Protein AF-0000000084387137 (afdb_homodimer)

Radius of gyration: 34.75 Å; Cα contacts (8 Å, |Δi|>4): 1693; chains: 2; bounding box: 118×100×79 Å

Nearest PDB structures (foldseek):
  6oyv-assembly2_B  TM=8.529E-01  e=1.616E-23  synthetic construct
  8fda-assembly3_C  TM=8.320E-01  e=1.447E-22  Homo sapiens
  4nkx-assembly1_A  TM=8.157E-01  e=1.004E-22  Homo sapiens
  6wr1-assembly2_B  TM=8.087E-01  e=4.746E-22  Homo sapiens
  4nkz-assembly4_D  TM=7.920E-01  e=4.534E-22  Homo sapiens

pLDDT: mean 87.59, std 14.83, range [24.66, 98.81]

Solvent-accessible surface area (backbone atoms only — not comparable to full-atom values): 59051 Å² total; per-residue (Å²): 135,81,79,72,73,72,73,72,69,68,70,69,62,62,60,56,62,60,47,48,56,51,48,49,50,47,47,50,47,48,50,53,48,48,50,48,47,54,59,62,62,49,83,60,68,91,43,48,65,45,46,50,71,83,62,43,85,78,42,26,21,66,69,55,55,75,60,70,46,31,29,58,52,48,37,53,40,32,73,76,49,36,50,48,29,26,48,30,46,53,88,48,42,35,37,40,26,26,27,57,64,52,39,43,52,44,28,42,75,35,20,92,41,31,48,25,34,49,85,39,52,57,56,28,57,39,36,44,59,55,37,36,69,91,54,30,50,71,46,72,67,40,53,50,53,49,54,52,46,42,73,60,24,36,65,70,42,26,62,64,43,44,66,51,41,52,51,33,44,47,50,36,51,47,52,49,55,51,50,18,54,48,51,51,68,68,64,89,58,78,55,44,93,84,57,44,18,66,38,57,59,62,62,55,40,29,42,32,48,38,17,41,48,30,28,48,41,34,40,46,75,48,47,89,91,41,88,61,31,61,57,56,53,50,43,69,76,61,33,51,67,58,51,54,67,22,43,72,80,53,62,52,55,73,39,59,72,52,72,70,50,55,66,90,78,25,68,66,56,53,51,25,46,52,40,20,51,55,51,50,50,54,27,37,53,47,41,56,52,20,65,66,35,74,56,37,29,41,44,48,50,39,54,51,48,38,61,74,66,64,66,78,72,49,68,63,46,53,14,31,53,52,42,46,54,52,60,57,43,42,51,49,56,31,23,54,51,48,46,44,52,50,46,31,46,63,34,48,69,59,46,50,51,53,34,52,51,42,45,72,74,56,42,81,83,53,79,80,54,78,85,49,45,85,81,40,57,65,59,59,21,40,54,55,34,43,46,45,66,56,38,39,39,25,50,39,69,65,16,8,23,74,46,64,47,74,58,98,76,18,36,40,55,53,63,19,29,33,26,44,23,36,46,21,27,46,52,24,39,92,75,61,35,57,58,35,81,42,90,57,37,63,62,65,69,67,76,54,87,69,83,81,62,85,49,54,48,45,81,59,40,49,62,50,49,51,40,49,51,55,44,47,48,55,42,52,50,44,49,48,65,32,32,48,58,36,55,38,64,35,84,89,76,68,40,66,47,78,72,54,86,75,47,47,65,48,64,50,54,72,49,36,61,51,93,57,61,32,26,62,38,66,71,46,73,52,42,60,54,52,42,54,54,49,49,67,67,53,71,81,40,61,67,60,47,27,38,51,47,20,52,74,69,67,66,117,134,82,80,71,74,70,70,69,67,66,68,69,61,62,58,55,62,60,47,48,57,52,47,50,50,47,49,51,48,48,50,51,48,47,50,48,47,53,58,62,62,48,83,59,68,90,43,48,64,45,47,50,71,82,63,44,85,78,44,26,21,65,69,55,55,76,62,70,46,33,28,59,51,47,38,53,40,32,72,74,50,34,50,47,29,28,47,30,44,54,87,48,43,35,38,39,25,27,27,59,64,51,38,43,53,44,30,41,74,35,20,92,42,30,48,26,35,51,86,39,51,57,54,28,58,39,34,43,58,55,38,37,68,91,55,28,52,69,47,71,67,41,53,50,54,50,54,52,46,42,72,59,23,35,64,70,42,25,61,64,44,44,64,52,40,52,52,31,42,47,50,37,52,47,54,51,55,50,50,18,53,47,50,52,67,67,63,88,61,80,56,46,94,82,55,46,20,66,37,57,58,63,61,55,39,29,40,33,49,38,18,40,49,32,27,48,41,35,40,46,73,48,47,89,90,40,87,60,31,61,59,56,52,50,42,68,77,61,35,52,66,59,52,52,66,22,42,73,81,53,62,53,56,73,40,58,74,51,73,70,50,54,67,92,78,26,68,66,56,53,51,24,46,52,42,19,52,55,52,48,49,53,27,38,51,47,40,57,52,21,66,68,34,74,56,35,31,41,44,48,50,38,54,51,47,38,62,74,67,63,66,79,72,49,68,64,45,54,14,32,54,52,42,47,54,52,59,57,43,42,51,50,54,31,25,55,52,49,47,43,51,50,46,30,46,63,36,48,69,59,45,49,51,53,34,54,49,42,45,70,74,56,43,81,83,54,79,82,56,80,85,50,46,84,80,39,57,65,58,58,21,39,54,54,35,42,44,44,65,57,37,40,39,26,50,38,68,65,16,9,23,73,46,66,46,76,58,97,77,18,35,40,56,54,63,19,28,34,26,45,24,36,46,19,26,48,53,25,38,93,77,60,35,57,58,35,80,42,90,58,36,61,62,65,68,67,75,52,87,70,82,81,62,86,51,53,46,46,81,60,40,48,61,50,50,50,41,48,50,55,43,47,50,55,43,52,51,43,48,48,64,32,32,47,58,37,55,39,63,35,85,87,77,68,40,67,47,77,72,56,87,76,46,46,64,48,65,50,55,72,48,36,61,51,93,56,60,31,27,62,37,64,71,47,72,52,42,60,54,51,44,54,55,48,50,67,66,54,70,83,41,61,67,60,48,27,38,50,47,19,52,74,69,65,67,115

Sequence (1112 aa):
MDNSARDRDSLLSKPLSILVPLTLVSFLGIYLLLSRLRYARQRHSNLPLPPGPPRLPIVGNLFNSPFHLRWLTHYQWRHIYGPVVHFKVGRQSTIVLTTVEAAHELLNKRASKYSDRSFGYMTTEMVTKGYNMLFRRYDSQLRLHQRLHSHGLNPRSAALYEPIQDMESLQLLNDMLSQGKLKSDSSGGEKEMDGVAPQNPHWDFRRASASSISLVIWGYRLMKGHPGTKEQMDFFDTNPTAAVAGGPVPLIDTFTWLKHVPYLISPWKRAGEKYHQSEAEHHVSNFRRALRQPGYNISKQIANGVERLGAGTSEAEMAWIAATLTLANSETTVSILSWFVVAMVTYPHMMRKAQAMLDEVVGQQRLPVYEDRARLPYIDAMIEEVMRWRPILPAGMDHAAAEEDEYMGYRIPAGATVVASQWAITRDKAVFGADNDDFRPERWLEGQDLPKISFGYGRRLCPGRHVGRDGLWILYARLLWAFEMEAPTDAATGKKVVIDPMDMPPLGIVIAPKPFEALFKPRGEWVEELVHGGLERSAKGVENLMEQIGAAKGLQMDNSARDRDSLLSKPLSILVPLTLVSFLGIYLLLSRLRYARQRHSNLPLPPGPPRLPIVGNLFNSPFHLRWLTHYQWRHIYGPVVHFKVGRQSTIVLTTVEAAHELLNKRASKYSDRSFGYMTTEMVTKGYNMLFRRYDSQLRLHQRLHSHGLNPRSAALYEPIQDMESLQLLNDMLSQGKLKSDSSGGEKEMDGVAPQNPHWDFRRASASSISLVIWGYRLMKGHPGTKEQMDFFDTNPTAAVAGGPVPLIDTFTWLKHVPYLISPWKRAGEKYHQSEAEHHVSNFRRALRQPGYNISKQIANGVERLGAGTSEAEMAWIAATLTLANSETTVSILSWFVVAMVTYPHMMRKAQAMLDEVVGQQRLPVYEDRARLPYIDAMIEEVMRWRPILPAGMDHAAAEEDEYMGYRIPAGATVVASQWAITRDKAVFGADNDDFRPERWLEGQDLPKISFGYGRRLCPGRHVGRDGLWILYARLLWAFEMEAPTDAATGKKVVIDPMDMPPLGIVIAPKPFEALFKPRGEWVEELVHGGLERSAKGVENLMEQIGAAKGLQ

Foldseek 3Di:
DPPPPPPPPPPPPPVVVVVVVVVVVVVVVVVVVVVVVVVVPPPFDPFAAAAEDAADPQQWCQPPQDDFLCLVVLLVCCVVRNQWYWTDGHHFIAIEGQAPVVCCVCCFVVVVFWVFAFDACLLCCQACNQLFLLHHTPDPVNVLLLVLLLLCAPQVNLVLLLLLLLLLLLVLLVVQVVQQQPVLPDDPDDDDPVRGDWDFSLVSQLQSQLQSLCCQAQNGGQDPPDPPNVVVSVCLVPQPSFDQVFDPRDPCRSVVVCVPPDPVPDVSSVVSNVNNVVNLVVLLVSLVNSVVHFFDHSSVSSVVSCVVVVVPDDSSSSSSSSVSVSNVRSQQSSQLVQLLLLCCQVCVVLLVVLQVQLCVQPNLQAADGPVSCVSRVLLLLQSLLSCLLDPQQQFARKIFGCAWDDDPSHIDHHSHIYTHRSVSHSCNCVQQNPVSNDRDSCSVVPPDPGDRPRQHHHPNGHSNVSSSSSSSSSSSRRLSNFWRKYADADPVPRHGDNQDSPQWGRIGRGIHHDTDIITTHTPDPSNNVNSVVVNVVSVPPSSVSSNVSCVVSVND/DPPPPPPPPPPPPPVVVVVVVVVVVVVVVVVVVVVVVVVVPPPFDPFAAAAEDAADPQQWCQPPQDDFLCLVVLLVCCVVRNQWYWTDGHHFIAIEGQAPVVCCVCCFVVVVFWVFAFDACLLCCQACNQLFLLHHTPDPVNVLLVVLLLLCAPQVNLVLLLLLLLLLLLVLLVVQVVQQQPVLPDDPPDDDPVRGDWDFSLVSQLQSQLQSLLCQAQNGGQDPPDPPNVVVSVCLVPQPSFPQVFDPRDVCRSVVVCVVPDPVPDVSSVVSNVNNVVNLVVLLVSLVNSCVHFFDHSSVSSVVSCVVVVVPDDSSSSSSSSVSVSSVRSQQSSQLVQLLLLCCQVCVVLLVVLQVQLCVQPNLQAADGPVSCVSRVLLLLQSLLSCLLDPQQQFARKIFGCAWDDDPSHIDHHSHIYTHRSNSHSCNCVQQNPVSNDRDSCSVVPPDPGDRPRQHHHPNGHSNVSSSSSSSSSSSRRLSNFWRKYADADPVPRHGDNQDSPQWGRTGRGIHHDTDIITTHTPDPSNNVNSVVVNVVSVPPSSVSSNVSCVVSVND

Secondary structure (DSSP, 8-state):
-GGGGGGGTTSSSSHHHHHHHHHHHHHHHHHHHHHHHHHHHS---SSPPPP-S--BTTTBTTTT---TTHHHHHHHHHHHH-SEEEEEETTEEEEEE-SHHHHIIIIIITHHHH-B----IIIIIIISTT--TTT--SSHHHHHHHHHHHHHHSHHHHHHTHHHHHHHHHHHHHHHHHHHHHTTTSS-----TTSPPPB-THHHHHHHHHHHHHHHHTS----TT-TTHHHHHHHHHT-HHHHHHHSSPPHHHH-GGGGGS-GGG-HHHHHHHHHHHHHHHHHHHHHHHHHHSSS--HHHHHHHHHHHHT----HHHHHHHHHHHHHHHHHHHHHHHHHHHHHHHH-HHHHHHHHHHHHHHTTTSS---GGGGGG-HHHHHHHHHHHHHS-SSTT--EEE-SS-EEETTEEE-TT-EEEE-HHHHTT-HHHH-TTTTS--GGGGGSS------TT--GGG--TTHHHHHHHHHHHHHHHHHHEEEEPPBPTTT-SBP---TT---SS-SS-PPPP--BEEEESSHHHHHHHHHHHHHHGGGHHHHHHHHHHHTT--/-GGGGGGGGGSSSHHHHHHHHHHHHHHHHHHHHHHHHHHHHS---SSPPPP-S--BTTTBTTTT---TTHHHHHHHHHHHH-SEEEEEETTEEEEEE-SHHHHIIIIIITHHHH-B----IIIIIIISTT--TTT--SSHHHHHHHHHHHHHHSHHHHHHTHHHHHHHHHHHHHHHHHHHHHTTTSS-----TTSPPPB-THHHHHHHHHHHHHHHHTS----TTSTTHHHHHHHHHT-HHHHHHHSSPPHHHH-GGGGGS-GGG-HHHHHHHHHHHHHHHHHHHHHHHHHHSSS--HHHHHHHHHHHHT----HHHHHHHHHHHHHHHHHHHHHHHHHHHHHHHH-HHHHHHHHHHHHHHTTTSS---GGGGGG-HHHHHHHHHHHHHS-SSTT--EEE-SS-EEETTEEE-TT-EEEE-HHHHTT-HHHH-TTTTS--GGGGGSS------TT--GGG--TTHHHHHHHHHHHHHHHHHHEEEEPPBPTTT-SBP---TT---SS-SS-PPPP--BEEEESSHHHHHHHHHHHHHHGGGHHHHHHHHHHHTT--

Organism: Colletotrichum higginsianum (strain IMI 349063) (NCBI:txid759273)

Structure (mmCIF, N/CA/C/O backbone):
data_AF-0000000084387137-model_v1
#
loop_
_entity.id
_entity.type
_entity.pdbx_description
1 polymer 'Cytochrome P450'
#
loop_
_atom_site.group_PDB
_atom_site.id
_atom_site.type_symbol
_atom_site.label_atom_id
_atom_site.label_alt_id
_atom_site.label_comp_id
_atom_site.label_asym_id
_atom_site.label_entity_id
_atom_site.label_seq_id
_atom_site.pdbx_PDB_ins_code
_atom_site.Cartn_x
_atom_site.Cartn_y
_atom_site.Cartn_z
_atom_site.occupancy
_atom_site.B_iso_or_equiv
_atom_site.auth_seq_id
_atom_site.auth_comp_id
_atom_site.auth_asym_id
_atom_site.auth_atom_id
_atom_site.pdbx_PDB_model_num
ATOM 1 N N . MET A 1 1 ? -85.812 -14.469 -16.828 1 24.66 1 MET A N 1
ATOM 2 C CA . MET A 1 1 ? -85.188 -15.102 -15.68 1 24.66 1 MET A CA 1
ATOM 3 C C . MET A 1 1 ? -83.688 -14.852 -15.703 1 24.66 1 MET A C 1
ATOM 5 O O . MET A 1 1 ? -82.938 -15.391 -14.875 1 24.66 1 MET A O 1
ATOM 9 N N . ASP A 1 2 ? -83.125 -14.109 -16.688 1 27.73 2 ASP A N 1
ATOM 10 C CA . ASP A 1 2 ? -81.75 -14.055 -17.141 1 27.73 2 ASP A CA 1
ATOM 11 C C . ASP A 1 2 ? -80.938 -13.086 -16.297 1 27.73 2 ASP A C 1
ATOM 13 O O . ASP A 1 2 ? -79.75 -12.93 -16.516 1 27.73 2 ASP A O 1
ATOM 17 N N . ASN A 1 3 ? -81.562 -12.227 -15.406 1 32.62 3 ASN A N 1
ATOM 18 C CA . ASN A 1 3 ? -80.875 -11.047 -14.883 1 32.62 3 ASN A CA 1
ATOM 19 C C . ASN A 1 3 ? -80 -11.383 -13.68 1 32.62 3 ASN A C 1
ATOM 21 O O . ASN A 1 3 ? -79.5 -10.492 -12.992 1 32.62 3 ASN A O 1
ATOM 25 N N . SER A 1 4 ? -80 -12.602 -13.062 1 32.31 4 SER A N 1
ATOM 26 C CA . SER A 1 4 ? -79.5 -12.844 -11.727 1 32.31 4 SER A CA 1
ATOM 27 C C . SER A 1 4 ? -78 -13.055 -11.766 1 32.31 4 SER A C 1
ATOM 29 O O . SER A 1 4 ? -77.312 -13.266 -10.727 1 32.31 4 SER A O 1
ATOM 31 N N . ALA A 1 5 ? -77.375 -13.32 -12.953 1 29.73 5 ALA A N 1
ATOM 32 C CA . ALA A 1 5 ? -76 -13.82 -12.922 1 29.73 5 ALA A CA 1
ATOM 33 C C . ALA A 1 5 ? -75 -12.695 -12.664 1 29.73 5 ALA A C 1
ATOM 35 O O . ALA A 1 5 ? -73.812 -12.938 -12.531 1 29.73 5 ALA A O 1
ATOM 36 N N . ARG A 1 6 ? -75.375 -11.359 -12.727 1 35.19 6 ARG A N 1
ATOM 37 C CA . ARG A 1 6 ? -74.312 -10.359 -12.797 1 35.19 6 ARG A CA 1
ATOM 38 C C . ARG A 1 6 ? -73.75 -10.047 -11.414 1 35.19 6 ARG A C 1
ATOM 40 O O . ARG A 1 6 ? -72.688 -9.453 -11.281 1 35.19 6 ARG A O 1
ATOM 47 N N . ASP A 1 7 ? -74.562 -10.352 -10.336 1 31 7 ASP A N 1
ATOM 48 C CA . ASP A 1 7 ? -74.188 -9.664 -9.109 1 31 7 ASP A CA 1
ATOM 49 C C . ASP A 1 7 ? -73.062 -10.43 -8.375 1 31 7 ASP A C 1
ATOM 51 O O . ASP A 1 7 ? -72.625 -9.984 -7.332 1 31 7 ASP A O 1
ATOM 55 N N . ARG A 1 8 ? -72.812 -11.75 -8.742 1 35 8 ARG A N 1
ATOM 56 C CA . ARG A 1 8 ? -72 -12.508 -7.812 1 35 8 ARG A CA 1
ATOM 57 C C . ARG A 1 8 ? -70.5 -12.172 -8.016 1 35 8 ARG A C 1
ATOM 59 O O . ARG A 1 8 ? -69.625 -12.594 -7.223 1 35 8 ARG A O 1
ATOM 66 N N . ASP A 1 9 ? -70.125 -11.539 -9.172 1 35.59 9 ASP A N 1
ATOM 67 C CA . ASP A 1 9 ? -68.75 -11.578 -9.453 1 35.59 9 ASP A CA 1
ATOM 68 C C . ASP A 1 9 ? -68 -10.508 -8.664 1 35.59 9 ASP A C 1
ATOM 70 O O . ASP A 1 9 ? -66.75 -10.5 -8.625 1 35.59 9 ASP A O 1
ATOM 74 N N . SER A 1 10 ? -68.75 -9.469 -8.109 1 36.66 10 SER A N 1
ATOM 75 C CA . SER A 1 10 ? -68 -8.32 -7.672 1 36.66 10 SER A CA 1
ATOM 76 C C . SER A 1 10 ? -67.375 -8.539 -6.277 1 36.66 10 SER A C 1
ATOM 78 O O . SER A 1 10 ? -66.625 -7.695 -5.766 1 36.66 10 SER A O 1
ATOM 80 N N . LEU A 1 11 ? -68 -9.531 -5.523 1 36.12 11 LEU A N 1
ATOM 81 C CA . LEU A 1 11 ? -67.625 -9.516 -4.113 1 36.12 11 LEU A CA 1
ATOM 82 C C . LEU A 1 11 ? -66.25 -10.094 -3.912 1 36.12 11 LEU A C 1
ATOM 84 O O . LEU A 1 11 ? -65.625 -9.953 -2.836 1 36.12 11 LEU A O 1
ATOM 88 N N . LEU A 1 12 ? -65.812 -10.984 -4.871 1 36.25 12 LEU A N 1
ATOM 89 C CA . LEU A 1 12 ? -64.625 -11.758 -4.484 1 36.25 12 LEU A CA 1
ATOM 90 C C . LEU A 1 12 ? -63.344 -10.945 -4.703 1 36.25 12 LEU A C 1
ATOM 92 O O . LEU A 1 12 ? -62.25 -11.414 -4.398 1 36.25 12 LEU A O 1
ATOM 96 N N . SER A 1 13 ? -63.469 -9.75 -5.398 1 37.78 13 SER A N 1
ATOM 97 C CA . SER A 1 13 ? -62.188 -9.203 -5.859 1 37.78 13 SER A CA 1
ATOM 98 C C . SER A 1 13 ? -61.531 -8.359 -4.77 1 37.78 13 SER A C 1
ATOM 100 O O . SER A 1 13 ? -60.312 -8.125 -4.816 1 37.78 13 SER A O 1
ATOM 102 N N . LYS A 1 14 ? -62.25 -7.805 -3.77 1 45.62 14 LYS A N 1
ATOM 103 C CA . LYS A 1 14 ? -61.625 -6.789 -2.926 1 45.62 14 LYS A CA 1
ATOM 104 C C . LYS A 1 14 ? -60.75 -7.426 -1.849 1 45.62 14 LYS A C 1
ATOM 106 O O . LYS A 1 14 ? -59.844 -6.777 -1.309 1 45.62 14 LYS A O 1
ATOM 111 N N . PRO A 1 15 ? -61.281 -8.602 -1.395 1 47.47 15 PRO A N 1
ATOM 112 C CA . PRO A 1 15 ? -60.562 -9.023 -0.194 1 47.47 15 PRO A CA 1
ATOM 113 C C . PRO A 1 15 ? -59.156 -9.516 -0.501 1 47.47 15 PRO A C 1
ATOM 115 O O . PRO A 1 15 ? -58.312 -9.555 0.391 1 47.47 15 PRO A O 1
ATOM 118 N N . LEU A 1 16 ? -58.969 -9.867 -1.769 1 48.91 16 LEU A N 1
ATOM 119 C CA . LEU A 1 16 ? -57.656 -10.484 -2.045 1 48.91 16 LEU A CA 1
ATOM 120 C C . LEU A 1 16 ? -56.531 -9.453 -2.016 1 48.91 16 LEU A C 1
ATOM 122 O O . LEU A 1 16 ? -55.375 -9.797 -1.787 1 48.91 16 LEU A O 1
ATOM 126 N N . SER A 1 17 ? -56.969 -8.164 -2.129 1 53.28 17 SER A N 1
ATOM 127 C CA . SER A 1 17 ? -55.938 -7.148 -2.291 1 53.28 17 SER A CA 1
ATOM 128 C C . SER A 1 17 ? -55.281 -6.801 -0.956 1 53.28 17 SER A C 1
ATOM 130 O O . SER A 1 17 ? -54.094 -6.449 -0.907 1 53.28 17 SER A O 1
ATOM 132 N N . ILE A 1 18 ? -56.156 -6.766 0.126 1 56.5 18 ILE A N 1
ATOM 133 C CA . ILE A 1 18 ? -55.594 -6.418 1.432 1 56.5 18 ILE A CA 1
ATOM 134 C C . ILE A 1 18 ? -54.969 -7.656 2.062 1 56.5 18 ILE A C 1
ATOM 136 O O . ILE A 1 18 ? -54 -7.543 2.822 1 56.5 18 ILE A O 1
ATOM 140 N N . LEU A 1 19 ? -55.438 -8.805 1.7 1 57.06 19 LEU A N 1
ATOM 141 C CA . LEU A 1 19 ? -54.969 -10.055 2.299 1 57.06 19 LEU A CA 1
ATOM 142 C C . LEU A 1 19 ? -53.594 -10.43 1.77 1 57.06 19 LEU A C 1
ATOM 144 O O . LEU A 1 19 ? -52.781 -10.977 2.504 1 57.06 19 LEU A O 1
ATOM 148 N N . VAL A 1 20 ? -53.312 -9.938 0.59 1 59.41 20 VAL A N 1
ATOM 149 C CA . VAL A 1 20 ? -52.062 -10.312 -0.032 1 59.41 20 VAL A CA 1
ATOM 150 C C . VAL A 1 20 ? -50.906 -9.578 0.65 1 59.41 20 VAL A C 1
ATOM 152 O O . VAL A 1 20 ? -49.906 -10.195 1.051 1 59.41 20 VAL A O 1
ATOM 155 N N . PRO A 1 21 ? -51.156 -8.266 0.888 1 62.47 21 PRO A N 1
ATOM 156 C CA . PRO A 1 21 ? -50.031 -7.617 1.57 1 62.47 21 PRO A CA 1
ATOM 157 C C . PRO A 1 21 ? -49.875 -8.055 3.025 1 62.47 21 PRO A C 1
ATOM 159 O O . PRO A 1 21 ? -48.75 -8.234 3.514 1 62.47 21 PRO A O 1
ATOM 162 N N . LEU A 1 22 ? -50.969 -8.344 3.682 1 61.59 22 LEU A N 1
ATOM 163 C CA . LEU A 1 22 ? -50.906 -8.797 5.066 1 61.59 22 LEU A CA 1
ATOM 164 C C . LEU A 1 22 ? -50.312 -10.195 5.16 1 61.59 22 LEU A C 1
ATOM 166 O O . LEU A 1 22 ? -49.531 -10.477 6.074 1 61.59 22 LEU A O 1
ATOM 170 N N . THR A 1 23 ? -50.625 -11.016 4.199 1 62.59 23 THR A N 1
ATOM 171 C CA . THR A 1 23 ? -50.062 -12.352 4.145 1 62.59 23 THR A CA 1
ATOM 172 C C . THR A 1 23 ? -48.562 -12.297 3.801 1 62.59 23 THR A C 1
ATOM 174 O O . THR A 1 23 ? -47.781 -13.047 4.355 1 62.59 23 THR A O 1
ATOM 177 N N . LEU A 1 24 ? -48.219 -11.383 2.988 1 61 24 LEU A N 1
ATOM 178 C CA . LEU A 1 24 ? -46.812 -11.242 2.631 1 61 24 LEU A CA 1
ATOM 179 C C . LEU A 1 24 ? -46 -10.695 3.803 1 61 24 LEU A C 1
ATOM 181 O O . LEU A 1 24 ? -44.906 -11.156 4.066 1 61 24 LEU A O 1
ATOM 185 N N . VAL A 1 25 ? -46.688 -9.797 4.523 1 65.06 25 VAL A N 1
ATOM 186 C CA . VAL A 1 25 ? -46.031 -9.266 5.719 1 65.06 25 VAL A CA 1
ATOM 187 C C . VAL A 1 25 ? -45.969 -10.344 6.793 1 65.06 25 VAL A C 1
ATOM 189 O O . VAL A 1 25 ? -44.938 -10.477 7.477 1 65.06 25 VAL A O 1
ATOM 192 N N . SER A 1 26 ? -47 -11.133 6.914 1 64.75 26 SER A N 1
ATOM 193 C CA . SER A 1 26 ? -47 -12.227 7.879 1 64.75 26 SER A CA 1
ATOM 194 C C . SER A 1 26 ? -46 -13.305 7.488 1 64.75 26 SER A C 1
ATOM 196 O O . SER A 1 26 ? -45.281 -13.836 8.344 1 64.75 26 SER A O 1
ATOM 198 N N . PHE A 1 27 ? -45.906 -13.602 6.234 1 61.31 27 PHE A N 1
ATOM 199 C CA . PHE A 1 27 ? -44.938 -14.578 5.766 1 61.31 27 PHE A CA 1
ATOM 200 C C . PHE A 1 27 ? -43.5 -14.047 5.941 1 61.31 27 PHE A C 1
ATOM 202 O O . PHE A 1 27 ? -42.625 -14.789 6.332 1 61.31 27 PHE A O 1
ATOM 209 N N . LEU A 1 28 ? -43.375 -12.82 5.684 1 63.91 28 LEU A N 1
ATOM 210 C CA . LEU A 1 28 ? -42.062 -12.203 5.934 1 63.91 28 LEU A CA 1
ATOM 211 C C . LEU A 1 28 ? -41.75 -12.188 7.426 1 63.91 28 LEU A C 1
ATOM 213 O O . LEU A 1 28 ? -40.625 -12.445 7.824 1 63.91 28 LEU A O 1
ATOM 217 N N . GLY A 1 29 ? -42.75 -11.977 8.25 1 65.69 29 GLY A N 1
ATOM 218 C CA . GLY A 1 29 ? -42.594 -12.078 9.695 1 65.69 29 GLY A CA 1
ATOM 219 C C . GLY A 1 29 ? -42.25 -13.484 10.156 1 65.69 29 GLY A C 1
ATOM 220 O O . GLY A 1 29 ? -41.344 -13.672 10.977 1 65.69 29 GLY A O 1
ATOM 221 N N . ILE A 1 30 ? -42.938 -14.461 9.688 1 65.38 30 ILE A N 1
ATOM 222 C CA . ILE A 1 30 ? -42.688 -15.859 10.023 1 65.38 30 ILE A CA 1
ATOM 223 C C . ILE A 1 30 ? -41.312 -16.281 9.5 1 65.38 30 ILE A C 1
ATOM 225 O O . ILE A 1 30 ? -40.562 -16.969 10.195 1 65.38 30 ILE A O 1
ATOM 229 N N . TYR A 1 31 ? -41 -15.938 8.32 1 61.06 31 TYR A N 1
ATOM 230 C CA . TYR A 1 31 ? -39.688 -16.234 7.766 1 61.06 31 TYR A CA 1
ATOM 231 C C . TYR A 1 31 ? -38.594 -15.609 8.609 1 61.06 31 TYR A C 1
ATOM 233 O O . TYR A 1 31 ? -37.594 -16.266 8.922 1 61.06 31 TYR A O 1
ATOM 241 N N . LEU A 1 32 ? -38.812 -14.383 9 1 63.94 32 LEU A N 1
ATOM 242 C CA . LEU A 1 32 ? -37.844 -13.727 9.859 1 63.94 32 LEU A CA 1
ATOM 243 C C . LEU A 1 32 ? -37.781 -14.398 11.227 1 63.94 32 LEU A C 1
ATOM 245 O O . LEU A 1 32 ? -36.719 -14.57 11.789 1 63.94 32 LEU A O 1
ATOM 249 N N . LEU A 1 33 ? -38.938 -14.797 11.727 1 63.78 33 LEU A N 1
ATOM 250 C CA . LEU A 1 33 ? -39 -15.508 13 1 63.78 33 LEU A CA 1
ATOM 251 C C . LEU A 1 33 ? -38.375 -16.891 12.875 1 63.78 33 LEU A C 1
ATOM 253 O O . LEU A 1 33 ? -37.594 -17.297 13.742 1 63.78 33 LEU A O 1
ATOM 257 N N . LEU A 1 34 ? -38.594 -17.609 11.883 1 59.53 34 LEU A N 1
ATOM 258 C CA . LEU A 1 34 ? -38.031 -18.938 11.695 1 59.53 34 LEU A CA 1
ATOM 259 C C . LEU A 1 34 ? -36.531 -18.844 11.422 1 59.53 34 LEU A C 1
ATOM 261 O O . LEU A 1 34 ? -35.75 -19.672 11.914 1 59.53 34 LEU A O 1
ATOM 265 N N . SER A 1 35 ? -36.156 -17.891 10.688 1 58.44 35 SER A N 1
ATOM 266 C CA . SER A 1 35 ? -34.75 -17.656 10.477 1 58.44 35 SER A CA 1
ATOM 267 C C . SER A 1 35 ? -34.031 -17.328 11.789 1 58.44 35 SER A C 1
ATOM 269 O O . SER A 1 35 ? -32.938 -17.797 12.039 1 58.44 35 SER A O 1
ATOM 271 N N . ARG A 1 36 ? -34.688 -16.562 12.547 1 56.62 36 ARG A N 1
ATOM 272 C CA . ARG A 1 36 ? -34.156 -16.266 13.875 1 56.62 36 ARG A CA 1
ATOM 273 C C . ARG A 1 36 ? -34.125 -17.531 14.734 1 56.62 36 ARG A C 1
ATOM 275 O O . ARG A 1 36 ? -33.188 -17.75 15.492 1 56.62 36 ARG A O 1
ATOM 282 N N . LEU A 1 37 ? -35.156 -18.266 14.688 1 55.97 37 LEU A N 1
ATOM 283 C CA . LEU A 1 37 ? -35.219 -19.484 15.484 1 55.97 37 LEU A CA 1
ATOM 284 C C . LEU A 1 37 ? -34.188 -20.516 15 1 55.97 37 LEU A C 1
ATOM 286 O O . LEU A 1 37 ? -33.562 -21.203 15.805 1 55.97 37 LEU A O 1
ATOM 290 N N . ARG A 1 38 ? -34.094 -20.703 13.742 1 50.97 38 ARG A N 1
ATOM 291 C CA . ARG A 1 38 ? -33.094 -21.594 13.203 1 50.97 38 ARG A CA 1
ATOM 292 C C . ARG A 1 38 ? -31.688 -21.109 13.57 1 50.97 38 ARG A C 1
ATOM 294 O O . ARG A 1 38 ? -30.812 -21.906 13.898 1 50.97 38 ARG A O 1
ATOM 301 N N . TYR A 1 39 ? -31.516 -19.859 13.414 1 51.19 39 TYR A N 1
ATOM 302 C CA . TYR A 1 39 ? -30.25 -19.266 13.844 1 51.19 39 TYR A CA 1
ATOM 303 C C . TYR A 1 39 ? -30.031 -19.484 15.336 1 51.19 39 TYR A C 1
ATOM 305 O O . TYR A 1 39 ? -28.922 -19.766 15.773 1 51.19 39 TYR A O 1
ATOM 313 N N . ALA A 1 40 ? -31.094 -19.375 16.094 1 48.84 40 ALA A N 1
ATOM 314 C CA . ALA A 1 40 ? -31.016 -19.594 17.531 1 48.84 40 ALA A CA 1
ATOM 315 C C . ALA A 1 40 ? -30.734 -21.062 17.859 1 48.84 40 ALA A C 1
ATOM 317 O O . ALA A 1 40 ? -30.094 -21.359 18.875 1 48.84 40 ALA A O 1
ATOM 318 N N . ARG A 1 41 ? -31.281 -22 17.203 1 45.88 41 ARG A N 1
ATOM 319 C CA . ARG A 1 41 ? -31.094 -23.422 17.516 1 45.88 41 ARG A CA 1
ATOM 320 C C . ARG A 1 41 ? -29.703 -23.891 17.141 1 45.88 41 ARG A C 1
ATOM 322 O O . ARG A 1 41 ? -29.266 -24.969 17.531 1 45.88 41 ARG A O 1
ATOM 329 N N . GLN A 1 42 ? -29.125 -23.438 16.125 1 48.62 42 GLN A N 1
ATOM 330 C CA . GLN A 1 42 ? -27.75 -23.859 15.891 1 48.62 42 GLN A CA 1
ATOM 331 C C . GLN A 1 42 ? -26.844 -23.453 17.047 1 48.62 42 GLN A C 1
ATOM 333 O O . GLN A 1 42 ? -26.812 -22.297 17.438 1 48.62 42 GLN A O 1
ATOM 338 N N . ARG A 1 43 ? -26.672 -24.422 17.984 1 46.88 43 ARG A N 1
ATOM 339 C CA . ARG A 1 43 ? -25.781 -24.281 19.125 1 46.88 43 ARG A CA 1
ATOM 340 C C . ARG A 1 43 ? -24.531 -23.484 18.734 1 46.88 43 ARG A C 1
ATOM 342 O O . ARG A 1 43 ? -23.562 -24.047 18.219 1 46.88 43 ARG A O 1
ATOM 349 N N . HIS A 1 44 ? -24.766 -22.312 18.328 1 56.59 44 HIS A N 1
ATOM 350 C CA . HIS A 1 44 ? -23.609 -21.5 18.016 1 56.59 44 HIS A CA 1
ATOM 351 C C . HIS A 1 44 ? -22.875 -21.062 19.281 1 56.59 44 HIS A C 1
ATOM 353 O O . HIS A 1 44 ? -23.484 -20.938 20.344 1 56.59 44 HIS A O 1
ATOM 359 N N . SER A 1 45 ? -21.578 -21.469 19.312 1 66.12 45 SER A N 1
ATOM 360 C CA . SER A 1 45 ? -20.688 -20.906 20.328 1 66.12 45 SER A CA 1
ATOM 361 C C . SER A 1 45 ? -21.094 -19.484 20.703 1 66.12 45 SER A C 1
ATOM 363 O O . SER A 1 45 ? -21.625 -18.75 19.859 1 66.12 45 SER A O 1
ATOM 365 N N . ASN A 1 46 ? -21.297 -19.266 21.938 1 80.62 46 ASN A N 1
ATOM 366 C CA . ASN A 1 46 ? -21.578 -17.953 22.484 1 80.62 46 ASN A CA 1
ATOM 367 C C . ASN A 1 46 ? -20.484 -16.938 22.141 1 80.62 46 ASN A C 1
ATOM 369 O O . ASN A 1 46 ? -20.531 -15.789 22.562 1 80.62 46 ASN A O 1
ATOM 373 N N . LEU A 1 47 ? -19.609 -17.516 21.344 1 90.38 47 LEU A N 1
ATOM 374 C CA . LEU A 1 47 ? -18.547 -16.594 20.969 1 90.38 47 LEU A CA 1
ATOM 375 C C . LEU A 1 47 ? -19 -15.688 19.828 1 90.38 47 LEU A C 1
ATOM 377 O O . LEU A 1 47 ? -19.766 -16.109 18.969 1 90.38 47 LEU A O 1
ATOM 381 N N . PRO A 1 48 ? -18.531 -14.531 19.875 1 93.88 48 PRO A N 1
ATOM 382 C CA . PRO A 1 48 ? -18.875 -13.609 18.781 1 93.88 48 PRO A CA 1
ATOM 383 C C . PRO A 1 48 ? -18.156 -13.945 17.484 1 93.88 48 PRO A C 1
ATOM 385 O O . PRO A 1 48 ? -17.172 -14.688 17.484 1 93.88 48 PRO A O 1
ATOM 388 N N . LEU A 1 49 ? -18.719 -13.477 16.391 1 94.88 49 LEU A N 1
ATOM 389 C CA . LEU A 1 49 ? -18.016 -13.531 15.117 1 94.88 49 LEU A CA 1
ATOM 390 C C . LEU A 1 49 ? -16.844 -12.555 15.102 1 94.88 49 LEU A C 1
ATOM 392 O O . LEU A 1 49 ? -16.844 -11.578 15.859 1 94.88 49 LEU A O 1
ATOM 396 N N . PRO A 1 50 ? -15.812 -12.805 14.297 1 96.5 50 PRO A N 1
ATOM 397 C CA . PRO A 1 50 ? -14.727 -11.828 14.172 1 96.5 50 PRO A CA 1
ATOM 398 C C . PRO A 1 50 ? -15.219 -10.453 13.742 1 96.5 50 PRO A C 1
ATOM 400 O O . PRO A 1 50 ? -16.281 -10.336 13.125 1 96.5 50 PRO A O 1
ATOM 403 N N . PRO A 1 51 ? -14.477 -9.422 14.094 1 96.12 51 PRO A N 1
ATOM 404 C CA . PRO A 1 51 ? -14.867 -8.078 13.672 1 96.12 51 PRO A CA 1
ATOM 405 C C . PRO A 1 51 ? -14.758 -7.875 12.164 1 96.12 51 PRO A C 1
ATOM 407 O O . PRO A 1 51 ? -14.109 -8.664 11.477 1 96.12 51 PRO A O 1
ATOM 410 N N . GLY A 1 52 ? -15.461 -6.918 11.602 1 95 52 GLY A N 1
ATOM 411 C CA . GLY A 1 52 ? -15.445 -6.574 10.188 1 95 52 GLY A CA 1
ATOM 412 C C . GLY A 1 52 ? -16.266 -5.34 9.867 1 95 52 GLY A C 1
ATOM 413 O O . GLY A 1 52 ? -16.75 -4.652 10.766 1 95 52 GLY A O 1
ATOM 414 N N . PRO A 1 53 ? -16.328 -5.035 8.617 1 91.88 53 PRO A N 1
ATOM 415 C CA . PRO A 1 53 ? -17.125 -3.869 8.219 1 91.88 53 PRO A CA 1
ATOM 416 C C . PRO A 1 53 ? -18.578 -3.965 8.664 1 91.88 53 PRO A C 1
ATOM 418 O O . PRO A 1 53 ? -19.125 -5.066 8.789 1 91.88 53 PRO A O 1
ATOM 421 N N . PRO A 1 54 ? -19.125 -2.795 8.891 1 88.06 54 PRO A N 1
ATOM 422 C CA . PRO A 1 54 ? -20.516 -2.816 9.375 1 88.06 54 PRO A CA 1
ATOM 423 C C . PRO A 1 54 ? -21.469 -3.508 8.398 1 88.06 54 PRO A C 1
ATOM 425 O O . PRO A 1 54 ? -21.328 -3.352 7.184 1 88.06 54 PRO A O 1
ATOM 428 N N . ARG A 1 55 ? -22.438 -4.234 8.977 1 88.25 55 ARG A N 1
ATOM 429 C CA . ARG A 1 55 ? -23.375 -5.023 8.188 1 88.25 55 ARG A CA 1
ATOM 430 C C . ARG A 1 55 ? -24.781 -4.453 8.281 1 88.25 55 ARG A C 1
ATOM 432 O O . ARG A 1 55 ? -25.188 -3.945 9.328 1 88.25 55 ARG A O 1
ATOM 439 N N . LEU A 1 56 ? -25.422 -4.52 7.172 1 84.25 56 LEU A N 1
ATOM 440 C CA . LEU A 1 56 ? -26.844 -4.211 7.168 1 84.25 56 LEU A CA 1
ATOM 441 C C . LEU A 1 56 ? -27.672 -5.453 7.488 1 84.25 56 LEU A C 1
ATOM 443 O O . LEU A 1 56 ? -27.25 -6.574 7.207 1 84.25 56 LEU A O 1
ATOM 447 N N . PRO A 1 57 ? -28.844 -5.074 8.023 1 80.25 57 PRO A N 1
ATOM 448 C CA . PRO A 1 57 ? -29.703 -6.223 8.297 1 80.25 57 PRO A CA 1
ATOM 449 C C . PRO A 1 57 ? -30.094 -6.992 7.035 1 80.25 57 PRO A C 1
ATOM 451 O O . PRO A 1 57 ? -30.328 -6.383 5.988 1 80.25 57 PRO A O 1
ATOM 454 N N . ILE A 1 58 ? -30.062 -8.242 6.949 1 76.94 58 ILE A N 1
ATOM 455 C CA . ILE A 1 58 ? -30.531 -9.156 5.922 1 76.94 58 ILE A CA 1
ATOM 456 C C . ILE A 1 58 ? -29.5 -9.289 4.816 1 76.94 58 ILE A C 1
ATOM 458 O O . ILE A 1 58 ? -29.094 -10.398 4.465 1 76.94 58 ILE A O 1
ATOM 462 N N . VAL A 1 59 ? -29.016 -8.031 4.359 1 82.75 59 VAL A N 1
ATOM 463 C CA . VAL A 1 59 ? -28.156 -8.117 3.176 1 82.75 59 VAL A CA 1
ATOM 464 C C . VAL A 1 59 ? -26.688 -8.141 3.594 1 82.75 59 VAL A C 1
ATOM 466 O O . VAL A 1 59 ? -25.812 -8.391 2.768 1 82.75 59 VAL A O 1
ATOM 469 N N . GLY A 1 60 ? -26.453 -7.941 4.875 1 88.25 60 GLY A N 1
ATOM 470 C CA . GLY A 1 60 ? -25.094 -7.961 5.387 1 88.25 60 GLY A CA 1
ATOM 471 C C . GLY A 1 60 ? -24.203 -6.902 4.762 1 88.25 60 GLY A C 1
ATOM 472 O O . GLY A 1 60 ? -24.547 -5.719 4.762 1 88.25 60 GLY A O 1
ATOM 473 N N . ASN A 1 61 ? -23.156 -7.363 4.105 1 89.44 61 ASN A N 1
ATOM 474 C CA . ASN A 1 61 ? -22.156 -6.461 3.533 1 89.44 61 ASN A CA 1
ATOM 475 C C . ASN A 1 61 ? -22.312 -6.352 2.018 1 89.44 61 ASN A C 1
ATOM 477 O O . ASN A 1 61 ? -21.359 -6.031 1.314 1 89.44 61 ASN A O 1
ATOM 481 N N . LEU A 1 62 ? -23.359 -6.57 1.494 1 83.25 62 LEU A N 1
ATOM 482 C CA . LEU A 1 62 ? -23.625 -6.59 0.058 1 83.25 62 LEU A CA 1
ATOM 483 C C . LEU A 1 62 ? -23.141 -5.297 -0.596 1 83.25 62 LEU A C 1
ATOM 485 O O . LEU A 1 62 ? -22.625 -5.316 -1.717 1 83.25 62 LEU A O 1
ATOM 489 N N . PHE A 1 63 ? -23.281 -4.207 0.103 1 81.81 63 PHE A N 1
ATOM 490 C CA . PHE A 1 63 ? -23.016 -2.914 -0.523 1 81.81 63 PHE A CA 1
ATOM 491 C C . PHE A 1 63 ? -21.625 -2.414 -0.182 1 81.81 63 PHE A C 1
ATOM 493 O O . PHE A 1 63 ? -21.172 -1.4 -0.719 1 81.81 63 PHE A O 1
ATOM 500 N N . ASN A 1 64 ? -20.922 -3.129 0.7 1 82.75 64 ASN A N 1
ATOM 501 C CA . ASN A 1 64 ? -19.594 -2.672 1.052 1 82.75 64 ASN A CA 1
ATOM 502 C C . ASN A 1 64 ? -18.578 -3.814 1.012 1 82.75 64 ASN A C 1
ATOM 504 O O . ASN A 1 64 ? -17.5 -3.721 1.609 1 82.75 64 ASN A O 1
ATOM 508 N N . SER A 1 65 ? -19.031 -4.871 0.39 1 84.31 65 SER A N 1
ATOM 509 C CA . SER A 1 65 ? -18.094 -5.965 0.19 1 84.31 65 SER A CA 1
ATOM 510 C C . SER A 1 65 ? -17.016 -5.594 -0.835 1 84.31 65 SER A C 1
ATOM 512 O O . SER A 1 65 ? -17.312 -4.934 -1.833 1 84.31 65 SER A O 1
ATOM 514 N N . PRO A 1 66 ? -15.82 -6.02 -0.554 1 83.62 66 PRO A N 1
ATOM 515 C CA . PRO A 1 66 ? -14.758 -5.684 -1.509 1 83.62 66 PRO A CA 1
ATOM 516 C C . PRO A 1 66 ? -14.898 -6.441 -2.828 1 83.62 66 PRO A C 1
ATOM 518 O O . PRO A 1 66 ? -15.289 -7.609 -2.836 1 83.62 66 PRO A O 1
ATOM 521 N N . PHE A 1 67 ? -14.594 -5.77 -3.898 1 85.38 67 PHE A N 1
ATOM 522 C CA . PHE A 1 67 ? -14.734 -6.379 -5.215 1 85.38 67 PHE A CA 1
ATOM 523 C C . PHE A 1 67 ? -13.484 -6.137 -6.059 1 85.38 67 PHE A C 1
ATOM 525 O O . PHE A 1 67 ? -12.539 -6.93 -6.02 1 85.38 67 PHE A O 1
ATOM 532 N N . HIS A 1 68 ? -13.352 -4.945 -6.59 1 88.31 68 HIS A N 1
ATOM 533 C CA . HIS A 1 68 ? -12.164 -4.637 -7.379 1 88.31 68 HIS A CA 1
ATOM 534 C C . HIS A 1 68 ? -10.945 -4.441 -6.488 1 88.31 68 HIS A C 1
ATOM 536 O O . HIS A 1 68 ? -11.008 -3.721 -5.492 1 88.31 68 HIS A O 1
ATOM 542 N N . LEU A 1 69 ? -9.844 -5.133 -6.863 1 93.31 69 LEU A N 1
ATOM 543 C CA . LEU A 1 69 ? -8.609 -5.066 -6.086 1 93.31 69 LEU A CA 1
ATOM 544 C C . LEU A 1 69 ? -8.875 -5.355 -4.613 1 93.31 69 LEU A C 1
ATOM 546 O O . LEU A 1 69 ? -8.359 -4.664 -3.736 1 93.31 69 LEU A O 1
ATOM 550 N N . ARG A 1 70 ? -9.664 -6.297 -4.328 1 93.31 70 ARG A N 1
ATOM 551 C CA . ARG A 1 70 ? -10.156 -6.578 -2.984 1 93.31 70 ARG A CA 1
ATOM 552 C C . ARG A 1 70 ? -9.008 -6.883 -2.029 1 93.31 70 ARG A C 1
ATOM 554 O O . ARG A 1 70 ? -9.141 -6.711 -0.815 1 93.31 70 ARG A O 1
ATOM 561 N N . TRP A 1 71 ? -7.898 -7.348 -2.531 1 96.44 71 TRP A N 1
ATOM 562 C CA . TRP A 1 71 ? -6.766 -7.66 -1.672 1 96.44 71 TRP A CA 1
ATOM 563 C C . TRP A 1 71 ? -6.203 -6.398 -1.025 1 96.44 71 TRP A C 1
ATOM 565 O O . TRP A 1 71 ? -5.637 -6.453 0.068 1 96.44 71 TRP A O 1
ATOM 575 N N . LEU A 1 72 ? -6.348 -5.258 -1.635 1 95.56 72 LEU A N 1
ATOM 576 C CA . LEU A 1 72 ? -5.957 -4.004 -0.995 1 95.56 72 LEU A CA 1
ATOM 577 C C . LEU A 1 72 ? -6.898 -3.664 0.154 1 95.56 72 LEU A C 1
ATOM 579 O O . LEU A 1 72 ? -6.469 -3.141 1.183 1 95.56 72 LEU A O 1
ATOM 583 N N . THR A 1 73 ? -8.133 -3.938 -0.048 1 95.31 73 THR A N 1
ATOM 584 C CA . THR A 1 73 ? -9.109 -3.758 1.024 1 95.31 73 THR A CA 1
ATOM 585 C C . THR A 1 73 ? -8.797 -4.688 2.195 1 95.31 73 THR A C 1
ATOM 587 O O . THR A 1 73 ? -8.922 -4.289 3.357 1 95.31 73 THR A O 1
ATOM 590 N N . HIS A 1 74 ? -8.438 -5.918 1.845 1 97.12 74 HIS A N 1
ATOM 591 C CA . HIS A 1 74 ? -8.055 -6.852 2.896 1 97.12 74 HIS A CA 1
ATOM 592 C C . HIS A 1 74 ? -6.91 -6.301 3.74 1 97.12 74 HIS A C 1
ATOM 594 O O . HIS A 1 74 ? -6.934 -6.406 4.969 1 97.12 74 HIS A O 1
ATOM 600 N N . TYR A 1 75 ? -5.98 -5.781 3.037 1 96.5 75 TYR A N 1
ATOM 601 C CA . TYR A 1 75 ? -4.828 -5.215 3.732 1 96.5 75 TYR A CA 1
ATOM 602 C C . TYR A 1 75 ? -5.25 -4.047 4.617 1 96.5 75 TYR A C 1
ATOM 604 O O . TYR A 1 75 ? -4.773 -3.914 5.746 1 96.5 75 TYR A O 1
ATOM 612 N N . GLN A 1 76 ? -6.121 -3.17 4.109 1 95.06 76 GLN A N 1
ATOM 613 C CA . GLN A 1 76 ? -6.688 -2.08 4.895 1 95.06 76 GLN A CA 1
ATOM 614 C C . GLN A 1 76 ? -7.395 -2.607 6.141 1 95.06 76 GLN A C 1
ATOM 616 O O . GLN A 1 76 ? -7.215 -2.072 7.238 1 95.06 76 GLN A O 1
ATOM 621 N N . TRP A 1 77 ? -8.156 -3.662 5.988 1 95.75 77 TRP A N 1
ATOM 622 C CA . TRP A 1 77 ? -8.953 -4.246 7.059 1 95.75 77 TRP A CA 1
ATOM 623 C C . TRP A 1 77 ? -8.055 -4.816 8.156 1 95.75 77 TRP A C 1
ATOM 625 O O . TRP A 1 77 ? -8.422 -4.801 9.336 1 95.75 77 TRP A O 1
ATOM 635 N N . ARG A 1 78 ? -6.918 -5.289 7.777 1 96.12 78 ARG A N 1
ATOM 636 C CA . ARG A 1 78 ? -5.969 -5.758 8.781 1 96.12 78 ARG A CA 1
ATOM 637 C C . ARG A 1 78 ? -5.699 -4.68 9.828 1 96.12 78 ARG A C 1
ATOM 639 O O . ARG A 1 78 ? -5.652 -4.965 11.023 1 96.12 78 ARG A O 1
ATOM 646 N N . HIS A 1 79 ? -5.59 -3.502 9.367 1 93.19 79 HIS A N 1
ATOM 647 C CA . HIS A 1 79 ? -5.188 -2.406 10.242 1 93.19 79 HIS A CA 1
ATOM 648 C C . HIS A 1 79 ? -6.383 -1.83 10.992 1 93.19 79 HIS A C 1
ATOM 650 O O . HIS A 1 79 ? -6.215 -1.13 11.992 1 93.19 79 HIS A O 1
ATOM 656 N N . ILE A 1 80 ? -7.539 -2.148 10.531 1 92.81 80 ILE A N 1
ATOM 657 C CA . ILE A 1 80 ? -8.75 -1.645 11.172 1 92.81 80 ILE A CA 1
ATOM 658 C C . ILE A 1 80 ? -9.289 -2.689 12.148 1 92.81 80 ILE A C 1
ATOM 660 O O . ILE A 1 80 ? -9.648 -2.363 13.281 1 92.81 80 ILE A O 1
ATOM 664 N N . TYR A 1 81 ? -9.281 -3.984 11.648 1 95 81 TYR A N 1
ATOM 665 C CA . TYR A 1 81 ? -10.039 -4.996 12.375 1 95 81 TYR A CA 1
ATOM 666 C C . TYR A 1 81 ? -9.117 -6.062 12.953 1 95 81 TYR A C 1
ATOM 668 O O . TYR A 1 81 ? -9.508 -6.82 13.844 1 95 81 TYR A O 1
ATOM 676 N N . GLY A 1 82 ? -7.93 -6.223 12.391 1 94.69 82 GLY A N 1
ATOM 677 C CA . GLY A 1 82 ? -7 -7.176 12.969 1 94.69 82 GLY A CA 1
ATOM 678 C C . GLY A 1 82 ? -6.734 -8.367 12.078 1 94.69 82 GLY A C 1
ATOM 679 O O . GLY A 1 82 ? -6.961 -8.312 10.867 1 94.69 82 GLY A O 1
ATOM 680 N N . PRO A 1 83 ? -6.23 -9.477 12.656 1 97.38 83 PRO A N 1
ATOM 681 C CA . PRO A 1 83 ? -5.715 -10.625 11.906 1 97.38 83 PRO A CA 1
ATOM 682 C C . PRO A 1 83 ? -6.824 -11.484 11.297 1 97.38 83 PRO A C 1
ATOM 684 O O . PRO A 1 83 ? -6.578 -12.234 10.352 1 97.38 83 PRO A O 1
ATOM 687 N N . VAL A 1 84 ? -8.008 -11.453 11.883 1 98.25 84 VAL A N 1
ATOM 688 C CA . VAL A 1 84 ? -9.164 -12.211 11.422 1 98.25 84 VAL A CA 1
ATOM 689 C C . VAL A 1 84 ? -10.359 -11.273 11.234 1 98.25 84 VAL A C 1
ATOM 691 O O . VAL A 1 84 ? -10.812 -10.641 12.188 1 98.25 84 VAL A O 1
ATOM 694 N N . VAL A 1 85 ? -10.852 -11.227 9.961 1 98.06 85 VAL A N 1
ATOM 695 C CA . VAL A 1 85 ? -11.922 -10.297 9.641 1 98.06 85 VAL A CA 1
ATOM 696 C C . VAL A 1 85 ? -13.117 -11.055 9.078 1 98.06 85 VAL A C 1
ATOM 698 O O . VAL A 1 85 ? -12.961 -12.008 8.312 1 98.06 85 VAL A O 1
ATOM 701 N N . HIS A 1 86 ? -14.297 -10.617 9.461 1 97.5 86 HIS A N 1
ATOM 702 C CA . HIS A 1 86 ? -15.523 -11.273 9.008 1 97.5 86 HIS A CA 1
ATOM 703 C C . HIS A 1 86 ? -16.406 -10.312 8.219 1 97.5 86 HIS A C 1
ATOM 705 O O . HIS A 1 86 ? -16.531 -9.133 8.578 1 97.5 86 HIS A O 1
ATOM 711 N N . PHE A 1 87 ? -16.906 -10.766 7.133 1 94.5 87 PHE A N 1
ATOM 712 C CA . PHE A 1 87 ? -18.016 -10.07 6.473 1 94.5 87 PHE A CA 1
ATOM 713 C C . PHE A 1 87 ? -19 -11.07 5.863 1 94.5 87 PHE A C 1
ATOM 715 O O . PHE A 1 87 ? -18.688 -12.258 5.738 1 94.5 87 PHE A O 1
ATOM 722 N N . LYS A 1 88 ? -20.156 -10.594 5.625 1 91.56 88 LYS A N 1
ATOM 723 C CA . LYS A 1 88 ? -21.234 -11.484 5.215 1 91.56 88 LYS A CA 1
ATOM 724 C C . LYS A 1 88 ? -22.031 -10.883 4.059 1 91.56 88 LYS A C 1
ATOM 726 O O . LYS A 1 88 ? -22.438 -9.719 4.117 1 91.56 88 LYS A O 1
ATOM 731 N N . VAL A 1 89 ? -22.156 -11.672 3.059 1 85.31 89 VAL A N 1
ATOM 732 C CA . VAL A 1 89 ? -23.016 -11.297 1.947 1 85.31 89 VAL A CA 1
ATOM 733 C C . VAL A 1 89 ? -24.156 -12.297 1.817 1 85.31 89 VAL A C 1
ATOM 735 O O . VAL A 1 89 ? -23.938 -13.469 1.504 1 85.31 89 VAL A O 1
ATOM 738 N N . GLY A 1 90 ? -25.312 -11.797 1.948 1 80.19 90 GLY A N 1
ATOM 739 C CA . GLY A 1 90 ? -26.406 -12.742 2.027 1 80.19 90 GLY A CA 1
ATOM 740 C C . GLY A 1 90 ? -26.266 -13.734 3.168 1 80.19 90 GLY A C 1
ATOM 741 O O . GLY A 1 90 ? -26.125 -13.336 4.328 1 80.19 90 GLY A O 1
ATOM 742 N N . ARG A 1 91 ? -26.188 -14.977 2.766 1 79.44 91 ARG A N 1
ATOM 743 C CA . ARG A 1 91 ? -26.094 -16.016 3.791 1 79.44 91 ARG A CA 1
ATOM 744 C C . ARG A 1 91 ? -24.656 -16.531 3.914 1 79.44 91 ARG A C 1
ATOM 746 O O . ARG A 1 91 ? -24.344 -17.297 4.828 1 79.44 91 ARG A O 1
ATOM 753 N N . GLN A 1 92 ? -23.875 -16.031 3.107 1 85.81 92 GLN A N 1
ATOM 754 C CA . GLN A 1 92 ? -22.516 -16.562 3.07 1 85.81 92 GLN A CA 1
ATOM 755 C C . GLN A 1 92 ? -21.578 -15.742 3.961 1 85.81 92 GLN A C 1
ATOM 757 O O . GLN A 1 92 ? -21.422 -14.531 3.766 1 85.81 92 GLN A O 1
ATOM 762 N N . SER A 1 93 ? -21.016 -16.406 4.941 1 92.12 93 SER A N 1
ATOM 763 C CA . SER A 1 93 ? -20 -15.812 5.797 1 92.12 93 SER A CA 1
ATOM 764 C C . SER A 1 93 ? -18.609 -16 5.203 1 92.12 93 SER A C 1
ATOM 766 O O . SER A 1 93 ? -18.297 -17.062 4.664 1 92.12 93 SER A O 1
ATOM 768 N N . THR A 1 94 ? -17.828 -14.953 5.262 1 94.94 94 THR A N 1
ATOM 769 C CA . THR A 1 94 ? -16.453 -15.016 4.789 1 94.94 94 THR A CA 1
ATOM 770 C C . THR A 1 94 ? -15.492 -14.547 5.875 1 94.94 94 THR A C 1
ATOM 772 O O . THR A 1 94 ? -15.719 -13.523 6.516 1 94.94 94 THR A O 1
ATOM 775 N N . ILE A 1 95 ? -14.539 -15.367 6.148 1 97.88 95 ILE A N 1
ATOM 776 C CA . ILE A 1 95 ? -13.461 -15.039 7.078 1 97.88 95 ILE A CA 1
ATOM 777 C C . ILE A 1 95 ? -12.188 -14.719 6.297 1 97.88 95 ILE A C 1
ATOM 779 O O . ILE A 1 95 ? -11.719 -15.539 5.496 1 97.88 95 ILE A O 1
ATOM 783 N N . VAL A 1 96 ? -11.602 -13.555 6.492 1 98.12 96 VAL A N 1
ATOM 784 C CA . VAL A 1 96 ? -10.367 -13.148 5.828 1 98.12 96 VAL A CA 1
ATOM 785 C C . VAL A 1 96 ? -9.203 -13.211 6.816 1 98.12 96 VAL A C 1
ATOM 787 O O . VAL A 1 96 ? -9.227 -12.539 7.852 1 98.12 96 VAL A O 1
ATOM 790 N N . LEU A 1 97 ? -8.266 -14.039 6.535 1 98.62 97 LEU A N 1
ATOM 791 C CA . LEU A 1 97 ? -7.035 -14.117 7.316 1 98.62 97 LEU A CA 1
ATOM 792 C C . LEU A 1 97 ? -5.98 -13.172 6.762 1 98.62 97 LEU A C 1
ATOM 794 O O . LEU A 1 97 ? -5.688 -13.195 5.562 1 98.62 97 LEU A O 1
ATOM 798 N N . THR A 1 98 ? -5.348 -12.336 7.656 1 98 98 THR A N 1
ATOM 799 C CA . THR A 1 98 ? -4.504 -11.266 7.145 1 98 98 THR A CA 1
ATOM 800 C C . THR A 1 98 ? -3.088 -11.383 7.695 1 98 98 THR A C 1
ATOM 802 O O . THR A 1 98 ? -2.229 -10.547 7.398 1 98 98 THR A O 1
ATOM 805 N N . THR A 1 99 ? -2.754 -12.406 8.547 1 97.69 99 THR A N 1
ATOM 806 C CA . THR A 1 99 ? -1.418 -12.586 9.109 1 97.69 99 THR A CA 1
ATOM 807 C C . THR A 1 99 ? -0.902 -13.992 8.844 1 97.69 99 THR A C 1
ATOM 809 O O . THR A 1 99 ? -1.688 -14.914 8.617 1 97.69 99 THR A O 1
ATOM 812 N N . VAL A 1 100 ? 0.4 -14.141 8.898 1 97.56 100 VAL A N 1
ATOM 813 C CA . VAL A 1 100 ? 1.048 -15.438 8.734 1 97.56 100 VAL A CA 1
ATOM 814 C C . VAL A 1 100 ? 0.591 -16.391 9.836 1 97.56 100 VAL A C 1
ATOM 816 O O . VAL A 1 100 ? 0.272 -17.547 9.578 1 97.56 100 VAL A O 1
ATOM 819 N N . GLU A 1 101 ? 0.463 -15.852 11.016 1 97.44 101 GLU A N 1
ATOM 820 C CA . GLU A 1 101 ? 0.098 -16.672 12.172 1 97.44 101 GLU A CA 1
ATOM 821 C C . GLU A 1 101 ? -1.321 -17.219 12.031 1 97.44 101 GLU A C 1
ATOM 823 O O . GLU A 1 101 ? -1.557 -18.406 12.234 1 97.44 101 GLU A O 1
ATOM 828 N N . ALA A 1 102 ? -2.213 -16.391 11.695 1 98.25 102 ALA A N 1
ATOM 829 C CA . ALA A 1 102 ? -3.604 -16.812 11.562 1 98.25 102 ALA A CA 1
ATOM 830 C C . ALA A 1 102 ? -3.756 -17.859 10.453 1 98.25 102 ALA A C 1
ATOM 832 O O . ALA A 1 102 ? -4.445 -18.875 10.633 1 98.25 102 ALA A O 1
ATOM 833 N N . ALA A 1 103 ? -3.16 -17.609 9.336 1 98 103 ALA A N 1
ATOM 834 C CA . ALA A 1 103 ? -3.229 -18.562 8.227 1 98 103 ALA A CA 1
ATOM 835 C C . ALA A 1 103 ? -2.596 -19.891 8.602 1 98 103 ALA A C 1
ATOM 837 O O . ALA A 1 103 ? -3.15 -20.953 8.297 1 98 103 ALA A O 1
ATOM 838 N N . HIS A 1 104 ? -1.465 -19.828 9.234 1 97.5 104 HIS A N 1
ATOM 839 C CA . HIS A 1 104 ? -0.769 -21.047 9.625 1 97.5 104 HIS A CA 1
ATOM 840 C C . HIS A 1 104 ? -1.588 -21.859 10.633 1 97.5 104 HIS A C 1
ATOM 842 O O . HIS A 1 104 ? -1.693 -23.078 10.516 1 97.5 104 HIS A O 1
ATOM 848 N N . GLU A 1 105 ? -2.166 -21.203 11.594 1 98 105 GLU A N 1
ATOM 849 C CA . GLU A 1 105 ? -2.924 -21.875 12.656 1 98 105 GLU A CA 1
ATOM 850 C C . GLU A 1 105 ? -4.176 -22.547 12.094 1 98 105 GLU A C 1
ATOM 852 O O . GLU A 1 105 ? -4.496 -23.672 12.453 1 98 105 GLU A O 1
ATOM 857 N N . LEU A 1 106 ? -4.797 -21.844 11.227 1 98.12 106 LEU A N 1
ATOM 858 C CA . LEU A 1 106 ? -6.086 -22.359 10.781 1 98.12 106 LEU A CA 1
ATOM 859 C C . LEU A 1 106 ? -5.922 -23.266 9.57 1 98.12 106 LEU A C 1
ATOM 861 O O . LEU A 1 106 ? -6.5 -24.359 9.516 1 98.12 106 LEU A O 1
ATOM 865 N N . LEU A 1 107 ? -5.113 -22.922 8.641 1 97.88 107 LEU A N 1
ATOM 866 C CA . LEU A 1 107 ? -5.094 -23.625 7.359 1 97.88 107 LEU A CA 1
ATOM 867 C C . LEU A 1 107 ? -4.039 -24.719 7.359 1 97.88 107 LEU A C 1
ATOM 869 O O . LEU A 1 107 ? -4.176 -25.719 6.645 1 97.88 107 LEU A O 1
ATOM 873 N N . ASN A 1 108 ? -2.992 -24.562 8.109 1 97.31 108 ASN A N 1
ATOM 874 C CA . ASN A 1 108 ? -1.946 -25.578 8.156 1 97.31 108 ASN A CA 1
ATOM 875 C C . ASN A 1 108 ? -2.145 -26.531 9.32 1 97.31 108 ASN A C 1
ATOM 877 O O . ASN A 1 108 ? -2.27 -27.75 9.125 1 97.31 108 ASN A O 1
ATOM 881 N N . LYS A 1 109 ? -2.229 -26.031 10.523 1 97.62 109 LYS A N 1
ATOM 882 C CA . LYS A 1 109 ? -2.295 -26.875 11.719 1 97.62 109 LYS A CA 1
ATOM 883 C C . LYS A 1 109 ? -3.652 -27.578 11.828 1 97.62 109 LYS A C 1
ATOM 885 O O . LYS A 1 109 ? -3.74 -28.703 12.289 1 97.62 109 LYS A O 1
ATOM 890 N N . ARG A 1 110 ? -4.613 -26.859 11.398 1 97.94 110 ARG A N 1
ATOM 891 C CA . ARG A 1 110 ? -5.965 -27.406 11.477 1 97.94 110 ARG A CA 1
ATOM 892 C C . ARG A 1 110 ? -6.508 -27.719 10.086 1 97.94 110 ARG A C 1
ATOM 894 O O . ARG A 1 110 ? -7.68 -27.484 9.805 1 97.94 110 ARG A O 1
ATOM 901 N N . ALA A 1 111 ? -5.68 -28.203 9.312 1 96.44 111 ALA A N 1
ATOM 902 C CA . ALA A 1 111 ? -5.977 -28.453 7.898 1 96.44 111 ALA A CA 1
ATOM 903 C C . ALA A 1 111 ? -7.184 -29.359 7.738 1 96.44 111 ALA A C 1
ATOM 905 O O . ALA A 1 111 ? -7.934 -29.25 6.766 1 96.44 111 ALA A O 1
ATOM 906 N N . SER A 1 112 ? -7.461 -30.266 8.602 1 95.69 112 SER A N 1
ATOM 907 C CA . SER A 1 112 ? -8.586 -31.188 8.508 1 95.69 112 SER A CA 1
ATOM 908 C C . SER A 1 112 ? -9.914 -30.453 8.523 1 95.69 112 SER A C 1
ATOM 910 O O . SER A 1 112 ? -10.898 -30.906 7.938 1 95.69 112 SER A O 1
ATOM 912 N N . LYS A 1 113 ? -9.875 -29.25 9.117 1 96.81 113 LYS A N 1
ATOM 913 C CA . LYS A 1 113 ? -11.109 -28.484 9.258 1 96.81 113 LYS A CA 1
ATOM 914 C C . LYS A 1 113 ? -11.242 -27.453 8.148 1 96.81 113 LYS A C 1
ATOM 916 O O . 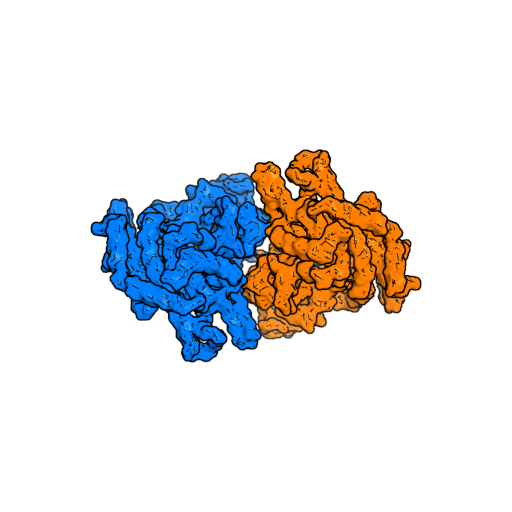LYS A 1 113 ? -12.352 -27 7.844 1 96.81 113 LYS A O 1
ATOM 921 N N . TYR A 1 114 ? -10.148 -27.094 7.539 1 97.62 114 TYR A N 1
ATOM 922 C CA . TYR A 1 114 ? -10.188 -25.906 6.695 1 97.62 114 TYR A CA 1
ATOM 923 C C . TYR A 1 114 ? -9.719 -26.219 5.281 1 97.62 114 TYR A C 1
ATOM 925 O O . TYR A 1 114 ? -9.234 -25.344 4.566 1 97.62 114 TYR A O 1
ATOM 933 N N . SER A 1 115 ? -9.828 -27.406 4.832 1 95.56 115 SER A N 1
ATOM 934 C CA . SER A 1 115 ? -9.328 -27.797 3.512 1 95.56 115 SER A CA 1
ATOM 935 C C . SER A 1 115 ? -10.461 -27.859 2.492 1 95.56 115 SER A C 1
ATOM 937 O O . SER A 1 115 ? -10.227 -28.156 1.319 1 95.56 115 SER A O 1
ATOM 939 N N . ASP A 1 116 ? -11.648 -27.578 2.928 1 94.56 116 ASP A N 1
ATOM 940 C CA . ASP A 1 116 ? -12.781 -27.609 2.008 1 94.56 116 ASP A CA 1
ATOM 941 C C . ASP A 1 116 ? -12.812 -26.359 1.139 1 94.56 116 ASP A C 1
ATOM 943 O O . ASP A 1 116 ? -11.945 -25.484 1.264 1 94.56 116 ASP A O 1
ATOM 947 N N . ARG A 1 117 ? -13.68 -26.344 0.114 1 90.56 117 ARG A N 1
ATOM 948 C CA . ARG A 1 117 ? -13.914 -25.203 -0.751 1 90.56 117 ARG A CA 1
ATOM 949 C C . ARG A 1 117 ? -15.367 -24.75 -0.675 1 90.56 117 ARG A C 1
ATOM 951 O O . ARG A 1 117 ? -16.266 -25.562 -0.445 1 90.56 117 ARG A O 1
ATOM 958 N N . SER A 1 118 ? -15.383 -23.422 -0.758 1 82.19 118 SER A N 1
ATOM 959 C CA . SER A 1 118 ? -16.734 -22.891 -0.811 1 82.19 118 SER A CA 1
ATOM 960 C C . SER A 1 118 ? -17.438 -23.297 -2.105 1 82.19 118 SER A C 1
ATOM 962 O O . SER A 1 118 ? -16.812 -23.375 -3.16 1 82.19 118 SER A O 1
ATOM 964 N N . PHE A 1 119 ? -18.641 -23.562 -1.962 1 71.31 119 PHE A N 1
ATOM 965 C CA . PHE A 1 119 ? -19.406 -24.094 -3.082 1 71.31 119 PHE A CA 1
ATOM 966 C C . PHE A 1 119 ? -19.719 -23.016 -4.102 1 71.31 119 PHE A C 1
ATOM 968 O O . PHE A 1 119 ? -20.281 -21.969 -3.756 1 71.31 119 PHE A O 1
ATOM 975 N N . GLY A 1 120 ? -19.141 -23.109 -5.258 1 78 120 GLY A N 1
ATOM 976 C CA . GLY A 1 120 ? -19.516 -22.297 -6.41 1 78 120 GLY A CA 1
ATOM 977 C C . GLY A 1 120 ? -20.312 -23.062 -7.449 1 78 120 GLY A C 1
ATOM 978 O O . GLY A 1 120 ? -19.75 -23.859 -8.203 1 78 120 GLY A O 1
ATOM 979 N N . TYR A 1 121 ? -21.531 -22.734 -7.496 1 78.75 121 TYR A N 1
ATOM 980 C CA . TYR A 1 121 ? -22.422 -23.5 -8.367 1 78.75 121 TYR A CA 1
ATOM 981 C C . TYR A 1 121 ? -21.984 -23.391 -9.82 1 78.75 121 TYR A C 1
ATOM 983 O O . TYR A 1 121 ? -21.891 -24.391 -10.531 1 78.75 121 TYR A O 1
ATOM 991 N N . MET A 1 122 ? -21.734 -22.25 -10.234 1 83.44 122 MET A N 1
ATOM 992 C CA . MET A 1 122 ? -21.406 -22.047 -11.641 1 83.44 122 MET A CA 1
ATOM 993 C C . MET A 1 122 ? -20.078 -22.719 -11.984 1 83.44 122 MET A C 1
ATOM 995 O O . MET A 1 122 ? -20 -23.516 -12.922 1 83.44 122 MET A O 1
ATOM 999 N N . THR A 1 123 ? -19.062 -22.453 -11.234 1 85.94 123 THR A N 1
ATOM 1000 C CA . THR A 1 123 ? -17.734 -22.953 -11.547 1 85.94 123 THR A CA 1
ATOM 1001 C C . THR A 1 123 ? -17.641 -24.453 -11.273 1 85.94 123 THR A C 1
ATOM 1003 O O . THR A 1 123 ? -17.188 -25.219 -12.125 1 85.94 123 THR A O 1
ATOM 1006 N N . THR A 1 124 ? -18.125 -24.875 -10.156 1 85.69 124 THR A N 1
ATOM 1007 C CA . THR A 1 124 ? -17.906 -26.25 -9.703 1 85.69 124 THR A CA 1
ATOM 1008 C C . THR A 1 124 ? -18.922 -27.188 -10.328 1 85.69 124 THR A C 1
ATOM 1010 O O . THR A 1 124 ? -18.562 -28.266 -10.828 1 85.69 124 THR A O 1
ATOM 1013 N N . GLU A 1 125 ? -20.141 -26.781 -10.414 1 85.75 125 GLU A N 1
ATOM 1014 C CA . GLU A 1 125 ? -21.172 -27.719 -10.836 1 85.75 125 GLU A CA 1
ATOM 1015 C C . GLU A 1 125 ? -21.453 -27.594 -12.328 1 85.75 125 GLU A C 1
ATOM 1017 O O . GLU A 1 125 ? -21.781 -28.578 -12.992 1 85.75 125 GLU A O 1
ATOM 1022 N N . MET A 1 126 ? -21.344 -26.438 -12.773 1 87.56 126 MET A N 1
ATOM 1023 C CA . MET A 1 126 ? -21.766 -26.25 -14.148 1 87.56 126 MET A CA 1
ATOM 1024 C C . MET A 1 126 ? -20.594 -26.359 -15.109 1 87.56 126 MET A C 1
ATOM 1026 O O . MET A 1 126 ? -20.609 -27.172 -16.031 1 87.56 126 MET A O 1
ATOM 1030 N N . VAL A 1 127 ? -19.594 -25.656 -14.805 1 89.44 127 VAL A N 1
ATOM 1031 C CA . VAL A 1 127 ? -18.5 -25.562 -15.766 1 89.44 127 VAL A CA 1
ATOM 1032 C C . VAL A 1 127 ? -17.578 -26.766 -15.617 1 89.44 127 VAL A C 1
ATOM 1034 O O . VAL A 1 127 ? -17.297 -27.469 -16.594 1 89.44 127 VAL A O 1
ATOM 1037 N N . THR A 1 128 ? -17.125 -27.047 -14.422 1 92.44 128 THR A N 1
ATOM 1038 C CA . THR A 1 128 ? -16.109 -28.078 -14.234 1 92.44 128 THR A CA 1
ATOM 1039 C C . THR A 1 128 ? -16.75 -29.422 -13.883 1 92.44 128 THR A C 1
ATOM 1041 O O . THR A 1 128 ? -16.109 -30.469 -13.945 1 92.44 128 THR A O 1
ATOM 1044 N N . LYS A 1 129 ? -17.969 -29.391 -13.453 1 91.25 129 LYS A N 1
ATOM 1045 C CA . LYS A 1 129 ? -18.734 -30.578 -13.055 1 91.25 129 LYS A CA 1
ATOM 1046 C C . LYS A 1 129 ? -17.984 -31.375 -12 1 91.25 129 LYS A C 1
ATOM 1048 O O . LYS A 1 129 ? -17.969 -32.625 -12.047 1 91.25 129 LYS A O 1
ATOM 1053 N N . GLY A 1 130 ? -17.234 -30.641 -11.258 1 90.5 130 GLY A N 1
ATOM 1054 C CA . GLY A 1 130 ? -16.547 -31.266 -10.141 1 90.5 130 GLY A CA 1
ATOM 1055 C C . GLY A 1 130 ? -15.227 -31.906 -10.539 1 90.5 130 GLY A C 1
ATOM 1056 O O . GLY A 1 130 ? -14.562 -32.531 -9.711 1 90.5 130 GLY A O 1
ATOM 1057 N N . TYR A 1 131 ? -14.82 -31.734 -11.719 1 92.44 131 TYR A N 1
ATOM 1058 C CA . TYR A 1 131 ? -13.641 -32.438 -12.211 1 92.44 131 TYR A CA 1
ATOM 1059 C C . TYR A 1 131 ? -12.375 -31.625 -11.992 1 92.44 131 TYR A C 1
ATOM 1061 O O . TYR A 1 131 ? -11.266 -32.125 -12.141 1 92.44 131 TYR A O 1
ATOM 1069 N N . ASN A 1 132 ? -12.516 -30.406 -11.617 1 91.88 132 ASN A N 1
ATOM 1070 C CA . ASN A 1 132 ? -11.367 -29.547 -11.352 1 91.88 132 ASN A CA 1
ATOM 1071 C C . ASN A 1 132 ? -11.008 -29.547 -9.867 1 91.88 132 ASN A C 1
ATOM 1073 O O . ASN A 1 132 ? -11.789 -29.078 -9.031 1 91.88 132 ASN A O 1
ATOM 1077 N N . MET A 1 133 ? -9.852 -29.984 -9.602 1 90.31 133 MET A N 1
ATOM 1078 C CA . MET A 1 133 ? -9.461 -30.188 -8.211 1 90.31 133 MET A CA 1
ATOM 1079 C C . MET A 1 133 ? -9.344 -28.844 -7.484 1 90.31 133 MET A C 1
ATOM 1081 O O . MET A 1 133 ? -9.492 -28.781 -6.262 1 90.31 133 MET A O 1
ATOM 1085 N N . LEU A 1 134 ? -9.047 -27.781 -8.148 1 89.75 134 LEU A N 1
ATOM 1086 C CA . LEU A 1 134 ? -8.852 -26.484 -7.527 1 89.75 134 LEU A CA 1
ATOM 1087 C C . LEU A 1 134 ? -10.133 -26 -6.855 1 89.75 134 LEU A C 1
ATOM 1089 O O . LEU A 1 134 ? -10.078 -25.281 -5.852 1 89.75 134 LEU A O 1
ATOM 1093 N N . PHE A 1 135 ? -11.258 -26.438 -7.387 1 90.06 135 PHE A N 1
ATOM 1094 C CA . PHE A 1 135 ? -12.516 -25.891 -6.91 1 90.06 135 PHE A CA 1
ATOM 1095 C C . PHE A 1 135 ? -13.375 -26.969 -6.273 1 90.06 135 PHE A C 1
ATOM 1097 O O . PHE A 1 135 ? -14.461 -26.703 -5.762 1 90.06 135 PHE A O 1
ATOM 1104 N N . ARG A 1 136 ? -12.828 -28.109 -6.254 1 90.75 136 ARG A N 1
ATOM 1105 C CA . ARG A 1 136 ? -13.586 -29.25 -5.734 1 90.75 136 ARG A CA 1
ATOM 1106 C C . ARG A 1 136 ? -13.578 -29.25 -4.207 1 90.75 136 ARG A C 1
ATOM 1108 O O . ARG A 1 136 ? -12.586 -28.875 -3.586 1 90.75 136 ARG A O 1
ATOM 1115 N N . ARG A 1 137 ? -14.656 -29.75 -3.676 1 91.5 137 ARG A N 1
ATOM 1116 C CA . ARG A 1 137 ? -14.727 -29.953 -2.232 1 91.5 137 ARG A CA 1
ATOM 1117 C C . ARG A 1 137 ? -13.719 -31.016 -1.783 1 91.5 137 ARG A C 1
ATOM 1119 O O . ARG A 1 137 ? -13.219 -31.781 -2.6 1 91.5 137 ARG A O 1
ATOM 1126 N N . TYR A 1 138 ? -13.492 -30.938 -0.539 1 93.44 138 TYR A N 1
ATOM 1127 C CA . TYR A 1 138 ? -12.562 -31.922 -0.004 1 93.44 138 TYR A CA 1
ATOM 1128 C C . TYR A 1 138 ? -13.266 -33.25 0.236 1 93.44 138 TYR A C 1
ATOM 1130 O O . TYR A 1 138 ? -13.812 -33.5 1.314 1 93.44 138 TYR A O 1
ATOM 1138 N N . ASP A 1 139 ? -13.188 -34.125 -0.697 1 93 139 ASP A N 1
ATOM 1139 C CA . ASP A 1 139 ? -13.812 -35.438 -0.631 1 93 139 ASP A CA 1
ATOM 1140 C C . ASP A 1 139 ? -12.859 -36.531 -1.115 1 93 139 ASP A C 1
ATOM 1142 O O . ASP A 1 139 ? -11.664 -36.281 -1.297 1 93 139 ASP A O 1
ATOM 1146 N N . SER A 1 140 ? -13.375 -37.688 -1.205 1 93.25 140 SER A N 1
ATOM 1147 C CA . SER A 1 140 ? -12.539 -38.812 -1.575 1 93.25 140 SER A CA 1
ATOM 1148 C C . SER A 1 140 ? -12.016 -38.688 -3.002 1 93.25 140 SER A C 1
ATOM 1150 O O . SER A 1 140 ? -10.898 -39.125 -3.307 1 93.25 140 SER A O 1
ATOM 1152 N N . GLN A 1 141 ? -12.836 -38.125 -3.814 1 93 141 GLN A N 1
ATOM 1153 C CA . GLN A 1 141 ? -12.414 -37.938 -5.203 1 93 141 GLN A CA 1
ATOM 1154 C C . GLN A 1 141 ? -11.266 -36.938 -5.305 1 93 141 GLN A C 1
ATOM 1156 O O . GLN A 1 141 ? -10.383 -37.094 -6.148 1 93 141 GLN A O 1
ATOM 1161 N N . LEU A 1 142 ? -11.305 -35.938 -4.512 1 93.94 142 LEU A N 1
ATOM 1162 C CA . LEU A 1 142 ? -10.195 -34.969 -4.48 1 93.94 142 LEU A CA 1
ATOM 1163 C C . LEU A 1 142 ? -8.906 -35.688 -4.062 1 93.94 142 LEU A C 1
ATOM 1165 O O . LEU A 1 142 ? -7.844 -35.406 -4.641 1 93.94 142 LEU A O 1
ATOM 1169 N N . ARG A 1 143 ? -8.984 -36.469 -3.123 1 94.31 143 ARG A N 1
ATOM 1170 C CA . ARG A 1 143 ? -7.805 -37.188 -2.646 1 94.31 143 ARG A CA 1
ATOM 1171 C C . ARG A 1 143 ? -7.238 -38.094 -3.732 1 94.31 143 ARG A C 1
ATOM 1173 O O . ARG A 1 143 ? -6.02 -38.25 -3.844 1 94.31 143 ARG A O 1
ATOM 1180 N N . LEU A 1 144 ? -8.141 -38.656 -4.453 1 95.19 144 LEU A N 1
ATOM 1181 C CA . LEU A 1 144 ? -7.691 -39.438 -5.59 1 95.19 144 LEU A CA 1
ATOM 1182 C C . LEU A 1 144 ? -6.945 -38.594 -6.602 1 95.19 144 LEU A C 1
ATOM 1184 O O . LEU A 1 144 ? -5.879 -38.969 -7.086 1 95.19 144 LEU A O 1
ATOM 1188 N N . HIS A 1 145 ? -7.543 -37.406 -6.961 1 95.56 145 HIS A N 1
ATOM 1189 C CA . HIS A 1 145 ? -6.879 -36.5 -7.875 1 95.56 145 HIS A CA 1
ATOM 1190 C C . HIS A 1 145 ? -5.48 -36.156 -7.379 1 95.56 145 HIS A C 1
ATOM 1192 O O . HIS A 1 145 ? -4.52 -36.156 -8.148 1 95.56 145 HIS A O 1
ATOM 1198 N N . GLN A 1 146 ? -5.41 -35.875 -6.07 1 94.5 146 GLN A N 1
ATOM 1199 C CA . GLN A 1 146 ? -4.145 -35.469 -5.465 1 94.5 146 GLN A CA 1
ATOM 1200 C C . GLN A 1 146 ? -3.117 -36.594 -5.543 1 94.5 146 GLN A C 1
ATOM 1202 O O . GLN A 1 146 ? -1.938 -36.344 -5.809 1 94.5 146 GLN A O 1
ATOM 1207 N N . ARG A 1 147 ? -3.562 -37.75 -5.336 1 94.19 147 ARG A N 1
ATOM 1208 C CA . ARG A 1 147 ? -2.682 -38.906 -5.41 1 94.19 147 ARG A CA 1
ATOM 1209 C C . ARG A 1 147 ? -2.148 -39.125 -6.824 1 94.19 147 ARG A C 1
ATOM 1211 O O . ARG A 1 147 ? -0.967 -39.406 -7.016 1 94.19 147 ARG A O 1
ATOM 1218 N N . LEU A 1 148 ? -3.014 -38.969 -7.742 1 94.75 148 LEU A N 1
ATOM 1219 C CA . LEU A 1 148 ? -2.631 -39.125 -9.141 1 94.75 148 LEU A CA 1
ATOM 1220 C C . LEU A 1 148 ? -1.647 -38.031 -9.57 1 94.75 148 LEU A C 1
ATOM 1222 O O . LEU A 1 148 ? -0.743 -38.312 -10.367 1 94.75 148 LEU A O 1
ATOM 1226 N N . HIS A 1 149 ? -1.809 -36.875 -9.047 1 94.75 149 HIS A N 1
ATOM 1227 C CA . HIS A 1 149 ? -0.894 -35.781 -9.344 1 94.75 149 HIS A CA 1
ATOM 1228 C C . HIS A 1 149 ? 0.458 -36 -8.672 1 94.75 149 HIS A C 1
ATOM 1230 O O . HIS A 1 149 ? 1.503 -35.75 -9.281 1 94.75 149 HIS A O 1
ATOM 1236 N N . SER A 1 150 ? 0.476 -36.406 -7.48 1 91.94 150 SER A N 1
ATOM 1237 C CA . SER A 1 150 ? 1.684 -36.5 -6.668 1 91.94 150 SER A CA 1
ATOM 1238 C C . SER A 1 150 ? 2.717 -37.406 -7.316 1 91.94 150 SER A C 1
ATOM 1240 O O . SER A 1 150 ? 3.92 -37.156 -7.223 1 91.94 150 SER A O 1
ATOM 1242 N N . HIS A 1 151 ? 2.271 -38.375 -7.992 1 90.5 151 HIS A N 1
ATOM 1243 C CA . HIS A 1 151 ? 3.182 -39.312 -8.625 1 90.5 151 HIS A CA 1
ATOM 1244 C C . HIS A 1 151 ? 3.975 -38.625 -9.75 1 90.5 151 HIS A C 1
ATOM 1246 O O . HIS A 1 151 ? 5.113 -39.031 -10.023 1 90.5 151 HIS A O 1
ATOM 1252 N N . GLY A 1 152 ? 3.391 -37.719 -10.25 1 93.88 152 GLY A N 1
ATOM 1253 C CA . GLY A 1 152 ? 4.035 -37.062 -11.375 1 93.88 152 GLY A CA 1
ATOM 1254 C C . GLY A 1 152 ? 4.707 -35.75 -11 1 93.88 152 GLY A C 1
ATOM 1255 O O . GLY A 1 152 ? 5.453 -35.156 -11.789 1 93.88 152 GLY A O 1
ATOM 1256 N N . LEU A 1 153 ? 4.547 -35.344 -9.727 1 95.62 153 LEU A N 1
ATOM 1257 C CA . LEU A 1 153 ? 4.977 -33.969 -9.438 1 95.62 153 LEU A CA 1
ATOM 1258 C C . LEU A 1 153 ? 5.84 -33.938 -8.18 1 95.62 153 LEU A C 1
ATOM 1260 O O . LEU A 1 153 ? 6.215 -32.844 -7.719 1 95.62 153 LEU A O 1
ATOM 1264 N N . ASN A 1 154 ? 6.223 -35 -7.617 1 94.88 154 ASN A N 1
ATOM 1265 C CA . ASN A 1 154 ? 7.078 -35.062 -6.438 1 94.88 154 ASN A CA 1
ATOM 1266 C C . ASN A 1 154 ? 8.5 -34.594 -6.75 1 94.88 154 ASN A C 1
ATOM 1268 O O . ASN A 1 154 ? 8.828 -34.344 -7.906 1 94.88 154 ASN A O 1
ATOM 1272 N N . PRO A 1 155 ? 9.32 -34.5 -5.801 1 94.88 155 PRO A N 1
ATOM 1273 C CA . PRO A 1 155 ? 10.664 -33.938 -6.008 1 94.88 155 PRO A CA 1
ATOM 1274 C C . PRO A 1 155 ? 11.484 -34.781 -6.988 1 94.88 155 PRO A C 1
ATOM 1276 O O . PRO A 1 155 ? 12.234 -34.219 -7.797 1 94.88 155 PRO A O 1
ATOM 1279 N N . ARG A 1 156 ? 11.391 -36.031 -6.922 1 95 156 ARG A N 1
ATOM 1280 C CA . ARG A 1 156 ? 12.117 -36.906 -7.84 1 95 156 ARG A CA 1
ATOM 1281 C C . ARG A 1 156 ? 11.695 -36.656 -9.281 1 95 156 ARG A C 1
ATOM 1283 O O . ARG A 1 156 ? 12.539 -36.562 -10.172 1 95 156 ARG A O 1
ATOM 1290 N N . SER A 1 157 ? 10.406 -36.625 -9.461 1 95.44 157 SER A N 1
ATOM 1291 C CA . SER A 1 157 ? 9.891 -36.344 -10.797 1 95.44 157 SER A CA 1
ATOM 1292 C C . SER A 1 157 ? 10.344 -34.969 -11.289 1 95.44 157 SER A C 1
ATOM 1294 O O . SER A 1 157 ? 10.688 -34.812 -12.461 1 95.44 157 SER A O 1
ATOM 1296 N N . ALA A 1 158 ? 10.289 -34.031 -10.391 1 96.38 158 ALA A N 1
ATOM 1297 C CA . ALA A 1 158 ? 10.711 -32.688 -10.75 1 96.38 158 ALA A CA 1
ATOM 1298 C C . ALA A 1 158 ? 12.141 -32.688 -11.273 1 96.38 158 ALA A C 1
ATOM 1300 O O . ALA A 1 158 ? 12.445 -32 -12.266 1 96.38 158 ALA A O 1
ATOM 1301 N N . ALA A 1 159 ? 12.984 -33.406 -10.625 1 96.31 159 ALA A N 1
ATOM 1302 C CA . ALA A 1 159 ? 14.375 -33.5 -11.047 1 96.31 159 ALA A CA 1
ATOM 1303 C C . ALA A 1 159 ? 14.484 -34.125 -12.438 1 96.31 159 ALA A C 1
ATOM 1305 O O . ALA A 1 159 ? 15.336 -33.719 -13.242 1 96.31 159 ALA A O 1
ATOM 1306 N N . LEU A 1 160 ? 13.633 -35.062 -12.734 1 95.94 160 LEU A N 1
ATOM 1307 C CA . LEU A 1 160 ? 13.625 -35.719 -14.023 1 95.94 160 LEU A CA 1
ATOM 1308 C C . LEU A 1 160 ? 13.18 -34.781 -15.133 1 95.94 160 LEU A C 1
ATOM 1310 O O . LEU A 1 160 ? 13.5 -35 -16.312 1 95.94 160 LEU A O 1
ATOM 1314 N N . TYR A 1 161 ? 12.43 -33.75 -14.773 1 96.56 161 TYR A N 1
ATOM 1315 C CA . TYR A 1 161 ? 11.891 -32.812 -15.766 1 96.56 161 TYR A CA 1
ATOM 1316 C C . TYR A 1 161 ? 12.852 -31.672 -16.031 1 96.56 161 TYR A C 1
ATOM 1318 O O . TYR A 1 161 ? 12.609 -30.844 -16.906 1 96.56 161 TYR A O 1
ATOM 1326 N N . GLU A 1 162 ? 13.953 -31.562 -15.328 1 96.12 162 GLU A N 1
ATOM 1327 C CA . GLU A 1 162 ? 14.898 -30.453 -15.43 1 96.12 162 GLU A CA 1
ATOM 1328 C C . GLU A 1 162 ? 15.414 -30.297 -16.859 1 96.12 162 GLU A C 1
ATOM 1330 O O . GLU A 1 162 ? 15.516 -29.172 -17.359 1 96.12 162 GLU A O 1
ATOM 1335 N N . PRO A 1 163 ? 15.703 -31.422 -17.531 1 94.75 163 PRO A N 1
ATOM 1336 C CA . PRO A 1 163 ? 16.172 -31.266 -18.906 1 94.75 163 PRO A CA 1
ATOM 1337 C C . PRO A 1 163 ? 15.125 -30.609 -19.812 1 94.75 163 PRO A C 1
ATOM 1339 O O . PRO A 1 163 ? 15.477 -29.891 -20.75 1 94.75 163 PRO A O 1
ATOM 1342 N N . ILE A 1 164 ? 13.875 -30.875 -19.562 1 94.94 164 ILE A N 1
ATOM 1343 C CA . ILE A 1 164 ? 12.797 -30.25 -20.328 1 94.94 164 ILE A CA 1
ATOM 1344 C C . ILE A 1 164 ? 12.789 -28.75 -20.078 1 94.94 164 ILE A C 1
ATOM 1346 O O . ILE A 1 164 ? 12.703 -27.953 -21.031 1 94.94 164 ILE A O 1
ATOM 1350 N N . GLN A 1 165 ? 12.883 -28.375 -18.812 1 95.62 165 GLN A N 1
ATOM 1351 C CA . GLN A 1 165 ? 12.891 -26.969 -18.438 1 95.62 165 GLN A CA 1
ATOM 1352 C C . GLN A 1 165 ? 14.141 -26.266 -18.969 1 95.62 165 GLN A C 1
ATOM 1354 O O . GLN A 1 165 ? 14.07 -25.109 -19.375 1 95.62 165 GLN A O 1
ATOM 1359 N N . ASP A 1 166 ? 15.188 -26.969 -18.938 1 95.19 166 ASP A N 1
ATOM 1360 C CA . ASP A 1 166 ? 16.438 -26.453 -19.516 1 95.19 166 ASP A CA 1
ATOM 1361 C C . ASP A 1 166 ? 16.266 -26.125 -20.984 1 95.19 166 ASP A C 1
ATOM 1363 O O . ASP A 1 166 ? 16.625 -25.031 -21.422 1 95.19 166 ASP A O 1
ATOM 1367 N N . MET A 1 167 ? 15.719 -27.031 -21.719 1 94.25 167 MET A N 1
ATOM 1368 C CA . MET A 1 167 ? 15.516 -26.875 -23.156 1 94.25 167 MET A CA 1
ATOM 1369 C C . MET A 1 167 ? 14.57 -25.703 -23.453 1 94.25 167 MET A C 1
ATOM 1371 O O . MET A 1 167 ? 14.844 -24.891 -24.312 1 94.25 167 MET A O 1
ATOM 1375 N N . GLU A 1 168 ? 13.5 -25.656 -22.719 1 95 168 GLU A N 1
ATOM 1376 C CA . GLU A 1 168 ? 12.5 -24.625 -22.969 1 95 168 GLU A CA 1
ATOM 1377 C C . GLU A 1 168 ? 13.008 -23.234 -22.562 1 95 168 GLU A C 1
ATOM 1379 O O . GLU A 1 168 ? 12.641 -22.234 -23.172 1 95 168 GLU A O 1
ATOM 1384 N N . SER A 1 169 ? 13.852 -23.188 -21.516 1 96.88 169 SER A N 1
ATOM 1385 C CA . SER A 1 169 ? 14.453 -21.906 -21.141 1 96.88 169 SER A CA 1
ATOM 1386 C C . SER A 1 169 ? 15.383 -21.391 -22.234 1 96.88 169 SER A C 1
ATOM 1388 O O . SER A 1 169 ? 15.453 -20.188 -22.469 1 96.88 169 SER A O 1
ATOM 1390 N N . LEU A 1 170 ? 16.078 -22.312 -22.859 1 96.12 170 LEU A N 1
ATOM 1391 C CA . LEU A 1 170 ? 16.938 -21.953 -23.969 1 96.12 170 LEU A CA 1
ATOM 1392 C C . LEU A 1 170 ? 16.125 -21.422 -25.141 1 96.12 170 LEU A C 1
ATOM 1394 O O . LEU A 1 170 ? 16.484 -20.438 -25.781 1 96.12 170 LEU A O 1
ATOM 1398 N N . GLN A 1 171 ? 15.07 -22.109 -25.438 1 95.25 171 GLN A N 1
ATOM 1399 C CA . GLN A 1 171 ? 14.172 -21.672 -26.5 1 95.25 171 GLN A CA 1
ATOM 1400 C C . GLN A 1 171 ? 13.609 -20.297 -26.219 1 95.25 171 GLN A C 1
ATOM 1402 O O . GLN A 1 171 ? 13.445 -19.484 -27.141 1 95.25 171 GLN A O 1
ATOM 1407 N N . LEU A 1 172 ? 13.266 -20.031 -25 1 96.81 172 LEU A N 1
ATOM 1408 C CA . LEU A 1 172 ? 12.758 -18.719 -24.609 1 96.81 172 LEU A CA 1
ATOM 1409 C C . LEU A 1 172 ? 13.781 -17.641 -24.938 1 96.81 172 LEU A C 1
ATOM 1411 O O . LEU A 1 172 ? 13.422 -16.594 -25.5 1 96.81 172 LEU A O 1
ATOM 1415 N N . LEU A 1 173 ? 15.039 -17.875 -24.547 1 97.75 173 LEU A N 1
ATOM 1416 C CA . LEU A 1 173 ? 16.078 -16.891 -24.828 1 97.75 173 LEU A CA 1
ATOM 1417 C C . LEU A 1 173 ? 16.188 -16.625 -26.328 1 97.75 173 LEU A C 1
ATOM 1419 O O . LEU A 1 173 ? 16.312 -15.469 -26.75 1 97.75 173 LEU A O 1
ATOM 1423 N N . ASN A 1 174 ? 16.141 -17.656 -27.047 1 95.56 174 ASN A N 1
ATOM 1424 C CA . ASN A 1 174 ? 16.219 -17.516 -28.484 1 95.56 174 ASN A CA 1
ATOM 1425 C C . ASN A 1 174 ? 15.062 -16.688 -29.047 1 95.56 174 ASN A C 1
ATOM 1427 O O . ASN A 1 174 ? 15.258 -15.844 -29.906 1 95.56 174 ASN A O 1
ATOM 1431 N N . ASP A 1 175 ? 13.898 -17.047 -28.578 1 94.12 175 ASP A N 1
ATOM 1432 C CA . ASP A 1 175 ? 12.711 -16.328 -29.031 1 94.12 175 ASP A CA 1
ATOM 1433 C C . ASP A 1 175 ? 12.82 -14.836 -28.703 1 94.12 175 ASP A C 1
ATOM 1435 O O . ASP A 1 175 ? 12.461 -13.984 -29.516 1 94.12 175 ASP A O 1
ATOM 1439 N N . MET A 1 176 ? 13.289 -14.516 -27.562 1 95.5 176 MET A N 1
ATOM 1440 C CA . MET A 1 176 ? 13.383 -13.133 -27.094 1 95.5 176 MET A CA 1
ATOM 1441 C C . MET A 1 176 ? 14.484 -12.383 -27.844 1 95.5 176 MET A C 1
ATOM 1443 O O . MET A 1 176 ? 14.336 -11.203 -28.156 1 95.5 176 MET A O 1
ATOM 1447 N N . LEU A 1 177 ? 15.641 -13.062 -28.125 1 95 177 LEU A N 1
ATOM 1448 C CA . LEU A 1 177 ? 16.703 -12.469 -28.922 1 95 177 LEU A CA 1
ATOM 1449 C C . LEU A 1 177 ? 16.203 -12.133 -30.328 1 95 177 LEU A C 1
ATOM 1451 O O . LEU A 1 177 ? 16.484 -11.047 -30.844 1 95 177 LEU A O 1
ATOM 1455 N N . SER A 1 178 ? 15.484 -13.039 -30.875 1 91.62 178 SER A N 1
ATOM 1456 C CA . SER A 1 178 ? 14.961 -12.859 -32.219 1 91.62 178 SER A CA 1
ATOM 1457 C C . SER A 1 178 ? 13.961 -11.711 -32.281 1 91.62 178 SER A C 1
ATOM 1459 O O . SER A 1 178 ? 13.953 -10.93 -33.25 1 91.62 178 SER A O 1
ATOM 1461 N N . GLN A 1 179 ? 13.133 -11.641 -31.297 1 89.25 179 GLN A N 1
ATOM 1462 C CA . GLN A 1 179 ? 12.133 -10.578 -31.25 1 89.25 179 GLN A CA 1
ATOM 1463 C C . GLN A 1 179 ? 12.789 -9.211 -31.062 1 89.25 179 GLN A C 1
ATOM 1465 O O . GLN A 1 179 ? 12.289 -8.211 -31.578 1 89.25 179 GLN A O 1
ATOM 1470 N N . GLY A 1 180 ? 13.789 -9.195 -30.281 1 88 180 GLY A N 1
ATOM 1471 C CA . GLY A 1 180 ? 14.508 -7.945 -30.078 1 88 180 GLY A CA 1
ATOM 1472 C C . GLY A 1 180 ? 15.125 -7.398 -31.359 1 88 180 GLY A C 1
ATOM 1473 O O . GLY A 1 180 ? 15.273 -6.184 -31.516 1 88 180 GLY A O 1
ATOM 1474 N N . LYS A 1 181 ? 15.477 -8.266 -32.281 1 84.69 181 LYS A N 1
ATOM 1475 C CA . LYS A 1 181 ? 16.094 -7.879 -33.562 1 84.69 181 LYS A CA 1
ATOM 1476 C C . LYS A 1 181 ? 15.039 -7.461 -34.562 1 84.69 181 LYS A C 1
ATOM 1478 O O . LYS A 1 181 ? 15.297 -6.609 -35.438 1 84.69 181 LYS A O 1
ATOM 1483 N N . LEU A 1 182 ? 13.891 -8.227 -34.75 1 65.56 182 LEU A N 1
ATOM 1484 C CA . LEU A 1 182 ? 12.859 -8.016 -35.781 1 65.56 182 LEU A CA 1
ATOM 1485 C C . LEU A 1 182 ? 12.266 -6.617 -35.656 1 65.56 182 LEU A C 1
ATOM 1487 O O . LEU A 1 182 ? 11.953 -5.977 -36.656 1 65.56 182 LEU A O 1
ATOM 1491 N N . LYS A 1 183 ? 11.688 -6.395 -34.625 1 54.16 183 LYS A N 1
ATOM 1492 C CA . LYS A 1 183 ? 10.883 -5.18 -34.688 1 54.16 183 LYS A CA 1
ATOM 1493 C C . LYS A 1 183 ? 11.727 -3.984 -35.125 1 54.16 183 LYS A C 1
ATOM 1495 O O . LYS A 1 183 ? 11.211 -2.879 -35.312 1 54.16 183 LYS A O 1
ATOM 1500 N N . SER A 1 184 ? 13.008 -4.141 -35.188 1 46 184 SER A N 1
ATOM 1501 C CA . SER A 1 184 ? 13.711 -2.986 -35.75 1 46 184 SER A CA 1
ATOM 1502 C C . SER A 1 184 ? 13.359 -2.775 -37.219 1 46 184 SER A C 1
ATOM 1504 O O . SER A 1 184 ? 13.508 -1.671 -37.75 1 46 184 SER A O 1
ATOM 1506 N N . ASP A 1 185 ? 13.164 -3.859 -37.969 1 40.06 185 ASP A N 1
ATOM 1507 C CA . ASP A 1 185 ? 13 -3.637 -39.375 1 40.06 185 ASP A CA 1
ATOM 1508 C C . ASP A 1 185 ? 11.602 -3.096 -39.688 1 40.06 185 ASP A C 1
ATOM 1510 O O . ASP A 1 185 ? 11.367 -2.562 -40.781 1 40.06 185 ASP A O 1
ATOM 1514 N N . SER A 1 186 ? 10.586 -3.908 -39.406 1 37.19 186 SER A N 1
ATOM 1515 C CA . SER A 1 186 ? 9.32 -3.5 -40 1 37.19 186 SER A CA 1
ATOM 1516 C C . SER A 1 186 ? 8.898 -2.115 -39.531 1 37.19 186 SER A C 1
ATOM 1518 O O . SER A 1 186 ? 8.609 -1.236 -40.344 1 37.19 186 SER A O 1
ATOM 1520 N N . SER A 1 187 ? 7.68 -2.121 -38.719 1 34.72 187 SER A N 1
ATOM 1521 C CA . SER A 1 187 ? 6.953 -0.873 -38.5 1 34.72 187 SER A CA 1
ATOM 1522 C C . SER A 1 187 ? 7.816 0.166 -37.812 1 34.72 187 SER A C 1
ATOM 1524 O O . SER A 1 187 ? 8.781 -0.183 -37.125 1 34.72 187 SER A O 1
ATOM 1526 N N . GLY A 1 188 ? 7.75 1.477 -38.125 1 36.94 188 GLY A N 1
ATOM 1527 C CA . GLY A 1 188 ? 8.094 2.799 -37.625 1 36.94 188 GLY A CA 1
ATOM 1528 C C . GLY A 1 188 ? 8.312 2.836 -36.125 1 36.94 188 GLY A C 1
ATOM 1529 O O . GLY A 1 188 ? 8.18 3.891 -35.5 1 36.94 188 GLY A O 1
ATOM 1530 N N . GLY A 1 189 ? 8.117 1.67 -35.562 1 44.41 189 GLY A N 1
ATOM 1531 C CA . GLY A 1 189 ? 8.289 1.92 -34.156 1 44.41 189 GLY A CA 1
ATOM 1532 C C . GLY A 1 189 ? 9.719 2.234 -33.75 1 44.41 189 GLY A C 1
ATOM 1533 O O . GLY A 1 189 ? 10.656 1.794 -34.438 1 44.41 189 GLY A O 1
ATOM 1534 N N . GLU A 1 190 ? 10.055 3.258 -33.094 1 48.84 190 GLU A N 1
ATOM 1535 C CA . GLU A 1 190 ? 11.273 3.949 -32.656 1 48.84 190 GLU A CA 1
ATOM 1536 C C . GLU A 1 190 ? 12.242 2.996 -31.969 1 48.84 190 GLU A C 1
ATOM 1538 O O . GLU A 1 190 ? 11.883 2.338 -31 1 48.84 190 GLU A O 1
ATOM 1543 N N . LYS A 1 191 ? 13.203 2.445 -32.75 1 51 191 LYS A N 1
ATOM 1544 C CA . LYS A 1 191 ? 14.398 1.848 -32.156 1 51 191 LYS A CA 1
ATOM 1545 C C . LYS A 1 191 ? 15.008 2.77 -31.094 1 51 191 LYS A C 1
ATOM 1547 O O . LYS A 1 191 ? 15 3.992 -31.25 1 51 191 LYS A O 1
ATOM 1552 N N . GLU A 1 192 ? 15.078 1.959 -30.047 1 59.94 192 GLU A N 1
ATOM 1553 C CA . GLU A 1 192 ? 15.953 2.709 -29.156 1 59.94 192 GLU A CA 1
ATOM 1554 C C . GLU A 1 192 ? 17.344 2.887 -29.766 1 59.94 192 GLU A C 1
ATOM 1556 O O . GLU A 1 192 ? 17.688 2.236 -30.75 1 59.94 192 GLU A O 1
ATOM 1561 N N . MET A 1 193 ? 18.047 3.689 -29.484 1 52.34 193 MET A N 1
ATOM 1562 C CA . MET A 1 193 ? 19.375 4.07 -29.953 1 52.34 193 MET A CA 1
ATOM 1563 C C . MET A 1 193 ? 20.281 2.85 -30.047 1 52.34 193 MET A C 1
ATOM 1565 O O . MET A 1 193 ? 21.156 2.793 -30.922 1 52.34 193 MET A O 1
ATOM 1569 N N . ASP A 1 194 ? 19.969 1.736 -29.266 1 60.78 194 ASP A N 1
ATOM 1570 C CA . ASP A 1 194 ? 20.922 0.638 -29.203 1 60.78 194 ASP A CA 1
ATOM 1571 C C . ASP A 1 194 ? 20.469 -0.539 -30.062 1 60.78 194 ASP A C 1
ATOM 1573 O O . ASP A 1 194 ? 21.047 -1.621 -30.016 1 60.78 194 ASP A O 1
ATOM 1577 N N . GLY A 1 195 ? 19.438 -0.298 -30.906 1 75.31 195 GLY A N 1
ATOM 1578 C CA . GLY A 1 195 ? 19.062 -1.27 -31.922 1 75.31 195 GLY A CA 1
ATOM 1579 C C . GLY A 1 195 ? 18.141 -2.357 -31.375 1 75.31 195 GLY A C 1
ATOM 1580 O O . GLY A 1 195 ? 17.797 -3.291 -32.094 1 75.31 195 GLY A O 1
ATOM 1581 N N . VAL A 1 196 ? 17.781 -2.428 -30.125 1 88.19 196 VAL A N 1
ATOM 1582 C CA . VAL A 1 196 ? 16.906 -3.449 -29.547 1 88.19 196 VAL A CA 1
ATOM 1583 C C . VAL A 1 196 ? 15.484 -2.904 -29.422 1 88.19 196 VAL A C 1
ATOM 1585 O O . VAL A 1 196 ? 15.281 -1.808 -28.891 1 88.19 196 VAL A O 1
ATOM 1588 N N . ALA A 1 197 ? 14.531 -3.656 -29.922 1 90.56 197 ALA A N 1
ATOM 1589 C CA . ALA A 1 197 ? 13.141 -3.221 -29.906 1 90.56 197 ALA A CA 1
ATOM 1590 C C . ALA A 1 197 ? 12.469 -3.602 -28.594 1 90.56 197 ALA A C 1
ATOM 1592 O O . ALA A 1 197 ? 12.719 -4.676 -28.047 1 90.56 197 ALA A O 1
ATOM 1593 N N . PRO A 1 198 ? 11.641 -2.682 -28.062 1 92.75 198 PRO A N 1
ATOM 1594 C CA . PRO A 1 198 ? 10.836 -3.062 -26.906 1 92.75 198 PRO A CA 1
ATOM 1595 C C . PRO A 1 198 ? 9.922 -4.246 -27.172 1 92.75 198 PRO A C 1
ATOM 1597 O O . PRO A 1 198 ? 9.391 -4.379 -28.281 1 92.75 198 PRO A O 1
ATOM 1600 N N . GLN A 1 199 ? 9.766 -5.094 -26.188 1 93.88 199 GLN A N 1
ATOM 1601 C CA . GLN A 1 199 ? 8.93 -6.277 -26.359 1 93.88 199 GLN A CA 1
ATOM 1602 C C . GLN A 1 199 ? 8.008 -6.48 -25.156 1 93.88 199 GLN A C 1
ATOM 1604 O O . GLN A 1 199 ? 8.383 -6.18 -24.031 1 93.88 199 GLN A O 1
ATOM 1609 N N . ASN A 1 200 ? 6.781 -6.941 -25.484 1 94.31 200 ASN A N 1
ATOM 1610 C CA . ASN A 1 200 ? 5.93 -7.504 -24.453 1 94.31 200 ASN A CA 1
ATOM 1611 C C . ASN A 1 200 ? 6.309 -8.945 -24.125 1 94.31 200 ASN A C 1
ATOM 1613 O O . ASN A 1 200 ? 6.051 -9.852 -24.922 1 94.31 200 ASN A O 1
ATOM 1617 N N . PRO A 1 201 ? 6.859 -9.172 -23 1 95.5 201 PRO A N 1
ATOM 1618 C CA . PRO A 1 201 ? 7.418 -10.492 -22.734 1 95.5 201 PRO A CA 1
ATOM 1619 C C . PRO A 1 201 ? 6.344 -11.531 -22.406 1 95.5 201 PRO A C 1
ATOM 1621 O O . PRO A 1 201 ? 6.633 -12.727 -22.344 1 95.5 201 PRO A O 1
ATOM 1624 N N . HIS A 1 202 ? 5.141 -11.125 -22.266 1 91.31 202 HIS A N 1
ATOM 1625 C CA . HIS A 1 202 ? 4.07 -11.984 -21.797 1 91.31 202 HIS A CA 1
ATOM 1626 C C . HIS A 1 202 ? 3.91 -13.211 -22.688 1 91.31 202 HIS A C 1
ATOM 1628 O O . HIS A 1 202 ? 3.822 -14.336 -22.203 1 91.31 202 HIS A O 1
ATOM 1634 N N . TRP A 1 203 ? 3.928 -13.023 -23.922 1 88.56 203 TRP A N 1
ATOM 1635 C CA . TRP A 1 203 ? 3.652 -14.117 -24.859 1 88.56 203 TRP A CA 1
ATOM 1636 C C . TRP A 1 203 ? 4.797 -15.117 -24.875 1 88.56 203 TRP A C 1
ATOM 1638 O O . TRP A 1 203 ? 4.57 -16.328 -24.938 1 88.56 203 TRP A O 1
ATOM 1648 N N . ASP A 1 204 ? 5.996 -14.625 -24.875 1 93.44 204 ASP A N 1
ATOM 1649 C CA . ASP A 1 204 ? 7.148 -15.523 -24.859 1 93.44 204 ASP A CA 1
ATOM 1650 C C . ASP A 1 204 ? 7.203 -16.312 -23.547 1 93.44 204 ASP A C 1
ATOM 1652 O O . ASP A 1 204 ? 7.527 -17.5 -23.547 1 93.44 204 ASP A O 1
ATOM 1656 N N . PHE A 1 205 ? 6.902 -15.656 -22.469 1 95.62 205 PHE A N 1
ATOM 1657 C CA . PHE A 1 205 ? 6.855 -16.328 -21.188 1 95.62 205 PHE A CA 1
ATOM 1658 C C . PHE A 1 205 ? 5.773 -17.406 -21.172 1 95.62 205 PHE A C 1
ATOM 1660 O O . PHE A 1 205 ? 5.988 -18.5 -20.656 1 95.62 205 PHE A O 1
ATOM 1667 N N . ARG A 1 206 ? 4.672 -17.062 -21.734 1 92.56 206 ARG A N 1
ATOM 1668 C CA . ARG A 1 206 ? 3.559 -18.016 -21.766 1 92.56 206 ARG A CA 1
ATOM 1669 C C . ARG A 1 206 ? 3.906 -19.234 -22.609 1 92.56 206 ARG A C 1
ATOM 1671 O O . ARG A 1 206 ? 3.633 -20.375 -22.219 1 92.56 206 ARG A O 1
ATOM 1678 N N . ARG A 1 207 ? 4.43 -18.969 -23.734 1 93.25 207 ARG A N 1
ATOM 1679 C CA . ARG A 1 207 ? 4.793 -20.078 -24.594 1 93.25 207 ARG A CA 1
ATOM 1680 C C . ARG A 1 207 ? 5.797 -21 -23.906 1 93.25 207 ARG A C 1
ATOM 1682 O O . ARG A 1 207 ? 5.652 -22.234 -23.953 1 93.25 207 ARG A O 1
ATOM 1689 N N . ALA A 1 208 ? 6.82 -20.422 -23.344 1 94.44 208 ALA A N 1
ATOM 1690 C CA . ALA A 1 208 ? 7.859 -21.219 -22.703 1 94.44 208 ALA A CA 1
ATOM 1691 C C . ALA A 1 208 ? 7.277 -22.062 -21.562 1 94.44 208 ALA A C 1
ATOM 1693 O O . ALA A 1 208 ? 7.578 -23.25 -21.453 1 94.44 208 ALA A O 1
ATOM 1694 N N . SER A 1 209 ? 6.52 -21.422 -20.719 1 93.31 209 SER A N 1
ATOM 1695 C CA . SER A 1 209 ? 5.91 -22.109 -19.578 1 93.31 209 SER A CA 1
ATOM 1696 C C . SER A 1 209 ? 4.934 -23.188 -20.047 1 93.31 209 SER A C 1
ATOM 1698 O O . SER A 1 209 ? 4.973 -24.328 -19.578 1 93.31 209 SER A O 1
ATOM 1700 N N . ALA A 1 210 ? 4.117 -22.828 -21 1 92.88 210 ALA A N 1
ATOM 1701 C CA . ALA A 1 210 ? 3.119 -23.75 -21.531 1 92.88 210 ALA A CA 1
ATOM 1702 C C . ALA A 1 210 ? 3.783 -24.938 -22.234 1 92.88 210 ALA A C 1
ATOM 1704 O O . ALA A 1 210 ? 3.307 -26.078 -22.141 1 92.88 210 ALA A O 1
ATOM 1705 N N . SER A 1 211 ? 4.801 -24.641 -22.922 1 94.25 211 SER A N 1
ATOM 1706 C CA . SER A 1 211 ? 5.484 -25.703 -23.641 1 94.25 211 SER A CA 1
ATOM 1707 C C . SER A 1 211 ? 6.125 -26.703 -22.688 1 94.25 211 SER A C 1
ATOM 1709 O O . SER A 1 211 ? 6.074 -27.906 -22.906 1 94.25 211 SER A O 1
ATOM 1711 N N . SER A 1 212 ? 6.754 -26.203 -21.688 1 93.56 212 SER A N 1
ATOM 1712 C CA . SER A 1 212 ? 7.371 -27.078 -20.688 1 93.56 212 SER A CA 1
ATOM 1713 C C . SER A 1 212 ? 6.352 -28.016 -20.062 1 93.56 212 SER A C 1
ATOM 1715 O O . SER A 1 212 ? 6.582 -29.219 -19.984 1 93.56 212 SER A O 1
ATOM 1717 N N . ILE A 1 213 ? 5.258 -27.516 -19.672 1 92.69 213 ILE A N 1
ATOM 1718 C CA . ILE A 1 213 ? 4.27 -28.328 -18.969 1 92.69 213 ILE A CA 1
ATOM 1719 C C . ILE A 1 213 ? 3.512 -29.203 -19.969 1 92.69 213 ILE A C 1
ATOM 1721 O O . ILE A 1 213 ? 3.113 -30.328 -19.641 1 92.69 213 ILE A O 1
ATOM 1725 N N . SER A 1 214 ? 3.338 -28.672 -21.172 1 93.62 214 SER A N 1
ATOM 1726 C CA . SER A 1 214 ? 2.701 -29.484 -22.203 1 93.62 214 SER A CA 1
ATOM 1727 C C . SER A 1 214 ? 3.502 -30.75 -22.484 1 93.62 214 SER A C 1
ATOM 1729 O O . SER A 1 214 ? 2.932 -31.828 -22.656 1 93.62 214 SER A O 1
ATOM 1731 N N . LEU A 1 215 ? 4.77 -30.562 -22.578 1 94.38 215 LEU A N 1
ATOM 1732 C CA . LEU A 1 215 ? 5.609 -31.734 -22.828 1 94.38 215 LEU A CA 1
ATOM 1733 C C . LEU A 1 215 ? 5.504 -32.75 -21.688 1 94.38 215 LEU A C 1
ATOM 1735 O O . LEU A 1 215 ? 5.422 -33.938 -21.922 1 94.38 215 LEU A O 1
ATOM 1739 N N . VAL A 1 216 ? 5.426 -32.281 -20.5 1 95.12 216 VAL A N 1
ATOM 1740 C CA . VAL A 1 216 ? 5.371 -33.125 -19.312 1 95.12 216 VAL A CA 1
ATOM 1741 C C . VAL A 1 216 ? 4.004 -33.812 -19.219 1 95.12 216 VAL A C 1
ATOM 1743 O O . VAL A 1 216 ? 3.912 -35 -18.906 1 95.12 216 VAL A O 1
ATOM 1746 N N . ILE A 1 217 ? 2.971 -33.094 -19.531 1 96.06 217 ILE A N 1
ATOM 1747 C CA . ILE A 1 217 ? 1.618 -33.562 -19.297 1 96.06 217 ILE A CA 1
ATOM 1748 C C . ILE A 1 217 ? 1.088 -34.281 -20.531 1 96.06 217 ILE A C 1
ATOM 1750 O O . ILE A 1 217 ? 0.494 -35.375 -20.438 1 96.06 217 ILE A O 1
ATOM 1754 N N . TRP A 1 218 ? 1.349 -33.719 -21.719 1 95.19 218 TRP A N 1
ATOM 1755 C CA . TRP A 1 218 ? 0.723 -34.188 -22.938 1 95.19 218 TRP A CA 1
ATOM 1756 C C . TRP A 1 218 ? 1.734 -34.938 -23.797 1 95.19 218 TRP A C 1
ATOM 1758 O O . TRP A 1 218 ? 1.356 -35.719 -24.672 1 95.19 218 TRP A O 1
ATOM 1768 N N . GLY A 1 219 ? 2.982 -34.625 -23.734 1 93.56 219 GLY A N 1
ATOM 1769 C CA . GLY A 1 219 ? 4.008 -35.344 -24.469 1 93.56 219 GLY A CA 1
ATOM 1770 C C . GLY A 1 219 ? 4.445 -34.625 -25.734 1 93.56 219 GLY A C 1
ATOM 1771 O O . GLY A 1 219 ? 5.105 -35.219 -26.594 1 93.56 219 GLY A O 1
ATOM 1772 N N . TYR A 1 220 ? 4.098 -33.375 -25.859 1 91.88 220 TYR A N 1
ATOM 1773 C CA . TYR A 1 220 ? 4.562 -32.625 -27.047 1 91.88 220 TYR A CA 1
ATOM 1774 C C . TYR A 1 220 ? 4.852 -31.188 -26.688 1 91.88 220 TYR A C 1
ATOM 1776 O O . TYR A 1 220 ? 4.25 -30.625 -25.766 1 91.88 220 TYR A O 1
ATOM 1784 N N . ARG A 1 221 ? 5.703 -30.547 -27.469 1 91.81 221 ARG A N 1
ATOM 1785 C CA . ARG A 1 221 ? 6.141 -29.172 -27.25 1 91.81 221 ARG A CA 1
ATOM 1786 C C . ARG A 1 221 ? 5.246 -28.188 -28 1 91.81 221 ARG A C 1
ATOM 1788 O O . ARG A 1 221 ? 4.574 -28.562 -28.969 1 91.81 221 ARG A O 1
ATOM 1795 N N . LEU A 1 222 ? 5.215 -27 -27.484 1 92.06 222 LEU A N 1
ATOM 1796 C CA . LEU A 1 222 ? 4.547 -25.891 -28.156 1 92.06 222 LEU A CA 1
ATOM 1797 C C . LEU A 1 222 ? 5.562 -24.938 -28.781 1 92.06 222 LEU A C 1
ATOM 1799 O O . LEU A 1 222 ? 6.117 -24.078 -28.094 1 92.06 222 LEU A O 1
ATOM 1803 N N . MET A 1 223 ? 5.77 -25.062 -30.031 1 87.62 223 MET A N 1
ATOM 1804 C CA . MET A 1 223 ? 6.77 -24.266 -30.734 1 87.62 223 MET A CA 1
ATOM 1805 C C . MET A 1 223 ? 6.105 -23.203 -31.594 1 87.62 223 MET A C 1
ATOM 1807 O O . MET A 1 223 ? 5.039 -23.422 -32.156 1 87.62 223 MET A O 1
ATOM 1811 N N . LYS A 1 224 ? 6.773 -22.094 -31.656 1 84.69 224 LYS A N 1
ATOM 1812 C CA . LYS A 1 224 ? 6.246 -21.016 -32.5 1 84.69 224 LYS A CA 1
ATOM 1813 C C . LYS A 1 224 ? 6.086 -21.453 -33.938 1 84.69 224 LYS A C 1
ATOM 1815 O O . LYS A 1 224 ? 6.977 -22.094 -34.5 1 84.69 224 LYS A O 1
ATOM 1820 N N . GLY A 1 225 ? 5.012 -21.188 -34.531 1 79.5 225 GLY A N 1
ATOM 1821 C CA . GLY A 1 225 ? 4.77 -21.484 -35.938 1 79.5 225 GLY A CA 1
ATOM 1822 C C . GLY A 1 225 ? 4.211 -22.875 -36.156 1 79.5 225 GLY A C 1
ATOM 1823 O O . GLY A 1 225 ? 3.746 -23.188 -37.25 1 79.5 225 GLY A O 1
ATOM 1824 N N . HIS A 1 226 ? 4.258 -23.719 -35.156 1 81.88 226 HIS A N 1
ATOM 1825 C CA . HIS A 1 226 ? 3.734 -25.078 -35.312 1 81.88 226 HIS A CA 1
ATOM 1826 C C . HIS A 1 226 ? 2.215 -25.094 -35.188 1 81.88 226 HIS A C 1
ATOM 1828 O O . HIS A 1 226 ? 1.645 -24.344 -34.406 1 81.88 226 HIS A O 1
ATOM 1834 N N . PRO A 1 227 ? 1.741 -26.031 -35.969 1 80.44 227 PRO A N 1
ATOM 1835 C CA . PRO A 1 227 ? 0.282 -26.156 -35.906 1 80.44 227 PRO A CA 1
ATOM 1836 C C . PRO A 1 227 ? -0.225 -26.547 -34.531 1 80.44 227 PRO A C 1
ATOM 1838 O O . PRO A 1 227 ? 0.396 -27.359 -33.844 1 80.44 227 PRO A O 1
ATOM 1841 N N . GLY A 1 228 ? -1.233 -25.953 -34.062 1 83.06 228 GLY A N 1
ATOM 1842 C CA . GLY A 1 228 ? -1.851 -26.297 -32.781 1 83.06 228 GLY A CA 1
ATOM 1843 C C . GLY A 1 228 ? -1.365 -25.453 -31.625 1 83.06 228 GLY A C 1
ATOM 1844 O O . GLY A 1 228 ? -2.047 -25.328 -30.609 1 83.06 228 GLY A O 1
ATOM 1845 N N . THR A 1 229 ? -0.13 -25 -31.797 1 86.06 229 THR A N 1
ATOM 1846 C CA . THR A 1 229 ? 0.428 -24.188 -30.719 1 86.06 229 THR A CA 1
ATOM 1847 C C . THR A 1 229 ? -0.442 -22.953 -30.469 1 86.06 229 THR A C 1
ATOM 1849 O O . THR A 1 229 ? -0.75 -22.641 -29.312 1 86.06 229 THR A O 1
ATOM 1852 N N . LYS A 1 230 ? -0.828 -22.328 -31.453 1 85.5 230 LYS A N 1
ATOM 1853 C CA . LYS A 1 230 ? -1.659 -21.141 -31.312 1 85.5 230 LYS A CA 1
ATOM 1854 C C . LYS A 1 230 ? -2.986 -21.469 -30.641 1 85.5 230 LYS A C 1
ATOM 1856 O O . LYS A 1 230 ? -3.457 -20.719 -29.781 1 85.5 230 LYS A O 1
ATOM 1861 N N . GLU A 1 231 ? -3.514 -22.547 -31.062 1 85.31 231 GLU A N 1
ATOM 1862 C CA . GLU A 1 231 ? -4.785 -22.984 -30.484 1 85.31 231 GLU A CA 1
ATOM 1863 C C . GLU A 1 231 ? -4.656 -23.234 -28.984 1 85.31 231 GLU A C 1
ATOM 1865 O O . GLU A 1 231 ? -5.535 -22.875 -28.203 1 85.31 231 GLU A O 1
ATOM 1870 N N . GLN A 1 232 ? -3.623 -23.922 -28.656 1 87.12 232 GLN A N 1
ATOM 1871 C CA . GLN A 1 232 ? -3.383 -24.219 -27.25 1 87.12 232 GLN A CA 1
ATOM 1872 C C . GLN A 1 232 ? -3.176 -22.922 -26.453 1 87.12 232 GLN A C 1
ATOM 1874 O O . GLN A 1 232 ? -3.705 -22.781 -25.344 1 87.12 232 GLN A O 1
ATOM 1879 N N . MET A 1 233 ? -2.488 -22.031 -27.078 1 86.31 233 MET A N 1
ATOM 1880 C CA . MET A 1 233 ? -2.211 -20.766 -26.422 1 86.31 233 MET A CA 1
ATOM 1881 C C . MET A 1 233 ? -3.486 -19.938 -26.266 1 86.31 233 MET A C 1
ATOM 1883 O O . MET A 1 233 ? -3.713 -19.328 -25.219 1 86.31 233 MET A O 1
ATOM 1887 N N . ASP A 1 234 ? -4.254 -19.922 -27.25 1 83.25 234 ASP A N 1
ATOM 1888 C CA . ASP A 1 234 ? -5.52 -19.188 -27.219 1 83.25 234 ASP A CA 1
ATOM 1889 C C . ASP A 1 234 ? -6.461 -19.766 -26.156 1 83.25 234 ASP A C 1
ATOM 1891 O O . ASP A 1 234 ? -7.227 -19.031 -25.547 1 83.25 234 ASP A O 1
ATOM 1895 N N . PHE A 1 235 ? -6.363 -21.031 -26.047 1 85.19 235 PHE A N 1
ATOM 1896 C CA . PHE A 1 235 ? -7.211 -21.688 -25.047 1 85.19 235 PHE A CA 1
ATOM 1897 C C . PHE A 1 235 ? -6.867 -21.203 -23.641 1 85.19 235 PHE A C 1
ATOM 1899 O O . PHE A 1 235 ? -7.754 -21.031 -22.812 1 85.19 235 PHE A O 1
ATOM 1906 N N . PHE A 1 236 ? -5.699 -21.016 -23.406 1 80.06 236 PHE A N 1
ATOM 1907 C CA . PHE A 1 236 ? -5.289 -20.547 -22.094 1 80.06 236 PHE A CA 1
ATOM 1908 C C . PHE A 1 236 ? -5.855 -19.156 -21.828 1 80.06 236 PHE A C 1
ATOM 1910 O O . PHE A 1 236 ? -6.238 -18.844 -20.688 1 80.06 236 PHE A O 1
ATOM 1917 N N . ASP A 1 237 ? -5.996 -18.375 -22.797 1 78.38 237 ASP A N 1
ATOM 1918 C CA . ASP A 1 237 ? -6.477 -17 -22.656 1 78.38 237 ASP A CA 1
ATOM 1919 C C . ASP A 1 237 ? -7.992 -16.953 -22.5 1 78.38 237 ASP A C 1
ATOM 1921 O O . ASP A 1 237 ? -8.539 -16.047 -21.891 1 78.38 237 ASP A O 1
ATOM 1925 N N . THR A 1 238 ? -8.609 -17.969 -23.031 1 80.56 238 THR A N 1
ATOM 1926 C CA . THR A 1 238 ? -10.062 -17.938 -23.062 1 80.56 238 THR A CA 1
ATOM 1927 C C . THR A 1 238 ? -10.648 -19.078 -22.234 1 80.56 238 THR A C 1
ATOM 1929 O O . THR A 1 238 ? -11.805 -19.469 -22.422 1 80.56 238 THR A O 1
ATOM 1932 N N . ASN A 1 239 ? -9.867 -19.641 -21.422 1 86.56 239 ASN A N 1
ATOM 1933 C CA . ASN A 1 239 ? -10.344 -20.781 -20.656 1 86.56 239 ASN A CA 1
ATOM 1934 C C . ASN A 1 239 ? -11.578 -20.438 -19.828 1 86.56 239 ASN A C 1
ATOM 1936 O O . ASN A 1 239 ? -11.547 -19.531 -19.016 1 86.56 239 ASN A O 1
ATOM 1940 N N . PRO A 1 240 ? -12.625 -21.172 -20.031 1 82.81 240 PRO A N 1
ATOM 1941 C CA . PRO A 1 240 ? -13.898 -20.844 -19.375 1 82.81 240 PRO A CA 1
ATOM 1942 C C . PRO A 1 240 ? -13.805 -20.891 -17.859 1 82.81 240 PRO A C 1
ATOM 1944 O O . PRO A 1 240 ? -14.359 -20.031 -17.156 1 82.81 240 PRO A O 1
ATOM 1947 N N . THR A 1 241 ? -13.156 -21.906 -17.391 1 81.12 241 THR A N 1
ATOM 1948 C CA . THR A 1 241 ? -13.023 -22.031 -15.945 1 81.12 241 THR A CA 1
ATOM 1949 C C . THR A 1 241 ? -12.352 -20.812 -15.344 1 81.12 241 THR A C 1
ATOM 1951 O O . THR A 1 241 ? -12.844 -20.234 -14.367 1 81.12 241 THR A O 1
ATOM 1954 N N . ALA A 1 242 ? -11.328 -20.375 -15.961 1 81.31 242 ALA A N 1
ATOM 1955 C CA . ALA A 1 242 ? -10.586 -19.219 -15.477 1 81.31 242 ALA A CA 1
ATOM 1956 C C . ALA A 1 242 ? -11.422 -17.938 -15.609 1 81.31 242 ALA A C 1
ATOM 1958 O O . ALA A 1 242 ? -11.398 -17.078 -14.727 1 81.31 242 ALA A O 1
ATOM 1959 N N . ALA A 1 243 ? -12.133 -17.875 -16.609 1 79.94 243 ALA A N 1
ATOM 1960 C CA . ALA A 1 243 ? -12.953 -16.688 -16.875 1 79.94 243 ALA A CA 1
ATOM 1961 C C . ALA A 1 243 ? -14.078 -16.562 -15.844 1 79.94 243 ALA A C 1
ATOM 1963 O O . ALA A 1 243 ? -14.352 -15.469 -15.352 1 79.94 243 ALA A O 1
ATOM 1964 N N . VAL A 1 244 ? -14.641 -17.672 -15.57 1 78.38 244 VAL A N 1
ATOM 1965 C CA . VAL A 1 244 ? -15.773 -17.656 -14.648 1 78.38 244 VAL A CA 1
ATOM 1966 C C . VAL A 1 244 ? -15.266 -17.469 -13.219 1 78.38 244 VAL A C 1
ATOM 1968 O O . VAL A 1 244 ? -15.82 -16.672 -12.461 1 78.38 244 VAL A O 1
ATOM 1971 N N . ALA A 1 245 ? -14.258 -18.125 -12.945 1 78.56 245 ALA A N 1
ATOM 1972 C CA . ALA A 1 245 ? -13.719 -18.078 -11.586 1 78.56 245 ALA A CA 1
ATOM 1973 C C . ALA A 1 245 ? -13.07 -16.719 -11.289 1 78.56 245 ALA A C 1
ATOM 1975 O O . ALA A 1 245 ? -13.102 -16.25 -10.156 1 78.56 245 ALA A O 1
ATOM 1976 N N . GLY A 1 246 ? -12.523 -16.156 -12.273 1 77.81 246 GLY A N 1
ATOM 1977 C CA . GLY A 1 246 ? -11.805 -14.898 -12.094 1 77.81 246 GLY A CA 1
ATOM 1978 C C . GLY A 1 246 ? -12.656 -13.672 -12.367 1 77.81 246 GLY A C 1
ATOM 1979 O O . GLY A 1 246 ? -12.211 -12.539 -12.172 1 77.81 246 GLY A O 1
ATOM 1980 N N . GLY A 1 247 ? -13.844 -13.883 -12.758 1 77.44 247 GLY A N 1
ATOM 1981 C CA . GLY A 1 247 ? -14.742 -12.789 -13.086 1 77.44 247 GLY A CA 1
ATOM 1982 C C . GLY A 1 247 ? -15.664 -12.406 -11.938 1 77.44 247 GLY A C 1
ATOM 1983 O O . GLY A 1 247 ? -15.445 -12.812 -10.797 1 77.44 247 GLY A O 1
ATOM 1984 N N . PRO A 1 248 ? -16.562 -11.539 -12.289 1 76.19 248 PRO A N 1
ATOM 1985 C CA . PRO A 1 248 ? -17.562 -11.203 -11.266 1 76.19 248 PRO A CA 1
ATOM 1986 C C . PRO A 1 248 ? -18.344 -12.422 -10.789 1 76.19 248 PRO A C 1
ATOM 1988 O O . PRO A 1 248 ? -18.625 -13.336 -11.578 1 76.19 248 PRO A O 1
ATOM 1991 N N . VAL A 1 249 ? -18.641 -12.406 -9.57 1 68.62 249 VAL A N 1
ATOM 1992 C CA . VAL A 1 249 ? -19.391 -13.531 -9.016 1 68.62 249 VAL A CA 1
ATOM 1993 C C . VAL A 1 249 ? -20.734 -13.672 -9.742 1 68.62 249 VAL A C 1
ATOM 1995 O O . VAL A 1 249 ? -21.516 -12.719 -9.797 1 68.62 249 VAL A O 1
ATOM 1998 N N . PRO A 1 250 ? -20.859 -14.867 -10.25 1 73.81 250 PRO A N 1
ATOM 1999 C CA . PRO A 1 250 ? -22.141 -15.086 -10.906 1 73.81 250 PRO A CA 1
ATOM 2000 C C . PRO A 1 250 ? -23.328 -14.961 -9.953 1 73.81 250 PRO A C 1
ATOM 2002 O O . PRO A 1 250 ? -23.219 -15.352 -8.789 1 73.81 250 PRO A O 1
ATOM 2005 N N . LEU A 1 251 ? -24.375 -14.484 -10.391 1 72.94 251 LEU A N 1
ATOM 2006 C CA . LEU A 1 251 ? -25.578 -14.25 -9.594 1 72.94 251 LEU A CA 1
ATOM 2007 C C . LEU A 1 251 ? -26.062 -15.539 -8.938 1 72.94 251 LEU A C 1
ATOM 2009 O O . LEU A 1 251 ? -26.578 -15.516 -7.82 1 72.94 251 LEU A O 1
ATOM 2013 N N . ILE A 1 252 ? -25.922 -16.609 -9.664 1 76.19 252 ILE A N 1
ATOM 2014 C CA . ILE A 1 252 ? -26.406 -17.891 -9.164 1 76.19 252 ILE A CA 1
ATOM 2015 C C . ILE A 1 252 ? -25.625 -18.281 -7.914 1 76.19 252 ILE A C 1
ATOM 2017 O O . ILE A 1 252 ? -26.125 -19.016 -7.062 1 76.19 252 ILE A O 1
ATOM 2021 N N . ASP A 1 253 ? -24.391 -17.859 -7.824 1 76.94 253 ASP A N 1
ATOM 2022 C CA . ASP A 1 253 ? -23.562 -18.172 -6.66 1 76.94 253 ASP A CA 1
ATOM 2023 C C . ASP A 1 253 ? -23.922 -17.281 -5.477 1 76.94 253 ASP A C 1
ATOM 2025 O O . ASP A 1 253 ? -23.734 -17.656 -4.32 1 76.94 253 ASP A O 1
ATOM 2029 N N . THR A 1 254 ? -24.422 -16.125 -5.793 1 70.62 254 THR A N 1
ATOM 2030 C CA . THR A 1 254 ? -24.859 -15.195 -4.754 1 70.62 254 THR A CA 1
ATOM 2031 C C . THR A 1 254 ? -26.266 -15.562 -4.262 1 70.62 254 THR A C 1
ATOM 2033 O O . THR A 1 254 ? -26.531 -15.539 -3.061 1 70.62 254 THR A O 1
ATOM 2036 N N . PHE A 1 255 ? -27.047 -15.867 -5.316 1 72.12 255 PHE A N 1
ATOM 2037 C CA . PHE A 1 255 ? -28.422 -16.25 -5.02 1 72.12 255 PHE A CA 1
ATOM 2038 C C . PHE A 1 255 ? -28.672 -17.719 -5.348 1 72.12 255 PHE A C 1
ATOM 2040 O O . PHE A 1 255 ? -29.156 -18.047 -6.43 1 72.12 255 PHE A O 1
ATOM 2047 N N . THR A 1 256 ? -28.5 -18.547 -4.395 1 70.94 256 THR A N 1
ATOM 2048 C CA . THR A 1 256 ? -28.438 -20 -4.598 1 70.94 256 THR A CA 1
ATOM 2049 C C . THR A 1 256 ? -29.797 -20.547 -4.973 1 70.94 256 THR A C 1
ATOM 2051 O O . THR A 1 256 ? -29.906 -21.625 -5.578 1 70.94 256 THR A O 1
ATOM 2054 N N . TRP A 1 257 ? -30.859 -19.781 -4.668 1 73.75 257 TRP A N 1
ATOM 2055 C CA . TRP A 1 257 ? -32.188 -20.266 -5.012 1 73.75 257 TRP A CA 1
ATOM 2056 C C . TRP A 1 257 ? -32.375 -20.297 -6.523 1 73.75 257 TRP A C 1
ATOM 2058 O O . TRP A 1 257 ? -33.281 -20.984 -7.027 1 73.75 257 TRP A O 1
ATOM 2068 N N . LEU A 1 258 ? -31.484 -19.641 -7.16 1 77.5 258 LEU A N 1
ATOM 2069 C CA . LEU A 1 258 ? -31.547 -19.594 -8.617 1 77.5 258 LEU A CA 1
ATOM 2070 C C . LEU A 1 258 ? -31.203 -20.953 -9.219 1 77.5 258 LEU A C 1
ATOM 2072 O O . LEU A 1 258 ? -31.484 -21.203 -10.398 1 77.5 258 LEU A O 1
ATOM 2076 N N . LYS A 1 259 ? -30.609 -21.812 -8.422 1 77.69 259 LYS A N 1
ATOM 2077 C CA . LYS A 1 259 ? -30.266 -23.156 -8.898 1 77.69 259 LYS A CA 1
ATOM 2078 C C . LYS A 1 259 ? -31.516 -23.953 -9.25 1 77.69 259 LYS A C 1
ATOM 2080 O O . LYS A 1 259 ? -31.469 -24.875 -10.062 1 77.69 259 LYS A O 1
ATOM 2085 N N . HIS A 1 260 ? -32.594 -23.438 -8.68 1 79.25 260 HIS A N 1
ATOM 2086 C CA . HIS A 1 260 ? -33.844 -24.188 -8.852 1 79.25 260 HIS A CA 1
ATOM 2087 C C . HIS A 1 260 ? -34.625 -23.656 -10.039 1 79.25 260 HIS A C 1
ATOM 2089 O O . HIS A 1 260 ? -35.656 -24.234 -10.422 1 79.25 260 HIS A O 1
ATOM 2095 N N . VAL A 1 261 ? -34.125 -22.609 -10.594 1 81.69 261 VAL A N 1
ATOM 2096 C CA . VAL A 1 261 ? -34.812 -22.094 -11.789 1 81.69 261 VAL A CA 1
ATOM 2097 C C . VAL A 1 261 ? -34.625 -23.062 -12.953 1 81.69 261 VAL A C 1
ATOM 2099 O O . VAL A 1 261 ? -33.5 -23.5 -13.219 1 81.69 261 VAL A O 1
ATOM 2102 N N . PRO A 1 262 ? -35.719 -23.406 -13.555 1 80.31 262 PRO A N 1
ATOM 2103 C CA . PRO A 1 262 ? -35.625 -24.391 -14.625 1 80.31 262 PRO A CA 1
ATOM 2104 C C . PRO A 1 262 ? -34.656 -23.984 -15.734 1 80.31 262 PRO A C 1
ATOM 2106 O O . PRO A 1 262 ? -34.531 -22.797 -16.031 1 80.31 262 PRO A O 1
ATOM 2109 N N . TYR A 1 263 ? -34.094 -24.953 -16.312 1 77.62 263 TYR A N 1
ATOM 2110 C CA . TYR A 1 263 ? -33.062 -24.828 -17.344 1 77.62 263 TYR A CA 1
ATOM 2111 C C . TYR A 1 263 ? -33.594 -24 -18.5 1 77.62 263 TYR A C 1
ATOM 2113 O O . TYR A 1 263 ? -32.844 -23.172 -19.047 1 77.62 263 TYR A O 1
ATOM 2121 N N . LEU A 1 264 ? -34.781 -24.141 -18.812 1 76.38 264 LEU A N 1
ATOM 2122 C CA . LEU A 1 264 ? -35.344 -23.531 -20 1 76.38 264 LEU A CA 1
ATOM 2123 C C . LEU A 1 264 ? -35.344 -22.016 -19.891 1 76.38 264 LEU A C 1
ATOM 2125 O O . LEU A 1 264 ? -35.219 -21.312 -20.906 1 76.38 264 LEU A O 1
ATOM 2129 N N . ILE A 1 265 ? -35.344 -21.578 -18.734 1 79.75 265 ILE A N 1
ATOM 2130 C CA . ILE A 1 265 ? -35.438 -20.125 -18.594 1 79.75 265 ILE A CA 1
ATOM 2131 C C . ILE A 1 265 ? -34.188 -19.578 -17.922 1 79.75 265 ILE A C 1
ATOM 2133 O O . ILE A 1 265 ? -34.188 -18.438 -17.453 1 79.75 265 ILE A O 1
ATOM 2137 N N . SER A 1 266 ? -33.25 -20.5 -17.922 1 80 266 SER A N 1
ATOM 2138 C CA . SER A 1 266 ? -32.031 -20.078 -17.234 1 80 266 SER A CA 1
ATOM 2139 C C . SER A 1 266 ? -30.891 -19.891 -18.219 1 80 266 SER A C 1
ATOM 2141 O O . SER A 1 266 ? -30.094 -20.797 -18.422 1 80 266 SER A O 1
ATOM 2143 N N . PRO A 1 267 ? -30.719 -18.703 -18.719 1 80.06 267 PRO A N 1
ATOM 2144 C CA . PRO A 1 267 ? -29.625 -18.469 -19.672 1 80.06 267 PRO A CA 1
ATOM 2145 C C . PRO A 1 267 ? -28.25 -18.734 -19.062 1 80.06 267 PRO A C 1
ATOM 2147 O O . PRO A 1 267 ? -27.312 -19.109 -19.781 1 80.06 267 PRO A O 1
ATOM 2150 N N . TRP A 1 268 ? -28.109 -18.609 -17.875 1 80.62 268 TRP A N 1
ATOM 2151 C CA . TRP A 1 268 ? -26.828 -18.828 -17.219 1 80.62 268 TRP A CA 1
ATOM 2152 C C . TRP A 1 268 ? -26.484 -20.312 -17.188 1 80.62 268 TRP A C 1
ATOM 2154 O O . TRP A 1 268 ? -25.312 -20.688 -17.297 1 80.62 268 TRP A O 1
ATOM 2164 N N . LYS A 1 269 ? -27.453 -21.109 -17.062 1 81.75 269 LYS A N 1
ATOM 2165 C CA . LYS A 1 269 ? -27.203 -22.547 -17.109 1 81.75 269 LYS A CA 1
ATOM 2166 C C . LYS A 1 269 ? -26.766 -22.984 -18.516 1 81.75 269 LYS A C 1
ATOM 2168 O O . LYS A 1 269 ? -25.891 -23.844 -18.656 1 81.75 269 LYS A O 1
ATOM 2173 N N . ARG A 1 270 ? -27.344 -22.391 -19.438 1 85.25 270 ARG A N 1
ATOM 2174 C CA . ARG A 1 270 ? -26.953 -22.703 -20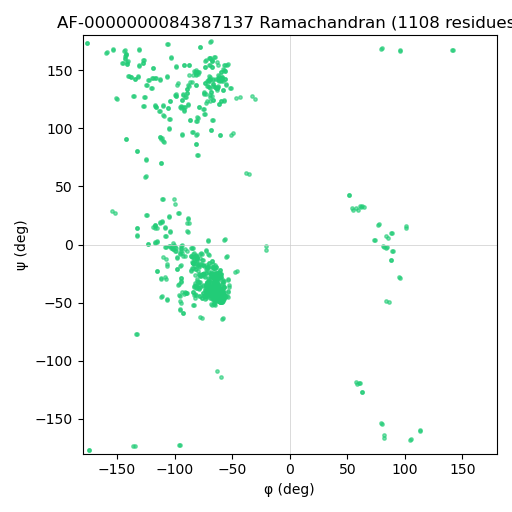.812 1 85.25 270 ARG A CA 1
ATOM 2175 C C . ARG A 1 270 ? -25.531 -22.266 -21.109 1 85.25 270 ARG A C 1
ATOM 2177 O O . ARG A 1 270 ? -24.781 -22.969 -21.781 1 85.25 270 ARG A O 1
ATOM 2184 N N . ALA A 1 271 ? -25.297 -21.172 -20.641 1 84.38 271 ALA A N 1
ATOM 2185 C CA . ALA A 1 271 ? -23.922 -20.672 -20.797 1 84.38 271 ALA A CA 1
ATOM 2186 C C . ALA A 1 271 ? -22.922 -21.594 -20.109 1 84.38 271 ALA A C 1
ATOM 2188 O O . ALA A 1 271 ? -21.844 -21.875 -20.641 1 84.38 271 ALA A O 1
ATOM 2189 N N . GLY A 1 272 ? -23.297 -21.984 -18.969 1 86.75 272 GLY A N 1
ATOM 2190 C CA . GLY A 1 272 ? -22.438 -22.906 -18.219 1 86.75 272 GLY A CA 1
ATOM 2191 C C . GLY A 1 272 ? -22.219 -24.219 -18.953 1 86.75 272 GLY A C 1
ATOM 2192 O O . GLY A 1 272 ? -21.094 -24.734 -18.953 1 86.75 272 GLY A O 1
ATOM 2193 N N . GLU A 1 273 ? -23.188 -24.688 -19.531 1 88.56 273 GLU A N 1
ATOM 2194 C CA . GLU A 1 273 ? -23.094 -25.938 -20.266 1 88.56 273 GLU A CA 1
ATOM 2195 C C . GLU A 1 273 ? -22.219 -25.797 -21.5 1 88.56 273 GLU A C 1
ATOM 2197 O O . GLU A 1 273 ? -21.453 -26.703 -21.844 1 88.56 273 GLU A O 1
ATOM 2202 N N . LYS A 1 274 ? -22.406 -24.734 -22.125 1 89.94 274 LYS A N 1
ATOM 2203 C CA . LYS A 1 274 ? -21.578 -24.469 -23.297 1 89.94 274 LYS A CA 1
ATOM 2204 C C . LYS A 1 274 ? -20.109 -24.359 -22.906 1 89.94 274 LYS A C 1
ATOM 2206 O O . LYS A 1 274 ? -19.234 -24.844 -23.625 1 89.94 274 LYS A O 1
ATOM 2211 N N . TYR A 1 275 ? -19.891 -23.703 -21.844 1 90.62 275 TYR A N 1
ATOM 2212 C CA . TYR A 1 275 ? -18.547 -23.578 -21.328 1 90.62 275 TYR A CA 1
ATOM 2213 C C . TYR A 1 275 ? -17.953 -24.938 -20.984 1 90.62 275 TYR A C 1
ATOM 2215 O O . TYR A 1 275 ? -16.797 -25.234 -21.328 1 90.62 275 TYR A O 1
ATOM 2223 N N . HIS A 1 276 ? -18.75 -25.719 -20.375 1 93 276 HIS A N 1
ATOM 2224 C CA . HIS A 1 276 ? -18.297 -27.062 -20.016 1 93 276 HIS A CA 1
ATOM 2225 C C . HIS A 1 276 ? -17.953 -27.875 -21.266 1 93 276 HIS A C 1
ATOM 2227 O O . HIS A 1 276 ? -16.906 -28.516 -21.312 1 93 276 HIS A O 1
ATOM 2233 N N . GLN A 1 277 ? -18.812 -27.859 -22.172 1 93 277 GLN A N 1
ATOM 2234 C CA . GLN A 1 277 ? -18.625 -28.656 -23.375 1 93 277 GLN A CA 1
ATOM 2235 C C . GLN A 1 277 ? -17.344 -28.266 -24.109 1 93 277 GLN A C 1
ATOM 2237 O O . GLN A 1 277 ? -16.562 -29.125 -24.516 1 93 277 GLN A O 1
ATOM 2242 N N . SER A 1 278 ? -17.188 -27.047 -24.234 1 91.88 278 SER A N 1
ATOM 2243 C CA . SER A 1 278 ? -16.016 -26.562 -24.938 1 91.88 278 SER A CA 1
ATOM 2244 C C . SER A 1 278 ? -14.727 -26.953 -24.203 1 91.88 278 SER A C 1
ATOM 2246 O O . SER A 1 278 ? -13.766 -27.406 -24.828 1 91.88 278 SER A O 1
ATOM 2248 N N . GLU A 1 279 ? -14.68 -26.766 -22.969 1 93.25 279 GLU A N 1
ATOM 2249 C CA . GLU A 1 279 ? -13.492 -27.078 -22.188 1 93.25 279 GLU A CA 1
ATOM 2250 C C . GLU A 1 279 ? -13.25 -28.578 -22.094 1 93.25 279 GLU A C 1
ATOM 2252 O O . GLU A 1 279 ? -12.109 -29.047 -22.219 1 93.25 279 GLU A O 1
ATOM 2257 N N . ALA A 1 280 ? -14.336 -29.312 -21.922 1 94.62 280 ALA A N 1
ATOM 2258 C CA . ALA A 1 280 ? -14.227 -30.766 -21.844 1 94.62 280 ALA A CA 1
ATOM 2259 C C . ALA A 1 280 ? -13.688 -31.344 -23.156 1 94.62 280 ALA A C 1
ATOM 2261 O O . ALA A 1 280 ? -12.859 -32.25 -23.141 1 94.62 280 ALA A O 1
ATOM 2262 N N . GLU A 1 281 ? -14.195 -30.797 -24.203 1 94.75 281 GLU A N 1
ATOM 2263 C CA . GLU A 1 281 ? -13.734 -31.281 -25.5 1 94.75 281 GLU A CA 1
ATOM 2264 C C . GLU A 1 281 ? -12.242 -31.016 -25.688 1 94.75 281 GLU A C 1
ATOM 2266 O O . GLU A 1 281 ? -11.516 -31.875 -26.203 1 94.75 281 GLU A O 1
ATOM 2271 N N . HIS A 1 282 ? -11.844 -29.891 -25.312 1 93.56 282 HIS A N 1
ATOM 2272 C CA . HIS A 1 282 ? -10.43 -29.547 -25.422 1 93.56 282 HIS A CA 1
ATOM 2273 C C . HIS A 1 282 ? -9.578 -30.469 -24.562 1 93.56 282 HIS A C 1
ATOM 2275 O O . HIS A 1 282 ? -8.547 -30.969 -25.016 1 93.56 282 HIS A O 1
ATOM 2281 N N . HIS A 1 283 ? -10.031 -30.734 -23.344 1 95.25 283 HIS A N 1
ATOM 2282 C CA . HIS A 1 283 ? -9.281 -31.578 -22.422 1 95.25 283 HIS A CA 1
ATOM 2283 C C . HIS A 1 283 ? -9.211 -33.031 -22.922 1 95.25 283 HIS A C 1
ATOM 2285 O O . HIS A 1 283 ? -8.141 -33.625 -22.906 1 95.25 283 HIS A O 1
ATOM 2291 N N . VAL A 1 284 ? -10.289 -33.5 -23.375 1 97.06 284 VAL A N 1
ATOM 2292 C CA . VAL A 1 284 ? -10.352 -34.906 -23.812 1 97.06 284 VAL A CA 1
ATOM 2293 C C . VAL A 1 284 ? -9.516 -35.094 -25.078 1 97.06 284 VAL A C 1
ATOM 2295 O O . VAL A 1 284 ? -8.82 -36.094 -25.234 1 97.06 284 VAL A O 1
ATOM 2298 N N . SER A 1 285 ? -9.641 -34.094 -25.922 1 95.44 285 SER A N 1
ATOM 2299 C CA . SER A 1 285 ? -8.844 -34.156 -27.141 1 95.44 285 SER A CA 1
ATOM 2300 C C . SER A 1 285 ? -7.355 -34.188 -26.828 1 95.44 285 SER A C 1
ATOM 2302 O O . SER A 1 285 ? -6.617 -35 -27.391 1 95.44 285 SER A O 1
ATOM 2304 N N . ASN A 1 286 ? -6.898 -33.375 -25.984 1 95.12 286 ASN A N 1
ATOM 2305 C CA . ASN A 1 286 ? -5.496 -33.375 -25.578 1 95.12 286 ASN A CA 1
ATOM 2306 C C . ASN A 1 286 ? -5.098 -34.656 -24.891 1 95.12 286 ASN A C 1
ATOM 2308 O O . ASN A 1 286 ? -3.996 -35.188 -25.094 1 95.12 286 ASN A O 1
ATOM 2312 N N . PHE A 1 287 ? -5.984 -35.188 -24.078 1 97.56 287 PHE A N 1
ATOM 2313 C CA . PHE A 1 287 ? -5.723 -36.406 -23.328 1 97.56 287 PHE A CA 1
ATOM 2314 C C . PHE A 1 287 ? -5.559 -37.594 -24.281 1 97.56 287 PHE A C 1
ATOM 2316 O O . PHE A 1 287 ? -4.613 -38.375 -24.141 1 97.56 287 PHE A O 1
ATOM 2323 N N . ARG A 1 288 ? -6.41 -37.656 -25.234 1 97.5 288 ARG A N 1
ATOM 2324 C CA . ARG A 1 288 ? -6.336 -38.75 -26.219 1 97.5 288 ARG A CA 1
ATOM 2325 C C . ARG A 1 288 ? -5.062 -38.625 -27.047 1 97.5 288 ARG A C 1
ATOM 2327 O O . ARG A 1 288 ? -4.426 -39.656 -27.344 1 97.5 288 ARG A O 1
ATOM 2334 N N . ARG A 1 289 ? -4.785 -37.438 -27.375 1 95.5 289 ARG A N 1
ATOM 2335 C CA . ARG A 1 289 ? -3.541 -37.219 -28.109 1 95.5 289 ARG A CA 1
ATOM 2336 C C . ARG A 1 289 ? -2.332 -37.625 -27.266 1 95.5 289 ARG A C 1
ATOM 2338 O O . ARG A 1 289 ? -1.385 -38.219 -27.781 1 95.5 289 ARG A O 1
ATOM 2345 N N . ALA A 1 290 ? -2.352 -37.312 -26.047 1 96.81 290 ALA A N 1
ATOM 2346 C CA . ALA A 1 290 ? -1.264 -37.625 -25.125 1 96.81 290 ALA A CA 1
ATOM 2347 C C . ALA A 1 290 ? -1.049 -39.125 -25.016 1 96.81 290 ALA A C 1
ATOM 2349 O O . ALA A 1 290 ? 0.09 -39.594 -24.969 1 96.81 290 ALA A O 1
ATOM 2350 N N . LEU A 1 291 ? -2.133 -39.875 -24.984 1 96.62 291 LEU A N 1
ATOM 2351 C CA . LEU A 1 291 ? -2.059 -41.312 -24.844 1 96.62 291 LEU A CA 1
ATOM 2352 C C . LEU A 1 291 ? -1.407 -41.969 -26.078 1 96.62 291 LEU A C 1
ATOM 2354 O O . LEU A 1 291 ? -0.871 -43.062 -26 1 96.62 291 LEU A O 1
ATOM 2358 N N . ARG A 1 292 ? -1.371 -41.188 -27.141 1 95.38 292 ARG A N 1
ATOM 2359 C CA . ARG A 1 292 ? -0.818 -41.688 -28.391 1 95.38 292 ARG A CA 1
ATOM 2360 C C . ARG A 1 292 ? 0.629 -41.25 -28.578 1 95.38 292 ARG A C 1
ATOM 2362 O O . ARG A 1 292 ? 1.331 -41.75 -29.453 1 95.38 292 ARG A O 1
ATOM 2369 N N . GLN A 1 293 ? 1.065 -40.375 -27.812 1 93.38 293 GLN A N 1
ATOM 2370 C CA . GLN A 1 293 ? 2.441 -39.906 -27.906 1 93.38 293 GLN A CA 1
ATOM 2371 C C . GLN A 1 293 ? 3.428 -40.969 -27.469 1 93.38 293 GLN A C 1
ATOM 2373 O O . GLN A 1 293 ? 3.137 -41.75 -26.547 1 93.38 293 GLN A O 1
ATOM 2378 N N . PRO A 1 294 ? 4.516 -40.969 -28.125 1 90.19 294 PRO A N 1
ATOM 2379 C CA . PRO A 1 294 ? 5.539 -41.906 -27.625 1 90.19 294 PRO A CA 1
ATOM 2380 C C . PRO A 1 294 ? 6.18 -41.406 -26.328 1 90.19 294 PRO A C 1
ATOM 2382 O O . PRO A 1 294 ? 6.227 -40.219 -26.062 1 90.19 294 PRO A O 1
ATOM 2385 N N . GLY A 1 295 ? 6.648 -42.406 -25.547 1 90.62 295 GLY A N 1
ATOM 2386 C CA . GLY A 1 295 ? 7.383 -42.062 -24.344 1 90.62 295 GLY A CA 1
ATOM 2387 C C . GLY A 1 295 ? 6.484 -41.719 -23.172 1 90.62 295 GLY A C 1
ATOM 2388 O O . GLY A 1 295 ? 5.289 -42.031 -23.188 1 90.62 295 GLY A O 1
ATOM 2389 N N . TYR A 1 296 ? 7.051 -41.156 -22.188 1 94 296 TYR A N 1
ATOM 2390 C CA . TYR A 1 296 ? 6.379 -40.844 -20.922 1 94 296 TYR A CA 1
ATOM 2391 C C . TYR A 1 296 ? 5.633 -39.531 -21 1 94 296 TYR A C 1
ATOM 2393 O O . TYR A 1 296 ? 6.094 -38.594 -21.641 1 94 296 TYR A O 1
ATOM 2401 N N . ASN A 1 297 ? 4.535 -39.438 -20.344 1 95.81 297 ASN A N 1
ATOM 2402 C CA . ASN A 1 297 ? 3.875 -38.219 -19.953 1 95.81 297 ASN A CA 1
ATOM 2403 C C . ASN A 1 297 ? 2.908 -38.438 -18.797 1 95.81 297 ASN A C 1
ATOM 2405 O O . ASN A 1 297 ? 2.568 -39.562 -18.484 1 95.81 297 ASN A O 1
ATOM 2409 N N . ILE A 1 298 ? 2.482 -37.469 -18.156 1 96.44 298 ILE A N 1
ATOM 2410 C CA . ILE A 1 298 ? 1.695 -37.562 -16.922 1 96.44 298 ILE A CA 1
ATOM 2411 C C . ILE A 1 298 ? 0.309 -38.125 -17.25 1 96.44 298 ILE A C 1
ATOM 2413 O O . ILE A 1 298 ? -0.292 -38.812 -16.406 1 96.44 298 ILE A O 1
ATOM 2417 N N . SER A 1 299 ? -0.219 -37.844 -18.453 1 97.25 299 SER A N 1
ATOM 2418 C CA . SER A 1 299 ? -1.522 -38.375 -18.828 1 97.25 299 SER A CA 1
ATOM 2419 C C . SER A 1 299 ? -1.518 -39.906 -18.812 1 97.25 299 SER A C 1
ATOM 2421 O O . SER A 1 299 ? -2.451 -40.531 -18.297 1 97.25 299 SER A O 1
ATOM 2423 N N . LYS A 1 300 ? -0.491 -40.438 -19.359 1 96.31 300 LYS A N 1
ATOM 2424 C CA . LYS A 1 300 ? -0.348 -41.906 -19.328 1 96.31 300 LYS A CA 1
ATOM 2425 C C . LYS A 1 300 ? -0.2 -42.406 -17.891 1 96.31 300 LYS A C 1
ATOM 2427 O O . LYS A 1 300 ? -0.757 -43.438 -17.531 1 96.31 300 LYS A O 1
ATOM 2432 N N . GLN A 1 301 ? 0.561 -41.688 -17.188 1 95.62 301 GLN A N 1
ATOM 2433 C CA . GLN A 1 301 ? 0.743 -42.031 -15.781 1 95.62 301 GLN A CA 1
ATOM 2434 C C . GLN A 1 301 ? -0.586 -42.031 -15.031 1 95.62 301 GLN A C 1
ATOM 2436 O O . GLN A 1 301 ? -0.845 -42.875 -14.195 1 95.62 301 GLN A O 1
ATOM 2441 N N . ILE A 1 302 ? -1.405 -41.031 -15.266 1 96.25 302 ILE A N 1
ATOM 2442 C CA . ILE A 1 302 ? -2.717 -40.938 -14.641 1 96.25 302 ILE A CA 1
ATOM 2443 C C . ILE A 1 302 ? -3.596 -42.094 -15.062 1 96.25 302 ILE A C 1
ATOM 2445 O O . ILE A 1 302 ? -4.234 -42.75 -14.219 1 96.25 302 ILE A O 1
ATOM 2449 N N . ALA A 1 303 ? -3.594 -42.406 -16.344 1 95.94 303 ALA A N 1
ATOM 2450 C CA . ALA A 1 303 ? -4.383 -43.531 -16.844 1 95.94 303 ALA A CA 1
ATOM 2451 C C . ALA A 1 303 ? -3.955 -44.844 -16.188 1 95.94 303 ALA A C 1
ATOM 2453 O O . ALA A 1 303 ? -4.797 -45.625 -15.742 1 95.94 303 ALA A O 1
ATOM 2454 N N . ASN A 1 304 ? -2.68 -45.031 -16.125 1 94.06 304 ASN A N 1
ATOM 2455 C CA . ASN A 1 304 ? -2.143 -46.219 -15.484 1 94.06 304 ASN A CA 1
ATOM 2456 C C . ASN A 1 304 ? -2.479 -46.281 -14 1 94.06 304 ASN A C 1
ATOM 2458 O O . ASN A 1 304 ? -2.752 -47.344 -13.445 1 94.06 304 ASN A O 1
ATOM 2462 N N . GLY A 1 305 ? -2.365 -45.125 -13.406 1 93.25 305 GLY A N 1
ATOM 2463 C CA . GLY A 1 305 ? -2.691 -45.062 -11.992 1 93.25 305 GLY A CA 1
ATOM 2464 C C . GLY A 1 305 ? -4.137 -45.406 -11.695 1 93.25 305 GLY A C 1
ATOM 2465 O O . GLY A 1 305 ? -4.426 -46.094 -10.711 1 93.25 305 GLY A O 1
ATOM 2466 N N . VAL A 1 306 ? -4.984 -44.875 -12.508 1 94.94 306 VAL A N 1
ATOM 2467 C CA . VAL A 1 306 ? -6.41 -45.156 -12.344 1 94.94 306 VAL A CA 1
ATOM 2468 C C . VAL A 1 306 ? -6.672 -46.656 -12.492 1 94.94 306 VAL A C 1
ATOM 2470 O O . VAL A 1 306 ? -7.457 -47.219 -11.742 1 94.94 306 VAL A O 1
ATOM 2473 N N . GLU A 1 307 ? -6.094 -47.25 -13.422 1 93.19 307 GLU A N 1
ATOM 2474 C CA . GLU A 1 307 ? -6.238 -48.688 -13.648 1 93.19 307 GLU A CA 1
ATOM 2475 C C . GLU A 1 307 ? -5.711 -49.469 -12.461 1 93.19 307 GLU A C 1
ATOM 2477 O O . GLU A 1 307 ? -6.367 -50.406 -12 1 93.19 307 GLU A O 1
ATOM 2482 N N . ARG A 1 308 ? -4.609 -49.156 -12 1 91.94 308 ARG A N 1
ATOM 2483 C CA . ARG A 1 308 ? -3.967 -49.844 -10.898 1 91.94 308 ARG A CA 1
ATOM 2484 C C . ARG A 1 308 ? -4.797 -49.75 -9.625 1 91.94 308 ARG A C 1
ATOM 2486 O O . ARG A 1 308 ? -4.895 -50.719 -8.852 1 91.94 308 ARG A O 1
ATOM 2493 N N . LEU A 1 309 ? -5.371 -48.594 -9.43 1 91.81 309 LEU A N 1
ATOM 2494 C CA . LEU A 1 309 ? -6.121 -48.344 -8.203 1 91.81 309 LEU A CA 1
ATOM 2495 C C . LEU A 1 309 ? -7.547 -48.875 -8.32 1 91.81 309 LEU A C 1
ATOM 2497 O O . LEU A 1 309 ? -8.266 -48.969 -7.32 1 91.81 309 LEU A O 1
ATOM 2501 N N . GLY A 1 310 ? -7.918 -49.219 -9.422 1 89.38 310 GLY A N 1
ATOM 2502 C CA . GLY A 1 310 ? -9.289 -49.656 -9.633 1 89.38 310 GLY A CA 1
ATOM 2503 C C . GLY A 1 310 ? -10.312 -48.562 -9.344 1 89.38 310 GLY A C 1
ATOM 2504 O O . GLY A 1 310 ? -11.383 -48.844 -8.805 1 89.38 310 GLY A O 1
ATOM 2505 N N . ALA A 1 311 ? -10.078 -47.375 -9.555 1 86.88 311 ALA A N 1
ATOM 2506 C CA . ALA A 1 311 ? -10.898 -46.25 -9.133 1 86.88 311 ALA A CA 1
ATOM 2507 C C . ALA A 1 311 ? -12.07 -46.031 -10.086 1 86.88 311 ALA A C 1
ATOM 2509 O O . ALA A 1 311 ? -13.047 -45.344 -9.734 1 86.88 311 ALA A O 1
ATOM 2510 N N . GLY A 1 312 ? -12.172 -46.594 -11.227 1 88.38 312 GLY A N 1
ATOM 2511 C CA . GLY A 1 312 ? -13.258 -46.438 -12.172 1 88.38 312 GLY A CA 1
ATOM 2512 C C . GLY A 1 312 ? -13.43 -45 -12.648 1 88.38 312 GLY A C 1
ATOM 2513 O O . GLY A 1 312 ? -14.555 -44.531 -12.844 1 88.38 312 GLY A O 1
ATOM 2514 N N . THR A 1 313 ? -12.453 -44.25 -12.766 1 93.06 313 THR A N 1
ATOM 2515 C CA . THR A 1 313 ? -12.469 -42.844 -13.219 1 93.06 313 THR A CA 1
ATOM 2516 C C . THR A 1 313 ? -12.695 -42.781 -14.727 1 93.06 313 THR A C 1
ATOM 2518 O O . THR A 1 313 ? -12.039 -43.5 -15.492 1 93.06 313 THR A O 1
ATOM 2521 N N . SER A 1 314 ? -13.641 -41.969 -15.133 1 95.12 314 SER A N 1
ATOM 2522 C CA . SER A 1 314 ? -13.977 -41.844 -16.547 1 95.12 314 SER A CA 1
ATOM 2523 C C . SER A 1 314 ? -12.852 -41.156 -17.328 1 95.12 314 SER A C 1
ATOM 2525 O O . SER A 1 314 ? -12 -40.5 -16.734 1 95.12 314 SER A O 1
ATOM 2527 N N . GLU A 1 315 ? -12.852 -41.344 -18.609 1 96 315 GLU A N 1
ATOM 2528 C CA . GLU A 1 315 ? -11.883 -40.688 -19.469 1 96 315 GLU A CA 1
ATOM 2529 C C . GLU A 1 315 ? -11.977 -39.156 -19.328 1 96 315 GLU A C 1
ATOM 2531 O O . GLU A 1 315 ? -10.953 -38.469 -19.297 1 96 315 GLU A O 1
ATOM 2536 N N . ALA A 1 316 ? -13.18 -38.719 -19.266 1 95.19 316 ALA A N 1
ATOM 2537 C CA . ALA A 1 316 ? -13.406 -37.281 -19.109 1 95.19 316 ALA A CA 1
ATOM 2538 C C . ALA A 1 316 ? -12.773 -36.75 -17.828 1 95.19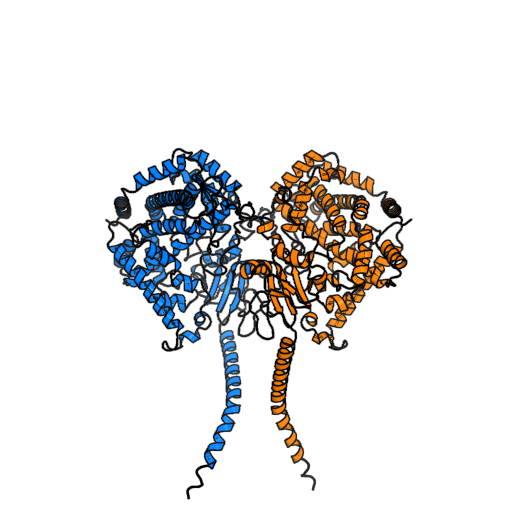 316 ALA A C 1
ATOM 2540 O O . ALA A 1 316 ? -12.141 -35.719 -17.828 1 95.19 316 ALA A O 1
ATOM 2541 N N . GLU A 1 317 ? -12.984 -37.438 -16.812 1 95.81 317 GLU A N 1
ATOM 2542 C CA . GLU A 1 317 ? -12.422 -37 -15.539 1 95.81 317 GLU A CA 1
ATOM 2543 C C . GLU A 1 317 ? -10.898 -37.062 -15.555 1 95.81 317 GLU A C 1
ATOM 2545 O O . GLU A 1 317 ? -10.234 -36.188 -15.047 1 95.81 317 GLU A O 1
ATOM 2550 N N . MET A 1 318 ? -10.344 -38.156 -16.125 1 97.38 318 MET A N 1
ATOM 2551 C CA . MET A 1 318 ? -8.891 -38.25 -16.234 1 97.38 318 MET A CA 1
ATOM 2552 C C . MET A 1 318 ? -8.328 -37.094 -17.047 1 97.38 318 MET A C 1
ATOM 2554 O O . MET A 1 318 ? -7.281 -36.531 -16.703 1 97.38 318 MET A O 1
ATOM 2558 N N . ALA A 1 319 ? -9.039 -36.75 -18.094 1 97.38 319 ALA A N 1
ATOM 2559 C CA . ALA A 1 319 ? -8.633 -35.625 -18.938 1 97.38 319 ALA A CA 1
ATOM 2560 C C . ALA A 1 319 ? -8.617 -34.344 -18.125 1 97.38 319 ALA A C 1
ATOM 2562 O O . ALA A 1 319 ? -7.699 -33.531 -18.266 1 97.38 319 ALA A O 1
ATOM 2563 N N . TRP A 1 320 ? -9.578 -34.156 -17.297 1 96.06 320 TRP A N 1
ATOM 2564 C CA . TRP A 1 320 ? -9.672 -32.969 -16.469 1 96.06 320 TRP A CA 1
ATOM 2565 C C . TRP A 1 320 ? -8.562 -32.938 -15.422 1 96.06 320 TRP A C 1
ATOM 2567 O O . TRP A 1 320 ? -8.023 -31.891 -15.094 1 96.06 320 TRP A O 1
ATOM 2577 N N . ILE A 1 321 ? -8.281 -34.094 -14.898 1 96.12 321 ILE A N 1
ATOM 2578 C CA . ILE A 1 321 ? -7.211 -34.188 -13.914 1 96.12 321 ILE A CA 1
ATOM 2579 C C . ILE A 1 321 ? -5.895 -33.719 -14.523 1 96.12 321 ILE A C 1
ATOM 2581 O O . ILE A 1 321 ? -5.176 -32.906 -13.922 1 96.12 321 ILE A O 1
ATOM 2585 N N . ALA A 1 322 ? -5.621 -34.156 -15.664 1 96.19 322 ALA A N 1
ATOM 2586 C CA . ALA A 1 322 ? -4.402 -33.75 -16.359 1 96.19 322 ALA A CA 1
ATOM 2587 C C . ALA A 1 322 ? -4.461 -32.281 -16.766 1 96.19 322 ALA A C 1
ATOM 2589 O O . ALA A 1 322 ? -3.496 -31.531 -16.562 1 96.19 322 ALA A O 1
ATOM 2590 N N . ALA A 1 323 ? -5.574 -31.859 -17.297 1 94.88 323 ALA A N 1
ATOM 2591 C CA . ALA A 1 323 ? -5.738 -30.516 -17.828 1 94.88 323 ALA A CA 1
ATOM 2592 C C . ALA A 1 323 ? -5.652 -29.469 -16.719 1 94.88 323 ALA A C 1
ATOM 2594 O O . ALA A 1 323 ? -5.203 -28.344 -16.953 1 94.88 323 ALA A O 1
ATOM 2595 N N . THR A 1 324 ? -6.059 -29.797 -15.562 1 93.06 324 THR A N 1
ATOM 2596 C CA . THR A 1 324 ? -5.996 -28.891 -14.422 1 93.06 324 THR A CA 1
ATOM 2597 C C . THR A 1 324 ? -4.562 -28.438 -14.164 1 93.06 324 THR A C 1
ATOM 2599 O O . THR A 1 324 ? -4.32 -27.281 -13.805 1 93.06 324 THR A O 1
ATOM 2602 N N . LEU A 1 325 ? -3.664 -29.25 -14.398 1 92.56 325 LEU A N 1
ATOM 2603 C CA . LEU A 1 325 ? -2.256 -28.922 -14.211 1 92.56 325 LEU A CA 1
ATOM 2604 C C . LEU A 1 325 ? -1.786 -27.922 -15.25 1 92.56 325 LEU A C 1
ATOM 2606 O O . LEU A 1 325 ? -0.993 -27.031 -14.945 1 92.56 325 LEU A O 1
ATOM 2610 N N . THR A 1 326 ? -2.258 -28.109 -16.422 1 89.94 326 THR A N 1
ATOM 2611 C CA . THR A 1 326 ? -1.877 -27.188 -17.5 1 89.94 326 THR A CA 1
ATOM 2612 C C . THR A 1 326 ? -2.424 -25.797 -17.234 1 89.94 326 THR A C 1
ATOM 2614 O O . THR A 1 326 ? -1.738 -24.797 -17.484 1 89.94 326 THR A O 1
ATOM 2617 N N . LEU A 1 327 ? -3.625 -25.781 -16.766 1 85.38 327 LEU A N 1
ATOM 2618 C CA . LEU A 1 327 ? -4.254 -24.5 -16.469 1 85.38 327 LEU A CA 1
ATOM 2619 C C . LEU A 1 327 ? -3.555 -23.812 -15.305 1 85.38 327 LEU A C 1
ATOM 2621 O O . LEU A 1 327 ? -3.375 -22.594 -15.32 1 85.38 327 LEU A O 1
ATOM 2625 N N . ALA A 1 328 ? -3.191 -24.531 -14.344 1 87.12 328 ALA A N 1
ATOM 2626 C CA . ALA A 1 328 ? -2.543 -23.984 -13.156 1 87.12 328 ALA A CA 1
ATOM 2627 C C . ALA A 1 328 ? -1.194 -23.359 -13.508 1 87.12 328 ALA A C 1
ATOM 2629 O O . ALA A 1 328 ? -0.834 -22.312 -12.969 1 87.12 328 ALA A O 1
ATOM 2630 N N . ASN A 1 329 ? -0.509 -23.891 -14.359 1 86.5 329 ASN A N 1
ATOM 2631 C CA . ASN A 1 329 ? 0.835 -23.438 -14.703 1 86.5 329 ASN A CA 1
ATOM 2632 C C . ASN A 1 329 ? 0.801 -22.281 -15.695 1 86.5 329 ASN A C 1
ATOM 2634 O O . ASN A 1 329 ? 1.682 -21.422 -15.68 1 86.5 329 ASN A O 1
ATOM 2638 N N . SER A 1 330 ? -0.117 -22.312 -16.594 1 78.5 330 SER A N 1
ATOM 2639 C CA . SER A 1 330 ? -0.091 -21.438 -17.75 1 78.5 330 SER A CA 1
ATOM 2640 C C . SER A 1 330 ? -0.138 -19.969 -17.344 1 78.5 330 SER A C 1
ATOM 2642 O O . SER A 1 330 ? 0.441 -19.109 -18.016 1 78.5 330 SER A O 1
ATOM 2644 N N . GLU A 1 331 ? -0.662 -19.734 -16.25 1 87.62 331 GLU A N 1
ATOM 2645 C CA . GLU A 1 331 ? -0.754 -18.328 -15.875 1 87.62 331 GLU A CA 1
ATOM 2646 C C . GLU A 1 331 ? 0.169 -18.016 -14.703 1 87.62 331 GLU A C 1
ATOM 2648 O O . GLU A 1 331 ? 0.65 -16.891 -14.57 1 87.62 331 GLU A O 1
ATOM 2653 N N . THR A 1 332 ? 0.377 -19 -13.914 1 93.12 332 THR A N 1
ATOM 2654 C CA . THR A 1 332 ? 1.118 -18.766 -12.68 1 93.12 332 THR A CA 1
ATOM 2655 C C . THR A 1 332 ? 2.574 -18.422 -12.984 1 93.12 332 THR A C 1
ATOM 2657 O O . THR A 1 332 ? 3.07 -17.375 -12.562 1 93.12 332 THR A O 1
ATOM 2660 N N . THR A 1 333 ? 3.238 -19.234 -13.758 1 95.5 333 THR A N 1
ATOM 2661 C CA . THR A 1 333 ? 4.645 -19 -14.078 1 95.5 333 THR A CA 1
ATOM 2662 C C . THR A 1 333 ? 4.812 -17.703 -14.859 1 95.5 333 THR A C 1
ATOM 2664 O O . THR A 1 333 ? 5.738 -16.938 -14.602 1 95.5 333 THR A O 1
ATOM 2667 N N . VAL A 1 334 ? 3.938 -17.484 -15.789 1 95.31 334 VAL A N 1
ATOM 2668 C CA . VAL A 1 334 ? 3.992 -16.297 -16.625 1 95.31 334 VAL A CA 1
ATOM 2669 C C . VAL A 1 334 ? 3.875 -15.047 -15.758 1 95.31 334 VAL A C 1
ATOM 2671 O O . VAL A 1 334 ? 4.605 -14.078 -15.961 1 95.31 334 VAL A O 1
ATOM 2674 N N . SER A 1 335 ? 2.973 -15.102 -14.859 1 96.69 335 SER A N 1
ATOM 2675 C CA . SER A 1 335 ? 2.748 -13.961 -13.984 1 96.69 335 SER A CA 1
ATOM 2676 C C . SER A 1 335 ? 3.961 -13.695 -13.094 1 96.69 335 SER A C 1
ATOM 2678 O O . SER A 1 335 ? 4.359 -12.547 -12.906 1 96.69 335 SER A O 1
ATOM 2680 N N . ILE A 1 336 ? 4.551 -14.711 -12.562 1 98 336 ILE A N 1
ATOM 2681 C CA . ILE A 1 336 ? 5.73 -14.562 -11.719 1 98 336 ILE A CA 1
ATOM 2682 C C . ILE A 1 336 ? 6.883 -13.977 -12.531 1 98 336 ILE A C 1
ATOM 2684 O O . ILE A 1 336 ? 7.582 -13.07 -12.07 1 98 336 ILE A O 1
ATOM 2688 N N . LEU A 1 337 ? 7.062 -14.422 -13.742 1 98.31 337 LEU A N 1
ATOM 2689 C CA . LEU A 1 337 ? 8.125 -13.922 -14.609 1 98.31 337 LEU A CA 1
ATOM 2690 C C . LEU A 1 337 ? 7.879 -12.461 -14.984 1 98.31 337 LEU A C 1
ATOM 2692 O O . LEU A 1 337 ? 8.82 -11.672 -15.07 1 98.31 337 LEU A O 1
ATOM 2696 N N . SER A 1 338 ? 6.625 -12.172 -15.234 1 98.12 338 SER A N 1
ATOM 2697 C CA . SER A 1 338 ? 6.285 -10.797 -15.594 1 98.12 338 SER A CA 1
ATOM 2698 C C . SER A 1 338 ? 6.598 -9.844 -14.445 1 98.12 338 SER A C 1
ATOM 2700 O O . SER A 1 338 ? 7.168 -8.773 -14.672 1 98.12 338 SER A O 1
ATOM 2702 N N . TRP A 1 339 ? 6.223 -10.211 -13.289 1 98.25 339 TRP A N 1
ATOM 2703 C CA . TRP A 1 339 ? 6.531 -9.383 -12.125 1 98.25 339 TRP A CA 1
ATOM 2704 C C . TRP A 1 339 ? 8.039 -9.297 -11.898 1 98.25 339 TRP A C 1
ATOM 2706 O O . TRP A 1 339 ? 8.547 -8.266 -11.453 1 98.25 339 TRP A O 1
ATOM 2716 N N . PHE A 1 340 ? 8.734 -10.383 -12.258 1 98.56 340 PHE A N 1
ATOM 2717 C CA . PHE A 1 340 ? 10.188 -10.398 -12.18 1 98.56 340 PHE A CA 1
ATOM 2718 C C . PHE A 1 340 ? 10.789 -9.32 -13.078 1 98.56 340 PHE A C 1
ATOM 2720 O O . PHE A 1 340 ? 11.672 -8.57 -12.648 1 98.56 340 PHE A O 1
ATOM 2727 N N . VAL A 1 341 ? 10.305 -9.18 -14.242 1 98.56 341 VAL A N 1
ATOM 2728 C CA . VAL A 1 341 ? 10.797 -8.172 -15.18 1 98.56 341 VAL A CA 1
ATOM 2729 C C . VAL A 1 341 ? 10.484 -6.773 -14.641 1 98.56 341 VAL A C 1
ATOM 2731 O O . VAL A 1 341 ? 11.336 -5.879 -14.695 1 98.56 341 VAL A O 1
ATOM 2734 N N . VAL A 1 342 ? 9.281 -6.633 -14.109 1 98.06 342 VAL A N 1
ATOM 2735 C CA . VAL A 1 342 ? 8.906 -5.352 -13.523 1 98.06 342 VAL A CA 1
ATOM 2736 C C . VAL A 1 342 ? 9.875 -5 -12.391 1 98.06 342 VAL A C 1
ATOM 2738 O O . VAL A 1 342 ? 10.32 -3.854 -12.281 1 98.06 342 VAL A O 1
ATOM 2741 N N . ALA A 1 343 ? 10.227 -5.953 -11.594 1 98.19 343 ALA A N 1
ATOM 2742 C CA . ALA A 1 343 ? 11.164 -5.734 -10.492 1 98.19 343 ALA A CA 1
ATOM 2743 C C . ALA A 1 343 ? 12.547 -5.352 -11.016 1 98.19 343 ALA A C 1
ATOM 2745 O O . ALA A 1 343 ? 13.188 -4.441 -10.484 1 98.19 343 ALA A O 1
ATOM 2746 N N . MET A 1 344 ? 12.992 -6 -12.008 1 98.19 344 MET A N 1
ATOM 2747 C CA . MET A 1 344 ? 14.32 -5.742 -12.555 1 98.19 344 MET A CA 1
ATOM 2748 C C . MET A 1 344 ? 14.391 -4.352 -13.172 1 98.19 344 MET A C 1
ATOM 2750 O O . MET A 1 344 ? 15.406 -3.66 -13.031 1 98.19 344 MET A O 1
ATOM 2754 N N . VAL A 1 345 ? 13.352 -3.953 -13.836 1 97.31 345 VAL A N 1
ATOM 2755 C CA . VAL A 1 345 ? 13.312 -2.633 -14.461 1 97.31 345 VAL A CA 1
ATOM 2756 C C . VAL A 1 345 ? 13.219 -1.556 -13.383 1 97.31 345 VAL A C 1
ATOM 2758 O O . VAL A 1 345 ? 13.82 -0.486 -13.516 1 97.31 345 VAL A O 1
ATOM 2761 N N . THR A 1 346 ? 12.492 -1.869 -12.328 1 95.81 346 THR A N 1
ATOM 2762 C CA . THR A 1 346 ? 12.266 -0.922 -11.242 1 95.81 346 THR A CA 1
ATOM 2763 C C . THR A 1 346 ? 13.508 -0.79 -10.375 1 95.81 346 THR A C 1
ATOM 2765 O O . THR A 1 346 ? 13.797 0.288 -9.844 1 95.81 346 THR A O 1
ATOM 2768 N N . TYR A 1 347 ? 14.203 -1.923 -10.227 1 95.81 347 TYR A N 1
ATOM 2769 C CA . TYR A 1 347 ? 15.375 -1.975 -9.359 1 95.81 347 TYR A CA 1
ATOM 2770 C C . TYR A 1 347 ? 16.594 -2.48 -10.125 1 95.81 347 TYR A C 1
ATOM 2772 O O . TYR A 1 347 ? 17.125 -3.547 -9.812 1 95.81 347 TYR A O 1
ATOM 2780 N N . PRO A 1 348 ? 17.141 -1.7 -10.945 1 96.12 348 PRO A N 1
ATOM 2781 C CA . PRO A 1 348 ? 18.25 -2.148 -11.781 1 96.12 348 PRO A CA 1
ATOM 2782 C C . PRO A 1 348 ? 19.484 -2.533 -10.977 1 96.12 348 PRO A C 1
ATOM 2784 O O . PRO A 1 348 ? 20.266 -3.381 -11.406 1 96.12 348 PRO A O 1
ATOM 2787 N N . HIS A 1 349 ? 19.656 -1.884 -9.781 1 95.25 349 HIS A N 1
ATOM 2788 C CA . HIS A 1 349 ? 20.812 -2.215 -8.961 1 95.25 349 HIS A CA 1
ATOM 2789 C C . HIS A 1 349 ? 20.734 -3.656 -8.461 1 95.25 349 HIS A C 1
ATOM 2791 O O . HIS A 1 349 ? 21.766 -4.312 -8.297 1 95.25 349 HIS A O 1
ATOM 2797 N N . MET A 1 350 ? 19.562 -4.195 -8.25 1 96.38 350 MET A N 1
ATOM 2798 C CA . MET A 1 350 ? 19.406 -5.582 -7.836 1 96.38 350 MET A CA 1
ATOM 2799 C C . MET A 1 350 ? 19.688 -6.535 -8.992 1 96.38 350 MET A C 1
ATOM 2801 O O . MET A 1 350 ? 20.219 -7.629 -8.789 1 96.38 350 MET A O 1
ATOM 2805 N N . MET A 1 351 ? 19.234 -6.125 -10.172 1 98.06 351 MET A N 1
ATOM 2806 C CA . MET A 1 351 ? 19.547 -6.898 -11.367 1 98.06 351 MET A CA 1
ATOM 2807 C C . MET A 1 351 ? 21.062 -7.004 -11.555 1 98.06 351 MET A C 1
ATOM 2809 O O . MET A 1 351 ? 21.594 -8.102 -11.766 1 98.06 351 MET A O 1
ATOM 2813 N N . ARG A 1 352 ? 21.766 -5.879 -11.375 1 98.12 352 ARG A N 1
ATOM 2814 C CA . ARG A 1 352 ? 23.219 -5.84 -11.555 1 98.12 352 ARG A CA 1
ATOM 2815 C C . ARG A 1 352 ? 23.922 -6.695 -10.5 1 98.12 352 ARG A C 1
ATOM 2817 O O . ARG A 1 352 ? 24.922 -7.348 -10.797 1 98.12 352 ARG A O 1
ATOM 2824 N N . LYS A 1 353 ? 23.359 -6.625 -9.352 1 98.12 353 LYS A N 1
ATOM 2825 C CA . LYS A 1 353 ? 23.922 -7.449 -8.281 1 98.12 353 LYS A CA 1
ATOM 2826 C C . LYS A 1 353 ? 23.844 -8.93 -8.625 1 98.12 353 LYS A C 1
ATOM 2828 O O . LYS A 1 353 ? 24.812 -9.664 -8.484 1 98.12 353 LYS A O 1
ATOM 2833 N N . ALA A 1 354 ? 22.688 -9.375 -9.062 1 98.56 354 ALA A N 1
ATOM 2834 C CA . ALA A 1 354 ? 22.5 -10.773 -9.461 1 98.56 354 ALA A CA 1
ATOM 2835 C C . ALA A 1 354 ? 23.406 -11.133 -10.641 1 98.56 354 ALA A C 1
ATOM 2837 O O . ALA A 1 354 ? 23.953 -12.234 -10.695 1 98.56 354 ALA A O 1
ATOM 2838 N N . GLN A 1 355 ? 23.531 -10.219 -11.547 1 98.62 355 GLN A N 1
ATOM 2839 C CA . GLN A 1 355 ? 24.359 -10.438 -12.734 1 98.62 355 GLN A CA 1
ATOM 2840 C C . GLN A 1 355 ? 25.828 -10.555 -12.367 1 98.62 355 GLN A C 1
ATOM 2842 O O . GLN A 1 355 ? 26.547 -11.375 -12.938 1 98.62 355 GLN A O 1
ATOM 2847 N N . ALA A 1 356 ? 26.219 -9.719 -11.422 1 98.56 356 ALA A N 1
ATOM 2848 C CA . ALA A 1 356 ? 27.609 -9.812 -10.961 1 98.56 356 ALA A CA 1
ATOM 2849 C C . ALA A 1 356 ? 27.891 -11.188 -10.367 1 98.56 356 ALA A C 1
ATOM 2851 O O . ALA A 1 356 ? 28.969 -11.758 -10.586 1 98.56 356 ALA A O 1
ATOM 2852 N N . MET A 1 357 ? 26.953 -11.75 -9.68 1 98.38 357 MET A N 1
ATOM 2853 C CA . MET A 1 357 ? 27.109 -13.078 -9.086 1 98.38 357 MET A CA 1
ATOM 2854 C C . MET A 1 357 ? 27.125 -14.156 -10.172 1 98.38 357 MET A C 1
ATOM 2856 O O . MET A 1 357 ? 27.906 -15.102 -10.086 1 98.38 357 MET A O 1
ATOM 2860 N N . LEU A 1 358 ? 26.281 -14.031 -11.125 1 98.62 358 LEU A N 1
ATOM 2861 C CA . LEU A 1 358 ? 26.266 -14.953 -12.25 1 98.62 358 LEU A CA 1
ATOM 2862 C C . LEU A 1 358 ? 27.594 -14.906 -13.008 1 98.62 358 LEU A C 1
ATOM 2864 O O . LEU A 1 358 ? 28.094 -15.938 -13.469 1 98.62 358 LEU A O 1
ATOM 2868 N N . ASP A 1 359 ? 28.125 -13.688 -13.172 1 98.5 359 ASP A N 1
ATOM 2869 C CA . ASP A 1 359 ? 29.406 -13.531 -13.859 1 98.5 359 ASP A CA 1
ATOM 2870 C C . ASP A 1 359 ? 30.531 -14.242 -13.094 1 98.5 359 ASP A C 1
ATOM 2872 O O . ASP A 1 359 ? 31.422 -14.82 -13.703 1 98.5 359 ASP A O 1
ATOM 2876 N N . GLU A 1 360 ? 30.453 -14.172 -11.844 1 98.44 360 GLU A N 1
ATOM 2877 C CA . GLU A 1 360 ? 31.469 -14.797 -11.008 1 98.44 360 GLU A CA 1
ATOM 2878 C C . GLU A 1 360 ? 31.359 -16.312 -11.047 1 98.44 360 GLU A C 1
ATOM 2880 O O . GLU A 1 360 ? 32.375 -17.016 -11.141 1 98.44 360 GLU A O 1
ATOM 2885 N N . VAL A 1 361 ? 30.172 -16.875 -11.023 1 98.44 361 VAL A N 1
ATOM 2886 C CA . VAL A 1 361 ? 29.953 -18.312 -10.859 1 98.44 361 VAL A CA 1
ATOM 2887 C C . VAL A 1 361 ? 29.938 -18.984 -12.227 1 98.44 361 VAL A C 1
ATOM 2889 O O . VAL A 1 361 ? 30.469 -20.094 -12.391 1 98.44 361 VAL A O 1
ATOM 2892 N N . VAL A 1 362 ? 29.328 -18.422 -13.219 1 98.25 362 VAL A N 1
ATOM 2893 C CA . VAL A 1 362 ? 29.078 -19.047 -14.516 1 98.25 362 VAL A CA 1
ATOM 2894 C C . VAL A 1 362 ? 30 -18.438 -15.562 1 98.25 362 VAL A C 1
ATOM 2896 O O . VAL A 1 362 ? 30.656 -19.156 -16.328 1 98.25 362 VAL A O 1
ATOM 2899 N N . GLY A 1 363 ? 30.031 -17.094 -15.555 1 97.5 363 GLY A N 1
ATOM 2900 C CA . GLY A 1 363 ? 30.828 -16.391 -16.547 1 97.5 363 GLY A CA 1
ATOM 2901 C C . GLY A 1 363 ? 30.156 -16.281 -17.891 1 97.5 363 GLY A C 1
ATOM 2902 O O . GLY A 1 363 ? 28.922 -16.281 -17.969 1 97.5 363 GLY A O 1
ATOM 2903 N N . GLN A 1 364 ? 31.016 -16.141 -19.031 1 97.25 364 GLN A N 1
ATOM 2904 C CA . GLN A 1 364 ? 30.484 -15.828 -20.359 1 97.25 364 GLN A CA 1
ATOM 2905 C C . GLN A 1 364 ? 30.766 -16.969 -21.344 1 97.25 364 GLN A C 1
ATOM 2907 O O . GLN A 1 364 ? 30.562 -16.828 -22.547 1 97.25 364 GLN A O 1
ATOM 2912 N N . GLN A 1 365 ? 31.094 -18.109 -20.766 1 96.44 365 GLN A N 1
ATOM 2913 C CA . GLN A 1 365 ? 31.531 -19.172 -21.656 1 96.44 365 GLN A CA 1
ATOM 2914 C C . GLN A 1 365 ? 30.5 -20.297 -21.734 1 96.44 365 GLN A C 1
ATOM 2916 O O . GLN A 1 365 ? 30.594 -21.188 -22.578 1 96.44 365 GLN A O 1
ATOM 2921 N N . ARG A 1 366 ? 29.562 -20.25 -20.891 1 96.81 366 ARG A N 1
ATOM 2922 C CA . ARG A 1 366 ? 28.5 -21.25 -20.906 1 96.81 366 ARG A CA 1
ATOM 2923 C C . ARG A 1 366 ? 27.219 -20.688 -20.312 1 96.81 366 ARG A C 1
ATOM 2925 O O . ARG A 1 366 ? 27.219 -19.625 -19.703 1 96.81 366 ARG A O 1
ATOM 2932 N N . LEU A 1 367 ? 26.156 -21.453 -20.516 1 97.12 367 LEU A N 1
ATOM 2933 C CA . LEU A 1 367 ? 24.875 -21.094 -19.938 1 97.12 367 LEU A CA 1
ATOM 2934 C C . LEU A 1 367 ? 24.781 -21.562 -18.484 1 97.12 367 LEU A C 1
ATOM 2936 O O . LEU A 1 367 ? 25.406 -22.562 -18.109 1 97.12 367 LEU A O 1
ATOM 2940 N N . PRO A 1 368 ? 24.031 -20.828 -17.641 1 98 368 PRO A N 1
ATOM 2941 C CA . PRO A 1 368 ? 23.734 -21.344 -16.312 1 98 368 PRO A CA 1
ATOM 2942 C C . PRO A 1 368 ? 23.016 -22.688 -16.344 1 98 368 PRO A C 1
ATOM 2944 O O . PRO A 1 368 ? 22.156 -22.922 -17.188 1 98 368 PRO A O 1
ATOM 2947 N N . VAL A 1 369 ? 23.375 -23.578 -15.422 1 97.69 369 VAL A N 1
ATOM 2948 C CA . VAL A 1 369 ? 22.766 -24.891 -15.297 1 97.69 369 VAL A CA 1
ATOM 2949 C C . VAL A 1 369 ? 22.375 -25.156 -13.844 1 97.69 369 VAL A C 1
ATOM 2951 O O . VAL A 1 369 ? 22.719 -24.375 -12.961 1 97.69 369 VAL A O 1
ATOM 2954 N N . TYR A 1 370 ? 21.594 -26.188 -13.57 1 97.62 370 TYR A N 1
ATOM 2955 C CA . TYR A 1 370 ? 21.062 -26.469 -12.242 1 97.62 370 TYR A CA 1
ATOM 2956 C C . TYR A 1 370 ? 22.188 -26.703 -11.242 1 97.62 370 TYR A C 1
ATOM 2958 O O . TYR A 1 370 ? 22.047 -26.391 -10.062 1 97.62 370 TYR A O 1
ATOM 2966 N N . GLU A 1 371 ? 23.281 -27.156 -11.695 1 97.31 371 GLU A N 1
ATOM 2967 C CA . GLU A 1 371 ? 24.422 -27.438 -10.82 1 97.31 371 GLU A CA 1
ATOM 2968 C C . GLU A 1 371 ? 24.984 -26.156 -10.219 1 97.31 371 GLU A C 1
ATOM 2970 O O . GLU A 1 371 ? 25.703 -26.203 -9.211 1 97.31 371 GLU A O 1
ATOM 2975 N N . ASP A 1 372 ? 24.688 -25.016 -10.812 1 98.31 372 ASP A N 1
ATOM 2976 C CA . ASP A 1 372 ? 25.188 -23.719 -10.328 1 98.31 372 ASP A CA 1
ATOM 2977 C C . ASP A 1 372 ? 24.344 -23.219 -9.156 1 98.31 372 ASP A C 1
ATOM 2979 O O . ASP A 1 372 ? 24.75 -22.297 -8.445 1 98.31 372 ASP A O 1
ATOM 2983 N N . ARG A 1 373 ? 23.234 -23.844 -8.93 1 98.06 373 ARG A N 1
ATOM 2984 C CA . ARG A 1 373 ? 22.203 -23.312 -8.039 1 98.06 373 ARG A CA 1
ATOM 2985 C C . ARG A 1 373 ? 22.734 -23.156 -6.617 1 98.06 373 ARG A C 1
ATOM 2987 O O . ARG A 1 373 ? 22.484 -22.156 -5.953 1 98.06 373 ARG A O 1
ATOM 2994 N N . ALA A 1 374 ? 23.516 -24.047 -6.18 1 97.25 374 ALA A N 1
ATOM 2995 C CA . ALA A 1 374 ? 24.047 -24.031 -4.816 1 97.25 374 ALA A CA 1
ATOM 2996 C C . ALA A 1 374 ? 24.953 -22.812 -4.598 1 97.25 374 ALA A C 1
ATOM 2998 O O . ALA A 1 374 ? 25.047 -22.297 -3.48 1 97.25 374 ALA A O 1
ATOM 2999 N N . ARG A 1 375 ? 25.516 -22.297 -5.633 1 98.19 375 ARG A N 1
ATOM 3000 C CA . ARG A 1 375 ? 26.438 -21.172 -5.535 1 98.19 375 ARG A CA 1
ATOM 3001 C C . ARG A 1 375 ? 25.734 -19.859 -5.859 1 98.19 375 ARG A C 1
ATOM 3003 O O . ARG A 1 375 ? 26.344 -18.781 -5.797 1 98.19 375 ARG A O 1
ATOM 3010 N N . LEU A 1 376 ? 24.5 -19.984 -6.207 1 98.44 376 LEU A N 1
ATOM 3011 C CA . LEU A 1 376 ? 23.734 -18.781 -6.574 1 98.44 376 LEU A CA 1
ATOM 3012 C C . LEU A 1 376 ? 22.469 -18.672 -5.738 1 98.44 376 LEU A C 1
ATOM 3014 O O . LEU A 1 376 ? 21.375 -18.516 -6.285 1 98.44 376 LEU A O 1
ATOM 3018 N N . PRO A 1 377 ? 22.609 -18.609 -4.406 1 97.25 377 PRO A N 1
ATOM 3019 C CA . PRO A 1 377 ? 21.422 -18.562 -3.539 1 97.25 377 PRO A CA 1
ATOM 3020 C C . PRO A 1 377 ? 20.609 -17.281 -3.725 1 97.25 377 PRO A C 1
ATOM 3022 O O . PRO A 1 377 ? 19.422 -17.25 -3.393 1 97.25 377 PRO A O 1
ATOM 3025 N N . TYR A 1 378 ? 21.25 -16.25 -4.27 1 98.25 378 TYR A N 1
ATOM 3026 C CA . TYR A 1 378 ? 20.562 -14.977 -4.465 1 98.25 378 TYR A CA 1
ATOM 3027 C C . TYR A 1 378 ? 19.438 -15.117 -5.48 1 98.25 378 TYR A C 1
ATOM 3029 O O . TYR A 1 378 ? 18.422 -14.406 -5.398 1 98.25 378 TYR A O 1
ATOM 3037 N N . ILE A 1 379 ? 19.547 -16.078 -6.453 1 98.5 379 ILE A N 1
ATOM 3038 C CA . ILE A 1 379 ? 18.5 -16.297 -7.445 1 98.5 379 ILE A CA 1
ATOM 3039 C C . ILE A 1 379 ? 17.266 -16.891 -6.773 1 98.5 379 ILE A C 1
ATOM 3041 O O . ILE A 1 379 ? 16.141 -16.469 -7.047 1 98.5 379 ILE A O 1
ATOM 3045 N N . ASP A 1 380 ? 17.469 -17.812 -5.887 1 97.62 380 ASP A N 1
ATOM 3046 C CA . ASP A 1 380 ? 16.359 -18.359 -5.113 1 97.62 380 ASP A CA 1
ATOM 3047 C C . ASP A 1 380 ? 15.703 -17.266 -4.262 1 97.62 380 ASP A C 1
ATOM 3049 O O . ASP A 1 380 ? 14.477 -17.219 -4.145 1 97.62 380 ASP A O 1
ATOM 3053 N N . ALA A 1 381 ? 16.547 -16.422 -3.68 1 97.94 381 ALA A N 1
ATOM 3054 C CA . ALA A 1 381 ? 16.047 -15.32 -2.869 1 97.94 381 ALA A CA 1
ATOM 3055 C C . ALA A 1 381 ? 15.188 -14.375 -3.705 1 97.94 381 ALA A C 1
ATOM 3057 O O . ALA A 1 381 ? 14.156 -13.891 -3.236 1 97.94 381 ALA A O 1
ATOM 3058 N N . MET A 1 382 ? 15.594 -14.156 -4.918 1 98.38 382 MET A N 1
ATOM 3059 C CA . MET A 1 382 ? 14.852 -13.273 -5.816 1 98.38 382 MET A CA 1
ATOM 3060 C C . MET A 1 382 ? 13.5 -13.875 -6.168 1 98.38 382 MET A C 1
ATOM 3062 O O . MET A 1 382 ? 12.5 -13.156 -6.25 1 98.38 382 MET A O 1
ATOM 3066 N N . ILE A 1 383 ? 13.477 -15.164 -6.379 1 98.19 383 ILE A N 1
ATOM 3067 C CA . ILE A 1 383 ? 12.234 -15.852 -6.707 1 98.19 383 ILE A CA 1
ATOM 3068 C C . ILE A 1 383 ? 11.234 -15.695 -5.559 1 98.19 383 ILE A C 1
ATOM 3070 O O . ILE A 1 383 ? 10.094 -15.281 -5.77 1 98.19 383 ILE A O 1
ATOM 3074 N N . GLU A 1 384 ? 11.711 -15.969 -4.352 1 97.44 384 GLU A N 1
ATOM 3075 C CA . GLU A 1 384 ? 10.844 -15.852 -3.184 1 97.44 384 GLU A CA 1
ATOM 3076 C C . GLU A 1 384 ? 10.398 -14.406 -2.973 1 97.44 384 GLU A C 1
ATOM 3078 O O . GLU A 1 384 ? 9.242 -14.148 -2.623 1 97.44 384 GLU A O 1
ATOM 3083 N N . GLU A 1 385 ? 11.312 -13.492 -3.195 1 98.19 385 GLU A N 1
ATOM 3084 C CA . GLU A 1 385 ? 11.008 -12.086 -2.951 1 98.19 385 GLU A CA 1
ATOM 3085 C C . GLU A 1 385 ? 9.984 -11.562 -3.957 1 98.19 385 GLU A C 1
ATOM 3087 O O . GLU A 1 385 ? 9.117 -10.758 -3.607 1 98.19 385 GLU A O 1
ATOM 3092 N N . VAL A 1 386 ? 10.109 -11.984 -5.227 1 98.25 386 VAL A N 1
ATOM 3093 C CA . VAL A 1 386 ? 9.141 -11.555 -6.23 1 98.25 386 VAL A CA 1
ATOM 3094 C C . VAL A 1 386 ? 7.75 -12.047 -5.852 1 98.25 386 VAL A C 1
ATOM 3096 O O . VAL A 1 386 ? 6.777 -11.297 -5.918 1 98.25 386 VAL A O 1
ATOM 3099 N N . MET A 1 387 ? 7.676 -13.273 -5.41 1 97.75 387 MET A N 1
ATOM 3100 C CA . MET A 1 387 ? 6.387 -13.875 -5.066 1 97.75 387 MET A CA 1
ATOM 3101 C C . MET A 1 387 ? 5.82 -13.25 -3.799 1 97.75 387 MET A C 1
ATOM 3103 O O . MET A 1 387 ? 4.602 -13.172 -3.629 1 97.75 387 MET A O 1
ATOM 3107 N N . ARG A 1 388 ? 6.691 -12.797 -2.936 1 97.44 388 ARG A N 1
ATOM 3108 C CA . ARG A 1 388 ? 6.227 -12.078 -1.756 1 97.44 388 ARG A CA 1
ATOM 3109 C C . ARG A 1 388 ? 5.809 -10.656 -2.113 1 97.44 388 ARG A C 1
ATOM 3111 O O . ARG A 1 388 ? 4.742 -10.195 -1.701 1 97.44 388 ARG A O 1
ATOM 3118 N N . TRP A 1 389 ? 6.625 -9.977 -2.881 1 97.62 389 TRP A N 1
ATOM 3119 C CA . TRP A 1 389 ? 6.484 -8.57 -3.246 1 97.62 389 TRP A CA 1
ATOM 3120 C C . TRP A 1 389 ? 5.211 -8.344 -4.055 1 97.62 389 TRP A C 1
ATOM 3122 O O . TRP A 1 389 ? 4.441 -7.422 -3.77 1 97.62 389 TRP A O 1
ATOM 3132 N N . ARG A 1 390 ? 5.012 -9.195 -5.016 1 97.69 390 ARG A N 1
ATOM 3133 C CA . ARG A 1 390 ? 3.807 -9.195 -5.836 1 97.69 390 ARG A CA 1
ATOM 3134 C C . ARG A 1 390 ? 3.236 -10.602 -5.965 1 97.69 390 ARG A C 1
ATOM 3136 O O . ARG A 1 390 ? 3.4 -11.258 -7 1 97.69 390 ARG A O 1
ATOM 3143 N N . PRO A 1 391 ? 2.498 -11 -4.883 1 97.5 391 PRO A N 1
ATOM 3144 C CA . PRO A 1 391 ? 1.905 -12.344 -4.961 1 97.5 391 PRO A CA 1
ATOM 3145 C C . PRO A 1 391 ? 0.941 -12.492 -6.133 1 97.5 391 PRO A C 1
ATOM 3147 O O . PRO A 1 391 ? 0.16 -11.578 -6.418 1 97.5 391 PRO A O 1
ATOM 3150 N N . ILE A 1 392 ? 0.956 -13.633 -6.773 1 96.5 392 ILE A N 1
ATOM 3151 C CA . ILE A 1 392 ? 0.178 -13.789 -7.996 1 96.5 392 ILE A CA 1
ATOM 3152 C C . ILE A 1 392 ? -1.262 -14.164 -7.648 1 96.5 392 ILE A C 1
ATOM 3154 O O . ILE A 1 392 ? -2.156 -14.055 -8.492 1 96.5 392 ILE A O 1
ATOM 3158 N N . LEU A 1 393 ? -1.476 -14.656 -6.488 1 96.06 393 LEU A N 1
ATOM 3159 C CA . LEU A 1 393 ? -2.814 -14.828 -5.934 1 96.06 393 LEU A CA 1
ATOM 3160 C C . LEU A 1 393 ? -3.035 -13.883 -4.754 1 96.06 393 LEU A C 1
ATOM 3162 O O . LEU A 1 393 ? -3.211 -14.336 -3.619 1 96.06 393 LEU A O 1
ATOM 3166 N N . PRO A 1 394 ? -3.129 -12.617 -5.043 1 96.81 394 PRO A N 1
ATOM 3167 C CA . PRO A 1 394 ? -3.109 -11.656 -3.938 1 96.81 394 PRO A CA 1
ATOM 3168 C C . PRO A 1 394 ? -4.316 -11.789 -3.014 1 96.81 394 PRO A C 1
ATOM 3170 O O . PRO A 1 394 ? -4.211 -11.531 -1.812 1 96.81 394 PRO A O 1
ATOM 3173 N N . ALA A 1 395 ? -5.461 -12.188 -3.535 1 94.5 395 ALA A N 1
ATOM 3174 C CA . ALA A 1 395 ? -6.645 -12.367 -2.699 1 94.5 395 ALA A CA 1
ATOM 3175 C C . ALA A 1 395 ? -6.668 -13.758 -2.078 1 94.5 395 ALA A C 1
ATOM 3177 O O . ALA A 1 395 ? -7.496 -14.047 -1.212 1 94.5 395 ALA A O 1
ATOM 3178 N N . GLY A 1 396 ? -5.777 -14.609 -2.539 1 92.12 396 GLY A N 1
ATOM 3179 C CA . GLY A 1 396 ? -5.73 -15.977 -2.053 1 92.12 396 GLY A CA 1
ATOM 3180 C C . GLY A 1 396 ? -6.781 -16.875 -2.686 1 92.12 396 GLY A C 1
ATOM 3181 O O . GLY A 1 396 ? -7.672 -16.391 -3.385 1 92.12 396 GLY A O 1
ATOM 3182 N N . MET A 1 397 ? -6.613 -18.188 -2.445 1 89.88 397 MET A N 1
ATOM 3183 C CA . MET A 1 397 ? -7.625 -19.172 -2.82 1 89.88 397 MET A CA 1
ATOM 3184 C C . MET A 1 397 ? -8.516 -19.5 -1.632 1 89.88 397 MET A C 1
ATOM 3186 O O . MET A 1 397 ? -8.031 -19.703 -0.519 1 89.88 397 MET A O 1
ATOM 3190 N N . ASP A 1 398 ? -9.711 -19.594 -1.931 1 90.75 398 ASP A N 1
ATOM 3191 C CA . ASP A 1 398 ? -10.68 -19.781 -0.859 1 90.75 398 ASP A CA 1
ATOM 3192 C C . ASP A 1 398 ? -10.586 -21.188 -0.26 1 90.75 398 ASP A C 1
ATOM 3194 O O . ASP A 1 398 ? -10.367 -22.156 -0.981 1 90.75 398 ASP A O 1
ATOM 3198 N N . HIS A 1 399 ? -10.633 -21.234 0.999 1 95.94 399 HIS A N 1
ATOM 3199 C CA . HIS A 1 399 ? -10.938 -22.422 1.783 1 95.94 399 HIS A CA 1
ATOM 3200 C C . HIS A 1 399 ? -12.336 -22.344 2.387 1 95.94 399 HIS A C 1
ATOM 3202 O O . HIS A 1 399 ? -13.031 -21.328 2.217 1 95.94 399 HIS A O 1
ATOM 3208 N N . ALA A 1 400 ? -12.734 -23.422 2.959 1 96.12 400 ALA A N 1
ATOM 3209 C CA . ALA A 1 400 ? -13.992 -23.406 3.711 1 96.12 400 ALA A CA 1
ATOM 3210 C C . ALA A 1 400 ? -13.867 -24.203 5 1 96.12 400 ALA A C 1
ATOM 3212 O O . ALA A 1 400 ? -13.18 -25.234 5.043 1 96.12 400 ALA A O 1
ATOM 3213 N N . ALA A 1 401 ? -14.555 -23.688 6.004 1 96.5 401 ALA A N 1
ATOM 3214 C CA . ALA A 1 401 ? -14.609 -24.406 7.277 1 96.5 401 ALA A CA 1
ATOM 3215 C C . ALA A 1 401 ? -15.617 -25.547 7.219 1 96.5 401 ALA A C 1
ATOM 3217 O O . ALA A 1 401 ? -16.828 -25.328 7.109 1 96.5 401 ALA A O 1
ATOM 3218 N N . ALA A 1 402 ? -15.18 -26.75 7.391 1 94.69 402 ALA A N 1
ATOM 3219 C CA . ALA A 1 402 ? -16.062 -27.922 7.324 1 94.69 402 ALA A CA 1
ATOM 3220 C C . ALA A 1 402 ? -16.938 -28.016 8.57 1 94.69 402 ALA A C 1
ATOM 3222 O O . ALA A 1 402 ? -18.031 -28.578 8.516 1 94.69 402 ALA A O 1
ATOM 3223 N N . GLU A 1 403 ? -16.453 -27.5 9.633 1 95.25 403 GLU A N 1
ATOM 3224 C CA . GLU A 1 403 ? -17.172 -27.469 10.898 1 95.25 403 GLU A CA 1
ATOM 3225 C C . GLU A 1 403 ? -16.906 -26.172 11.656 1 95.25 403 GLU A C 1
ATOM 3227 O O . GLU A 1 403 ? -15.977 -25.438 11.312 1 95.25 403 GLU A O 1
ATOM 3232 N N . GLU A 1 404 ? -17.766 -25.906 12.578 1 95.75 404 GLU A N 1
ATOM 3233 C CA . GLU A 1 404 ? -17.578 -24.719 13.398 1 95.75 404 GLU A CA 1
ATOM 3234 C C . GLU A 1 404 ? -16.281 -24.797 14.203 1 95.75 404 GLU A C 1
ATOM 3236 O O . GLU A 1 404 ? -15.875 -25.875 14.633 1 95.75 404 GLU A O 1
ATOM 3241 N N . ASP A 1 405 ? -15.609 -23.672 14.328 1 97.06 405 ASP A N 1
ATOM 3242 C CA . ASP A 1 405 ? -14.352 -23.594 15.07 1 97.06 405 ASP A CA 1
ATOM 3243 C C . ASP A 1 405 ? -14.242 -22.266 15.82 1 97.06 405 ASP A C 1
ATOM 3245 O O . ASP A 1 405 ? -15.133 -21.422 15.734 1 97.06 405 ASP A O 1
ATOM 3249 N N . GLU A 1 406 ? -13.273 -22.203 16.734 1 96.81 406 GLU A N 1
ATOM 3250 C CA . GLU A 1 406 ? -12.977 -21 17.5 1 96.81 406 GLU A CA 1
ATOM 3251 C C . GLU A 1 406 ? -11.516 -20.594 17.359 1 96.81 406 GLU A C 1
ATOM 3253 O O . GLU A 1 406 ? -10.625 -21.453 17.344 1 96.81 406 GLU A O 1
ATOM 3258 N N . TYR A 1 407 ? -11.281 -19.328 17.188 1 96.94 407 TYR A N 1
ATOM 3259 C CA . TYR A 1 407 ? -9.93 -18.812 17.062 1 96.94 407 TYR A CA 1
ATOM 3260 C C . TYR A 1 407 ? -9.836 -17.391 17.594 1 96.94 407 TYR A C 1
ATOM 3262 O O . TYR A 1 407 ? -10.648 -16.531 17.219 1 96.94 407 TYR A O 1
ATOM 3270 N N . MET A 1 408 ? -8.922 -17.094 18.547 1 96 408 MET A N 1
ATOM 3271 C CA . MET A 1 408 ? -8.656 -15.781 19.125 1 96 408 MET A CA 1
ATOM 3272 C C . MET A 1 408 ? -9.914 -15.219 19.781 1 96 408 MET A C 1
ATOM 3274 O O . MET A 1 408 ? -10.195 -14.023 19.672 1 96 408 MET A O 1
ATOM 3278 N N . GLY A 1 409 ? -10.742 -16.078 20.266 1 94.94 409 GLY A N 1
ATOM 3279 C CA . GLY A 1 409 ? -11.93 -15.641 20.984 1 94.94 409 GLY A CA 1
ATOM 3280 C C . GLY A 1 409 ? -13.117 -15.414 20.078 1 94.94 409 GLY A C 1
ATOM 3281 O O . GLY A 1 409 ? -14.148 -14.898 20.5 1 94.94 409 GLY A O 1
ATOM 3282 N N . TYR A 1 410 ? -12.992 -15.844 18.797 1 96.69 410 TYR A N 1
ATOM 3283 C CA . TYR A 1 410 ? -14.078 -15.641 17.844 1 96.69 410 TYR A CA 1
ATOM 3284 C C . TYR A 1 410 ? -14.586 -16.984 17.328 1 96.69 410 TYR A C 1
ATOM 3286 O O . TYR A 1 410 ? -13.828 -17.938 17.219 1 96.69 410 TYR A O 1
ATOM 3294 N N . ARG A 1 411 ? -15.812 -16.953 16.984 1 96.75 411 ARG A N 1
ATOM 3295 C CA . ARG A 1 411 ? -16.438 -18.109 16.359 1 96.75 411 ARG A CA 1
ATOM 3296 C C . ARG A 1 411 ? -16.281 -18.062 14.844 1 96.75 411 ARG A C 1
ATOM 3298 O O . ARG A 1 411 ? -16.5 -17.016 14.227 1 96.75 411 ARG A O 1
ATOM 3305 N N . ILE A 1 412 ? -15.891 -19.188 14.258 1 97.38 412 ILE A N 1
ATOM 3306 C CA . ILE A 1 412 ? -15.891 -19.375 12.812 1 97.38 412 ILE A CA 1
ATOM 3307 C C . ILE A 1 412 ? -16.984 -20.359 12.422 1 97.38 412 ILE A C 1
ATOM 3309 O O . ILE A 1 412 ? -16.891 -21.547 12.719 1 97.38 412 ILE A O 1
ATOM 3313 N N . PRO A 1 413 ? -17.953 -19.891 11.789 1 95 413 PRO A N 1
ATOM 3314 C CA . PRO A 1 413 ? -19.094 -20.766 11.5 1 95 413 PRO A CA 1
ATOM 3315 C C . PRO A 1 413 ? -18.75 -21.875 10.516 1 95 413 PRO A C 1
ATOM 3317 O O . PRO A 1 413 ? -17.891 -21.703 9.648 1 95 413 PRO A O 1
ATOM 3320 N N . ALA A 1 414 ? -19.5 -22.953 10.672 1 94.06 414 ALA A N 1
ATOM 3321 C CA . ALA A 1 414 ? -19.406 -24.016 9.672 1 94.06 414 ALA A CA 1
ATOM 3322 C C . ALA A 1 414 ? -19.859 -23.516 8.305 1 94.06 414 ALA A C 1
ATOM 3324 O O . ALA A 1 414 ? -20.844 -22.781 8.195 1 94.06 414 ALA A O 1
ATOM 3325 N N . GLY A 1 415 ? -19.031 -23.875 7.305 1 92.75 415 GLY A N 1
ATOM 3326 C CA . GLY A 1 415 ? -19.422 -23.5 5.949 1 92.75 415 GLY A CA 1
ATOM 3327 C C . GLY A 1 415 ? -18.891 -22.141 5.535 1 92.75 415 GLY A C 1
ATOM 3328 O O . GLY A 1 415 ? -18.984 -21.766 4.363 1 92.75 415 GLY A O 1
ATOM 3329 N N . ALA A 1 416 ? -18.266 -21.453 6.465 1 95.06 416 ALA A N 1
ATOM 3330 C CA . ALA A 1 416 ? -17.719 -20.141 6.133 1 95.06 416 ALA A CA 1
ATOM 3331 C C . ALA A 1 416 ? -16.578 -20.266 5.129 1 95.06 416 ALA A C 1
ATOM 3333 O O . ALA A 1 416 ? -15.75 -21.188 5.227 1 95.06 416 ALA A O 1
ATOM 3334 N N . THR A 1 417 ? -16.609 -19.375 4.133 1 94.94 417 THR A N 1
ATOM 3335 C CA . THR A 1 417 ? -15.445 -19.234 3.264 1 94.94 417 THR A CA 1
ATOM 3336 C C . THR A 1 417 ? -14.273 -18.625 4.023 1 94.94 417 THR A C 1
ATOM 3338 O O . THR A 1 417 ? -14.445 -17.672 4.785 1 94.94 417 THR A O 1
ATOM 3341 N N . VAL A 1 418 ? -13.156 -19.219 3.904 1 97.44 418 VAL A N 1
ATOM 3342 C CA . VAL A 1 418 ? -11.953 -18.719 4.562 1 97.44 418 VAL A CA 1
ATOM 3343 C C . VAL A 1 418 ? -10.922 -18.312 3.512 1 97.44 418 VAL A C 1
ATOM 3345 O O . VAL A 1 418 ? -10.453 -19.156 2.742 1 97.44 418 VAL A O 1
ATOM 3348 N N . VAL A 1 419 ? -10.578 -17.047 3.516 1 96.25 419 VAL A N 1
ATOM 3349 C CA . VAL A 1 419 ? -9.68 -16.484 2.516 1 96.25 419 VAL A CA 1
ATOM 3350 C C . VAL A 1 419 ? -8.336 -16.125 3.16 1 96.25 419 VAL A C 1
ATOM 3352 O O . VAL A 1 419 ? -8.289 -15.375 4.133 1 96.25 419 VAL A O 1
ATOM 3355 N N . ALA A 1 420 ? -7.293 -16.719 2.697 1 97.06 420 ALA A N 1
ATOM 3356 C CA . ALA A 1 420 ? -5.957 -16.25 3.061 1 97.06 420 ALA A CA 1
ATOM 3357 C C . ALA A 1 420 ? -5.516 -15.094 2.16 1 97.06 420 ALA A C 1
ATOM 3359 O O . ALA A 1 420 ? -4.992 -15.32 1.065 1 97.06 420 ALA A O 1
ATOM 3360 N N . SER A 1 421 ? -5.684 -13.867 2.596 1 97.5 421 SER A N 1
ATOM 3361 C CA . SER A 1 421 ? -5.301 -12.719 1.781 1 97.5 421 SER A CA 1
ATOM 3362 C C . SER A 1 421 ? -3.785 -12.625 1.633 1 97.5 421 SER A C 1
ATOM 3364 O O . SER A 1 421 ? -3.111 -12 2.455 1 97.5 421 SER A O 1
ATOM 3366 N N . GLN A 1 422 ? -3.311 -13.109 0.514 1 97.94 422 GLN A N 1
ATOM 3367 C CA . GLN A 1 422 ? -1.869 -13.219 0.325 1 97.94 422 GLN A CA 1
ATOM 3368 C C . GLN A 1 422 ? -1.208 -11.844 0.307 1 97.94 422 GLN A C 1
ATOM 3370 O O . GLN A 1 422 ? -0.073 -11.688 0.763 1 97.94 422 GLN A O 1
ATOM 3375 N N . TRP A 1 423 ? -1.909 -10.852 -0.204 1 97.81 423 TRP A N 1
ATOM 3376 C CA . TRP A 1 423 ? -1.374 -9.5 -0.206 1 97.81 423 TRP A CA 1
ATOM 3377 C C . TRP A 1 423 ? -1.125 -9.008 1.217 1 97.81 423 TRP A C 1
ATOM 3379 O O . TRP A 1 423 ? -0.057 -8.469 1.518 1 97.81 423 TRP A O 1
ATOM 3389 N N . ALA A 1 424 ? -2.094 -9.18 2.08 1 97.81 424 ALA A N 1
ATOM 3390 C CA . ALA A 1 424 ? -1.958 -8.773 3.477 1 97.81 424 ALA A CA 1
ATOM 3391 C C . ALA A 1 424 ? -0.927 -9.625 4.203 1 97.81 424 ALA A C 1
ATOM 3393 O O . ALA A 1 424 ? -0.103 -9.109 4.961 1 97.81 424 ALA A O 1
ATOM 3394 N N . ILE A 1 425 ? -0.939 -10.914 3.963 1 98.06 425 ILE A N 1
ATOM 3395 C CA . ILE A 1 425 ? -0.102 -11.875 4.676 1 98.06 425 ILE A CA 1
ATOM 3396 C C . ILE A 1 425 ? 1.365 -11.633 4.328 1 98.06 425 ILE A C 1
ATOM 3398 O O . ILE A 1 425 ? 2.234 -11.695 5.199 1 98.06 425 ILE A O 1
ATOM 3402 N N . THR A 1 426 ? 1.651 -11.352 3.053 1 97.69 426 THR A N 1
ATOM 3403 C CA . THR A 1 426 ? 3.029 -11.133 2.625 1 97.69 426 THR A CA 1
ATOM 3404 C C . THR A 1 426 ? 3.539 -9.781 3.119 1 97.69 426 THR A C 1
ATOM 3406 O O . THR A 1 426 ? 4.727 -9.477 2.988 1 97.69 426 THR A O 1
ATOM 3409 N N . ARG A 1 427 ? 2.691 -8.992 3.734 1 96.88 427 ARG A N 1
ATOM 3410 C CA . ARG A 1 427 ? 3.049 -7.703 4.316 1 96.88 427 ARG A CA 1
ATOM 3411 C C . ARG A 1 427 ? 2.932 -7.734 5.836 1 96.88 427 ARG A C 1
ATOM 3413 O O . ARG A 1 427 ? 2.787 -6.691 6.473 1 96.88 427 ARG A O 1
ATOM 3420 N N . ASP A 1 428 ? 2.938 -8.977 6.34 1 96.12 428 ASP A N 1
ATOM 3421 C CA . ASP A 1 428 ? 2.992 -9.172 7.785 1 96.12 428 ASP A CA 1
ATOM 3422 C C . ASP A 1 428 ? 4.332 -8.711 8.352 1 96.12 428 ASP A C 1
ATOM 3424 O O . ASP A 1 428 ? 5.332 -9.422 8.25 1 96.12 428 ASP A O 1
ATOM 3428 N N . LYS A 1 429 ? 4.367 -7.641 9.016 1 93.06 429 LYS A N 1
ATOM 3429 C CA . LYS A 1 429 ? 5.605 -6.996 9.453 1 93.06 429 LYS A CA 1
ATOM 3430 C C . LYS A 1 429 ? 6.266 -7.781 10.586 1 93.06 429 LYS A C 1
ATOM 3432 O O . LYS A 1 429 ? 7.48 -7.711 10.766 1 93.06 429 LYS A O 1
ATOM 3437 N N . ALA A 1 430 ? 5.5 -8.523 11.297 1 90.69 430 ALA A N 1
ATOM 3438 C CA . ALA A 1 430 ? 6.047 -9.367 12.359 1 90.69 430 ALA A CA 1
ATOM 3439 C C . ALA A 1 430 ? 6.93 -10.469 11.781 1 90.69 430 ALA A C 1
ATOM 3441 O O . ALA A 1 430 ? 7.805 -10.992 12.477 1 90.69 430 ALA A O 1
ATOM 3442 N N . VAL A 1 431 ? 6.727 -10.734 10.5 1 94.56 431 VAL A N 1
ATOM 3443 C CA . VAL A 1 431 ? 7.422 -11.867 9.898 1 94.56 431 VAL A CA 1
ATOM 3444 C C . VAL A 1 431 ? 8.445 -11.359 8.883 1 94.56 431 VAL A C 1
ATOM 3446 O O . VAL A 1 431 ? 9.602 -11.789 8.891 1 94.56 431 VAL A O 1
ATOM 3449 N N . PHE A 1 432 ? 8.047 -10.422 8.07 1 95.5 432 PHE A N 1
ATOM 3450 C CA . PHE A 1 432 ? 8.875 -10.039 6.938 1 95.5 432 PHE A CA 1
ATOM 3451 C C . PHE A 1 432 ? 9.578 -8.711 7.195 1 95.5 432 PHE A C 1
ATOM 3453 O O . PHE A 1 432 ? 10.305 -8.211 6.336 1 95.5 432 PHE A O 1
ATOM 3460 N N . GLY A 1 433 ? 9.336 -8.125 8.312 1 91.62 433 GLY A N 1
ATOM 3461 C CA . GLY A 1 433 ? 10.008 -6.887 8.68 1 91.62 433 GLY A CA 1
ATOM 3462 C C . GLY A 1 433 ? 9.211 -5.645 8.344 1 91.62 433 GLY A C 1
ATOM 3463 O O . GLY A 1 433 ? 8.234 -5.715 7.59 1 91.62 433 GLY A O 1
ATOM 3464 N N . ALA A 1 434 ? 9.633 -4.539 8.867 1 91.56 434 ALA A N 1
ATOM 3465 C CA . ALA A 1 434 ? 8.938 -3.266 8.703 1 91.56 434 ALA A CA 1
ATOM 3466 C C . ALA A 1 434 ? 9.102 -2.729 7.285 1 91.56 434 ALA A C 1
ATOM 3468 O O . ALA A 1 434 ? 8.281 -1.936 6.816 1 91.56 434 ALA A O 1
ATOM 3469 N N . ASP A 1 435 ? 10.102 -3.184 6.582 1 91.94 435 ASP A N 1
ATOM 3470 C CA . ASP A 1 435 ? 10.375 -2.717 5.227 1 91.94 435 ASP A CA 1
ATOM 3471 C C . ASP A 1 435 ? 9.773 -3.664 4.191 1 91.94 435 ASP A C 1
ATOM 3473 O O . ASP A 1 435 ? 10.273 -3.764 3.068 1 91.94 435 ASP A O 1
ATOM 3477 N N . ASN A 1 436 ? 8.742 -4.359 4.52 1 92.19 436 ASN A N 1
ATOM 3478 C CA . ASN A 1 436 ? 8.219 -5.434 3.676 1 92.19 436 ASN A CA 1
ATOM 3479 C C . ASN A 1 436 ? 7.578 -4.883 2.404 1 92.19 436 ASN A C 1
ATOM 3481 O O . ASN A 1 436 ? 7.305 -5.633 1.466 1 92.19 436 ASN A O 1
ATOM 3485 N N . ASP A 1 437 ? 7.391 -3.576 2.275 1 90.69 437 ASP A N 1
ATOM 3486 C CA . ASP A 1 437 ? 6.895 -3.006 1.025 1 90.69 437 ASP A CA 1
ATOM 3487 C C . ASP A 1 437 ? 8.008 -2.904 -0.011 1 90.69 437 ASP A C 1
ATOM 3489 O O . ASP A 1 437 ? 7.746 -2.777 -1.208 1 90.69 437 ASP A O 1
ATOM 3493 N N . ASP A 1 438 ? 9.195 -2.953 0.483 1 93.19 438 ASP A N 1
ATOM 3494 C CA . ASP A 1 438 ? 10.352 -2.848 -0.405 1 93.19 438 ASP A CA 1
ATOM 3495 C C . ASP A 1 438 ? 10.672 -4.191 -1.056 1 93.19 438 ASP A C 1
ATOM 3497 O O . ASP A 1 438 ? 10.391 -5.246 -0.481 1 93.19 438 ASP A O 1
ATOM 3501 N N . PHE A 1 439 ? 11.195 -4.105 -2.277 1 96.5 439 PHE A N 1
ATOM 3502 C CA . PHE A 1 439 ? 11.781 -5.281 -2.912 1 96.5 439 PHE A CA 1
ATOM 3503 C C . PHE A 1 439 ? 13.195 -5.52 -2.41 1 96.5 439 PHE A C 1
ATOM 3505 O O . PHE A 1 439 ? 14.117 -4.777 -2.764 1 96.5 439 PHE A O 1
ATOM 3512 N N . ARG A 1 440 ? 13.344 -6.582 -1.541 1 96.25 440 ARG A N 1
ATOM 3513 C CA . ARG A 1 440 ? 14.633 -6.867 -0.91 1 96.25 440 ARG A CA 1
ATOM 3514 C C . ARG A 1 440 ? 14.875 -8.367 -0.808 1 96.25 440 ARG A C 1
ATOM 3516 O O . ARG A 1 440 ? 14.602 -8.977 0.229 1 96.25 440 ARG A O 1
ATOM 3523 N N . PRO A 1 441 ? 15.523 -8.922 -1.856 1 97.38 441 PRO A N 1
ATOM 3524 C CA . PRO A 1 441 ? 15.805 -10.359 -1.837 1 97.38 441 PRO A CA 1
ATOM 3525 C C . PRO A 1 441 ? 16.688 -10.773 -0.656 1 97.38 441 PRO A C 1
ATOM 3527 O O . PRO A 1 441 ? 16.609 -11.914 -0.196 1 97.38 441 PRO A O 1
ATOM 3530 N N . GLU A 1 442 ? 17.438 -9.867 -0.084 1 95.88 442 GLU A N 1
ATOM 3531 C CA . GLU A 1 442 ? 18.391 -10.148 0.976 1 95.88 442 GLU A CA 1
ATOM 3532 C C . GLU A 1 442 ? 17.703 -10.719 2.211 1 95.88 442 GLU A C 1
ATOM 3534 O O . GLU A 1 442 ? 18.312 -11.469 2.979 1 95.88 442 GLU A O 1
ATOM 3539 N N . ARG A 1 443 ? 16.469 -10.461 2.396 1 95 443 ARG A N 1
ATOM 3540 C CA . ARG A 1 443 ? 15.758 -10.914 3.59 1 95 443 ARG A CA 1
ATOM 3541 C C . ARG A 1 443 ? 15.742 -12.438 3.67 1 95 443 ARG A C 1
ATOM 3543 O O . ARG A 1 443 ? 15.695 -13.008 4.762 1 95 443 ARG A O 1
ATOM 3550 N N . TRP A 1 444 ? 15.789 -13.07 2.525 1 96.62 444 TRP A N 1
ATOM 3551 C CA . TRP A 1 444 ? 15.711 -14.523 2.461 1 96.62 444 TRP A CA 1
ATOM 3552 C C . TRP A 1 444 ? 17.062 -15.156 2.752 1 96.62 444 TRP A C 1
ATOM 3554 O O . TRP A 1 444 ? 17.172 -16.375 2.879 1 96.62 444 TRP A O 1
ATOM 3564 N N . LEU A 1 445 ? 18.062 -14.297 2.799 1 95.88 445 LEU A N 1
ATOM 3565 C CA . LEU A 1 445 ? 19.422 -14.789 3.012 1 95.88 445 LEU A CA 1
ATOM 3566 C C . LEU A 1 445 ? 19.906 -14.445 4.414 1 95.88 445 LEU A C 1
ATOM 3568 O O . LEU A 1 445 ? 21.031 -14.789 4.789 1 95.88 445 LEU A O 1
ATOM 3572 N N . GLU A 1 446 ? 19.125 -13.742 5.215 1 91.5 446 GLU A N 1
ATOM 3573 C CA . GLU A 1 446 ? 19.531 -13.234 6.52 1 91.5 446 GLU A CA 1
ATOM 3574 C C . GLU A 1 446 ? 19.266 -14.258 7.617 1 91.5 446 GLU A C 1
ATOM 3576 O O . GLU A 1 446 ? 19.25 -13.922 8.805 1 91.5 446 GLU A O 1
ATOM 3581 N N . GLY A 1 447 ? 19.172 -15.453 7.316 1 78.81 447 GLY A N 1
ATOM 3582 C CA . GLY A 1 447 ? 19.156 -16.547 8.273 1 78.81 447 GLY A CA 1
ATOM 3583 C C . GLY A 1 447 ? 17.797 -16.75 8.906 1 78.81 447 GLY A C 1
ATOM 3584 O O . GLY A 1 447 ? 17.609 -17.672 9.719 1 78.81 447 GLY A O 1
ATOM 3585 N N . GLN A 1 448 ? 16.875 -15.984 8.586 1 77.5 448 GLN A N 1
ATOM 3586 C CA . GLN A 1 448 ? 15.547 -16.188 9.133 1 77.5 448 GLN A CA 1
ATOM 3587 C C . GLN A 1 448 ? 14.797 -17.281 8.359 1 77.5 448 GLN A C 1
ATOM 3589 O O . GLN A 1 448 ? 15.055 -17.484 7.172 1 77.5 448 GLN A O 1
ATOM 3594 N N . ASP A 1 449 ? 14.164 -18.078 9.078 1 87.5 449 ASP A N 1
ATOM 3595 C CA . ASP A 1 449 ? 13.305 -19.078 8.453 1 87.5 449 ASP A CA 1
ATOM 3596 C C . ASP A 1 449 ? 11.961 -18.484 8.055 1 87.5 449 ASP A C 1
ATOM 3598 O O . ASP A 1 449 ? 10.945 -18.719 8.719 1 87.5 449 ASP A O 1
ATOM 3602 N N . LEU A 1 450 ? 12.031 -17.75 6.941 1 93.81 450 LEU A N 1
ATOM 3603 C CA . LEU A 1 450 ? 10.805 -17.109 6.469 1 93.81 450 LEU A CA 1
ATOM 3604 C C . LEU A 1 450 ? 9.859 -18.125 5.848 1 93.81 450 LEU A C 1
ATOM 3606 O O . LEU A 1 450 ? 10.305 -19.062 5.168 1 93.81 450 LEU A O 1
ATOM 3610 N N . PRO A 1 451 ? 8.594 -17.984 6.129 1 93.5 451 PRO A N 1
ATOM 3611 C CA . PRO A 1 451 ? 7.641 -18.938 5.555 1 93.5 451 PRO A CA 1
ATOM 3612 C C . PRO A 1 451 ? 7.469 -18.766 4.047 1 93.5 451 PRO A C 1
ATOM 3614 O O . PRO A 1 451 ? 7.41 -17.641 3.555 1 93.5 451 PRO A O 1
ATOM 3617 N N . LYS A 1 452 ? 7.477 -19.891 3.369 1 90.12 452 LYS A N 1
ATOM 3618 C CA . LYS A 1 452 ? 7.188 -19.906 1.938 1 90.12 452 LYS A CA 1
ATOM 3619 C C . LYS A 1 452 ? 5.707 -20.172 1.68 1 90.12 452 LYS A C 1
ATOM 3621 O O . LYS A 1 452 ? 5.305 -21.328 1.498 1 90.12 452 LYS A O 1
ATOM 3626 N N . ILE A 1 453 ? 4.957 -19.156 1.521 1 90.31 453 ILE A N 1
ATOM 3627 C CA . ILE A 1 453 ? 3.506 -19.281 1.604 1 90.31 453 ILE A CA 1
ATOM 3628 C C . ILE A 1 453 ? 2.895 -19.125 0.214 1 90.31 453 ILE A C 1
ATOM 3630 O O . ILE A 1 453 ? 1.672 -19.141 0.06 1 90.31 453 ILE A O 1
ATOM 3634 N N . SER A 1 454 ? 3.668 -19.062 -0.786 1 92.31 454 SER A N 1
ATOM 3635 C CA . SER A 1 454 ? 3.168 -18.734 -2.117 1 92.31 454 SER A CA 1
ATOM 3636 C C . SER A 1 454 ? 2.463 -19.922 -2.754 1 92.31 454 SER A C 1
ATOM 3638 O O . SER A 1 454 ? 1.691 -19.766 -3.701 1 92.31 454 SER A O 1
ATOM 3640 N N . PHE A 1 455 ? 2.656 -21.094 -2.271 1 94.38 455 PHE A N 1
ATOM 3641 C CA . PHE A 1 455 ? 2.135 -22.281 -2.939 1 94.38 455 PHE A CA 1
ATOM 3642 C C . PHE A 1 455 ? 0.97 -22.875 -2.156 1 94.38 455 PHE A C 1
ATOM 3644 O O . PHE A 1 455 ? 0.618 -24.047 -2.344 1 94.38 455 PHE A O 1
ATOM 3651 N N . GLY A 1 456 ? 0.431 -22.172 -1.253 1 94 456 GLY A N 1
ATOM 3652 C CA . GLY A 1 456 ? -0.796 -22.578 -0.593 1 94 456 GLY A CA 1
ATOM 3653 C C . GLY A 1 456 ? -0.57 -23.094 0.816 1 94 456 GLY A C 1
ATOM 3654 O O . GLY A 1 456 ? 0.498 -22.891 1.396 1 94 456 GLY A O 1
ATOM 3655 N N . TYR A 1 457 ? -1.667 -23.75 1.37 1 96 457 TYR A N 1
ATOM 3656 C CA . TYR A 1 457 ? -1.658 -24.125 2.781 1 96 457 TYR A CA 1
ATOM 3657 C C . TYR A 1 457 ? -2.236 -25.516 2.98 1 96 457 TYR A C 1
ATOM 3659 O O . TYR A 1 457 ? -3.137 -25.938 2.248 1 96 457 TYR A O 1
ATOM 3667 N N . GLY A 1 458 ? -1.646 -26.25 3.957 1 94.5 458 GLY A N 1
ATOM 3668 C CA . GLY A 1 458 ? -2.25 -27.469 4.48 1 94.5 458 GLY A CA 1
ATOM 3669 C C . GLY A 1 458 ? -2.396 -28.547 3.439 1 94.5 458 GLY A C 1
ATOM 3670 O O . GLY A 1 458 ? -1.442 -28.875 2.725 1 94.5 458 GLY A O 1
ATOM 3671 N N . ARG A 1 459 ? -3.607 -29.047 3.32 1 94.75 459 ARG A N 1
ATOM 3672 C CA . ARG A 1 459 ? -3.857 -30.203 2.459 1 94.75 459 ARG A CA 1
ATOM 3673 C C . ARG A 1 459 ? -4.098 -29.766 1.018 1 94.75 459 ARG A C 1
ATOM 3675 O O . ARG A 1 459 ? -4.203 -30.594 0.12 1 94.75 459 ARG A O 1
ATOM 3682 N N . ARG A 1 460 ? -4.105 -28.469 0.838 1 94.31 460 ARG A N 1
ATOM 3683 C CA . ARG A 1 460 ? -4.32 -27.953 -0.508 1 94.31 460 ARG A CA 1
ATOM 3684 C C . ARG A 1 460 ? -3.049 -27.312 -1.058 1 94.31 460 ARG A C 1
ATOM 3686 O O . ARG A 1 460 ? -3.105 -26.5 -1.992 1 94.31 460 ARG A O 1
ATOM 3693 N N . LEU A 1 461 ? -1.971 -27.672 -0.473 1 94.31 461 LEU A N 1
ATOM 3694 C CA . LEU A 1 461 ? -0.682 -27.219 -0.981 1 94.31 461 LEU A CA 1
ATOM 3695 C C . LEU A 1 461 ? -0.508 -27.594 -2.447 1 94.31 461 LEU A C 1
ATOM 3697 O O . LEU A 1 461 ? -0.895 -28.703 -2.855 1 94.31 461 LEU A O 1
ATOM 3701 N N . CYS A 1 462 ? 0.09 -26.719 -3.168 1 94.19 462 CYS A N 1
ATOM 3702 C CA . CYS A 1 462 ? 0.286 -26.938 -4.598 1 94.19 462 CYS A CA 1
ATOM 3703 C C . CYS A 1 462 ? 1.147 -28.172 -4.852 1 94.19 462 CYS A C 1
ATOM 3705 O O . CYS A 1 462 ? 2.297 -28.219 -4.41 1 94.19 462 CYS A O 1
ATOM 3707 N N . PRO A 1 463 ? 0.623 -29.094 -5.543 1 92.75 463 PRO A N 1
ATOM 3708 C CA . PRO A 1 463 ? 1.43 -30.281 -5.844 1 92.75 463 PRO A CA 1
ATOM 3709 C C . PRO A 1 463 ? 2.58 -29.984 -6.801 1 92.75 463 PRO A C 1
ATOM 3711 O O . PRO A 1 463 ? 3.588 -30.688 -6.801 1 92.75 463 PRO A O 1
ATOM 3714 N N . GLY A 1 464 ? 2.459 -29 -7.594 1 93.38 464 GLY A N 1
ATOM 3715 C CA . GLY A 1 464 ? 3.449 -28.672 -8.609 1 93.38 464 GLY A CA 1
ATOM 3716 C C . GLY A 1 464 ? 4.543 -27.75 -8.109 1 93.38 464 GLY A C 1
ATOM 3717 O O . GLY A 1 464 ? 5.34 -27.234 -8.898 1 93.38 464 GLY A O 1
ATOM 3718 N N . ARG A 1 465 ? 4.656 -27.5 -6.844 1 94.62 465 ARG A N 1
ATOM 3719 C CA . ARG A 1 465 ? 5.535 -26.469 -6.293 1 94.62 465 ARG A CA 1
ATOM 3720 C C . ARG A 1 465 ? 6.996 -26.781 -6.598 1 94.62 465 ARG A C 1
ATOM 3722 O O . ARG A 1 465 ? 7.789 -25.875 -6.852 1 94.62 465 ARG A O 1
ATOM 3729 N N . HIS A 1 466 ? 7.414 -28.109 -6.629 1 95.62 466 HIS A N 1
ATOM 3730 C CA . HIS A 1 466 ? 8.805 -28.469 -6.887 1 95.62 466 HIS A CA 1
ATOM 3731 C C . HIS A 1 466 ? 9.172 -28.25 -8.352 1 95.62 466 HIS A C 1
ATOM 3733 O O . HIS A 1 466 ? 10.219 -27.688 -8.656 1 95.62 466 HIS A O 1
ATOM 3739 N N . VAL A 1 467 ? 8.281 -28.672 -9.211 1 95.5 467 VAL A N 1
ATOM 3740 C CA . VAL A 1 467 ? 8.484 -28.469 -10.641 1 95.5 467 VAL A CA 1
ATOM 3741 C C . VAL A 1 467 ? 8.508 -26.969 -10.953 1 95.5 467 VAL A C 1
ATOM 3743 O O . VAL A 1 467 ? 9.344 -26.5 -11.734 1 95.5 467 VAL A O 1
ATOM 3746 N N . GLY A 1 468 ? 7.566 -26.281 -10.297 1 95.31 468 GLY A N 1
ATOM 3747 C CA . GLY A 1 468 ? 7.473 -24.844 -10.508 1 95.31 468 GLY A CA 1
ATOM 3748 C C . GLY A 1 468 ? 8.719 -24.094 -10.07 1 95.31 468 GLY A C 1
ATOM 3749 O O . GLY A 1 468 ? 9.203 -23.219 -10.781 1 95.31 468 GLY A O 1
ATOM 3750 N N . ARG A 1 469 ? 9.242 -24.391 -8.938 1 95.25 469 ARG A N 1
ATOM 3751 C CA . ARG A 1 469 ? 10.414 -23.703 -8.406 1 95.25 469 ARG A CA 1
ATOM 3752 C C . ARG A 1 469 ? 11.648 -23.969 -9.266 1 95.25 469 ARG A C 1
ATOM 3754 O O . ARG A 1 469 ? 12.438 -23.062 -9.523 1 95.25 469 ARG A O 1
ATOM 3761 N N . ASP A 1 470 ? 11.781 -25.219 -9.672 1 96.69 470 ASP A N 1
ATOM 3762 C CA . ASP A 1 470 ? 12.906 -25.562 -10.539 1 96.69 470 ASP A CA 1
ATOM 3763 C C . ASP A 1 470 ? 12.812 -24.812 -11.875 1 96.69 470 ASP A C 1
ATOM 3765 O O . ASP A 1 470 ? 13.812 -24.312 -12.383 1 96.69 470 ASP A O 1
ATOM 3769 N N . GLY A 1 471 ? 11.617 -24.812 -12.398 1 96.88 471 GLY A N 1
ATOM 3770 C CA . GLY A 1 471 ? 11.414 -24.078 -13.641 1 96.88 471 GLY A CA 1
ATOM 3771 C C . GLY A 1 471 ? 11.719 -22.609 -13.516 1 96.88 471 GLY A C 1
ATOM 3772 O O . GLY A 1 471 ? 12.375 -22.031 -14.383 1 96.88 471 GLY A O 1
ATOM 3773 N N . LEU A 1 472 ? 11.281 -22.016 -12.43 1 97.62 472 LEU A N 1
ATOM 3774 C CA . LEU A 1 472 ? 11.523 -20.594 -12.203 1 97.62 472 LEU A CA 1
ATOM 3775 C C . LEU A 1 472 ? 13.008 -20.312 -12.055 1 97.62 472 LEU A C 1
ATOM 3777 O O . LEU A 1 472 ? 13.508 -19.297 -12.555 1 97.62 472 LEU A O 1
ATOM 3781 N N . TRP A 1 473 ? 13.68 -21.156 -11.383 1 98.5 473 TRP A N 1
ATOM 3782 C CA . TRP A 1 473 ? 15.086 -20.906 -11.109 1 98.5 473 TRP A CA 1
ATOM 3783 C C . TRP A 1 473 ? 15.883 -20.797 -12.406 1 98.5 473 TRP A C 1
ATOM 3785 O O . TRP A 1 473 ? 16.625 -19.828 -12.594 1 98.5 473 TRP A O 1
ATOM 3795 N N . ILE A 1 474 ? 15.719 -21.75 -13.312 1 98.5 474 ILE A N 1
ATOM 3796 C CA . ILE A 1 474 ? 16.516 -21.75 -14.523 1 98.5 474 ILE A CA 1
ATOM 3797 C C . ILE A 1 474 ? 16.109 -20.578 -15.414 1 98.5 474 ILE A C 1
ATOM 3799 O O . ILE A 1 474 ? 16.953 -19.984 -16.094 1 98.5 474 ILE A O 1
ATOM 3803 N N . LEU A 1 475 ? 14.836 -20.266 -15.422 1 98.62 475 LEU A N 1
ATOM 3804 C CA . LEU A 1 475 ? 14.359 -19.141 -16.219 1 98.62 475 LEU A CA 1
ATOM 3805 C C . LEU A 1 475 ? 14.93 -17.828 -15.688 1 98.62 475 LEU A C 1
ATOM 3807 O O . LEU A 1 475 ? 15.406 -17 -16.469 1 98.62 475 LEU A O 1
ATOM 3811 N N . TYR A 1 476 ? 14.898 -17.641 -14.336 1 98.75 476 TYR A N 1
ATOM 3812 C CA . TYR A 1 476 ? 15.469 -16.438 -13.727 1 98.75 476 TYR A CA 1
ATOM 3813 C C . TYR A 1 476 ? 16.953 -16.328 -14.023 1 98.75 476 TYR A C 1
ATOM 3815 O O . TYR A 1 476 ? 17.438 -15.281 -14.469 1 98.75 476 TYR A O 1
ATOM 3823 N N . ALA A 1 477 ? 17.672 -17.391 -13.789 1 98.81 477 ALA A N 1
ATOM 3824 C CA . ALA A 1 477 ? 19.125 -17.406 -13.961 1 98.81 477 ALA A CA 1
ATOM 3825 C C . ALA A 1 477 ? 19.5 -17.047 -15.391 1 98.81 477 ALA A C 1
ATOM 3827 O O . ALA A 1 477 ? 20.391 -16.219 -15.617 1 98.81 477 ALA A O 1
ATOM 3828 N N . ARG A 1 478 ? 18.844 -17.609 -16.297 1 98.69 478 ARG A N 1
ATOM 3829 C CA . ARG A 1 478 ? 19.234 -17.438 -17.703 1 98.69 478 ARG A CA 1
ATOM 3830 C C . ARG A 1 478 ? 18.781 -16.094 -18.234 1 98.69 478 ARG A C 1
ATOM 3832 O O . ARG A 1 478 ? 19.453 -15.484 -19.062 1 98.69 478 ARG A O 1
ATOM 3839 N N . LEU A 1 479 ? 17.625 -15.602 -17.828 1 98.75 479 LEU A N 1
ATOM 3840 C CA . LEU A 1 479 ? 17.203 -14.258 -18.203 1 98.75 479 LEU A CA 1
ATOM 3841 C C . LEU A 1 479 ? 18.203 -13.211 -17.703 1 98.75 479 LEU A C 1
ATOM 3843 O O . LEU A 1 479 ? 18.562 -12.289 -18.438 1 98.75 479 LEU A O 1
ATOM 3847 N N . LEU A 1 480 ? 18.578 -13.359 -16.422 1 98.81 480 LEU A N 1
ATOM 3848 C CA . LEU A 1 480 ? 19.531 -12.43 -15.82 1 98.81 480 LEU A CA 1
ATOM 3849 C C . LEU A 1 480 ? 20.906 -12.547 -16.484 1 98.81 480 LEU A C 1
ATOM 3851 O O . LEU A 1 480 ? 21.594 -11.547 -16.656 1 98.81 480 LEU A O 1
ATOM 3855 N N . TRP A 1 481 ? 21.266 -13.758 -16.812 1 98.75 481 TRP A N 1
ATOM 3856 C CA . TRP A 1 481 ? 22.547 -14.008 -17.469 1 98.75 481 TRP A CA 1
ATOM 3857 C C . TRP A 1 481 ? 22.578 -13.398 -18.875 1 98.75 481 TRP A C 1
ATOM 3859 O O . TRP A 1 481 ? 23.578 -12.828 -19.281 1 98.75 481 TRP A O 1
ATOM 3869 N N . ALA A 1 482 ? 21.516 -13.391 -19.562 1 98.5 482 ALA A N 1
ATOM 3870 C CA . ALA A 1 482 ? 21.484 -13.086 -20.984 1 98.5 482 ALA A CA 1
ATOM 3871 C C . ALA A 1 482 ? 21.172 -11.609 -21.234 1 98.5 482 ALA A C 1
ATOM 3873 O O . ALA A 1 482 ? 21.641 -11.023 -22.203 1 98.5 482 ALA A O 1
ATOM 3874 N N . PHE A 1 483 ? 20.375 -10.992 -20.328 1 98.38 483 PHE A N 1
ATOM 3875 C CA . PHE A 1 483 ? 19.781 -9.727 -20.766 1 98.38 483 PHE A CA 1
ATOM 3876 C C . PHE A 1 483 ? 19.969 -8.648 -19.703 1 98.38 483 PHE A C 1
ATOM 3878 O O . PHE A 1 483 ? 19.922 -8.93 -18.5 1 98.38 483 PHE A O 1
ATOM 3885 N N . GLU A 1 484 ? 20.172 -7.484 -20.188 1 97.62 484 GLU A N 1
ATOM 3886 C CA . GLU A 1 484 ? 19.875 -6.266 -19.438 1 97.62 484 GLU A CA 1
ATOM 3887 C C . GLU A 1 484 ? 18.453 -5.789 -19.719 1 97.62 484 GLU A C 1
ATOM 3889 O O . GLU A 1 484 ? 18.109 -5.484 -20.859 1 97.62 484 GLU A O 1
ATOM 3894 N N . MET A 1 485 ? 17.656 -5.746 -18.703 1 97.56 485 MET A N 1
ATOM 3895 C CA . MET A 1 485 ? 16.266 -5.363 -18.859 1 97.56 485 MET A CA 1
ATOM 3896 C C . MET A 1 485 ? 16.047 -3.896 -18.5 1 97.56 485 MET A C 1
ATOM 3898 O O . MET A 1 485 ? 16.422 -3.463 -17.406 1 97.56 485 MET A O 1
ATOM 3902 N N . GLU A 1 486 ? 15.43 -3.158 -19.391 1 96.12 486 GLU A N 1
ATOM 3903 C CA . GLU A 1 486 ? 15.25 -1.724 -19.188 1 96.12 486 GLU A CA 1
ATOM 3904 C C . GLU A 1 486 ? 13.875 -1.265 -19.688 1 96.12 486 GLU A C 1
ATOM 3906 O O . GLU A 1 486 ? 13.258 -1.927 -20.516 1 96.12 486 GLU A O 1
ATOM 3911 N N . ALA A 1 487 ? 13.453 -0.171 -19.109 1 94.88 487 ALA A N 1
ATOM 3912 C CA . ALA A 1 487 ? 12.25 0.473 -19.625 1 94.88 487 ALA A CA 1
ATOM 3913 C C . ALA A 1 487 ? 12.523 1.138 -20.969 1 94.88 487 ALA A C 1
ATOM 3915 O O . ALA A 1 487 ? 13.602 1.689 -21.188 1 94.88 487 ALA A O 1
ATOM 3916 N N . PRO A 1 488 ? 11.578 1.032 -21.828 1 93.75 488 PRO A N 1
ATOM 3917 C CA . PRO A 1 488 ? 11.75 1.754 -23.078 1 93.75 488 PRO A CA 1
ATOM 3918 C C . PRO A 1 488 ? 11.656 3.27 -22.922 1 93.75 488 PRO A C 1
ATOM 3920 O O . PRO A 1 488 ? 11.188 3.752 -21.875 1 93.75 488 PRO A O 1
ATOM 3923 N N . THR A 1 489 ? 12.164 3.969 -23.859 1 90.94 489 THR A N 1
ATOM 3924 C CA . THR A 1 489 ? 12.094 5.426 -23.859 1 90.94 489 THR A CA 1
ATOM 3925 C C . THR A 1 489 ? 10.867 5.906 -24.641 1 90.94 489 THR A C 1
ATOM 3927 O O . THR A 1 489 ? 10.57 5.395 -25.719 1 90.94 489 THR A O 1
ATOM 3930 N N . ASP A 1 490 ? 10.148 6.754 -24 1 87.81 490 ASP A N 1
ATOM 3931 C CA . ASP A 1 490 ? 9.031 7.371 -24.703 1 87.81 490 ASP A CA 1
ATOM 3932 C C . ASP A 1 490 ? 9.516 8.281 -25.828 1 87.81 490 ASP A C 1
ATOM 3934 O O . ASP A 1 490 ? 10.297 9.203 -25.594 1 87.81 490 ASP A O 1
ATOM 3938 N N . ALA A 1 491 ? 9.07 8.047 -26.953 1 82.31 491 ALA A N 1
ATOM 3939 C CA . ALA A 1 491 ? 9.547 8.773 -28.125 1 82.31 491 ALA A CA 1
ATOM 3940 C C . ALA A 1 491 ? 9.164 10.25 -28.047 1 82.31 491 ALA A C 1
ATOM 3942 O O . ALA A 1 491 ? 9.914 11.117 -28.516 1 82.31 491 ALA A O 1
ATOM 3943 N N . ALA A 1 492 ? 8.062 10.562 -27.406 1 84.25 492 ALA A N 1
ATOM 3944 C CA . ALA A 1 492 ? 7.543 11.922 -27.344 1 84.25 492 ALA A CA 1
ATOM 3945 C C . ALA A 1 492 ? 8.266 12.742 -26.281 1 84.25 492 ALA A C 1
ATOM 3947 O O . ALA A 1 492 ? 8.617 13.898 -26.5 1 84.25 492 ALA A O 1
ATOM 3948 N N . THR A 1 493 ? 8.602 12.172 -25.188 1 83.12 493 THR A N 1
ATOM 3949 C CA . THR A 1 493 ? 9.141 12.922 -24.062 1 83.12 493 THR A CA 1
ATOM 3950 C C . THR A 1 493 ? 10.641 12.68 -23.906 1 83.12 493 THR A C 1
ATOM 3952 O O . THR A 1 493 ? 11.336 13.453 -23.25 1 83.12 493 THR A O 1
ATOM 3955 N N . GLY A 1 494 ? 11.117 11.625 -24.531 1 84.5 494 GLY A N 1
ATOM 3956 C CA . GLY A 1 494 ? 12.516 11.266 -24.375 1 84.5 494 GLY A CA 1
ATOM 3957 C C . GLY A 1 494 ? 12.844 10.68 -23.016 1 84.5 494 GLY A C 1
ATOM 3958 O O . GLY A 1 494 ? 14.008 10.398 -22.719 1 84.5 494 GLY A O 1
ATOM 3959 N N . LYS A 1 495 ? 11.844 10.516 -22.234 1 86.06 495 LYS A N 1
ATOM 3960 C CA . LYS A 1 495 ? 12.047 9.961 -20.906 1 86.06 495 LYS A CA 1
ATOM 3961 C C . LYS A 1 495 ? 11.711 8.469 -20.875 1 86.06 495 LYS A C 1
ATOM 3963 O O . LYS A 1 495 ? 10.953 7.98 -21.719 1 86.06 495 LYS A O 1
ATOM 3968 N N . LYS A 1 496 ? 12.352 7.781 -19.938 1 89.94 496 LYS A N 1
ATOM 3969 C CA . LYS A 1 496 ? 12.047 6.363 -19.766 1 89.94 496 LYS A CA 1
ATOM 3970 C C . LYS A 1 496 ? 10.609 6.16 -19.297 1 89.94 496 LYS A C 1
ATOM 3972 O O . LYS A 1 496 ? 10.109 6.922 -18.469 1 89.94 496 LYS A O 1
ATOM 3977 N N . VAL A 1 497 ? 9.984 5.188 -19.953 1 91.06 497 VAL A N 1
ATOM 3978 C CA . VAL A 1 497 ? 8.617 4.844 -19.562 1 91.06 497 VAL A CA 1
ATOM 3979 C C . VAL A 1 497 ? 8.617 4.242 -18.156 1 91.06 497 VAL A C 1
ATOM 3981 O O . VAL A 1 497 ? 9.508 3.459 -17.812 1 91.06 497 VAL A O 1
ATOM 3984 N N . VAL A 1 498 ? 7.629 4.672 -17.406 1 90.56 498 VAL A N 1
ATOM 3985 C CA . VAL A 1 498 ? 7.512 4.113 -16.062 1 90.56 498 VAL A CA 1
ATOM 3986 C C . VAL A 1 498 ? 6.582 2.898 -16.094 1 90.56 498 VAL A C 1
ATOM 3988 O O . VAL A 1 498 ? 5.414 3.012 -16.453 1 90.56 498 VAL A O 1
ATOM 3991 N N . ILE A 1 499 ? 7.125 1.738 -15.797 1 93.62 499 ILE A N 1
ATOM 3992 C CA . ILE A 1 499 ? 6.309 0.543 -15.609 1 93.62 499 ILE A CA 1
ATOM 3993 C C . ILE A 1 499 ? 5.836 0.462 -14.156 1 93.62 499 ILE A C 1
ATOM 3995 O O . ILE A 1 499 ? 6.621 0.159 -13.258 1 93.62 499 ILE A O 1
ATOM 3999 N N . ASP A 1 500 ? 4.535 0.729 -13.922 1 92 500 ASP A N 1
ATOM 4000 C CA . ASP A 1 500 ? 3.947 0.835 -12.594 1 92 500 ASP A CA 1
ATOM 4001 C C . ASP A 1 500 ? 3.766 -0.543 -11.961 1 92 500 ASP A C 1
ATOM 4003 O O . ASP A 1 500 ? 2.988 -1.361 -12.453 1 92 500 ASP A O 1
ATOM 4007 N N . PRO A 1 501 ? 4.453 -0.786 -10.859 1 94.44 501 PRO A N 1
ATOM 4008 C CA . PRO A 1 501 ? 4.328 -2.092 -10.211 1 94.44 501 PRO A CA 1
ATOM 4009 C C . PRO A 1 501 ? 2.969 -2.293 -9.539 1 94.44 501 PRO A C 1
ATOM 4011 O O . PRO A 1 501 ? 2.723 -3.338 -8.938 1 94.44 501 PRO A O 1
ATOM 4014 N N . MET A 1 502 ? 2.07 -1.354 -9.656 1 93.31 502 MET A N 1
ATOM 4015 C CA . MET A 1 502 ? 0.73 -1.484 -9.086 1 93.31 502 MET A CA 1
ATOM 4016 C C . MET A 1 502 ? -0.326 -1.518 -10.188 1 93.31 502 MET A C 1
ATOM 4018 O O . MET A 1 502 ? -1.524 -1.556 -9.898 1 93.31 502 MET A O 1
ATOM 4022 N N . ASP A 1 503 ? 0.199 -1.479 -11.391 1 93 503 ASP A N 1
ATOM 4023 C CA . ASP A 1 503 ? -0.737 -1.548 -12.516 1 93 503 ASP A CA 1
ATOM 4024 C C . ASP A 1 503 ? -1.151 -2.99 -12.797 1 93 503 ASP A C 1
ATOM 4026 O O . ASP A 1 503 ? -0.541 -3.666 -13.625 1 93 503 ASP A O 1
ATOM 4030 N N . MET A 1 504 ? -2.154 -3.461 -12.117 1 94.19 504 MET A N 1
ATOM 4031 C CA . MET A 1 504 ? -2.652 -4.828 -12.234 1 94.19 504 MET A CA 1
ATOM 4032 C C . MET A 1 504 ? -4.156 -4.84 -12.492 1 94.19 504 MET A C 1
ATOM 4034 O O . MET A 1 504 ? -4.848 -3.867 -12.188 1 94.19 504 MET A O 1
ATOM 4038 N N . PRO A 1 505 ? -4.625 -5.91 -13.086 1 91.81 505 PRO A N 1
ATOM 4039 C CA . PRO A 1 505 ? -6.074 -6.008 -13.289 1 91.81 505 PRO A CA 1
ATOM 4040 C C . PRO A 1 505 ? -6.855 -6.02 -11.977 1 91.81 505 PRO A C 1
ATOM 4042 O O . PRO A 1 505 ? -6.406 -6.617 -10.992 1 91.81 505 PRO A O 1
ATOM 4045 N N . PRO A 1 506 ? -7.988 -5.383 -12 1 90.31 506 PRO A N 1
ATOM 4046 C CA . PRO A 1 506 ? -8.75 -5.242 -10.75 1 90.31 506 PRO A CA 1
ATOM 4047 C C . PRO A 1 506 ? -9.453 -6.535 -10.344 1 90.31 506 PRO A C 1
ATOM 4049 O O . PRO A 1 506 ? -9.914 -6.656 -9.203 1 90.31 506 PRO A O 1
ATOM 4052 N N . LEU A 1 507 ? -9.586 -7.473 -11.336 1 88.94 507 LEU A N 1
ATOM 4053 C CA . LEU A 1 507 ? -10.242 -8.75 -11.078 1 88.94 507 LEU A CA 1
ATOM 4054 C C . LEU A 1 507 ? -9.398 -9.914 -11.594 1 88.94 507 LEU A C 1
ATOM 4056 O O . LEU A 1 507 ? -8.562 -9.727 -12.484 1 88.94 507 LEU A O 1
ATOM 4060 N N . GLY A 1 508 ? -9.641 -11.102 -10.922 1 87.81 508 GLY A N 1
ATOM 4061 C CA . GLY A 1 508 ? -8.938 -12.297 -11.352 1 87.81 508 GLY A CA 1
ATOM 4062 C C . GLY A 1 508 ? -8.492 -13.172 -10.195 1 87.81 508 GLY A C 1
ATOM 4063 O O . GLY A 1 508 ? -8.516 -12.75 -9.039 1 87.81 508 GLY A O 1
ATOM 4064 N N . ILE A 1 509 ? -8.094 -14.359 -10.578 1 88.81 509 ILE A N 1
ATOM 4065 C CA . ILE A 1 509 ? -7.516 -15.273 -9.594 1 88.81 509 ILE A CA 1
ATOM 4066 C C . ILE A 1 509 ? -6 -15.109 -9.57 1 88.81 509 ILE A C 1
ATOM 4068 O O . ILE A 1 509 ? -5.43 -14.695 -8.555 1 88.81 509 ILE A O 1
ATOM 4072 N N . VAL A 1 510 ? -5.43 -15.344 -10.734 1 92.94 510 VAL A N 1
ATOM 4073 C CA . VAL A 1 510 ? -3.996 -15.117 -10.906 1 92.94 510 VAL A CA 1
ATOM 4074 C C . VAL A 1 510 ? -3.76 -13.719 -11.461 1 92.94 510 VAL A C 1
ATOM 4076 O O . VAL A 1 510 ? -4.301 -13.359 -12.516 1 92.94 510 VAL A O 1
ATOM 4079 N N . ILE A 1 511 ? -2.986 -12.961 -10.797 1 94.69 511 ILE A N 1
ATOM 4080 C CA . ILE A 1 511 ? -2.84 -11.547 -11.148 1 94.69 511 ILE A CA 1
ATOM 4081 C C . ILE A 1 511 ? -1.423 -11.289 -11.656 1 94.69 511 ILE A C 1
ATOM 4083 O O . ILE A 1 511 ? -0.453 -11.438 -10.906 1 94.69 511 ILE A O 1
ATOM 4087 N N . ALA A 1 512 ? -1.34 -10.938 -12.898 1 95.19 512 ALA A N 1
ATOM 4088 C CA . ALA A 1 512 ? -0.123 -10.438 -13.531 1 95.19 512 ALA A CA 1
ATOM 4089 C C . ALA A 1 512 ? -0.182 -8.922 -13.711 1 95.19 512 ALA A C 1
ATOM 4091 O O . ALA A 1 512 ? -1.241 -8.312 -13.547 1 95.19 512 ALA A O 1
ATOM 4092 N N . PRO A 1 513 ? 1.018 -8.297 -13.906 1 96.12 513 PRO A N 1
ATOM 4093 C CA . PRO A 1 513 ? 0.925 -6.891 -14.312 1 96.12 513 PRO A CA 1
ATOM 4094 C C . PRO A 1 513 ? 0.167 -6.707 -15.625 1 96.12 513 PRO A C 1
ATOM 4096 O O . PRO A 1 513 ? 0.152 -7.609 -16.469 1 96.12 513 PRO A O 1
ATOM 4099 N N . LYS A 1 514 ? -0.508 -5.574 -15.75 1 94.94 514 LYS A N 1
ATOM 4100 C CA . LYS A 1 514 ? -1.053 -5.246 -17.062 1 94.94 514 LYS A CA 1
ATOM 4101 C C . LYS A 1 514 ? 0.035 -5.277 -18.141 1 94.94 514 LYS A C 1
ATOM 4103 O O . LYS A 1 514 ? 1.221 -5.148 -17.828 1 94.94 514 LYS A O 1
ATOM 4108 N N . PRO A 1 515 ? -0.381 -5.504 -19.344 1 94.62 515 PRO A N 1
ATOM 4109 C CA . PRO A 1 515 ? 0.615 -5.605 -20.422 1 94.62 515 PRO A CA 1
ATOM 4110 C C . PRO A 1 515 ? 1.585 -4.426 -20.438 1 94.62 515 PRO A C 1
ATOM 4112 O O . PRO A 1 515 ? 1.175 -3.281 -20.219 1 94.62 515 PRO A O 1
ATOM 4115 N N . PHE A 1 516 ? 2.826 -4.711 -20.578 1 95.5 516 PHE A N 1
ATOM 4116 C CA . PHE A 1 516 ? 3.885 -3.711 -20.656 1 95.5 516 PHE A CA 1
ATOM 4117 C C . PHE A 1 516 ? 4.953 -4.141 -21.656 1 95.5 516 PHE A C 1
ATOM 4119 O O . PHE A 1 516 ? 4.973 -5.293 -22.094 1 95.5 516 PHE A O 1
ATOM 4126 N N . GLU A 1 517 ? 5.75 -3.158 -22.016 1 94.81 517 GLU A N 1
ATOM 4127 C CA . GLU A 1 517 ? 6.898 -3.434 -22.875 1 94.81 517 GLU A CA 1
ATOM 4128 C C . GLU A 1 517 ? 8.211 -3.115 -22.156 1 94.81 517 GLU A C 1
ATOM 4130 O O . GLU A 1 517 ? 8.273 -2.182 -21.359 1 94.81 517 GLU A O 1
ATOM 4135 N N . ALA A 1 518 ? 9.203 -3.947 -22.422 1 96.06 518 ALA A N 1
ATOM 4136 C CA . ALA A 1 518 ? 10.547 -3.742 -21.875 1 96.06 518 ALA A CA 1
ATOM 4137 C C . ALA A 1 518 ? 11.617 -4.094 -22.906 1 96.06 518 ALA A C 1
ATOM 4139 O O . ALA A 1 518 ? 11.32 -4.73 -23.922 1 96.06 518 ALA A O 1
ATOM 4140 N N . LEU A 1 519 ? 12.742 -3.523 -22.688 1 95.94 519 LEU A N 1
ATOM 4141 C CA . LEU 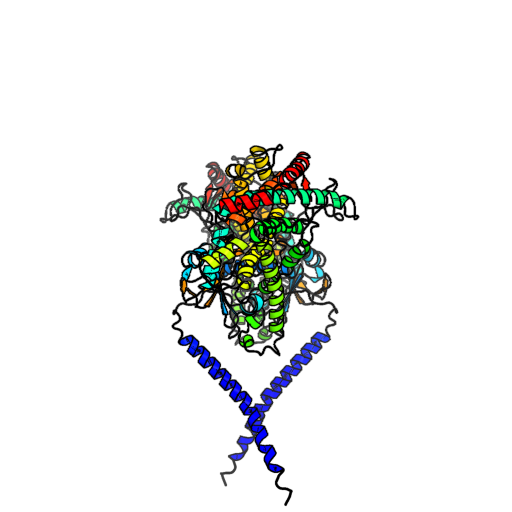A 1 519 ? 13.898 -3.852 -23.516 1 95.94 519 LEU A CA 1
ATOM 4142 C C . LEU A 1 519 ? 14.688 -5.012 -22.906 1 95.94 519 LEU A C 1
ATOM 4144 O O . LEU A 1 519 ? 14.984 -5.016 -21.719 1 95.94 519 LEU A O 1
ATOM 4148 N N . PHE A 1 520 ? 14.898 -5.988 -23.734 1 97 520 PHE A N 1
ATOM 4149 C CA . PHE A 1 520 ? 15.781 -7.09 -23.375 1 97 520 PHE A CA 1
ATOM 4150 C C . PHE A 1 520 ? 17.062 -7.043 -24.172 1 97 520 PHE A C 1
ATOM 4152 O O . PHE A 1 520 ? 17.188 -7.695 -25.219 1 97 520 PHE A O 1
ATOM 4159 N N . LYS A 1 521 ? 18.031 -6.34 -23.672 1 96.38 521 LYS A N 1
ATOM 4160 C CA . LYS A 1 521 ? 19.297 -6.148 -24.375 1 96.38 521 LYS A CA 1
ATOM 4161 C C . LYS A 1 521 ? 20.281 -7.266 -24.031 1 96.38 521 LYS A C 1
ATOM 4163 O O . LYS A 1 521 ? 20.625 -7.465 -22.875 1 96.38 521 LYS A O 1
ATOM 4168 N N . PRO A 1 522 ? 20.703 -7.984 -25.094 1 97 522 PRO A N 1
ATOM 4169 C CA . PRO A 1 522 ? 21.719 -8.977 -24.781 1 97 522 PRO A CA 1
ATOM 4170 C C . PRO A 1 522 ? 22.938 -8.367 -24.094 1 97 522 PRO A C 1
ATOM 4172 O O . PRO A 1 522 ? 23.406 -7.289 -24.484 1 97 522 PRO A O 1
ATOM 4175 N N . ARG A 1 523 ? 23.5 -9 -23.078 1 97.44 523 ARG A N 1
ATOM 4176 C CA . ARG A 1 523 ? 24.578 -8.43 -22.281 1 97.44 523 ARG A CA 1
ATOM 4177 C C . ARG A 1 523 ? 25.906 -8.492 -23.031 1 97.44 523 ARG A C 1
ATOM 4179 O O . ARG A 1 523 ? 26.875 -7.832 -22.656 1 97.44 523 ARG A O 1
ATOM 4186 N N . GLY A 1 524 ? 25.984 -9.227 -24.078 1 95.5 524 GLY A N 1
ATOM 4187 C CA . GLY A 1 524 ? 27.156 -9.344 -24.953 1 95.5 524 GLY A CA 1
ATOM 4188 C C . GLY A 1 524 ? 26.906 -10.219 -26.156 1 95.5 524 GLY A C 1
ATOM 4189 O O . GLY A 1 524 ? 25.891 -10.898 -26.25 1 95.5 524 GLY A O 1
ATOM 4190 N N . GLU A 1 525 ? 27.812 -10.281 -27.031 1 93.75 525 GLU A N 1
ATOM 4191 C CA . GLU A 1 525 ? 27.719 -11.094 -28.25 1 93.75 525 GLU A CA 1
ATOM 4192 C C . GLU A 1 525 ? 27.734 -12.586 -27.922 1 93.75 525 GLU A C 1
ATOM 4194 O O . GLU A 1 525 ? 27.125 -13.391 -28.625 1 93.75 525 GLU A O 1
ATOM 4199 N N . TRP A 1 526 ? 28.344 -12.82 -26.812 1 96.44 526 TRP A N 1
ATOM 4200 C CA . TRP A 1 526 ? 28.469 -14.211 -26.391 1 96.44 526 TRP A CA 1
ATOM 4201 C C . TRP A 1 526 ? 27.109 -14.836 -26.125 1 96.44 526 TRP A C 1
ATOM 4203 O O . TRP A 1 526 ? 26.938 -16.047 -26.234 1 96.44 526 TRP A O 1
ATOM 4213 N N . VAL A 1 527 ? 26.094 -14.062 -25.797 1 97.44 527 VAL A N 1
ATOM 4214 C CA . VAL A 1 527 ? 24.766 -14.555 -25.469 1 97.44 527 VAL A CA 1
ATOM 4215 C C . VAL A 1 527 ? 24.141 -15.227 -26.688 1 97.44 527 VAL A C 1
ATOM 4217 O O . VAL A 1 527 ? 23.672 -16.359 -26.594 1 97.44 527 VAL A O 1
ATOM 4220 N N . GLU A 1 528 ? 24.141 -14.531 -27.781 1 95.06 528 GLU A N 1
ATOM 4221 C CA . GLU A 1 528 ? 23.547 -15.07 -29 1 95.06 528 GLU A CA 1
ATOM 4222 C C . GLU A 1 528 ? 24.281 -16.328 -29.469 1 95.06 528 GLU A C 1
ATOM 4224 O O . GLU A 1 528 ? 23.656 -17.297 -29.891 1 95.06 528 GLU A O 1
ATOM 4229 N N . GLU A 1 529 ? 25.547 -16.328 -29.344 1 95.69 529 GLU A N 1
ATOM 4230 C CA . GLU A 1 529 ? 26.359 -17.453 -29.781 1 95.69 529 GLU A CA 1
ATOM 4231 C C . GLU A 1 529 ? 26.062 -18.703 -28.953 1 95.69 529 GLU A C 1
ATOM 4233 O O . GLU A 1 529 ? 25.859 -19.781 -29.5 1 95.69 529 GLU A O 1
ATOM 4238 N N . LEU A 1 530 ? 26.031 -18.516 -27.672 1 96.69 530 LEU A N 1
ATOM 4239 C CA . LEU A 1 530 ? 25.828 -19.641 -26.781 1 96.69 530 LEU A CA 1
ATOM 4240 C C . LEU A 1 530 ? 24.391 -20.141 -26.844 1 96.69 530 LEU A C 1
ATOM 4242 O O . LEU A 1 530 ? 24.141 -21.344 -26.719 1 96.69 530 LEU A O 1
ATOM 4246 N N . VAL A 1 531 ? 23.422 -19.266 -27.047 1 96.56 531 VAL A N 1
ATOM 4247 C CA . VAL A 1 531 ? 22.016 -19.656 -27.141 1 96.56 531 VAL A CA 1
ATOM 4248 C C . VAL A 1 531 ? 21.781 -20.438 -28.422 1 96.56 531 VAL A C 1
ATOM 4250 O O . VAL A 1 531 ? 21.156 -21.5 -28.406 1 96.56 531 VAL A O 1
ATOM 4253 N N . HIS A 1 532 ? 22.297 -19.953 -29.516 1 92.88 532 HIS A N 1
ATOM 4254 C CA . HIS A 1 532 ? 22.141 -20.641 -30.797 1 92.88 532 HIS A CA 1
ATOM 4255 C C . HIS A 1 532 ? 22.844 -21.984 -30.797 1 92.88 532 HIS A C 1
ATOM 4257 O O . HIS A 1 532 ? 22.297 -22.969 -31.297 1 92.88 532 HIS A O 1
ATOM 4263 N N . GLY A 1 533 ? 24.016 -21.984 -30.25 1 90.31 533 GLY A N 1
ATOM 4264 C CA . GLY A 1 533 ? 24.734 -23.234 -30.125 1 90.31 533 GLY A CA 1
ATOM 4265 C C . GLY A 1 533 ? 24.016 -24.25 -29.25 1 90.31 533 GLY A C 1
ATOM 4266 O O . GLY A 1 533 ? 24 -25.453 -29.578 1 90.31 533 GLY A O 1
ATOM 4267 N N . GLY A 1 534 ? 23.453 -23.797 -28.172 1 90 534 GLY A N 1
ATOM 4268 C CA . GLY A 1 534 ? 22.703 -24.672 -27.297 1 90 534 GLY A CA 1
ATOM 4269 C C . GLY A 1 534 ? 21.469 -25.25 -27.938 1 90 534 GLY A C 1
ATOM 4270 O O . GLY A 1 534 ? 21.125 -26.422 -27.703 1 90 534 GLY A O 1
ATOM 4271 N N . LEU A 1 535 ? 20.766 -24.516 -28.734 1 88.75 535 LEU A N 1
ATOM 4272 C CA . LEU A 1 535 ? 19.547 -24.969 -29.406 1 88.75 535 LEU A CA 1
ATOM 4273 C C . LEU A 1 535 ? 19.859 -26.047 -30.438 1 88.75 535 LEU A C 1
ATOM 4275 O O . LEU A 1 535 ? 19.094 -26.984 -30.609 1 88.75 535 LEU A O 1
ATOM 4279 N N . GLU A 1 536 ? 20.891 -25.891 -31.078 1 83.81 536 GLU A N 1
ATOM 4280 C CA . GLU A 1 536 ? 21.312 -26.875 -32.062 1 83.81 536 GLU A CA 1
ATOM 4281 C C . GLU A 1 536 ? 21.609 -28.219 -31.422 1 83.81 536 GLU A C 1
ATOM 4283 O O . GLU A 1 536 ? 21.281 -29.266 -31.984 1 83.81 536 GLU A O 1
ATOM 4288 N N . ARG A 1 537 ? 22.062 -28.125 -30.281 1 81 537 ARG A N 1
ATOM 4289 C CA . ARG A 1 537 ? 22.406 -29.359 -29.562 1 81 537 ARG A CA 1
ATOM 4290 C C . ARG A 1 537 ? 21.156 -30 -28.969 1 81 537 ARG A C 1
ATOM 4292 O O . ARG A 1 537 ? 21.078 -31.234 -28.859 1 81 537 ARG A O 1
ATOM 4299 N N . SER A 1 538 ? 20.188 -29.234 -28.594 1 78.31 538 SER A N 1
ATOM 4300 C CA . SER A 1 538 ? 19 -29.734 -27.891 1 78.31 538 SER A CA 1
ATOM 4301 C C . SER A 1 538 ? 17.984 -30.297 -28.875 1 78.31 538 SER A C 1
ATOM 4303 O O . SER A 1 538 ? 17.156 -31.141 -28.5 1 78.31 538 SER A O 1
ATOM 4305 N N . ALA A 1 539 ? 17.75 -29.891 -30.062 1 65.5 539 ALA A N 1
ATOM 4306 C CA . ALA A 1 539 ? 16.734 -30.281 -31.047 1 65.5 539 ALA A CA 1
ATOM 4307 C C . ALA A 1 539 ? 16.75 -31.781 -31.281 1 65.5 539 ALA A C 1
ATOM 4309 O O . ALA A 1 539 ? 15.711 -32.375 -31.547 1 65.5 539 ALA A O 1
ATOM 4310 N N . LYS A 1 540 ? 17.75 -32.5 -31.172 1 62.69 540 LYS A N 1
ATOM 4311 C CA . LYS A 1 540 ? 17.844 -33.875 -31.609 1 62.69 540 LYS A CA 1
ATOM 4312 C C . LYS A 1 540 ? 17.406 -34.844 -30.516 1 62.69 540 LYS A C 1
ATOM 4314 O O . LYS A 1 540 ? 17.234 -36.031 -30.766 1 62.69 540 LYS A O 1
ATOM 4319 N N . GLY A 1 541 ? 16.641 -34.344 -29.469 1 74.62 541 GLY A N 1
ATOM 4320 C CA . GLY A 1 541 ? 16.672 -35.375 -28.438 1 74.62 541 GLY A CA 1
ATOM 4321 C C . GLY A 1 541 ? 15.445 -35.375 -27.547 1 74.62 541 GLY A C 1
ATOM 4322 O O . GLY A 1 541 ? 15.477 -35.906 -26.438 1 74.62 541 GLY A O 1
ATOM 4323 N N . VAL A 1 542 ? 14.234 -34.875 -28.078 1 83.5 542 VAL A N 1
ATOM 4324 C CA . VAL A 1 542 ? 13.117 -34.781 -27.156 1 83.5 542 VAL A CA 1
ATOM 4325 C C . VAL A 1 542 ? 12.492 -36.156 -26.938 1 83.5 542 VAL A C 1
ATOM 4327 O O . VAL A 1 542 ? 12.141 -36.5 -25.812 1 83.5 542 VAL A O 1
ATOM 4330 N N . GLU A 1 543 ? 12.305 -36.875 -28 1 82.69 543 GLU A N 1
ATOM 4331 C CA . GLU A 1 543 ? 11.711 -38.219 -27.875 1 82.69 543 GLU A CA 1
ATOM 4332 C C . GLU A 1 543 ? 12.555 -39.125 -26.984 1 82.69 543 GLU A C 1
ATOM 4334 O O . GLU A 1 543 ? 12.016 -39.875 -26.156 1 82.69 543 GLU A O 1
ATOM 4339 N N . ASN A 1 544 ? 13.781 -39.031 -27.234 1 87.5 544 ASN A N 1
ATOM 4340 C CA . ASN A 1 544 ? 14.695 -39.812 -26.406 1 87.5 544 ASN A CA 1
ATOM 4341 C C . ASN A 1 544 ? 14.633 -39.375 -24.938 1 87.5 544 ASN A C 1
ATOM 4343 O O . ASN A 1 544 ? 14.75 -40.219 -24.047 1 87.5 544 ASN A O 1
ATOM 4347 N N . LEU A 1 545 ? 14.453 -38.188 -24.75 1 91.44 545 LEU A N 1
ATOM 4348 C CA . LEU A 1 545 ? 14.359 -37.625 -23.391 1 91.44 545 LEU A CA 1
ATOM 4349 C C . LEU A 1 545 ? 13.125 -38.188 -22.672 1 91.44 545 LEU A C 1
ATOM 4351 O O . LEU A 1 545 ? 13.211 -38.562 -21.516 1 91.44 545 LEU A O 1
ATOM 4355 N N . MET A 1 546 ? 12.023 -38.25 -23.344 1 91.94 546 MET A N 1
ATOM 4356 C CA . MET A 1 546 ? 10.781 -38.719 -22.734 1 91.94 546 MET A CA 1
ATOM 4357 C C . MET A 1 546 ? 10.836 -40.219 -22.453 1 91.94 546 MET A C 1
ATOM 4359 O O . MET A 1 546 ? 10.258 -40.688 -21.469 1 91.94 546 MET A O 1
ATOM 4363 N N . GLU A 1 547 ? 11.57 -40.906 -23.297 1 91.25 547 GLU A N 1
ATOM 4364 C CA . GLU A 1 547 ? 11.766 -42.312 -23.062 1 91.25 547 GLU A CA 1
ATOM 4365 C C . GLU A 1 547 ? 12.641 -42.562 -21.828 1 91.25 547 GLU A C 1
ATOM 4367 O O . GLU A 1 547 ? 12.383 -43.469 -21.047 1 91.25 547 GLU A O 1
ATOM 4372 N N . GLN A 1 548 ? 13.578 -41.75 -21.719 1 92.19 548 GLN A N 1
ATOM 4373 C CA . GLN A 1 548 ? 14.477 -41.875 -20.578 1 92.19 548 GLN A CA 1
ATOM 4374 C C . GLN A 1 548 ? 13.734 -41.562 -19.266 1 92.19 548 GLN A C 1
ATOM 4376 O O . GLN A 1 548 ? 13.961 -42.25 -18.25 1 92.19 548 GLN A O 1
ATOM 4381 N N . ILE A 1 549 ? 12.852 -40.625 -19.312 1 93.88 549 ILE A N 1
ATOM 4382 C CA . ILE A 1 549 ? 12.062 -40.281 -18.141 1 93.88 549 ILE A CA 1
ATOM 4383 C C . ILE A 1 549 ? 11.125 -41.438 -17.797 1 93.88 549 ILE A C 1
ATOM 4385 O O . ILE A 1 549 ? 10.977 -41.781 -16.625 1 93.88 549 ILE A O 1
ATOM 4389 N N . GLY A 1 550 ? 10.516 -42 -18.828 1 92.69 550 GLY A N 1
ATOM 4390 C CA . GLY A 1 550 ? 9.664 -43.156 -18.609 1 92.69 550 GLY A CA 1
ATOM 4391 C C . GLY A 1 550 ? 10.391 -44.312 -17.984 1 92.69 550 GLY A C 1
ATOM 4392 O O . GLY A 1 550 ? 9.859 -44.969 -17.078 1 92.69 550 GLY A O 1
ATOM 4393 N N . ALA A 1 551 ? 11.594 -44.531 -18.453 1 92.38 551 ALA A N 1
ATOM 4394 C CA . ALA A 1 551 ? 12.414 -45.625 -17.922 1 92.38 551 ALA A CA 1
ATOM 4395 C C . ALA A 1 551 ? 12.773 -45.375 -16.453 1 92.38 551 ALA A C 1
ATOM 4397 O O . ALA A 1 551 ? 12.734 -46.281 -15.633 1 92.38 551 ALA A O 1
ATOM 4398 N N . ALA A 1 552 ? 13.094 -44.188 -16.188 1 93.12 552 ALA A N 1
ATOM 4399 C CA . ALA A 1 552 ? 13.477 -43.812 -14.828 1 93.12 552 ALA A CA 1
ATOM 4400 C C . ALA A 1 552 ? 12.289 -43.938 -13.883 1 93.12 552 ALA A C 1
ATOM 4402 O O . ALA A 1 552 ? 12.469 -44.188 -12.688 1 93.12 552 ALA A O 1
ATOM 4403 N N . LYS A 1 553 ? 11.086 -43.812 -14.43 1 91.44 553 LYS A N 1
ATOM 4404 C CA . LYS A 1 553 ? 9.883 -43.906 -13.609 1 91.44 553 LYS A CA 1
ATOM 4405 C C . LYS A 1 553 ? 9.32 -45.312 -13.57 1 91.44 553 LYS A C 1
ATOM 4407 O O . LYS A 1 553 ? 8.328 -45.562 -12.891 1 91.44 553 LYS A O 1
ATOM 4412 N N . GLY A 1 554 ? 9.969 -46.156 -14.25 1 81.81 554 GLY A N 1
ATOM 4413 C CA . GLY A 1 554 ? 9.547 -47.562 -14.266 1 81.81 554 GLY A CA 1
ATOM 4414 C C . GLY A 1 554 ? 8.344 -47.812 -15.148 1 81.81 554 GLY A C 1
ATOM 4415 O O . GLY A 1 554 ? 7.559 -48.719 -14.898 1 81.81 554 GLY A O 1
ATOM 4416 N N . LEU A 1 555 ? 8.031 -46.969 -15.984 1 73.25 555 LEU A N 1
ATOM 4417 C CA . LEU A 1 555 ? 6.852 -47.125 -16.828 1 73.25 555 LEU A CA 1
ATOM 4418 C C . LEU A 1 555 ? 7.234 -47.625 -18.219 1 73.25 555 LEU A C 1
ATOM 4420 O O . LEU A 1 555 ? 6.438 -47.531 -19.156 1 73.25 555 LEU A O 1
ATOM 4424 N N . GLN A 1 556 ? 8.242 -48.594 -18.422 1 57.72 556 GLN A N 1
ATOM 4425 C CA . GLN A 1 556 ? 8.523 -49.188 -19.719 1 57.72 556 GLN A CA 1
ATOM 4426 C C . GLN A 1 556 ? 7.5 -50.281 -20.062 1 57.72 556 GLN A C 1
ATOM 4428 O O . GLN A 1 556 ? 7.047 -51 -19.188 1 57.72 556 GLN A O 1
ATOM 4433 N N . MET B 1 1 ? -84.25 10.492 24.406 1 25.09 1 MET B N 1
ATOM 4434 C CA . MET B 1 1 ? -83.812 11.203 23.234 1 25.09 1 MET B CA 1
ATOM 4435 C C . MET B 1 1 ? -82.25 11.133 23.109 1 25.09 1 MET B C 1
ATOM 4437 O O . MET B 1 1 ? -81.688 11.727 22.203 1 25.09 1 MET B O 1
ATOM 4441 N N . ASP B 1 2 ? -81.562 10.539 24.078 1 27.58 2 ASP B N 1
ATOM 4442 C CA . ASP B 1 2 ? -80.125 10.75 24.344 1 27.58 2 ASP B CA 1
ATOM 4443 C C . ASP B 1 2 ? -79.312 9.883 23.453 1 27.58 2 ASP B C 1
ATOM 4445 O O . ASP B 1 2 ? -78.062 9.914 23.547 1 27.58 2 ASP B O 1
ATOM 4449 N N . ASN B 1 3 ? -79.875 8.922 22.641 1 32.91 3 ASN B N 1
ATOM 4450 C CA . ASN B 1 3 ? -79.062 7.848 22.062 1 32.91 3 ASN B CA 1
ATOM 4451 C C . ASN B 1 3 ? -78.375 8.297 20.781 1 32.91 3 ASN B C 1
ATOM 4453 O O . ASN B 1 3 ? -77.812 7.469 20.031 1 32.91 3 ASN B O 1
ATOM 4457 N N . SER B 1 4 ? -78.562 9.531 20.219 1 32.03 4 SER B N 1
ATOM 4458 C CA . SER B 1 4 ? -78.25 9.859 18.844 1 32.03 4 SER B CA 1
ATOM 4459 C C . SER B 1 4 ? -76.75 10.227 18.719 1 32.03 4 SER B C 1
ATOM 4461 O O . SER B 1 4 ? -76.25 10.523 17.641 1 32.03 4 SER B O 1
ATOM 4463 N N . ALA B 1 5 ? -76.062 10.523 19.844 1 30.38 5 ALA B N 1
ATOM 4464 C CA . ALA B 1 5 ? -74.75 11.172 19.688 1 30.38 5 ALA B CA 1
ATOM 4465 C C . ALA B 1 5 ? -73.688 10.148 19.297 1 30.38 5 ALA B C 1
ATOM 4467 O O . ALA B 1 5 ? -72.562 10.508 19.109 1 30.38 5 ALA B O 1
ATOM 4468 N N . ARG B 1 6 ? -74 8.789 19.312 1 34.72 6 ARG B N 1
ATOM 4469 C CA . ARG B 1 6 ? -72.875 7.879 19.219 1 34.72 6 ARG B CA 1
ATOM 4470 C C . ARG B 1 6 ? -72.375 7.723 17.781 1 34.72 6 ARG B C 1
ATOM 4472 O O . ARG B 1 6 ? -71.25 7.27 17.531 1 34.72 6 ARG B O 1
ATOM 4479 N N . ASP B 1 7 ? -73.312 8.023 16.812 1 30.42 7 ASP B N 1
ATOM 4480 C CA . ASP B 1 7 ? -73 7.445 15.508 1 30.42 7 ASP B CA 1
ATOM 4481 C C . ASP B 1 7 ? -72.062 8.344 14.734 1 30.42 7 ASP B C 1
ATOM 4483 O O . ASP B 1 7 ? -71.625 8 13.625 1 30.42 7 ASP B O 1
ATOM 4487 N N . ARG B 1 8 ? -71.875 9.664 15.148 1 35 8 ARG B N 1
ATOM 4488 C CA . ARG B 1 8 ? -71.188 10.531 14.195 1 35 8 ARG B CA 1
ATOM 4489 C C . ARG B 1 8 ? -69.688 10.312 14.227 1 35 8 ARG B C 1
ATOM 4491 O O . ARG B 1 8 ? -69 10.789 13.352 1 35 8 ARG B O 1
ATOM 4498 N N . ASP B 1 9 ? -69.188 9.688 15.32 1 35.19 9 ASP B N 1
ATOM 4499 C CA . ASP B 1 9 ? -67.75 9.844 15.445 1 35.19 9 ASP B CA 1
ATOM 4500 C C . ASP B 1 9 ? -67 8.82 14.578 1 35.19 9 ASP B C 1
ATOM 4502 O O . ASP B 1 9 ? -65.812 8.852 14.484 1 35.19 9 ASP B O 1
ATOM 4506 N N . SER B 1 10 ? -67.812 7.766 14.055 1 36.25 10 SER B N 1
ATOM 4507 C CA . SER B 1 10 ? -67 6.68 13.492 1 36.25 10 SER B CA 1
ATOM 4508 C C . SER B 1 10 ? -66.562 7.008 12.062 1 36.25 10 SER B C 1
ATOM 4510 O O . SER B 1 10 ? -65.812 6.246 11.453 1 36.25 10 SER B O 1
ATOM 4512 N N . LEU B 1 11 ? -67.312 8.023 11.438 1 35.81 11 LEU B N 1
ATOM 4513 C CA . LEU B 1 11 ? -67.062 8.094 10 1 35.81 11 LEU B CA 1
ATOM 4514 C C . LEU B 1 11 ? -65.75 8.758 9.703 1 35.81 11 LEU B C 1
ATOM 4516 O O . LEU B 1 11 ? -65.25 8.664 8.586 1 35.81 11 LEU B O 1
ATOM 4520 N N . LEU B 1 12 ? -65.312 9.633 10.664 1 36.66 12 LEU B N 1
ATOM 4521 C CA . LEU B 1 12 ? -64.188 10.477 10.211 1 36.66 12 LEU B CA 1
ATOM 4522 C C . LEU B 1 12 ? -62.875 9.719 10.297 1 36.66 12 LEU B C 1
ATOM 4524 O O . LEU B 1 12 ? -61.844 10.242 9.891 1 36.66 12 LEU B O 1
ATOM 4528 N N . SER B 1 13 ? -62.875 8.492 10.969 1 38.62 13 SER B N 1
ATOM 4529 C CA . SER B 1 13 ? -61.562 7.98 11.297 1 38.62 13 SER B CA 1
ATOM 4530 C C . SER B 1 13 ? -60.969 7.188 10.133 1 38.62 13 SER B C 1
ATOM 4532 O O . SER B 1 13 ? -59.75 6.992 10.055 1 38.62 13 SER B O 1
ATOM 4534 N N . LYS B 1 14 ? -61.781 6.652 9.172 1 45.47 14 LYS B N 1
ATOM 4535 C CA . LYS B 1 14 ? -61.219 5.68 8.234 1 45.47 14 LYS B CA 1
ATOM 4536 C C . LYS B 1 14 ? -60.469 6.375 7.105 1 45.47 14 LYS B C 1
ATOM 4538 O O . LYS B 1 14 ? -59.594 5.777 6.48 1 45.47 14 LYS B O 1
ATOM 4543 N N . PRO B 1 15 ? -61.094 7.555 6.754 1 47.97 15 PRO B N 1
ATOM 4544 C CA . PRO B 1 15 ? -60.5 8.047 5.512 1 47.97 15 PRO B CA 1
ATOM 4545 C C . PRO B 1 15 ? -59.094 8.57 5.707 1 47.97 15 PRO B C 1
ATOM 4547 O O . PRO B 1 15 ? -58.312 8.664 4.742 1 47.97 15 PRO B O 1
ATOM 4550 N N . LEU B 1 16 ? -58.781 8.883 6.949 1 49 16 LEU B N 1
ATOM 4551 C CA . LEU B 1 16 ? -57.5 9.531 7.125 1 49 16 LEU B CA 1
ATOM 4552 C C . LEU B 1 16 ? -56.375 8.523 6.98 1 49 16 LEU B C 1
ATOM 4554 O O . LEU B 1 16 ? -55.25 8.898 6.641 1 49 16 LEU B O 1
ATOM 4558 N N . SER B 1 17 ? -56.75 7.238 7.117 1 53.47 17 SER B N 1
ATOM 4559 C CA . SER B 1 17 ? -55.688 6.238 7.168 1 53.47 17 SER B CA 1
ATOM 4560 C C . SER B 1 17 ? -55.156 5.918 5.773 1 53.47 17 SER B C 1
ATOM 4562 O O . SER B 1 17 ? -54 5.594 5.609 1 53.47 17 SER B O 1
ATOM 4564 N N . ILE B 1 18 ? -56.125 5.898 4.773 1 56.53 18 ILE B N 1
ATOM 4565 C CA . ILE B 1 18 ? -55.719 5.586 3.414 1 56.53 18 ILE B CA 1
ATOM 4566 C C . ILE B 1 18 ? -55.125 6.84 2.752 1 56.53 18 ILE B C 1
ATOM 4568 O O . ILE B 1 18 ? -54.25 6.754 1.9 1 56.53 18 ILE B O 1
ATOM 4572 N N . LEU B 1 19 ? -55.594 7.98 3.18 1 57.03 19 LEU B N 1
ATOM 4573 C CA . LEU B 1 19 ? -55.188 9.242 2.564 1 57.03 19 LEU B CA 1
ATOM 4574 C C . LEU B 1 19 ? -53.781 9.625 2.963 1 57.03 19 LEU B C 1
ATOM 4576 O O . LEU B 1 19 ? -53.031 10.188 2.16 1 57.03 19 LEU B O 1
ATOM 4580 N N . VAL B 1 20 ? -53.375 9.125 4.098 1 59.41 20 VAL B N 1
ATOM 4581 C CA . VAL B 1 20 ? -52.062 9.5 4.602 1 59.41 20 VAL B CA 1
ATOM 4582 C C . VAL B 1 20 ? -50.969 8.781 3.801 1 59.41 20 VAL B C 1
ATOM 4584 O O . VAL B 1 20 ? -50.031 9.414 3.318 1 59.41 20 VAL B O 1
ATOM 4587 N N . PRO B 1 21 ? -51.25 7.477 3.561 1 62.56 21 PRO B N 1
ATOM 4588 C CA . PRO B 1 21 ? -50.188 6.844 2.762 1 62.56 21 PRO B CA 1
ATOM 4589 C C . PRO B 1 21 ? -50.188 7.312 1.308 1 62.56 21 PRO B C 1
ATOM 4591 O O . PRO B 1 21 ? -49.125 7.5 0.716 1 62.56 21 PRO B O 1
ATOM 4594 N N . LEU B 1 22 ? -51.344 7.617 0.775 1 61.72 22 LEU B N 1
ATOM 4595 C CA . LEU B 1 22 ? -51.438 8.094 -0.602 1 61.72 22 LEU B CA 1
ATOM 4596 C C . LEU B 1 22 ? -50.844 9.492 -0.73 1 61.72 22 LEU B C 1
ATOM 4598 O O . LEU B 1 22 ? -50.156 9.797 -1.712 1 61.72 22 LEU B O 1
ATOM 4602 N N . THR B 1 23 ? -51.062 10.297 0.277 1 62.84 23 THR B N 1
ATOM 4603 C CA . THR B 1 23 ? -50.469 11.633 0.296 1 62.84 23 THR B CA 1
ATOM 4604 C C . THR B 1 23 ? -48.969 11.578 0.49 1 62.84 23 THR B C 1
ATOM 4606 O O . THR B 1 23 ? -48.219 12.344 -0.13 1 62.84 23 THR B O 1
ATOM 4609 N N . LEU B 1 24 ? -48.562 10.656 1.255 1 60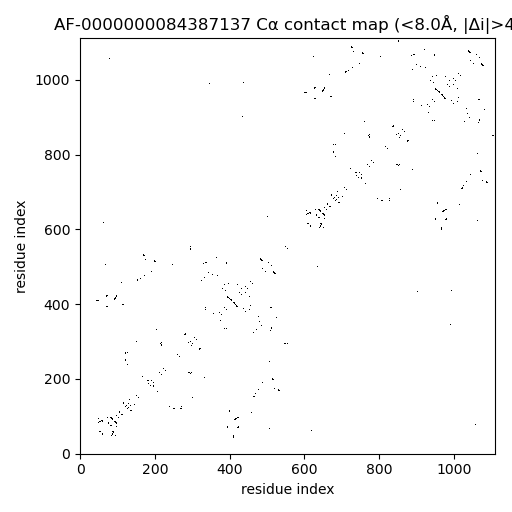.88 24 LEU B N 1
ATOM 4610 C CA . LEU B 1 24 ? -47.125 10.516 1.472 1 60.88 24 LEU B CA 1
ATOM 4611 C C . LEU B 1 24 ? -46.438 9.984 0.217 1 60.88 24 LEU B C 1
ATOM 4613 O O . LEU B 1 24 ? -45.344 10.453 -0.143 1 60.88 24 LEU B O 1
ATOM 4617 N N . VAL B 1 25 ? -47.156 9.102 -0.447 1 65.38 25 VAL B N 1
ATOM 4618 C CA . VAL B 1 25 ? -46.656 8.586 -1.704 1 65.38 25 VAL B CA 1
ATOM 4619 C C . VAL B 1 25 ? -46.656 9.68 -2.766 1 65.38 25 VAL B C 1
ATOM 4621 O O . VAL B 1 25 ? -45.719 9.828 -3.541 1 65.38 25 VAL B O 1
ATOM 4624 N N . SER B 1 26 ? -47.719 10.469 -2.773 1 64.81 26 SER B N 1
ATOM 4625 C CA . SER B 1 26 ? -47.812 11.57 -3.721 1 64.81 26 SER B CA 1
ATOM 4626 C C . SER B 1 26 ? -46.781 12.641 -3.416 1 64.81 26 SER B C 1
ATOM 4628 O O . SER B 1 26 ? -46.156 13.195 -4.328 1 64.81 26 SER B O 1
ATOM 4630 N N . PHE B 1 27 ? -46.531 12.938 -2.178 1 61.34 27 PHE B N 1
ATOM 4631 C CA . PHE B 1 27 ? -45.531 13.906 -1.794 1 61.34 27 PHE B CA 1
ATOM 4632 C C . PHE B 1 27 ? -44.125 13.375 -2.119 1 61.34 27 PHE B C 1
ATOM 4634 O O . PHE B 1 27 ? -43.281 14.125 -2.586 1 61.34 27 PHE B O 1
ATOM 4641 N N . LEU B 1 28 ? -43.969 12.133 -1.897 1 64 28 LEU B N 1
ATOM 4642 C CA . LEU B 1 28 ? -42.688 11.523 -2.289 1 64 28 LEU B CA 1
ATOM 4643 C C . LEU B 1 28 ? -42.531 11.539 -3.805 1 64 28 LEU B C 1
ATOM 4645 O O . LEU B 1 28 ? -41.438 11.789 -4.309 1 64 28 LEU B O 1
ATOM 4649 N N . GLY B 1 29 ? -43.594 11.336 -4.523 1 66 29 GLY B N 1
ATOM 4650 C CA . GLY B 1 29 ? -43.594 11.461 -5.973 1 66 29 GLY B CA 1
ATOM 4651 C C . GLY B 1 29 ? -43.281 12.875 -6.449 1 66 29 GLY B C 1
ATOM 4652 O O . GLY B 1 29 ? -42.469 13.078 -7.352 1 66 29 GLY B O 1
ATOM 4653 N N . ILE B 1 30 ? -43.906 13.844 -5.887 1 65.44 30 ILE B N 1
ATOM 4654 C CA . ILE B 1 30 ? -43.688 15.25 -6.227 1 65.44 30 ILE B CA 1
ATOM 4655 C C . ILE B 1 30 ? -42.281 15.664 -5.832 1 65.44 30 ILE B C 1
ATOM 4657 O O . ILE B 1 30 ? -41.594 16.359 -6.59 1 65.44 30 ILE B O 1
ATOM 4661 N N . TYR B 1 31 ? -41.844 15.297 -4.703 1 61.06 31 TYR B N 1
ATOM 4662 C CA . TYR B 1 31 ? -40.469 15.586 -4.277 1 61.06 31 TYR B CA 1
ATOM 4663 C C . TYR B 1 31 ? -39.469 14.969 -5.23 1 61.06 31 TYR B C 1
ATOM 4665 O O . TYR B 1 31 ? -38.5 15.625 -5.633 1 61.06 31 TYR B O 1
ATOM 4673 N N . LEU B 1 32 ? -39.75 13.758 -5.613 1 64 32 LEU B N 1
ATOM 4674 C CA . LEU B 1 32 ? -38.875 13.109 -6.578 1 64 32 LEU B CA 1
ATOM 4675 C C . LEU B 1 32 ? -38.938 13.797 -7.934 1 64 32 LEU B C 1
ATOM 4677 O O . LEU B 1 32 ? -37.906 13.977 -8.602 1 64 32 LEU B O 1
ATOM 4681 N N . LEU B 1 33 ? -40.156 14.203 -8.305 1 63.66 33 LEU B N 1
ATOM 4682 C CA . LEU B 1 33 ? -40.344 14.93 -9.555 1 63.66 33 LEU B CA 1
ATOM 4683 C C . LEU B 1 33 ? -39.688 16.312 -9.484 1 63.66 33 LEU B C 1
ATOM 4685 O O . LEU B 1 33 ? -39 16.734 -10.422 1 63.66 33 LEU B O 1
ATOM 4689 N N . LEU B 1 34 ? -39.812 17.016 -8.469 1 59.5 34 LEU B N 1
ATOM 4690 C CA . LEU B 1 34 ? -39.219 18.344 -8.32 1 59.5 34 LEU B CA 1
ATOM 4691 C C . LEU B 1 34 ? -37.719 18.25 -8.203 1 59.5 34 LEU B C 1
ATOM 4693 O O . LEU B 1 34 ? -36.969 19.094 -8.758 1 59.5 34 LEU B O 1
ATOM 4697 N N . SER B 1 35 ? -37.281 17.297 -7.523 1 58.34 35 SER B N 1
ATOM 4698 C CA . SER B 1 35 ? -35.844 17.062 -7.449 1 58.34 35 SER B CA 1
ATOM 4699 C C . SER B 1 35 ? -35.25 16.734 -8.82 1 58.34 35 SER B C 1
ATOM 4701 O O . SER B 1 35 ? -34.188 17.219 -9.18 1 58.34 35 SER B O 1
ATOM 4703 N N . ARG B 1 36 ? -35.969 15.984 -9.523 1 56.59 36 ARG B N 1
ATOM 4704 C CA . ARG B 1 36 ? -35.594 15.711 -10.898 1 56.59 36 ARG B CA 1
ATOM 4705 C C . ARG B 1 36 ? -35.625 16.984 -11.742 1 56.59 36 ARG B C 1
ATOM 4707 O O . ARG B 1 36 ? -34.75 17.219 -12.578 1 56.59 36 ARG B O 1
ATOM 4714 N N . LEU B 1 37 ? -36.625 17.703 -11.586 1 56.03 37 LEU B N 1
ATOM 4715 C CA . LEU B 1 37 ? -36.781 18.938 -12.344 1 56.03 37 LEU B CA 1
ATOM 4716 C C . LEU B 1 37 ? -35.719 19.953 -11.953 1 56.03 37 LEU B C 1
ATOM 4718 O O . LEU B 1 37 ? -35.156 20.656 -12.812 1 56.03 37 LEU B O 1
ATOM 4722 N N . ARG B 1 38 ? -35.5 20.125 -10.719 1 50.94 38 ARG B N 1
ATOM 4723 C CA . ARG B 1 38 ? -34.406 21 -10.266 1 50.94 38 ARG B CA 1
ATOM 4724 C C . ARG B 1 38 ? -33.062 20.516 -10.773 1 50.94 38 ARG B C 1
ATOM 4726 O O . ARG B 1 38 ? -32.219 21.328 -11.188 1 50.94 38 ARG B O 1
ATOM 4733 N N . TYR B 1 39 ? -32.906 19.281 -10.648 1 50.97 39 TYR B N 1
ATOM 4734 C CA . TYR B 1 39 ? -31.688 18.688 -11.211 1 50.97 39 TYR B CA 1
ATOM 4735 C C . TYR B 1 39 ? -31.609 18.906 -12.711 1 50.97 39 TYR B C 1
ATOM 4737 O O . TYR B 1 39 ? -30.547 19.203 -13.258 1 50.97 39 TYR B O 1
ATOM 4745 N N . ALA B 1 40 ? -32.75 18.828 -13.359 1 48.91 40 ALA B N 1
ATOM 4746 C CA . ALA B 1 40 ? -32.812 19.047 -14.805 1 48.91 40 ALA B CA 1
ATOM 4747 C C . ALA B 1 40 ? -32.562 20.516 -15.148 1 48.91 40 ALA B C 1
ATOM 4749 O O . ALA B 1 40 ? -32.031 20.828 -16.219 1 48.91 40 ALA B O 1
ATOM 4750 N N . ARG B 1 41 ? -33.031 21.469 -14.43 1 45.94 41 ARG B N 1
ATOM 4751 C CA . ARG B 1 41 ? -32.875 22.875 -14.758 1 45.94 41 ARG B CA 1
ATOM 4752 C C . ARG B 1 41 ? -31.453 23.344 -14.523 1 45.94 41 ARG B C 1
ATOM 4754 O O . ARG B 1 41 ? -31.062 24.422 -14.953 1 45.94 41 ARG B O 1
ATOM 4761 N N . GLN B 1 42 ? -30.781 22.891 -13.57 1 48.69 42 GLN B N 1
ATOM 4762 C CA . GLN B 1 42 ? -29.391 23.312 -13.477 1 48.69 42 GLN B CA 1
ATOM 4763 C C . GLN B 1 42 ? -28.594 22.906 -14.711 1 48.69 42 GLN B C 1
ATOM 4765 O O . GLN B 1 42 ? -28.594 21.734 -15.094 1 48.69 42 GLN B O 1
ATOM 4770 N N . ARG B 1 43 ? -28.531 23.891 -15.648 1 47.41 43 ARG B N 1
ATOM 4771 C CA . ARG B 1 43 ? -27.75 23.734 -16.875 1 47.41 43 ARG B CA 1
ATOM 4772 C C . ARG B 1 43 ? -26.453 22.984 -16.609 1 47.41 43 ARG B C 1
ATOM 4774 O O . ARG B 1 43 ? -25.469 23.562 -16.172 1 47.41 43 ARG B O 1
ATOM 4781 N N . HIS B 1 44 ? -26.625 21.812 -16.172 1 56.97 44 HIS B N 1
ATOM 4782 C CA . HIS B 1 44 ? -25.422 21.016 -15.977 1 56.97 44 HIS B CA 1
ATOM 4783 C C . HIS B 1 44 ? -24.812 20.594 -17.312 1 56.97 44 HIS B C 1
ATOM 4785 O O . HIS B 1 44 ? -25.531 20.453 -18.312 1 56.97 44 HIS B O 1
ATOM 4791 N N . SER B 1 45 ? -23.531 20.984 -17.453 1 66.81 45 SER B N 1
ATOM 4792 C CA . SER B 1 45 ? -22.75 20.453 -18.562 1 66.81 45 SER B CA 1
ATOM 4793 C C . SER B 1 45 ? -23.172 19.031 -18.891 1 66.81 45 SER B C 1
ATOM 4795 O O . SER B 1 45 ? -23.609 18.281 -18.016 1 66.81 45 SER B O 1
ATOM 4797 N N . ASN B 1 46 ? -23.469 18.812 -20.109 1 81 46 ASN B N 1
ATOM 4798 C CA . ASN B 1 46 ? -23.797 17.5 -20.641 1 81 46 ASN B CA 1
ATOM 4799 C C . ASN B 1 46 ? -22.656 16.5 -20.391 1 81 46 ASN B C 1
ATOM 4801 O O . ASN B 1 46 ? -22.75 15.344 -20.797 1 81 46 ASN B O 1
ATOM 4805 N N . LEU B 1 47 ? -21.734 17.062 -19.703 1 90.56 47 LEU B N 1
ATOM 4806 C CA . LEU B 1 47 ? -20.641 16.156 -19.438 1 90.56 47 LEU B CA 1
ATOM 4807 C C . LEU B 1 47 ? -20.953 15.234 -18.266 1 90.56 47 LEU B C 1
ATOM 4809 O O . LEU B 1 47 ? -21.656 15.641 -17.328 1 90.56 47 LEU B O 1
ATOM 4813 N N . PRO B 1 48 ? -20.469 14.094 -18.344 1 93.88 48 PRO B N 1
ATOM 4814 C CA . PRO B 1 48 ? -20.703 13.164 -17.234 1 93.88 48 PRO B CA 1
ATOM 4815 C C . PRO B 1 48 ? -19.875 13.508 -16 1 93.88 48 PRO B C 1
ATOM 4817 O O . PRO B 1 48 ? -18.906 14.266 -16.094 1 93.88 48 PRO B O 1
ATOM 4820 N N . LEU B 1 49 ? -20.328 13.039 -14.875 1 94.81 49 LEU B N 1
ATOM 4821 C CA . LEU B 1 49 ? -19.516 13.094 -13.664 1 94.81 49 LEU B CA 1
ATOM 4822 C C . LEU B 1 49 ? -18.328 12.141 -13.758 1 94.81 49 LEU B C 1
ATOM 4824 O O . LEU B 1 49 ? -18.375 11.164 -14.508 1 94.81 49 LEU B O 1
ATOM 4828 N N . PRO B 1 50 ? -17.234 12.406 -13.039 1 96.5 50 PRO B N 1
ATOM 4829 C CA . PRO B 1 50 ? -16.125 11.445 -13.023 1 96.5 50 PRO B CA 1
ATOM 4830 C C . PRO B 1 50 ? -16.562 10.062 -12.547 1 96.5 50 PRO B C 1
ATOM 4832 O O . PRO B 1 50 ? -17.562 9.93 -11.836 1 96.5 50 PRO B O 1
ATOM 4835 N N . PRO B 1 51 ? -15.82 9.039 -12.977 1 96.19 51 PRO B N 1
ATOM 4836 C CA . PRO B 1 51 ? -16.156 7.688 -12.523 1 96.19 51 PRO B CA 1
ATOM 4837 C C . PRO B 1 51 ? -15.906 7.492 -11.031 1 96.19 51 PRO B C 1
ATOM 4839 O O . PRO B 1 51 ? -15.203 8.289 -10.406 1 96.19 51 PRO B O 1
ATOM 4842 N N . GLY B 1 52 ? -16.547 6.523 -10.406 1 95.12 52 GLY B N 1
ATOM 4843 C CA . GLY B 1 52 ? -16.406 6.18 -9 1 95.12 52 GLY B CA 1
ATOM 4844 C C . GLY B 1 52 ? -17.172 4.934 -8.609 1 95.12 52 GLY B C 1
ATOM 4845 O O . GLY B 1 52 ? -17.719 4.234 -9.461 1 95.12 52 GLY B O 1
ATOM 4846 N N . PRO B 1 53 ? -17.125 4.633 -7.355 1 91.94 53 PRO B N 1
ATOM 4847 C CA . PRO B 1 53 ? -17.859 3.455 -6.891 1 91.94 53 PRO B CA 1
ATOM 4848 C C . PRO B 1 53 ? -19.344 3.529 -7.203 1 91.94 53 PRO B C 1
ATOM 4850 O O . PRO B 1 53 ? -19.922 4.625 -7.277 1 91.94 53 PRO B O 1
ATOM 4853 N N . PRO B 1 54 ? -19.891 2.357 -7.371 1 88.12 54 PRO B N 1
ATOM 4854 C CA . PRO B 1 54 ? -21.312 2.357 -7.727 1 88.12 54 PRO B CA 1
ATOM 4855 C C . PRO B 1 54 ? -22.188 3.037 -6.676 1 88.12 54 PRO B C 1
ATOM 4857 O O . PRO B 1 54 ? -21.953 2.887 -5.473 1 88.12 54 PRO B O 1
ATOM 4860 N N . ARG B 1 55 ? -23.219 3.742 -7.164 1 88.25 55 ARG B N 1
ATOM 4861 C CA . ARG B 1 55 ? -24.094 4.523 -6.293 1 88.25 55 ARG B CA 1
ATOM 4862 C C . ARG B 1 55 ? -25.5 3.934 -6.258 1 88.25 55 ARG B C 1
ATOM 4864 O O . ARG B 1 55 ? -26 3.43 -7.27 1 88.25 55 ARG B O 1
ATOM 4871 N N . LEU B 1 56 ? -26.031 3.998 -5.086 1 84.25 56 LEU B N 1
ATOM 4872 C CA . LEU B 1 56 ? -27.453 3.67 -4.953 1 84.25 56 LEU B CA 1
ATOM 4873 C C . LEU B 1 56 ? -28.328 4.898 -5.199 1 84.25 56 LEU B C 1
ATOM 4875 O O . LEU B 1 56 ? -27.891 6.027 -4.957 1 84.25 56 LEU B O 1
ATOM 4879 N N . PRO B 1 57 ? -29.531 4.512 -5.609 1 80.19 57 PRO B N 1
ATOM 4880 C CA . PRO B 1 57 ? -30.438 5.648 -5.805 1 80.19 57 PRO B CA 1
ATOM 4881 C C . PRO B 1 57 ? -30.719 6.406 -4.508 1 80.19 57 PRO B C 1
ATOM 4883 O O . PRO B 1 57 ? -30.844 5.793 -3.447 1 80.19 57 PRO B O 1
ATOM 4886 N N . ILE B 1 58 ? -30.672 7.66 -4.43 1 76.81 58 ILE B N 1
ATOM 4887 C CA . ILE B 1 58 ? -31.078 8.562 -3.355 1 76.81 58 ILE B CA 1
ATOM 4888 C C . ILE B 1 58 ? -29.938 8.711 -2.354 1 76.81 58 ILE B C 1
ATOM 4890 O O . ILE B 1 58 ? -29.516 9.82 -2.037 1 76.81 58 ILE B O 1
ATOM 4894 N N . VAL B 1 59 ? -29.406 7.453 -1.942 1 82.81 59 VAL B N 1
ATOM 4895 C CA . VAL B 1 59 ? -28.453 7.547 -0.842 1 82.81 59 VAL B CA 1
ATOM 4896 C C . VAL B 1 59 ? -27.031 7.598 -1.394 1 82.81 59 VAL B C 1
ATOM 4898 O O . VAL B 1 59 ? -26.078 7.859 -0.652 1 82.81 59 VAL B O 1
ATOM 4901 N N . GLY B 1 60 ? -26.906 7.391 -2.697 1 88.31 60 GLY B N 1
ATOM 4902 C CA . GLY B 1 60 ? -25.609 7.434 -3.332 1 88.31 60 GLY B CA 1
ATOM 4903 C C . GLY B 1 60 ? -24.641 6.387 -2.791 1 88.31 60 GLY B C 1
ATOM 4904 O O . GLY B 1 60 ? -24.969 5.199 -2.758 1 88.31 60 GLY B O 1
ATOM 4905 N N . ASN B 1 61 ? -23.547 6.859 -2.229 1 89.44 61 ASN B N 1
ATOM 4906 C CA . ASN B 1 61 ? -22.484 5.973 -1.75 1 89.44 61 ASN B CA 1
ATOM 4907 C C . ASN B 1 61 ? -22.5 5.863 -0.228 1 89.44 61 ASN B C 1
ATOM 4909 O O . ASN B 1 61 ? -21.469 5.555 0.383 1 89.44 61 ASN B O 1
ATOM 4913 N N . LEU B 1 62 ? -23.5 6.074 0.389 1 83.19 62 LEU B N 1
ATOM 4914 C CA . LEU B 1 62 ? -23.625 6.094 1.843 1 83.19 62 LEU B CA 1
ATOM 4915 C C . LEU B 1 62 ? -23.078 4.809 2.451 1 83.19 62 LEU B C 1
ATOM 4917 O O . LEU B 1 62 ? -22.453 4.836 3.52 1 83.19 62 LEU B O 1
ATOM 4921 N N . PHE B 1 63 ? -23.25 3.717 1.768 1 81.81 63 PHE B N 1
ATOM 4922 C CA . PHE B 1 63 ? -22.922 2.43 2.369 1 81.81 63 PHE B CA 1
ATOM 4923 C C . PHE B 1 63 ? -21.562 1.945 1.896 1 81.81 63 PHE B C 1
ATOM 4925 O O . PHE B 1 63 ? -21.047 0.934 2.385 1 81.81 63 PHE B O 1
ATOM 4932 N N . ASN B 1 64 ? -20.953 2.664 0.955 1 82.88 64 ASN B N 1
ATOM 4933 C CA . ASN B 1 64 ? -19.641 2.223 0.479 1 82.88 64 ASN B CA 1
ATOM 4934 C C . ASN B 1 64 ? -18.656 3.377 0.428 1 82.88 64 ASN B C 1
ATOM 4936 O O . ASN B 1 64 ? -17.625 3.295 -0.262 1 82.88 64 ASN B O 1
ATOM 4940 N N . SER B 1 65 ? -19.062 4.434 1.086 1 84.25 65 SER B N 1
ATOM 4941 C CA . SER B 1 65 ? -18.125 5.539 1.199 1 84.25 65 SER B CA 1
ATOM 4942 C C . SER B 1 65 ? -16.969 5.18 2.121 1 84.25 65 SER B C 1
ATOM 4944 O O . SER B 1 65 ? -17.156 4.512 3.137 1 84.25 65 SER B O 1
ATOM 4946 N N . PRO B 1 66 ? -15.797 5.621 1.729 1 83.62 66 PRO B N 1
ATOM 4947 C CA . PRO B 1 66 ? -14.648 5.305 2.584 1 83.62 66 PRO B CA 1
ATOM 4948 C C . PRO B 1 66 ? -14.68 6.059 3.91 1 83.62 66 PRO B C 1
ATOM 4950 O O . PRO B 1 66 ? -15.086 7.219 3.957 1 83.62 66 PRO B O 1
ATOM 4953 N N . PHE B 1 67 ? -14.258 5.387 4.953 1 85.31 67 PHE B N 1
ATOM 4954 C CA . PHE B 1 67 ? -14.289 6 6.277 1 85.31 67 PHE B CA 1
ATOM 4955 C C . PHE B 1 67 ? -12.969 5.777 7.004 1 85.31 67 PHE B C 1
ATOM 4957 O O . PHE B 1 67 ? -12.039 6.578 6.871 1 85.31 67 PHE B O 1
ATOM 4964 N N . HIS B 1 68 ? -12.766 4.59 7.527 1 88.38 68 HIS B N 1
ATOM 4965 C CA . HIS B 1 68 ? -11.508 4.301 8.211 1 88.38 68 HIS B CA 1
ATOM 4966 C C . HIS B 1 68 ? -10.375 4.121 7.207 1 88.38 68 HIS B C 1
ATOM 4968 O O . HIS B 1 68 ? -10.516 3.395 6.223 1 88.38 68 HIS B O 1
ATOM 4974 N N . LEU B 1 69 ? -9.25 4.824 7.477 1 93.38 69 LEU B N 1
ATOM 4975 C CA . LEU B 1 69 ? -8.086 4.773 6.59 1 93.38 69 LEU B CA 1
ATOM 4976 C C . LEU B 1 69 ? -8.492 5.059 5.148 1 93.38 69 LEU B C 1
ATOM 4978 O O . LEU B 1 69 ? -8.047 4.371 4.227 1 93.38 69 LEU B O 1
ATOM 4982 N N . ARG B 1 70 ? -9.32 5.996 4.934 1 93.31 70 ARG B N 1
ATOM 4983 C CA . ARG B 1 70 ? -9.938 6.27 3.639 1 93.31 70 ARG B CA 1
ATOM 4984 C C . ARG B 1 70 ? -8.883 6.586 2.582 1 93.31 70 ARG B C 1
ATOM 4986 O O . ARG B 1 70 ? -9.133 6.418 1.386 1 93.31 70 ARG B O 1
ATOM 4993 N N . TRP B 1 71 ? -7.738 7.062 2.982 1 96.38 71 TRP B N 1
ATOM 4994 C CA . TRP B 1 71 ? -6.691 7.395 2.021 1 96.38 71 TRP B CA 1
ATOM 4995 C C . TRP B 1 71 ? -6.172 6.137 1.328 1 96.38 71 TRP B C 1
ATOM 4997 O O . TRP B 1 71 ? -5.703 6.199 0.19 1 96.38 71 TRP B O 1
ATOM 5007 N N . LEU B 1 72 ? -6.246 4.996 1.949 1 95.56 72 LEU B N 1
ATOM 5008 C CA . LEU B 1 72 ? -5.898 3.748 1.275 1 95.56 72 LEU B CA 1
ATOM 5009 C C . LEU B 1 72 ? -6.934 3.396 0.215 1 95.56 72 LEU B C 1
ATOM 5011 O O . LEU B 1 72 ? -6.59 2.879 -0.85 1 95.56 72 LEU B O 1
ATOM 5015 N N . THR B 1 73 ? -8.156 3.652 0.525 1 95.38 73 THR B N 1
ATOM 5016 C CA . THR B 1 73 ? -9.219 3.459 -0.455 1 95.38 73 THR B CA 1
ATOM 5017 C C . THR B 1 73 ? -9.023 4.391 -1.649 1 95.38 73 THR B C 1
ATOM 5019 O O . THR B 1 73 ? -9.25 3.992 -2.795 1 95.38 73 THR B O 1
ATOM 5022 N N . HIS B 1 74 ? -8.656 5.629 -1.337 1 97.19 74 HIS B N 1
ATOM 5023 C CA . HIS B 1 74 ? -8.383 6.57 -2.418 1 97.19 74 HIS B CA 1
ATOM 5024 C C . HIS B 1 74 ? -7.316 6.031 -3.363 1 97.19 74 HIS B C 1
ATOM 5026 O O . HIS B 1 74 ? -7.453 6.137 -4.586 1 97.19 74 HIS B O 1
ATOM 5032 N N . TYR B 1 75 ? -6.316 5.531 -2.748 1 96.56 75 TYR B N 1
ATOM 5033 C CA . TYR B 1 75 ? -5.227 4.977 -3.545 1 96.56 75 TYR B CA 1
ATOM 5034 C C . TYR B 1 75 ? -5.711 3.803 -4.387 1 96.56 75 TYR B C 1
ATOM 5036 O O . TYR B 1 75 ? -5.34 3.674 -5.555 1 96.56 75 TYR B O 1
ATOM 5044 N N . GLN B 1 76 ? -6.52 2.912 -3.805 1 95.06 76 GLN B N 1
ATOM 5045 C CA . GLN B 1 76 ? -7.141 1.812 -4.535 1 95.06 76 GLN B CA 1
ATOM 5046 C C . GLN B 1 76 ? -7.965 2.328 -5.711 1 95.06 76 GLN B C 1
ATOM 5048 O O . GLN B 1 76 ? -7.879 1.795 -6.816 1 95.06 76 GLN B O 1
ATOM 5053 N N . TRP B 1 77 ? -8.719 3.371 -5.488 1 95.75 77 TRP B N 1
ATOM 5054 C CA . TRP B 1 77 ? -9.617 3.941 -6.484 1 95.75 77 TRP B CA 1
ATOM 5055 C C . TRP B 1 77 ? -8.836 4.523 -7.656 1 95.75 77 TRP B C 1
ATOM 5057 O O . TRP B 1 77 ? -9.305 4.496 -8.797 1 95.75 77 TRP B O 1
ATOM 5067 N N . ARG B 1 78 ? -7.68 5.016 -7.383 1 96.19 78 ARG B N 1
ATOM 5068 C CA . ARG B 1 78 ? -6.832 5.496 -8.469 1 96.19 78 ARG B CA 1
ATOM 5069 C C . ARG B 1 78 ? -6.641 4.422 -9.531 1 96.19 78 ARG B C 1
ATOM 5071 O O . ARG B 1 78 ? -6.707 4.707 -10.727 1 96.19 78 ARG B O 1
ATOM 5078 N N . HIS B 1 79 ? -6.473 3.242 -9.086 1 93.25 79 HIS B N 1
ATOM 5079 C CA . HIS B 1 79 ? -6.137 2.152 -9.992 1 93.25 79 HIS B CA 1
ATOM 5080 C C . HIS B 1 79 ? -7.387 1.56 -10.633 1 93.25 79 HIS B C 1
ATOM 5082 O O . HIS B 1 79 ? -7.301 0.862 -11.648 1 93.25 79 HIS B O 1
ATOM 5088 N N . ILE B 1 80 ? -8.5 1.857 -10.062 1 92.88 80 ILE B N 1
ATOM 5089 C CA . ILE B 1 80 ? -9.758 1.336 -10.586 1 92.88 80 ILE B CA 1
ATOM 5090 C C . ILE B 1 80 ? -10.398 2.371 -11.508 1 92.88 80 ILE B C 1
ATOM 5092 O O . ILE B 1 80 ? -10.859 2.037 -12.602 1 92.88 80 ILE B O 1
ATOM 5096 N N . TYR B 1 81 ? -10.367 3.678 -11.016 1 95.06 81 TYR B N 1
ATOM 5097 C CA . TYR B 1 81 ? -11.203 4.68 -11.672 1 95.06 81 TYR B CA 1
ATOM 5098 C C . TYR B 1 81 ? -10.344 5.758 -12.328 1 95.06 81 TYR B C 1
ATOM 5100 O O . TYR B 1 81 ? -10.828 6.508 -13.18 1 95.06 81 TYR B O 1
ATOM 5108 N N . GLY B 1 82 ? -9.117 5.934 -11.875 1 94.75 82 GLY B N 1
ATOM 5109 C CA . GLY B 1 82 ? -8.25 6.898 -12.539 1 94.75 82 GLY B CA 1
ATOM 5110 C C . GLY B 1 82 ? -7.922 8.102 -11.672 1 94.75 82 GLY B C 1
ATOM 5111 O O . GLY B 1 82 ? -8.031 8.031 -10.445 1 94.75 82 GLY B O 1
ATOM 5112 N N . PRO B 1 83 ? -7.496 9.219 -12.297 1 97.44 83 PRO B N 1
ATOM 5113 C CA . PRO B 1 83 ? -6.926 10.375 -11.594 1 97.44 83 PRO B CA 1
ATOM 5114 C C . PRO B 1 83 ? -7.988 11.211 -10.891 1 97.44 83 PRO B C 1
ATOM 5116 O O . PRO B 1 83 ? -7.668 11.977 -9.977 1 97.44 83 PRO B O 1
ATOM 5119 N N . VAL B 1 84 ? -9.227 11.164 -11.359 1 98.25 84 VAL B N 1
ATOM 5120 C CA . VAL B 1 84 ? -10.344 11.906 -10.789 1 98.25 84 VAL B CA 1
ATOM 5121 C C . VAL B 1 84 ? -11.5 10.953 -10.492 1 98.25 84 VAL B C 1
ATOM 5123 O O . VAL B 1 84 ? -12.039 10.312 -11.398 1 98.25 84 VAL B O 1
ATOM 5126 N N . VAL B 1 85 ? -11.867 10.898 -9.188 1 98.06 85 VAL B N 1
ATOM 5127 C CA . VAL B 1 85 ? -12.891 9.953 -8.766 1 98.06 85 VAL B CA 1
ATOM 5128 C C . VAL B 1 85 ? -14.047 10.695 -8.102 1 98.06 85 VAL B C 1
ATOM 5130 O O . VAL B 1 85 ? -13.828 11.656 -7.352 1 98.06 85 VAL B O 1
ATOM 5133 N N . HIS B 1 86 ? -15.25 10.234 -8.359 1 97.56 86 HIS B N 1
ATOM 5134 C CA . HIS B 1 86 ? -16.438 10.875 -7.805 1 97.56 86 HIS B CA 1
ATOM 5135 C C . HIS B 1 86 ? -17.234 9.898 -6.938 1 97.56 86 HIS B C 1
ATOM 5137 O O . HIS B 1 86 ? -17.375 8.727 -7.285 1 97.56 86 HIS B O 1
ATOM 5143 N N . PHE B 1 87 ? -17.641 10.352 -5.805 1 94.5 87 PHE B N 1
ATOM 5144 C CA . PHE B 1 87 ? -18.672 9.641 -5.051 1 94.5 87 PHE B CA 1
ATOM 5145 C C . PHE B 1 87 ? -19.594 10.625 -4.355 1 94.5 87 PHE B C 1
ATOM 5147 O O . PHE B 1 87 ? -19.297 11.812 -4.258 1 94.5 87 PHE B O 1
ATOM 5154 N N . LYS B 1 88 ? -20.734 10.133 -4.027 1 91.5 88 LYS B N 1
ATOM 5155 C CA . LYS B 1 88 ? -21.781 11.008 -3.516 1 91.5 88 LYS B CA 1
ATOM 5156 C C . LYS B 1 88 ? -22.453 10.398 -2.293 1 91.5 88 LYS B C 1
ATOM 5158 O O . LYS B 1 88 ? -22.844 9.234 -2.312 1 91.5 88 LYS B O 1
ATOM 5163 N N . VAL B 1 89 ? -22.5 11.188 -1.276 1 85.31 89 VAL B N 1
ATOM 5164 C CA . VAL B 1 89 ? -23.266 10.797 -0.09 1 85.31 89 VAL B CA 1
ATOM 5165 C C . VAL B 1 89 ? -24.406 11.781 0.143 1 85.31 89 VAL B C 1
ATOM 5167 O O . VAL B 1 89 ? -24.156 12.961 0.435 1 85.31 89 VAL B O 1
ATOM 5170 N N . GLY B 1 90 ? -25.547 11.258 0.112 1 80.12 90 GLY B N 1
ATOM 5171 C CA . GLY B 1 90 ? -26.656 12.195 0.134 1 80.12 90 GLY B CA 1
ATOM 5172 C C . GLY B 1 90 ? -26.625 13.188 -1.014 1 80.12 90 GLY B C 1
ATOM 5173 O O . GLY B 1 90 ? -26.594 12.789 -2.182 1 80.12 90 GLY B O 1
ATOM 5174 N N . ARG B 1 91 ? -26.547 14.438 -0.617 1 79.38 91 ARG B N 1
ATOM 5175 C CA . ARG B 1 91 ? -26.562 15.469 -1.645 1 79.38 91 ARG B CA 1
ATOM 5176 C C . ARG B 1 91 ? -25.156 16 -1.894 1 79.38 91 ARG B C 1
ATOM 5178 O O . ARG B 1 91 ? -24.938 16.781 -2.828 1 79.38 91 ARG B O 1
ATOM 5185 N N . GLN B 1 92 ? -24.281 15.523 -1.169 1 85.75 92 GLN B N 1
ATOM 5186 C CA . GLN B 1 92 ? -22.938 16.062 -1.252 1 85.75 92 GLN B CA 1
ATOM 5187 C C . GLN B 1 92 ? -22.078 15.266 -2.225 1 85.75 92 GLN B C 1
ATOM 5189 O O . GLN B 1 92 ? -21.875 14.062 -2.043 1 85.75 92 GLN B O 1
ATOM 5194 N N . SER B 1 93 ? -21.625 15.922 -3.254 1 92.12 93 SER B N 1
ATOM 5195 C CA . SER B 1 93 ? -20.672 15.344 -4.199 1 92.12 93 SER B CA 1
ATOM 5196 C C . SER B 1 93 ? -19.234 15.555 -3.736 1 92.12 93 SER B C 1
ATOM 5198 O O . SER B 1 93 ? -18.891 16.625 -3.23 1 92.12 93 SER B O 1
ATOM 5200 N N . THR B 1 94 ? -18.453 14.531 -3.859 1 94.94 94 THR B N 1
ATOM 5201 C CA . THR B 1 94 ? -17.031 14.609 -3.516 1 94.94 94 THR B CA 1
ATOM 5202 C C . THR B 1 94 ? -16.172 14.156 -4.684 1 94.94 94 THR B C 1
ATOM 5204 O O . THR B 1 94 ? -16.438 13.117 -5.297 1 94.94 94 THR B O 1
ATOM 5207 N N . ILE B 1 95 ? -15.258 14.984 -5.047 1 97.81 95 ILE B N 1
ATOM 5208 C CA . ILE B 1 95 ? -14.266 14.672 -6.07 1 97.81 95 ILE B CA 1
ATOM 5209 C C . ILE B 1 95 ? -12.922 14.375 -5.41 1 97.81 95 ILE B C 1
ATOM 5211 O O . ILE B 1 95 ? -12.398 15.195 -4.652 1 97.81 95 ILE B O 1
ATOM 5215 N N . VAL B 1 96 ? -12.336 13.211 -5.656 1 98.12 96 VAL B N 1
ATOM 5216 C CA . VAL B 1 96 ? -11.047 12.828 -5.109 1 98.12 96 VAL B CA 1
ATOM 5217 C C . VAL B 1 96 ? -9.977 12.898 -6.203 1 98.12 96 VAL B C 1
ATOM 5219 O O . VAL B 1 96 ? -10.086 12.227 -7.23 1 98.12 96 VAL B O 1
ATOM 5222 N N . LEU B 1 97 ? -9.031 13.75 -6.008 1 98.62 97 LEU B N 1
ATOM 5223 C CA . LEU B 1 97 ? -7.879 13.844 -6.902 1 98.62 97 LEU B CA 1
ATOM 5224 C C . LEU B 1 97 ? -6.766 12.914 -6.445 1 98.62 97 LEU B C 1
ATOM 5226 O O . LEU B 1 97 ? -6.363 12.938 -5.277 1 98.62 97 LEU B O 1
ATOM 5230 N N . THR B 1 98 ? -6.203 12.086 -7.398 1 98.06 98 THR B N 1
ATOM 5231 C CA . THR B 1 98 ? -5.305 11.023 -6.969 1 98.06 98 THR B CA 1
ATOM 5232 C C . THR B 1 98 ? -3.943 11.156 -7.645 1 98.06 98 THR B C 1
ATOM 5234 O O . THR B 1 98 ? -3.051 10.336 -7.426 1 98.06 98 THR B O 1
ATOM 5237 N N . THR B 1 99 ? -3.703 12.188 -8.523 1 97.69 99 THR B N 1
ATOM 5238 C CA . THR B 1 99 ? -2.426 12.375 -9.195 1 97.69 99 THR B CA 1
ATOM 5239 C C . THR B 1 99 ? -1.907 13.797 -8.984 1 97.69 99 THR B C 1
ATOM 5241 O O . THR B 1 99 ? -2.682 14.711 -8.688 1 97.69 99 THR B O 1
ATOM 5244 N N . VAL B 1 100 ? -0.614 13.961 -9.148 1 97.56 100 VAL B N 1
ATOM 5245 C CA . VAL B 1 100 ? 0.027 15.266 -9.047 1 97.56 100 VAL B CA 1
ATOM 5246 C C . VAL B 1 100 ? -0.542 16.203 -10.102 1 97.56 100 VAL B C 1
ATOM 5248 O O . VAL B 1 100 ? -0.851 17.375 -9.812 1 97.56 100 VAL B O 1
ATOM 5251 N N . GLU B 1 101 ? -0.768 15.68 -11.266 1 97.38 101 GLU B N 1
ATOM 5252 C CA . GLU B 1 101 ? -1.248 16.484 -12.375 1 97.38 101 GLU B CA 1
ATOM 5253 C C . GLU B 1 101 ? -2.656 17.016 -12.109 1 97.38 101 GLU B C 1
ATOM 5255 O O . GLU B 1 101 ? -2.926 18.203 -12.289 1 97.38 101 GLU B O 1
ATOM 5260 N N . ALA B 1 102 ? -3.508 16.172 -11.695 1 98.25 102 ALA B N 1
ATOM 5261 C CA . ALA B 1 102 ? -4.887 16.578 -11.438 1 98.25 102 ALA B CA 1
ATOM 5262 C C . ALA B 1 102 ? -4.953 17.625 -10.32 1 98.25 102 ALA B C 1
ATOM 5264 O O . ALA B 1 102 ? -5.676 18.609 -10.438 1 98.25 102 ALA B O 1
ATOM 5265 N N . ALA B 1 103 ? -4.254 17.391 -9.273 1 98.06 103 ALA B N 1
ATOM 5266 C CA . ALA B 1 103 ? -4.234 18.328 -8.156 1 98.06 103 ALA B CA 1
ATOM 5267 C C . ALA B 1 103 ? -3.656 19.672 -8.578 1 98.06 103 ALA B C 1
ATOM 5269 O O . ALA B 1 103 ? -4.195 20.734 -8.227 1 98.06 103 ALA B O 1
ATOM 5270 N N . HIS B 1 104 ? -2.586 19.625 -9.32 1 97.5 104 HIS B N 1
ATOM 5271 C CA . HIS B 1 104 ? -1.943 20.859 -9.766 1 97.5 104 HIS B CA 1
ATOM 5272 C C . HIS B 1 104 ? -2.859 21.656 -10.695 1 97.5 104 HIS B C 1
ATOM 5274 O O . HIS B 1 104 ? -2.971 22.875 -10.57 1 97.5 104 HIS B O 1
ATOM 5280 N N . GLU B 1 105 ? -3.512 21 -11.602 1 97.94 105 GLU B N 1
ATOM 5281 C CA . GLU B 1 105 ? -4.367 21.656 -12.578 1 97.94 105 GLU B CA 1
ATOM 5282 C C . GLU B 1 105 ? -5.578 22.297 -11.914 1 97.94 105 GLU B C 1
ATOM 5284 O O . GLU B 1 105 ? -5.941 23.422 -12.242 1 97.94 105 GLU B O 1
ATOM 5289 N N . LEU B 1 106 ? -6.113 21.594 -10.984 1 98.12 106 LEU B N 1
ATOM 5290 C CA . LEU B 1 106 ? -7.363 22.094 -10.43 1 98.12 106 LEU B CA 1
ATOM 5291 C C . LEU B 1 106 ? -7.102 23 -9.234 1 98.12 106 LEU B C 1
ATOM 5293 O O . LEU B 1 106 ? -7.695 24.078 -9.125 1 98.12 106 LEU B O 1
ATOM 5297 N N . LEU B 1 107 ? -6.199 22.672 -8.383 1 97.88 107 LEU B N 1
ATOM 5298 C CA . LEU B 1 107 ? -6.074 23.375 -7.109 1 97.88 107 LEU B CA 1
ATOM 5299 C C . LEU B 1 107 ? -5.039 24.484 -7.203 1 97.88 107 LEU B C 1
ATOM 5301 O O . LEU B 1 107 ? -5.125 25.484 -6.477 1 97.88 107 LEU B O 1
ATOM 5305 N N . ASN B 1 108 ? -4.062 24.344 -8.047 1 97.25 108 ASN B N 1
ATOM 5306 C CA . ASN B 1 108 ? -3.041 25.375 -8.18 1 97.25 108 ASN B CA 1
ATOM 5307 C C . ASN B 1 108 ? -3.359 26.328 -9.328 1 97.25 108 ASN B C 1
ATOM 5309 O O . ASN B 1 108 ? -3.48 27.531 -9.117 1 97.25 108 ASN B O 1
ATOM 5313 N N . LYS B 1 109 ? -3.555 25.828 -10.516 1 97.56 109 LYS B N 1
ATOM 5314 C CA . LYS B 1 109 ? -3.742 26.672 -11.695 1 97.56 109 LYS B CA 1
ATOM 5315 C C . LYS B 1 109 ? -5.113 27.344 -11.68 1 97.56 109 LYS B C 1
ATOM 5317 O O . LYS B 1 109 ? -5.266 28.469 -12.141 1 97.56 109 LYS B O 1
ATOM 5322 N N . ARG B 1 110 ? -6.02 26.609 -11.172 1 97.94 110 ARG B N 1
ATOM 5323 C CA . ARG B 1 110 ? -7.379 27.141 -11.125 1 97.94 110 ARG B CA 1
ATOM 5324 C C . ARG B 1 110 ? -7.797 27.453 -9.695 1 97.94 110 ARG B C 1
ATOM 5326 O O . ARG B 1 110 ? -8.938 27.203 -9.305 1 97.94 110 ARG B O 1
ATOM 5333 N N . ALA B 1 111 ? -6.914 27.953 -8.992 1 96.38 111 ALA B N 1
ATOM 5334 C CA . ALA B 1 111 ? -7.086 28.188 -7.559 1 96.38 111 ALA B CA 1
ATOM 5335 C C . ALA B 1 111 ? -8.289 29.094 -7.293 1 96.38 111 ALA B C 1
ATOM 5337 O O . ALA B 1 111 ? -8.945 28.969 -6.254 1 96.38 111 ALA B O 1
ATOM 5338 N N . SER B 1 112 ? -8.656 29.984 -8.125 1 95.62 112 SER B N 1
ATOM 5339 C CA . SER B 1 112 ? -9.773 30.906 -7.93 1 95.62 112 SER B CA 1
ATOM 5340 C C . SER B 1 112 ? -11.094 30.141 -7.828 1 95.62 112 SER B C 1
ATOM 5342 O O . SER B 1 112 ? -12.023 30.594 -7.156 1 95.62 112 SER B O 1
ATOM 5344 N N . LYS B 1 113 ? -11.086 28.938 -8.422 1 96.81 113 LYS B N 1
ATOM 5345 C CA . LYS B 1 113 ? -12.32 28.156 -8.453 1 96.81 113 LYS B CA 1
ATOM 5346 C C . LYS B 1 113 ? -12.336 27.109 -7.336 1 96.81 113 LYS B C 1
ATOM 5348 O O . LYS B 1 113 ? -13.406 26.641 -6.93 1 96.81 113 LYS B O 1
ATOM 5353 N N . TYR B 1 114 ? -11.18 26.766 -6.836 1 97.56 114 TYR B N 1
ATOM 5354 C CA . TYR B 1 114 ? -11.125 25.578 -5.992 1 97.56 114 TYR B CA 1
ATOM 5355 C C . TYR B 1 114 ? -10.531 25.906 -4.625 1 97.56 114 TYR B C 1
ATOM 5357 O O . TYR B 1 114 ? -9.977 25.031 -3.959 1 97.56 114 TYR B O 1
ATOM 5365 N N . SER B 1 115 ? -10.609 27.094 -4.16 1 95.56 115 SER B N 1
ATOM 5366 C CA . SER B 1 115 ? -10 27.469 -2.891 1 95.56 115 SER B CA 1
ATOM 5367 C C . SER B 1 115 ? -11.039 27.531 -1.774 1 95.56 115 SER B C 1
ATOM 5369 O O . SER B 1 115 ? -10.703 27.828 -0.625 1 95.56 115 SER B O 1
ATOM 5371 N N . ASP B 1 116 ? -12.266 27.234 -2.096 1 94.5 116 ASP B N 1
ATOM 5372 C CA . ASP B 1 116 ? -13.305 27.25 -1.077 1 94.5 116 ASP B CA 1
ATOM 5373 C C . ASP B 1 116 ? -13.242 25.984 -0.213 1 94.5 116 ASP B C 1
ATOM 5375 O O . ASP B 1 116 ? -12.375 25.125 -0.422 1 94.5 116 ASP B O 1
ATOM 5379 N N . ARG B 1 117 ? -14.008 25.969 0.883 1 90.44 117 ARG B N 1
ATOM 5380 C CA . ARG B 1 117 ? -14.141 24.828 1.767 1 90.44 117 ARG B CA 1
ATOM 5381 C C . ARG B 1 117 ? -15.594 24.344 1.826 1 90.44 117 ARG B C 1
ATOM 5383 O O . ARG B 1 117 ? -16.516 25.141 1.679 1 90.44 117 ARG B O 1
ATOM 5390 N N . SER B 1 118 ? -15.57 23.016 1.914 1 82.12 118 SER B N 1
ATOM 5391 C CA . SER B 1 118 ? -16.906 22.469 2.094 1 82.12 118 SER B CA 1
ATOM 5392 C C . SER B 1 118 ? -17.5 22.859 3.445 1 82.12 118 SER B C 1
ATOM 5394 O O . SER B 1 118 ? -16.766 22.953 4.438 1 82.12 118 SER B O 1
ATOM 5396 N N . PHE B 1 119 ? -18.703 23.125 3.41 1 71.12 119 PHE B N 1
ATOM 5397 C CA . PHE B 1 119 ? -19.375 23.641 4.598 1 71.12 119 PHE B CA 1
ATOM 5398 C C . PHE B 1 119 ? -19.578 22.547 5.637 1 71.12 119 PHE B C 1
ATOM 5400 O O . PHE B 1 119 ? -20.172 21.516 5.344 1 71.12 119 PHE B O 1
ATOM 5407 N N . GLY B 1 120 ? -18.891 22.656 6.734 1 78.06 120 GLY B N 1
ATOM 5408 C CA . GLY B 1 120 ? -19.141 21.844 7.914 1 78.06 120 GLY B CA 1
ATOM 5409 C C . GLY B 1 120 ? -19.859 22.594 9.023 1 78.06 120 GLY B C 1
ATOM 5410 O O . GLY B 1 120 ? -19.234 23.406 9.719 1 78.06 120 GLY B O 1
ATOM 5411 N N . TYR B 1 121 ? -21.078 22.25 9.188 1 78.88 121 TYR B N 1
ATOM 5412 C CA . TYR B 1 121 ? -21.875 23.016 10.133 1 78.88 121 TYR B CA 1
ATOM 5413 C C . TYR B 1 121 ? -21.312 22.906 11.547 1 78.88 121 TYR B C 1
ATOM 5415 O O . TYR B 1 121 ? -21.188 23.906 12.25 1 78.88 121 TYR B O 1
ATOM 5423 N N . MET B 1 122 ? -21.016 21.75 11.938 1 83.44 122 MET B N 1
ATOM 5424 C CA . MET B 1 122 ? -20.547 21.562 13.305 1 83.44 122 MET B CA 1
ATOM 5425 C C . MET B 1 122 ? -19.203 22.25 13.523 1 83.44 122 MET B C 1
ATOM 5427 O O . MET B 1 122 ? -19.062 23.047 14.453 1 83.44 122 MET B O 1
ATOM 5431 N N . THR B 1 123 ? -18.281 22.016 12.695 1 85.94 123 THR B N 1
ATOM 5432 C CA . THR B 1 123 ? -16.922 22.531 12.883 1 85.94 123 THR B CA 1
ATOM 5433 C C . THR B 1 123 ? -16.891 24.031 12.602 1 85.94 123 THR B C 1
ATOM 5435 O O . THR B 1 123 ? -16.375 24.812 13.406 1 85.94 123 THR B O 1
ATOM 5438 N N . THR B 1 124 ? -17.469 24.453 11.539 1 85.81 124 THR B N 1
ATOM 5439 C CA . THR B 1 124 ? -17.312 25.812 11.062 1 85.81 124 THR B CA 1
ATOM 5440 C C . THR B 1 124 ? -18.281 26.75 11.773 1 85.81 124 THR B C 1
ATOM 5442 O O . THR B 1 124 ? -17.906 27.828 12.242 1 85.81 124 THR B O 1
ATOM 5445 N N . GLU B 1 125 ? -19.469 26.328 11.977 1 85.81 125 GLU B N 1
ATOM 5446 C CA . GLU B 1 125 ? -20.484 27.25 12.492 1 85.81 125 GLU B CA 1
ATOM 5447 C C . GLU B 1 125 ? -20.625 27.109 14.008 1 85.81 125 GLU B C 1
ATOM 5449 O O . GLU B 1 125 ? -20.891 28.094 14.695 1 85.81 125 GLU B O 1
ATOM 5454 N N . MET B 1 126 ? -20.469 25.969 14.43 1 87.44 126 MET B N 1
ATOM 5455 C CA . MET B 1 126 ? -20.766 25.781 15.844 1 87.44 126 MET B CA 1
ATOM 5456 C C . MET B 1 126 ? -19.5 25.891 16.688 1 87.44 126 MET B C 1
ATOM 5458 O O . MET B 1 126 ? -19.453 26.703 17.625 1 87.44 126 MET B O 1
ATOM 5462 N N . VAL B 1 127 ? -18.531 25.219 16.281 1 89.44 127 VAL B N 1
ATOM 5463 C CA . VAL B 1 127 ? -17.344 25.141 17.141 1 89.44 127 VAL B CA 1
ATOM 5464 C C . VAL B 1 127 ? -16.453 26.359 16.906 1 89.44 127 VAL B C 1
ATOM 5466 O O . VAL B 1 127 ? -16.109 27.078 17.859 1 89.44 127 VAL B O 1
ATOM 5469 N N . THR B 1 128 ? -16.109 26.641 15.688 1 92.44 128 THR B N 1
ATOM 5470 C CA . THR B 1 128 ? -15.141 27.688 15.414 1 92.44 128 THR B CA 1
ATOM 5471 C C . THR B 1 128 ? -15.836 29.016 15.117 1 92.44 128 THR B C 1
ATOM 5473 O O . THR B 1 128 ? -15.195 30.078 15.125 1 92.44 128 THR B O 1
ATOM 5476 N N . LYS B 1 129 ? -17.078 28.984 14.805 1 91.25 129 LYS B N 1
ATOM 5477 C CA . LYS B 1 129 ? -17.906 30.141 14.477 1 91.25 129 LYS B CA 1
ATOM 5478 C C . LYS B 1 129 ? -17.266 30.969 13.359 1 91.25 129 LYS B C 1
ATOM 5480 O O . LYS B 1 129 ? -17.266 32.188 13.406 1 91.25 129 LYS B O 1
ATOM 5485 N N . GLY B 1 130 ? -16.578 30.234 12.539 1 90.56 130 GLY B N 1
ATOM 5486 C CA . GLY B 1 130 ? -15.992 30.859 11.367 1 90.56 130 GLY B CA 1
ATOM 5487 C C . GLY B 1 130 ? -14.656 31.531 11.641 1 90.56 130 GLY B C 1
ATOM 5488 O O . GLY B 1 130 ? -14.086 32.156 10.758 1 90.56 130 GLY B O 1
ATOM 5489 N N . TYR B 1 131 ? -14.141 31.359 12.781 1 92.44 131 TYR B N 1
ATOM 5490 C CA . TYR B 1 131 ? -12.938 32.094 13.156 1 92.44 131 TYR B CA 1
ATOM 5491 C C . TYR B 1 131 ? -11.688 31.281 12.828 1 92.44 131 TYR B C 1
ATOM 5493 O O . TYR B 1 131 ? -10.57 31.812 12.867 1 92.44 131 TYR B O 1
ATOM 5501 N N . ASN B 1 132 ? -11.836 30.062 12.477 1 92 132 ASN B N 1
ATOM 5502 C CA . ASN B 1 132 ? -10.703 29.219 12.102 1 92 132 ASN B CA 1
ATOM 5503 C C . ASN B 1 132 ? -10.484 29.219 10.594 1 92 132 ASN B C 1
ATOM 5505 O O . ASN B 1 132 ? -11.32 28.734 9.836 1 92 132 ASN B O 1
ATOM 5509 N N . MET B 1 133 ? -9.375 29.688 10.211 1 90.38 133 MET B N 1
ATOM 5510 C CA . MET B 1 133 ? -9.109 29.891 8.789 1 90.38 133 MET B CA 1
ATOM 5511 C C . MET B 1 133 ? -9.039 28.547 8.055 1 90.38 133 MET B C 1
ATOM 5513 O O . MET B 1 133 ? -9.305 28.484 6.852 1 90.38 133 MET B O 1
ATOM 5517 N N . LEU B 1 134 ? -8.672 27.484 8.695 1 89.75 134 LEU B N 1
ATOM 5518 C CA . LEU B 1 134 ? -8.516 26.188 8.062 1 89.75 134 LEU B CA 1
ATOM 5519 C C . LEU B 1 134 ? -9.844 25.688 7.512 1 89.75 134 LEU B C 1
ATOM 5521 O O . LEU B 1 134 ? -9.875 24.969 6.512 1 89.75 134 LEU B O 1
ATOM 5525 N N . PHE B 1 135 ? -10.914 26.109 8.148 1 90 135 PHE B N 1
ATOM 5526 C CA . PHE B 1 135 ? -12.203 25.547 7.789 1 90 135 PHE B CA 1
ATOM 5527 C C . PHE B 1 135 ? -13.133 26.609 7.234 1 90 135 PHE B C 1
ATOM 5529 O O . PHE B 1 135 ? -14.258 26.328 6.836 1 90 135 PHE B O 1
ATOM 5536 N N . ARG B 1 136 ? -12.602 27.766 7.152 1 90.62 136 ARG B N 1
ATOM 5537 C CA . ARG B 1 136 ? -13.422 28.875 6.703 1 90.62 136 ARG B CA 1
ATOM 5538 C C . ARG B 1 136 ? -13.555 28.891 5.184 1 90.62 136 ARG B C 1
ATOM 5540 O O . ARG B 1 136 ? -12.617 28.516 4.473 1 90.62 136 ARG B O 1
ATOM 5547 N N . ARG B 1 137 ? -14.672 29.359 4.75 1 91.44 137 ARG B N 1
ATOM 5548 C CA . ARG B 1 137 ? -14.883 29.562 3.32 1 91.44 137 ARG B CA 1
ATOM 5549 C C . ARG B 1 137 ? -13.938 30.641 2.781 1 91.44 137 ARG B C 1
ATOM 5551 O O . ARG B 1 137 ? -13.367 31.406 3.549 1 91.44 137 ARG B O 1
ATOM 5558 N N . TYR B 1 138 ? -13.828 30.562 1.521 1 93.5 138 TYR B N 1
ATOM 5559 C CA . TYR B 1 138 ? -12.961 31.562 0.907 1 93.5 138 TYR B CA 1
ATOM 5560 C C . TYR B 1 138 ? -13.695 32.875 0.729 1 93.5 138 TYR B C 1
ATOM 5562 O O . TYR B 1 138 ? -14.328 33.125 -0.302 1 93.5 138 TYR B O 1
ATOM 5570 N N . ASP B 1 139 ? -13.555 33.75 1.663 1 93 139 ASP B N 1
ATOM 5571 C CA . ASP B 1 139 ? -14.203 35.062 1.652 1 93 139 ASP B CA 1
ATOM 5572 C C . ASP B 1 139 ? -13.227 36.188 2.047 1 93 139 ASP B C 1
ATOM 5574 O O . ASP B 1 139 ? -12.016 35.938 2.115 1 93 139 ASP B O 1
ATOM 5578 N N . SER B 1 140 ? -13.75 37.312 2.178 1 93.19 140 SER B N 1
ATOM 5579 C CA . SER B 1 140 ? -12.891 38.469 2.471 1 93.19 140 SER B CA 1
ATOM 5580 C C . SER B 1 140 ? -12.242 38.344 3.846 1 93.19 140 SER B C 1
ATOM 5582 O O . SER B 1 140 ? -11.109 38.781 4.047 1 93.19 140 SER B O 1
ATOM 5584 N N . GLN B 1 141 ? -12.969 37.75 4.723 1 92.94 141 GLN B N 1
ATOM 5585 C CA . GLN B 1 141 ? -12.43 37.594 6.066 1 92.94 141 GLN B CA 1
ATOM 5586 C C . GLN B 1 141 ? -11.258 36.594 6.066 1 92.94 141 GLN B C 1
ATOM 5588 O O . GLN B 1 141 ? -10.297 36.781 6.824 1 92.94 141 GLN B O 1
ATOM 5593 N N . LEU B 1 142 ? -11.352 35.594 5.277 1 93.94 142 LEU B N 1
ATOM 5594 C CA . LEU B 1 142 ? -10.242 34.656 5.141 1 93.94 142 LEU B CA 1
ATOM 5595 C C . LEU B 1 142 ? -9 35.375 4.609 1 93.94 142 LEU B C 1
ATOM 5597 O O . LEU B 1 142 ? -7.887 35.125 5.086 1 93.94 142 LEU B O 1
ATOM 5601 N N . ARG B 1 143 ? -9.18 36.156 3.682 1 94.31 143 ARG B N 1
ATOM 5602 C CA . ARG B 1 143 ? -8.062 36.875 3.102 1 94.31 143 ARG B CA 1
ATOM 5603 C C . ARG B 1 143 ? -7.41 37.812 4.133 1 94.31 143 ARG B C 1
ATOM 5605 O O . ARG B 1 143 ? -6.191 37.969 4.133 1 94.31 143 ARG B O 1
ATOM 5612 N N . LEU B 1 144 ? -8.25 38.344 4.934 1 95.19 144 LEU B N 1
ATOM 5613 C CA . LEU B 1 144 ? -7.719 39.156 6.027 1 95.19 144 LEU B CA 1
ATOM 5614 C C . LEU B 1 144 ? -6.871 38.312 6.965 1 95.19 144 LEU B C 1
ATOM 5616 O O . LEU B 1 144 ? -5.773 38.719 7.355 1 95.19 144 LEU B O 1
ATOM 5620 N N . HIS B 1 145 ? -7.41 37.125 7.375 1 95.56 145 HIS B N 1
ATOM 5621 C CA . HIS B 1 145 ? -6.652 36.219 8.227 1 95.56 145 HIS B CA 1
ATOM 5622 C C . HIS B 1 145 ? -5.297 35.906 7.605 1 95.56 145 HIS B C 1
ATOM 5624 O O . HIS B 1 145 ? -4.27 35.938 8.289 1 95.56 145 HIS B O 1
ATOM 5630 N N . GLN B 1 146 ? -5.332 35.625 6.297 1 94.44 146 GLN B N 1
ATOM 5631 C CA . GLN B 1 146 ? -4.117 35.25 5.582 1 94.44 146 GLN B CA 1
ATOM 5632 C C . GLN B 1 146 ? -3.109 36.406 5.57 1 94.44 146 GLN B C 1
ATOM 5634 O O . GLN B 1 146 ? -1.908 36.156 5.73 1 94.44 146 GLN B O 1
ATOM 5639 N N . ARG B 1 147 ? -3.596 37.531 5.402 1 94.19 147 ARG B N 1
ATOM 5640 C CA . ARG B 1 147 ? -2.732 38.719 5.398 1 94.19 147 ARG B CA 1
ATOM 5641 C C . ARG B 1 147 ? -2.084 38.938 6.762 1 94.19 147 ARG B C 1
ATOM 5643 O O . ARG B 1 147 ? -0.897 39.25 6.848 1 94.19 147 ARG B O 1
ATOM 5650 N N . LEU B 1 148 ? -2.857 38.75 7.75 1 94.75 148 LEU B N 1
ATOM 5651 C CA . LEU B 1 148 ? -2.355 38.938 9.109 1 94.75 148 LEU B CA 1
ATOM 5652 C C . LEU B 1 148 ? -1.319 37.875 9.453 1 94.75 148 LEU B C 1
ATOM 5654 O O . LEU B 1 148 ? -0.365 38.125 10.18 1 94.75 148 LEU B O 1
ATOM 5658 N N . HIS B 1 149 ? -1.498 36.688 8.938 1 94.81 149 HIS B N 1
ATOM 5659 C CA . HIS B 1 149 ? -0.543 35.625 9.156 1 94.81 149 HIS B CA 1
ATOM 5660 C C . HIS B 1 149 ? 0.742 35.844 8.367 1 94.81 149 HIS B C 1
ATOM 5662 O O . HIS B 1 149 ? 1.839 35.594 8.875 1 94.81 149 HIS B O 1
ATOM 5668 N N . SER B 1 150 ? 0.646 36.25 7.176 1 91.88 150 SER B N 1
ATOM 5669 C CA . SER B 1 150 ? 1.772 36.344 6.254 1 91.88 150 SER B CA 1
ATOM 5670 C C . SER B 1 150 ? 2.859 37.281 6.809 1 91.88 150 SER B C 1
ATOM 5672 O O . SER B 1 150 ? 4.051 37.031 6.602 1 91.88 150 SER B O 1
ATOM 5674 N N . HIS B 1 151 ? 2.479 38.219 7.523 1 90.31 151 HIS B N 1
ATOM 5675 C CA . HIS B 1 151 ? 3.441 39.188 8.07 1 90.31 151 HIS B CA 1
ATOM 5676 C C . HIS B 1 151 ? 4.336 38.531 9.117 1 90.31 151 HIS B C 1
ATOM 5678 O O . HIS B 1 151 ? 5.488 38.906 9.289 1 90.31 151 HIS B O 1
ATOM 5684 N N . GLY B 1 152 ? 3.807 37.594 9.68 1 93.88 152 GLY B N 1
ATOM 5685 C CA . GLY B 1 152 ? 4.555 36.938 10.742 1 93.88 152 GLY B CA 1
ATOM 5686 C C . GLY B 1 152 ? 5.203 35.625 10.297 1 93.88 152 GLY B C 1
ATOM 5687 O O . GLY B 1 152 ? 6.02 35.062 11.016 1 93.88 152 GLY B O 1
ATOM 5688 N N . LEU B 1 153 ? 4.934 35.219 9.039 1 95.62 153 LEU B N 1
ATOM 5689 C CA . LEU B 1 153 ? 5.348 33.844 8.703 1 95.62 153 LEU B CA 1
ATOM 5690 C C . LEU B 1 153 ? 6.094 33.812 7.379 1 95.62 153 LEU B C 1
ATOM 5692 O O . LEU B 1 153 ? 6.457 32.75 6.891 1 95.62 153 LEU B O 1
ATOM 5696 N N . ASN B 1 154 ? 6.414 34.906 6.789 1 94.88 154 ASN B N 1
ATOM 5697 C CA . ASN B 1 154 ? 7.156 34.969 5.535 1 94.88 154 ASN B CA 1
ATOM 5698 C C . ASN B 1 154 ? 8.609 34.531 5.719 1 94.88 154 ASN B C 1
ATOM 5700 O O . ASN B 1 154 ? 9.047 34.281 6.844 1 94.88 154 ASN B O 1
ATOM 5704 N N . PRO B 1 155 ? 9.336 34.438 4.695 1 94.88 155 PRO B N 1
ATOM 5705 C CA . PRO B 1 155 ? 10.703 33.906 4.781 1 94.88 155 PRO B CA 1
ATOM 5706 C C . PRO B 1 155 ? 11.602 34.781 5.684 1 94.88 155 PRO B C 1
ATOM 5708 O O . PRO B 1 155 ? 12.422 34.219 6.422 1 94.88 155 PRO B O 1
ATOM 5711 N N . ARG B 1 156 ? 11.477 36.031 5.625 1 95 156 ARG B N 1
ATOM 5712 C CA . ARG B 1 156 ? 12.266 36.906 6.477 1 95 156 ARG B CA 1
ATOM 5713 C C . ARG B 1 156 ? 11.977 36.656 7.953 1 95 156 ARG B C 1
ATOM 5715 O O . ARG B 1 156 ? 12.906 36.562 8.766 1 95 156 ARG B O 1
ATOM 5722 N N . SER B 1 157 ? 10.711 36.594 8.25 1 95.44 157 SER B N 1
ATOM 5723 C CA . SER B 1 157 ? 10.32 36.312 9.625 1 95.44 157 SER B CA 1
ATOM 5724 C C . SER B 1 157 ? 10.836 34.938 10.07 1 95.44 157 SER B C 1
ATOM 5726 O O . SER B 1 157 ? 11.289 34.781 11.203 1 95.44 157 SER B O 1
ATOM 5728 N N . ALA B 1 158 ? 10.711 34 9.18 1 96.38 158 ALA B N 1
ATOM 5729 C CA . ALA B 1 158 ? 11.188 32.656 9.492 1 96.38 158 ALA B CA 1
ATOM 5730 C C . ALA B 1 158 ? 12.656 32.688 9.891 1 96.38 158 ALA B C 1
ATOM 5732 O O . ALA B 1 158 ? 13.062 32 10.844 1 96.38 158 ALA B O 1
ATOM 5733 N N . ALA B 1 159 ? 13.43 33.406 9.164 1 96.31 159 ALA B N 1
ATOM 5734 C CA . ALA B 1 159 ? 14.852 33.531 9.461 1 96.31 159 ALA B CA 1
ATOM 5735 C C . ALA B 1 159 ? 15.078 34.156 10.836 1 96.31 159 ALA B C 1
ATOM 5737 O O . ALA B 1 159 ? 16 33.781 11.555 1 96.31 159 ALA B O 1
ATOM 5738 N N . LEU B 1 160 ? 14.234 35.062 11.211 1 95.94 160 LEU B N 1
ATOM 5739 C CA . LEU B 1 160 ? 14.336 35.75 12.5 1 95.94 160 LEU B CA 1
ATOM 5740 C C . LEU B 1 160 ? 14.008 34.812 13.641 1 95.94 160 LEU B C 1
ATOM 5742 O O . LEU B 1 160 ? 14.422 35.031 14.781 1 95.94 160 LEU B O 1
ATOM 5746 N N . TYR B 1 161 ? 13.25 33.75 13.344 1 96.5 161 TYR B N 1
ATOM 5747 C CA . TYR B 1 161 ? 12.812 32.812 14.391 1 96.5 161 TYR B CA 1
ATOM 5748 C C . TYR B 1 161 ? 13.812 31.672 14.555 1 96.5 161 TYR B C 1
ATOM 5750 O O . TYR B 1 161 ? 13.664 30.844 15.453 1 96.5 161 TYR B O 1
ATOM 5758 N N . GLU B 1 162 ? 14.844 31.594 13.758 1 96.12 162 GLU B N 1
ATOM 5759 C CA . GLU B 1 162 ? 15.812 30.484 13.773 1 96.12 162 GLU B CA 1
ATOM 5760 C C . GLU B 1 162 ? 16.453 30.344 15.148 1 96.12 162 GLU B C 1
ATOM 5762 O O . GLU B 1 162 ? 16.609 29.219 15.641 1 96.12 162 GLU B O 1
ATOM 5767 N N . PRO B 1 163 ? 16.781 31.469 15.797 1 94.81 163 PRO B N 1
ATOM 5768 C CA . PRO B 1 163 ? 17.375 31.312 17.125 1 94.81 163 PRO B CA 1
ATOM 5769 C C . PRO B 1 163 ? 16.438 30.656 18.125 1 94.81 163 PRO B C 1
ATOM 5771 O O . PRO B 1 163 ? 16.875 29.938 19.016 1 94.81 163 PRO B O 1
ATOM 5774 N N . ILE B 1 164 ? 15.156 30.906 17.984 1 94.94 164 ILE B N 1
ATOM 5775 C CA . ILE B 1 164 ? 14.164 30.266 18.844 1 94.94 164 ILE B CA 1
ATOM 5776 C C . ILE B 1 164 ? 14.156 28.766 18.609 1 94.94 164 ILE B C 1
ATOM 5778 O O . ILE B 1 164 ? 14.172 27.969 19.547 1 94.94 164 ILE B O 1
ATOM 5782 N N . GLN B 1 165 ? 14.141 28.391 17.328 1 95.62 165 GLN B N 1
ATOM 5783 C CA . GLN B 1 165 ? 14.133 26.984 16.953 1 95.62 165 GLN B CA 1
ATOM 5784 C C . GLN B 1 165 ? 15.43 26.297 17.375 1 95.62 165 GLN B C 1
ATOM 5786 O O . GLN B 1 165 ? 15.422 25.125 17.797 1 95.62 165 GLN B O 1
ATOM 5791 N N . ASP B 1 166 ? 16.469 27.016 17.25 1 95.19 166 ASP B N 1
ATOM 5792 C CA . ASP B 1 166 ? 17.766 26.516 17.703 1 95.19 166 ASP B CA 1
ATOM 5793 C C . ASP B 1 166 ? 17.734 26.188 19.188 1 95.19 166 ASP B C 1
ATOM 5795 O O . ASP B 1 166 ? 18.141 25.094 19.594 1 95.19 166 ASP B O 1
ATOM 5799 N N . MET B 1 167 ? 17.25 27.094 19.969 1 94.25 167 MET B N 1
ATOM 5800 C CA . MET B 1 167 ? 17.172 26.922 21.422 1 94.25 167 MET B CA 1
ATOM 5801 C C . MET B 1 167 ? 16.266 25.75 21.781 1 94.25 167 MET B C 1
ATOM 5803 O O . MET B 1 167 ? 16.641 24.922 22.625 1 94.25 167 MET B O 1
ATOM 5807 N N . GLU B 1 168 ? 15.141 25.672 21.156 1 95 168 GLU B N 1
ATOM 5808 C CA . GLU B 1 168 ? 14.18 24.625 21.5 1 95 168 GLU B CA 1
ATOM 5809 C C . GLU B 1 168 ? 14.672 23.25 21.047 1 95 168 GLU B C 1
ATOM 5811 O O . GLU B 1 168 ? 14.375 22.234 21.688 1 95 168 GLU B O 1
ATOM 5816 N N . SER B 1 169 ? 15.414 23.203 19.938 1 96.81 169 SER B N 1
ATOM 5817 C CA . SER B 1 169 ? 16 21.953 19.5 1 96.81 169 SER B CA 1
ATOM 5818 C C . SER B 1 169 ? 17.031 21.438 20.5 1 96.81 169 SER B C 1
ATOM 5820 O O . SER B 1 169 ? 17.141 20.234 20.734 1 96.81 169 SER B O 1
ATOM 5822 N N . LEU B 1 170 ? 17.781 22.375 21.062 1 96.12 170 LEU B N 1
ATOM 5823 C CA . LEU B 1 170 ? 18.734 22.016 22.094 1 96.12 170 LEU B CA 1
ATOM 5824 C C . LEU B 1 170 ? 18.031 21.484 23.344 1 96.12 170 LEU B C 1
ATOM 5826 O O . LEU B 1 170 ? 18.469 20.5 23.922 1 96.12 170 LEU B O 1
ATOM 5830 N N . GLN B 1 171 ? 17 22.156 23.719 1 95.25 171 GLN B N 1
ATOM 5831 C CA . GLN B 1 171 ? 16.219 21.719 24.875 1 95.25 171 GLN B CA 1
ATOM 5832 C C . GLN B 1 171 ? 15.648 20.312 24.641 1 95.25 171 GLN B C 1
ATOM 5834 O O . GLN B 1 171 ? 15.578 19.5 25.562 1 95.25 171 GLN B O 1
ATOM 5839 N N . LEU B 1 172 ? 15.195 20.047 23.438 1 96.81 172 LEU B N 1
ATOM 5840 C CA . LEU B 1 172 ? 14.672 18.734 23.094 1 96.81 172 LEU B CA 1
ATOM 5841 C C . LEU B 1 172 ? 15.734 17.656 23.328 1 96.81 172 LEU B C 1
ATOM 5843 O O . LEU B 1 172 ? 15.445 16.609 23.922 1 96.81 172 LEU B O 1
ATOM 5847 N N . LEU B 1 173 ? 16.953 17.906 22.828 1 97.75 173 LEU B N 1
ATOM 5848 C CA . LEU B 1 173 ? 18.031 16.953 23.016 1 97.75 173 LEU B CA 1
ATOM 5849 C C . LEU B 1 173 ? 18.266 16.688 24.5 1 97.75 173 LEU B C 1
ATOM 5851 O O . LEU B 1 173 ? 18.438 15.531 24.906 1 97.75 173 LEU B O 1
ATOM 5855 N N . ASN B 1 174 ? 18.266 17.703 25.219 1 95.56 174 ASN B N 1
ATOM 5856 C CA . ASN B 1 174 ? 18.484 17.578 26.656 1 95.56 174 ASN B CA 1
ATOM 5857 C C . ASN B 1 174 ? 17.391 16.734 27.312 1 95.56 174 ASN B C 1
ATOM 5859 O O . ASN B 1 174 ? 17.672 15.883 28.156 1 95.56 174 ASN B O 1
ATOM 5863 N N . ASP B 1 175 ? 16.188 17.062 26.953 1 94.12 175 ASP B N 1
ATOM 5864 C CA . ASP B 1 175 ? 15.047 16.328 27.5 1 94.12 175 ASP B CA 1
ATOM 5865 C C . ASP B 1 175 ? 15.148 14.844 27.172 1 94.12 175 ASP B C 1
ATOM 5867 O O . ASP B 1 175 ? 14.875 13.992 28.016 1 94.12 175 ASP B O 1
ATOM 5871 N N . MET B 1 176 ? 15.523 14.531 25.984 1 95.5 176 MET B N 1
ATOM 5872 C CA . MET B 1 176 ? 15.586 13.148 25.516 1 95.5 176 MET B CA 1
ATOM 5873 C C . MET B 1 176 ? 16.766 12.422 26.156 1 95.5 176 MET B C 1
ATOM 5875 O O . MET B 1 176 ? 16.656 11.234 26.484 1 95.5 176 MET B O 1
ATOM 5879 N N . LEU B 1 177 ? 17.922 13.117 26.344 1 95 177 LEU B N 1
ATOM 5880 C CA . LEU B 1 177 ? 19.078 12.539 27.047 1 95 177 LEU B CA 1
ATOM 5881 C C . LEU B 1 177 ? 18.703 12.195 28.484 1 95 177 LEU B C 1
ATOM 5883 O O . LEU B 1 177 ? 19.031 11.109 28.969 1 95 177 LEU B O 1
ATOM 5887 N N . SER B 1 178 ? 18.016 13.086 29.094 1 91.5 178 SER B N 1
ATOM 5888 C CA . SER B 1 178 ? 17.625 12.898 30.484 1 91.5 178 SER B CA 1
ATOM 5889 C C . SER B 1 178 ? 16.641 11.734 30.625 1 91.5 178 SER B C 1
ATOM 5891 O O . SER B 1 178 ? 16.734 10.953 31.578 1 91.5 178 SER B O 1
ATOM 5893 N N . GLN B 1 179 ? 15.742 11.648 29.719 1 89.25 179 GLN B N 1
ATOM 5894 C CA . GLN B 1 179 ? 14.75 10.578 29.75 1 89.25 179 GLN B CA 1
ATOM 5895 C C . GLN B 1 179 ? 15.406 9.219 29.516 1 89.25 179 GLN B C 1
ATOM 5897 O O . GLN B 1 179 ? 14.969 8.203 30.062 1 89.25 179 GLN B O 1
ATOM 5902 N N . GLY B 1 180 ? 16.328 9.219 28.656 1 87.94 180 GLY B N 1
ATOM 5903 C CA . GLY B 1 180 ? 17.031 7.977 28.391 1 87.94 180 GLY B CA 1
ATOM 5904 C C . GLY B 1 180 ? 17.781 7.441 29.594 1 87.94 180 GLY B C 1
ATOM 5905 O O . GLY B 1 180 ? 17.969 6.227 29.719 1 87.94 180 GLY B O 1
ATOM 5906 N N . LYS B 1 181 ? 18.203 8.312 30.484 1 84.69 181 LYS B N 1
ATOM 5907 C CA . LYS B 1 181 ? 18.938 7.934 31.688 1 84.69 181 LYS B CA 1
ATOM 5908 C C . LYS B 1 181 ? 17.984 7.504 32.812 1 84.69 181 LYS B C 1
ATOM 5910 O O . LYS B 1 181 ? 18.328 6.672 33.625 1 84.69 181 LYS B O 1
ATOM 5915 N N . LEU B 1 182 ? 16.828 8.242 33.062 1 65.75 182 LEU B N 1
ATOM 5916 C CA . LEU B 1 182 ? 15.891 8.016 34.156 1 65.75 182 LEU B CA 1
ATOM 5917 C C . LEU B 1 182 ? 15.312 6.605 34.094 1 65.75 182 LEU B C 1
ATOM 5919 O O . LEU B 1 182 ? 15.117 5.961 35.125 1 65.75 182 LEU B O 1
ATOM 5923 N N . LYS B 1 183 ? 14.641 6.375 33.125 1 54.19 183 LYS B N 1
ATOM 5924 C CA . LYS B 1 183 ? 13.883 5.133 33.25 1 54.19 183 LYS B CA 1
ATOM 5925 C C . LYS B 1 183 ? 14.805 3.961 33.562 1 54.19 183 LYS B C 1
ATOM 5927 O O . LYS B 1 183 ? 14.336 2.848 33.812 1 54.19 183 LYS B O 1
ATOM 5932 N N . SER B 1 184 ? 16.078 4.152 33.469 1 45.94 184 SER B N 1
ATOM 5933 C CA . SER B 1 184 ? 16.906 3.039 33.938 1 45.94 184 SER B CA 1
ATOM 5934 C C . SER B 1 184 ? 16.766 2.822 35.438 1 45.94 184 SER B C 1
ATOM 5936 O O . SER B 1 184 ? 17.016 1.724 35.938 1 45.94 184 SER B O 1
ATOM 5938 N N . ASP B 1 185 ? 16.594 3.869 36.188 1 40.12 185 ASP B N 1
ATOM 5939 C CA . ASP B 1 185 ? 16.609 3.648 37.625 1 40.12 185 ASP B CA 1
ATOM 5940 C C . ASP B 1 185 ? 15.281 3.064 38.094 1 40.12 185 ASP B C 1
ATOM 5942 O O . ASP B 1 185 ? 15.195 2.508 39.188 1 40.12 185 ASP B O 1
ATOM 5946 N N . SER B 1 186 ? 14.195 3.818 37.906 1 37.19 186 SER B N 1
ATOM 5947 C CA . SER B 1 186 ? 13.023 3.387 38.656 1 37.19 186 SER B CA 1
ATOM 5948 C C . SER B 1 186 ? 12.57 1.995 38.219 1 37.19 186 SER B C 1
ATOM 5950 O O . SER B 1 186 ? 12.367 1.114 39.062 1 37.19 186 SER B O 1
ATOM 5952 N N . SER B 1 187 ? 11.32 2.004 37.469 1 34.56 187 SER B N 1
ATOM 5953 C CA . SER B 1 187 ? 10.562 0.761 37.344 1 34.56 187 SER B CA 1
ATOM 5954 C C . SER B 1 187 ? 11.359 -0.304 36.625 1 34.56 187 SER B C 1
ATOM 5956 O O . SER B 1 187 ? 12.273 0.017 35.844 1 34.56 187 SER B O 1
ATOM 5958 N N . GLY B 1 188 ? 11.32 -1.601 37 1 36.81 188 GLY B N 1
ATOM 5959 C CA . GLY B 1 188 ? 11.609 -2.941 36.5 1 36.81 188 GLY B CA 1
ATOM 5960 C C . GLY B 1 188 ? 11.664 -3.031 35 1 36.81 188 GLY B C 1
ATOM 5961 O O . GLY B 1 188 ? 11.484 -4.109 34.438 1 36.81 188 GLY B O 1
ATOM 5962 N N . GLY B 1 189 ? 11.352 -1.916 34.406 1 44.03 189 GLY B N 1
ATOM 5963 C CA . GLY B 1 189 ? 11.391 -2.223 33 1 44.03 189 GLY B CA 1
ATOM 5964 C C . GLY B 1 189 ? 12.789 -2.48 32.469 1 44.03 189 GLY B C 1
ATOM 5965 O O . GLY B 1 189 ? 13.766 -1.94 33 1 44.03 189 GLY B O 1
ATOM 5966 N N . GLU B 1 190 ? 13.141 -3.547 31.875 1 47.56 190 GLU B N 1
ATOM 5967 C CA . GLU B 1 190 ? 14.352 -4.188 31.375 1 47.56 190 GLU B CA 1
ATOM 5968 C C . GLU B 1 190 ? 15.18 -3.217 30.531 1 47.56 190 GLU B C 1
ATOM 5970 O O . GLU B 1 190 ? 14.672 -2.631 29.578 1 47.56 190 GLU B O 1
ATOM 5975 N N . LYS B 1 191 ? 16.203 -2.551 31.172 1 50.66 191 LYS B N 1
ATOM 5976 C CA . LYS B 1 191 ? 17.297 -1.919 30.438 1 50.66 191 LYS B CA 1
ATOM 5977 C C . LYS B 1 191 ? 17.797 -2.828 29.312 1 50.66 191 LYS B C 1
ATOM 5979 O O . LYS B 1 191 ? 17.828 -4.051 29.469 1 50.66 191 LYS B O 1
ATOM 5984 N N . GLU B 1 192 ? 17.734 -2.014 28.234 1 59.94 192 GLU B N 1
ATOM 5985 C CA . GLU B 1 192 ? 18.547 -2.736 27.266 1 59.94 192 GLU B CA 1
ATOM 5986 C C . GLU B 1 192 ? 19.984 -2.883 27.734 1 59.94 192 GLU B C 1
ATOM 5988 O O . GLU B 1 192 ? 20.406 -2.217 28.688 1 59.94 192 GLU B O 1
ATOM 5993 N N . MET B 1 193 ? 20.672 -3.676 27.422 1 52.28 193 MET B N 1
ATOM 5994 C CA . MET B 1 193 ? 22.047 -4.027 27.781 1 52.28 193 MET B CA 1
ATOM 5995 C C . MET B 1 193 ? 22.938 -2.791 27.797 1 52.28 193 MET B C 1
ATOM 5997 O O . MET B 1 193 ? 23.859 -2.701 28.609 1 52.28 193 MET B O 1
ATOM 6001 N N . ASP B 1 194 ? 22.531 -1.683 27.047 1 60.88 194 ASP B N 1
ATOM 6002 C CA . ASP B 1 194 ? 23.469 -0.574 26.906 1 60.88 194 ASP B CA 1
ATOM 6003 C C . ASP B 1 194 ? 23.078 0.599 27.812 1 60.88 194 ASP B C 1
ATOM 6005 O O . ASP B 1 194 ? 23.641 1.686 27.703 1 60.88 194 ASP B O 1
ATOM 6009 N N . GLY B 1 195 ? 22.125 0.362 28.734 1 75.06 195 GLY B N 1
ATOM 6010 C CA . GLY B 1 195 ? 21.828 1.33 29.781 1 75.06 195 GLY B CA 1
ATOM 6011 C C . GLY B 1 195 ? 20.859 2.406 29.328 1 75.06 195 GLY B C 1
ATOM 6012 O O . GLY B 1 195 ? 20.547 3.324 30.094 1 75.06 195 GLY B O 1
ATOM 6013 N N . VAL B 1 196 ? 20.375 2.494 28.109 1 88.06 196 VAL B N 1
ATOM 6014 C CA . VAL B 1 196 ? 19.453 3.508 27.625 1 88.06 196 VAL B CA 1
ATOM 6015 C C . VAL B 1 196 ? 18.031 2.947 27.609 1 88.06 196 VAL B C 1
ATOM 6017 O O . VAL B 1 196 ? 17.797 1.851 27.094 1 88.06 196 VAL B O 1
ATOM 6020 N N . ALA B 1 197 ? 17.125 3.68 28.219 1 90.62 197 ALA B N 1
ATOM 6021 C CA . ALA B 1 197 ? 15.734 3.227 28.312 1 90.62 197 ALA B CA 1
ATOM 6022 C C . ALA B 1 197 ? 14.938 3.602 27.062 1 90.62 197 ALA B C 1
ATOM 6024 O O . ALA B 1 197 ? 15.133 4.68 26.5 1 90.62 197 ALA B O 1
ATOM 6025 N N . PRO B 1 198 ? 14.086 2.672 26.625 1 92.75 198 PRO B N 1
ATOM 6026 C CA . PRO B 1 198 ? 13.172 3.043 25.531 1 92.75 198 PRO B CA 1
ATOM 6027 C C . PRO B 1 198 ? 12.266 4.215 25.906 1 92.75 198 PRO B C 1
ATOM 6029 O O . PRO B 1 198 ? 11.836 4.336 27.047 1 92.75 198 PRO B O 1
ATOM 6032 N N . GLN B 1 199 ? 12.016 5.074 24.938 1 93.81 199 GLN B N 1
ATOM 6033 C CA . GLN B 1 199 ? 11.188 6.246 25.188 1 93.81 199 GLN B CA 1
ATOM 6034 C C . GLN B 1 199 ? 10.156 6.438 24.078 1 93.81 199 GLN B C 1
ATOM 6036 O O . GLN B 1 199 ? 10.43 6.137 22.906 1 93.81 199 GLN B O 1
ATOM 6041 N N . ASN B 1 200 ? 8.953 6.883 24.516 1 94.25 200 ASN B N 1
ATOM 6042 C CA . ASN B 1 200 ? 8.008 7.434 23.547 1 94.25 200 ASN B CA 1
ATOM 6043 C C . ASN B 1 200 ? 8.336 8.883 23.203 1 94.25 200 ASN B C 1
ATOM 6045 O O . ASN B 1 200 ? 8.141 9.781 24.016 1 94.25 200 ASN B O 1
ATOM 6049 N N . PRO B 1 201 ? 8.781 9.109 22.031 1 95.44 201 PRO B N 1
ATOM 6050 C CA . PRO B 1 201 ? 9.289 10.445 21.703 1 95.44 201 PRO B CA 1
ATOM 6051 C C . PRO B 1 201 ? 8.18 11.469 21.484 1 95.44 201 PRO B C 1
ATOM 6053 O O . PRO B 1 201 ? 8.445 12.664 21.391 1 95.44 201 PRO B O 1
ATOM 6056 N N . HIS B 1 202 ? 6.977 11.031 21.453 1 91.31 202 HIS B N 1
ATOM 6057 C CA . HIS B 1 202 ? 5.852 11.883 21.078 1 91.31 202 HIS B CA 1
ATOM 6058 C C . HIS B 1 202 ? 5.758 13.109 21.984 1 91.31 202 HIS B C 1
ATOM 6060 O O . HIS B 1 202 ? 5.609 14.234 21.5 1 91.31 202 HIS B O 1
ATOM 6066 N N . TRP B 1 203 ? 5.891 12.93 23.203 1 88.5 203 TRP B N 1
ATOM 6067 C CA . TRP B 1 203 ? 5.688 14.016 24.172 1 88.5 203 TRP B CA 1
ATOM 6068 C C . TRP B 1 203 ? 6.816 15.031 24.078 1 88.5 203 TRP B C 1
ATOM 6070 O O . TRP B 1 203 ? 6.578 16.234 24.172 1 88.5 203 TRP B O 1
ATOM 6080 N N . ASP B 1 204 ? 8.016 14.555 23.984 1 93.44 204 ASP B N 1
ATOM 6081 C CA . ASP B 1 204 ? 9.148 15.469 23.859 1 93.44 204 ASP B CA 1
ATOM 6082 C C . ASP B 1 204 ? 9.078 16.25 22.547 1 93.44 204 ASP B C 1
ATOM 6084 O O . ASP B 1 204 ? 9.391 17.453 22.516 1 93.44 204 ASP B O 1
ATOM 6088 N N . PHE B 1 205 ? 8.68 15.594 21.5 1 95.56 205 PHE B N 1
ATOM 6089 C CA . PHE B 1 205 ? 8.508 16.266 20.219 1 95.56 205 PHE B CA 1
ATOM 6090 C C . PHE B 1 205 ? 7.418 17.328 20.312 1 95.56 205 PHE B C 1
ATOM 6092 O O . PHE B 1 205 ? 7.566 18.438 19.781 1 95.56 205 PHE B O 1
ATOM 6099 N N . ARG B 1 206 ? 6.379 16.984 20.969 1 92.5 206 ARG B N 1
ATOM 6100 C CA . ARG B 1 206 ? 5.262 17.906 21.109 1 92.5 206 ARG B CA 1
ATOM 6101 C C . ARG B 1 206 ? 5.668 19.125 21.922 1 92.5 206 ARG B C 1
ATOM 6103 O O . ARG B 1 206 ? 5.336 20.266 21.562 1 92.5 206 ARG B O 1
ATOM 6110 N N . ARG B 1 207 ? 6.297 18.875 22.984 1 93.19 207 ARG B N 1
ATOM 6111 C CA . ARG B 1 207 ? 6.723 20 23.812 1 93.19 207 ARG B CA 1
ATOM 6112 C C . ARG B 1 207 ? 7.648 20.922 23.047 1 93.19 207 ARG B C 1
ATOM 6114 O O . ARG B 1 207 ? 7.496 22.156 23.094 1 93.19 207 ARG B O 1
ATOM 6121 N N . ALA B 1 208 ? 8.617 20.359 22.391 1 94.44 208 ALA B N 1
ATOM 6122 C CA . ALA B 1 208 ? 9.586 21.172 21.641 1 94.44 208 ALA B CA 1
ATOM 6123 C C . ALA B 1 208 ? 8.898 22 20.562 1 94.44 208 ALA B C 1
ATOM 6125 O O . ALA B 1 208 ? 9.164 23.188 20.422 1 94.44 208 ALA B O 1
ATOM 6126 N N . SER B 1 209 ? 8.078 21.344 19.797 1 93.25 209 SER B N 1
ATOM 6127 C CA . SER B 1 209 ? 7.355 22.031 18.734 1 93.25 209 SER B CA 1
ATOM 6128 C C . SER B 1 209 ? 6.41 23.094 19.281 1 93.25 209 SER B C 1
ATOM 6130 O O . SER B 1 209 ? 6.387 24.234 18.812 1 93.25 209 SER B O 1
ATOM 6132 N N . ALA B 1 210 ? 5.695 22.719 20.312 1 92.94 210 ALA B N 1
ATOM 6133 C CA . ALA B 1 210 ? 4.734 23.641 20.922 1 92.94 210 ALA B CA 1
ATOM 6134 C C . ALA B 1 210 ? 5.441 24.828 21.562 1 92.94 210 ALA B C 1
ATOM 6136 O O . ALA B 1 210 ? 4.941 25.953 21.516 1 92.94 210 ALA B O 1
ATOM 6137 N N . SER B 1 211 ? 6.52 24.547 22.141 1 94.25 211 SER B N 1
ATOM 6138 C CA . SER B 1 211 ? 7.254 25.625 22.797 1 94.25 211 SER B CA 1
ATOM 6139 C C . SER B 1 211 ? 7.789 26.641 21.797 1 94.25 211 SER B C 1
ATOM 6141 O O . SER B 1 211 ? 7.746 27.844 22.031 1 94.25 211 SER B O 1
ATOM 6143 N N . SER B 1 212 ? 8.32 26.141 20.75 1 93.5 212 SER B N 1
ATOM 6144 C CA . SER B 1 212 ? 8.836 27.016 19.703 1 93.5 212 SER B CA 1
ATOM 6145 C C . SER B 1 212 ? 7.742 27.938 19.172 1 93.5 212 SER B C 1
ATOM 6147 O O . SER B 1 212 ? 7.945 29.156 19.062 1 93.5 212 SER B O 1
ATOM 6149 N N . ILE B 1 213 ? 6.633 27.422 18.891 1 92.75 213 ILE B N 1
ATOM 6150 C CA . ILE B 1 213 ? 5.574 28.219 18.266 1 92.75 213 ILE B CA 1
ATOM 6151 C C . ILE B 1 213 ? 4.895 29.078 19.328 1 92.75 213 ILE B C 1
ATOM 6153 O O . ILE B 1 213 ? 4.449 30.188 19.047 1 92.75 213 ILE B O 1
ATOM 6157 N N . SER B 1 214 ? 4.836 28.562 20.547 1 93.56 214 SER B N 1
ATOM 6158 C CA . SER B 1 214 ? 4.285 29.359 21.641 1 93.56 214 SER B CA 1
ATOM 6159 C C . SER B 1 214 ? 5.094 30.641 21.844 1 93.56 214 SER B C 1
ATOM 6161 O O . SER B 1 214 ? 4.523 31.703 22.062 1 93.56 214 SER B O 1
ATOM 6163 N N . LEU B 1 215 ? 6.363 30.469 21.812 1 94.38 215 LEU B N 1
ATOM 6164 C CA . LEU B 1 215 ? 7.207 31.656 21.984 1 94.38 215 LEU B CA 1
ATOM 6165 C C . LEU B 1 215 ? 6.984 32.656 20.844 1 94.38 215 LEU B C 1
ATOM 6167 O O . LEU B 1 215 ? 6.906 33.844 21.094 1 94.38 215 LEU B O 1
ATOM 6171 N N . VAL B 1 216 ? 6.801 32.188 19.672 1 95.12 216 VAL B N 1
ATOM 6172 C CA . VAL B 1 216 ? 6.625 33.031 18.5 1 95.12 216 VAL B CA 1
ATOM 6173 C C . VAL B 1 216 ? 5.246 33.688 18.547 1 95.12 216 VAL B C 1
ATOM 6175 O O . VAL B 1 216 ? 5.113 34.875 18.234 1 95.12 216 VAL B O 1
ATOM 6178 N N . ILE B 1 217 ? 4.258 32.969 18.953 1 96.06 217 ILE B N 1
ATOM 6179 C CA . ILE B 1 217 ? 2.883 33.438 18.828 1 96.06 217 ILE B CA 1
ATOM 6180 C C . ILE B 1 217 ? 2.461 34.125 20.109 1 96.06 217 ILE B C 1
ATOM 6182 O O . ILE B 1 217 ? 1.843 35.219 20.078 1 96.06 217 ILE B O 1
ATOM 6186 N N . TRP B 1 218 ? 2.844 33.562 21.266 1 95.19 218 TRP B N 1
ATOM 6187 C CA . TRP B 1 218 ? 2.326 34.062 22.531 1 95.19 218 TRP B CA 1
ATOM 6188 C C . TRP B 1 218 ? 3.402 34.812 23.312 1 95.19 218 TRP B C 1
ATOM 6190 O O . TRP B 1 218 ? 3.096 35.594 24.203 1 95.19 218 TRP B O 1
ATOM 6200 N N . GLY B 1 219 ? 4.641 34.5 23.141 1 93.5 219 GLY B N 1
ATOM 6201 C CA . GLY B 1 219 ? 5.719 35.219 23.781 1 93.5 219 GLY B CA 1
ATOM 6202 C C . GLY B 1 219 ? 6.281 34.531 25 1 93.5 219 GLY B C 1
ATOM 6203 O O . GLY B 1 219 ? 7.008 35.125 25.781 1 93.5 219 GLY B O 1
ATOM 6204 N N . TYR B 1 220 ? 5.961 33.25 25.141 1 91.94 220 TYR B N 1
ATOM 6205 C CA . TYR B 1 220 ? 6.539 32.531 26.266 1 91.94 220 TYR B CA 1
ATOM 6206 C C . TYR B 1 220 ? 6.816 31.078 25.906 1 91.94 220 TYR B C 1
ATOM 6208 O O . TYR B 1 220 ? 6.141 30.516 25.031 1 91.94 220 TYR B O 1
ATOM 6216 N N . ARG B 1 221 ? 7.734 30.453 26.609 1 91.81 221 ARG B N 1
ATOM 6217 C CA . ARG B 1 221 ? 8.172 29.094 26.359 1 91.81 221 ARG B CA 1
ATOM 6218 C C . ARG B 1 221 ? 7.359 28.094 27.172 1 91.81 221 ARG B C 1
ATOM 6220 O O . ARG B 1 221 ? 6.77 28.453 28.188 1 91.81 221 ARG B O 1
ATOM 6227 N N . LEU B 1 222 ? 7.309 26.891 26.641 1 92.06 222 LEU B N 1
ATOM 6228 C CA . LEU B 1 222 ? 6.723 25.781 27.375 1 92.06 222 LEU B CA 1
ATOM 6229 C C . LEU B 1 222 ? 7.809 24.844 27.906 1 92.06 222 LEU B C 1
ATOM 6231 O O . LEU B 1 222 ? 8.32 24 27.172 1 92.06 222 LEU B O 1
ATOM 6235 N N . MET B 1 223 ? 8.109 24.984 29.141 1 87.5 223 MET B N 1
ATOM 6236 C CA . MET B 1 223 ? 9.18 24.203 29.766 1 87.5 223 MET B CA 1
ATOM 6237 C C . MET B 1 223 ? 8.609 23.125 30.672 1 87.5 223 MET B C 1
ATOM 6239 O O . MET B 1 223 ? 7.598 23.328 31.328 1 87.5 223 MET B O 1
ATOM 6243 N N . LYS B 1 224 ? 9.289 22.016 30.672 1 84.81 224 LYS B N 1
ATOM 6244 C CA . LYS B 1 224 ? 8.852 20.938 31.547 1 84.81 224 LYS B CA 1
ATOM 6245 C C . LYS B 1 224 ? 8.82 21.375 33 1 84.81 224 LYS B C 1
ATOM 6247 O O . LYS B 1 224 ? 9.75 22.031 33.469 1 84.81 224 LYS B O 1
ATOM 6252 N N . GLY B 1 225 ? 7.801 21.094 33.688 1 79.69 225 GLY B N 1
ATOM 6253 C CA . GLY B 1 225 ? 7.684 21.391 35.094 1 79.69 225 GLY B CA 1
ATOM 6254 C C . GLY B 1 225 ? 7.129 22.781 35.375 1 79.69 225 GLY B C 1
ATOM 6255 O O . GLY B 1 225 ? 6.758 23.094 36.5 1 79.69 225 GLY B O 1
ATOM 6256 N N . HIS B 1 226 ? 7.086 23.625 34.375 1 81.88 226 HIS B N 1
ATOM 6257 C CA . HIS B 1 226 ? 6.562 24.969 34.594 1 81.88 226 HIS B CA 1
ATOM 6258 C C . HIS B 1 226 ? 5.035 24.969 34.594 1 81.88 226 HIS B C 1
ATOM 6260 O O . HIS B 1 226 ? 4.406 24.203 33.875 1 81.88 226 HIS B O 1
ATOM 6266 N N . PRO B 1 227 ? 4.629 25.906 35.406 1 80.06 227 PRO B N 1
ATOM 6267 C CA . PRO B 1 227 ? 3.172 26.016 35.5 1 80.06 227 PRO B CA 1
ATOM 6268 C C . PRO B 1 227 ? 2.531 26.391 34.156 1 80.06 227 PRO B C 1
ATOM 6270 O O . PRO B 1 227 ? 3.074 27.219 33.406 1 80.06 227 PRO B O 1
ATOM 6273 N N . GLY B 1 228 ? 1.492 25.766 33.781 1 83.12 228 GLY B N 1
ATOM 6274 C CA . GLY B 1 228 ? 0.753 26.109 32.562 1 83.12 228 GLY B CA 1
ATOM 6275 C C . GLY B 1 228 ? 1.143 25.266 31.375 1 83.12 228 GLY B C 1
ATOM 6276 O O . GLY B 1 228 ? 0.371 25.141 30.422 1 83.12 228 GLY B O 1
ATOM 6277 N N . THR B 1 229 ? 2.4 24.844 31.438 1 85.88 229 THR B N 1
ATOM 6278 C CA . THR B 1 229 ? 2.869 24.047 30.312 1 85.88 229 THR B CA 1
ATOM 6279 C C . THR B 1 229 ? 1.995 22.797 30.141 1 85.88 229 THR B C 1
ATOM 6281 O O . THR B 1 229 ? 1.591 22.484 29.016 1 85.88 229 THR B O 1
ATOM 6284 N N . LYS B 1 230 ? 1.709 22.172 31.141 1 85.5 230 LYS B N 1
ATOM 6285 C CA . LYS B 1 230 ? 0.886 20.969 31.078 1 85.5 230 LYS B CA 1
ATOM 6286 C C . LYS B 1 230 ? -0.501 21.281 30.531 1 85.5 230 LYS B C 1
ATOM 6288 O O . LYS B 1 230 ? -1.037 20.516 29.719 1 85.5 230 LYS B O 1
ATOM 6293 N N . GLU B 1 231 ? -1.004 22.344 31 1 85.31 231 GLU B N 1
ATOM 6294 C CA . GLU B 1 231 ? -2.33 22.75 30.547 1 85.31 231 GLU B CA 1
ATOM 6295 C C . GLU B 1 231 ? -2.34 23.031 29.047 1 85.31 231 GLU B C 1
ATOM 6297 O O . GLU B 1 231 ? -3.283 22.656 28.359 1 85.31 231 GLU B O 1
ATOM 6302 N N . GLN B 1 232 ? -1.348 23.719 28.625 1 87.19 232 GLN B N 1
ATOM 6303 C CA . GLN B 1 232 ? -1.239 24.031 27.203 1 87.19 232 GLN B CA 1
ATOM 6304 C C . GLN B 1 232 ? -1.089 22.75 26.391 1 87.19 232 GLN B C 1
ATOM 6306 O O . GLN B 1 232 ? -1.713 22.609 25.328 1 87.19 232 GLN B O 1
ATOM 6311 N N . MET B 1 233 ? -0.334 21.859 26.938 1 86.38 233 MET B N 1
ATOM 6312 C CA . MET B 1 233 ? -0.099 20.594 26.25 1 86.38 233 MET B CA 1
ATOM 6313 C C . MET B 1 233 ? -1.367 19.75 26.219 1 86.38 233 MET B C 1
ATOM 6315 O O . MET B 1 233 ? -1.679 19.141 25.203 1 86.38 233 MET B O 1
ATOM 6319 N N . ASP B 1 234 ? -2.043 19.703 27.266 1 83.31 234 ASP B N 1
ATOM 6320 C CA . ASP B 1 234 ? -3.293 18.953 27.359 1 83.31 234 ASP B CA 1
ATOM 6321 C C . ASP B 1 234 ? -4.336 19.516 26.391 1 83.31 234 ASP B C 1
ATOM 6323 O O . ASP B 1 234 ? -5.145 18.766 25.844 1 83.31 234 ASP B O 1
ATOM 6327 N N . PHE B 1 235 ? -4.273 20.781 26.266 1 85.19 235 PHE B N 1
ATOM 6328 C CA . PHE B 1 235 ? -5.219 21.422 25.359 1 85.19 235 PHE B CA 1
ATOM 6329 C C . PHE B 1 235 ? -4.996 20.953 23.922 1 85.19 235 PHE B C 1
ATOM 6331 O O . PHE B 1 235 ? -5.953 20.766 23.172 1 85.19 235 PHE B O 1
ATOM 6338 N N . PHE B 1 236 ? -3.857 20.781 23.594 1 79.88 236 PHE B N 1
ATOM 6339 C CA . PHE B 1 236 ? -3.566 20.312 22.234 1 79.88 236 PHE B CA 1
ATOM 6340 C C . PHE B 1 236 ? -4.133 18.922 22.016 1 79.88 236 PHE B C 1
ATOM 6342 O O . PHE B 1 236 ? -4.617 18.609 20.922 1 79.88 236 PHE B O 1
ATOM 6349 N N . ASP B 1 237 ? -4.164 18.141 23 1 78.31 237 ASP B N 1
ATOM 6350 C CA . ASP B 1 237 ? -4.633 16.766 22.891 1 78.31 237 ASP B CA 1
ATOM 6351 C C . ASP B 1 237 ? -6.16 16.703 22.875 1 78.31 237 ASP B C 1
ATOM 6353 O O . ASP B 1 237 ? -6.742 15.773 22.312 1 78.31 237 ASP B O 1
ATOM 6357 N N . THR B 1 238 ? -6.742 17.703 23.453 1 80.62 238 THR B N 1
ATOM 6358 C CA . THR B 1 238 ? -8.195 17.656 23.625 1 80.62 238 THR B CA 1
ATOM 6359 C C . THR B 1 238 ? -8.867 18.781 22.859 1 80.62 238 THR B C 1
ATOM 6361 O O . THR B 1 238 ? -10.008 19.141 23.156 1 80.62 238 THR B O 1
ATOM 6364 N N . ASN B 1 239 ? -8.172 19.359 21.984 1 86.56 239 ASN B N 1
ATOM 6365 C CA . ASN B 1 239 ? -8.727 20.5 21.266 1 86.56 239 ASN B CA 1
ATOM 6366 C C . ASN B 1 239 ? -10.031 20.125 20.562 1 86.56 239 ASN B C 1
ATOM 6368 O O . ASN B 1 239 ? -10.062 19.219 19.734 1 86.56 239 ASN B O 1
ATOM 6372 N N . PRO B 1 240 ? -11.062 20.844 20.844 1 82.69 240 PRO B N 1
ATOM 6373 C CA . PRO B 1 240 ? -12.383 20.484 20.312 1 82.69 240 PRO B CA 1
ATOM 6374 C C . PRO B 1 240 ? -12.43 20.547 18.781 1 82.69 240 PRO B C 1
ATOM 6376 O O . PRO B 1 240 ? -13.031 19.672 18.156 1 82.69 240 PRO B O 1
ATOM 6379 N N . THR B 1 241 ? -11.836 21.562 18.266 1 81.12 241 THR B N 1
ATOM 6380 C CA . THR B 1 241 ? -11.844 21.703 16.812 1 81.12 241 THR B CA 1
ATOM 6381 C C . THR B 1 241 ? -11.203 20.469 16.156 1 81.12 241 THR B C 1
ATOM 6383 O O . THR B 1 241 ? -11.773 19.906 15.234 1 81.12 241 THR B O 1
ATOM 6386 N N . ALA B 1 242 ? -10.117 20.062 16.672 1 81.38 242 ALA B N 1
ATOM 6387 C CA . ALA B 1 242 ? -9.406 18.922 16.125 1 81.38 242 ALA B CA 1
ATOM 6388 C C . ALA B 1 242 ? -10.211 17.625 16.328 1 81.38 242 ALA B C 1
ATOM 6390 O O . ALA B 1 242 ? -10.25 16.766 15.445 1 81.38 242 ALA B O 1
ATOM 6391 N N . ALA B 1 243 ? -10.828 17.547 17.391 1 79.88 243 ALA B N 1
ATOM 6392 C CA . ALA B 1 243 ? -11.602 16.359 17.734 1 79.88 243 ALA B CA 1
ATOM 6393 C C . ALA B 1 243 ? -12.805 16.219 16.812 1 79.88 243 ALA B C 1
ATOM 6395 O O . ALA B 1 243 ? -13.109 15.117 16.344 1 79.88 243 ALA B O 1
ATOM 6396 N N . VAL B 1 244 ? -13.406 17.312 16.594 1 78.12 244 VAL B N 1
ATOM 6397 C CA . VAL B 1 244 ? -14.617 17.281 15.773 1 78.12 244 VAL B CA 1
ATOM 6398 C C . VAL B 1 244 ? -14.242 17.109 14.305 1 78.12 244 VAL B C 1
ATOM 6400 O O . VAL B 1 244 ? -14.852 16.297 13.594 1 78.12 244 VAL B O 1
ATOM 6403 N N . ALA B 1 245 ? -13.273 17.766 13.938 1 78.5 245 ALA B N 1
ATOM 6404 C CA . ALA B 1 245 ? -12.867 17.719 12.531 1 78.5 245 ALA B CA 1
ATOM 6405 C C . ALA B 1 245 ? -12.227 16.375 12.188 1 78.5 245 ALA B C 1
ATOM 6407 O O . ALA B 1 245 ? -12.352 15.906 11.055 1 78.5 245 ALA B O 1
ATOM 6408 N N . GLY B 1 246 ? -11.586 15.812 13.109 1 77.62 246 GLY B N 1
ATOM 6409 C CA . GLY B 1 246 ? -10.867 14.57 12.867 1 77.62 246 GLY B CA 1
ATOM 6410 C C . GLY B 1 246 ? -11.68 13.336 13.219 1 77.62 246 GLY B C 1
ATOM 6411 O O . GLY B 1 246 ? -11.234 12.211 12.984 1 77.62 246 GLY B O 1
ATOM 6412 N N . GLY B 1 247 ? -12.812 13.531 13.727 1 77.31 247 GLY B N 1
ATOM 6413 C CA . GLY B 1 247 ? -13.664 12.422 14.141 1 77.31 247 GLY B CA 1
ATOM 6414 C C . GLY B 1 247 ? -14.68 12.031 13.086 1 77.31 247 GLY B C 1
ATOM 6415 O O . GLY B 1 247 ? -14.57 12.438 11.93 1 77.31 247 GLY B O 1
ATOM 6416 N N . PRO B 1 248 ? -15.531 11.148 13.516 1 76.06 248 PRO B N 1
ATOM 6417 C CA . PRO B 1 248 ? -16.609 10.797 12.594 1 76.06 248 PRO B CA 1
ATOM 6418 C C . PRO B 1 248 ? -17.453 12.008 12.188 1 76.06 248 PRO B C 1
ATOM 6420 O O . PRO B 1 248 ? -17.672 12.914 13 1 76.06 248 PRO B O 1
ATOM 6423 N N . VAL B 1 249 ? -17.859 11.977 10.992 1 68.62 249 VAL B N 1
ATOM 6424 C CA . VAL B 1 249 ? -18.672 13.086 10.508 1 68.62 249 VAL B CA 1
ATOM 6425 C C . VAL B 1 249 ? -19.938 13.203 11.352 1 68.62 249 VAL B C 1
ATOM 6427 O O . VAL B 1 249 ? -20.703 12.242 11.484 1 68.62 249 VAL B O 1
ATOM 6430 N N . PRO B 1 250 ? -20.031 14.398 11.867 1 73.5 250 PRO B N 1
ATOM 6431 C CA . PRO B 1 250 ? -21.266 14.594 12.648 1 73.5 250 PRO B CA 1
ATOM 6432 C C . PRO B 1 250 ? -22.531 14.453 11.797 1 73.5 250 PRO B C 1
ATOM 6434 O O . PRO B 1 250 ? -22.531 14.852 10.633 1 73.5 250 PRO B O 1
ATOM 6437 N N . LEU B 1 251 ? -23.531 13.969 12.328 1 72.75 251 LEU B N 1
ATOM 6438 C CA . LEU B 1 251 ? -24.797 13.711 11.633 1 72.75 251 LEU B CA 1
ATOM 6439 C C . LEU B 1 251 ? -25.344 15 11.031 1 72.75 251 LEU B C 1
ATOM 6441 O O . LEU B 1 251 ? -25.969 14.969 9.961 1 72.75 251 LEU B O 1
ATOM 6445 N N . ILE B 1 252 ? -25.172 16.062 11.742 1 75.94 252 ILE B N 1
ATOM 6446 C CA . ILE B 1 252 ? -2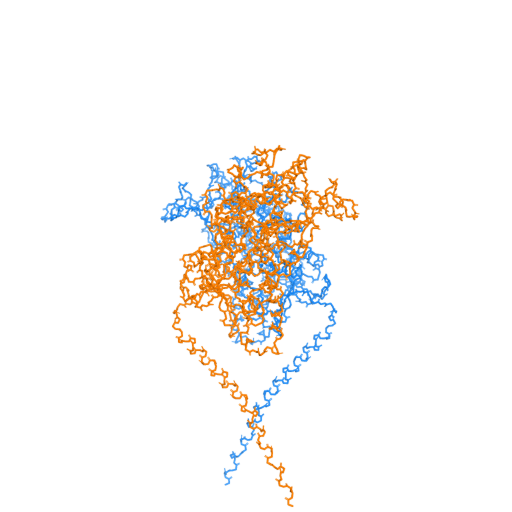5.703 17.344 11.289 1 75.94 252 ILE B CA 1
ATOM 6447 C C . ILE B 1 252 ? -25.047 17.75 9.977 1 75.94 252 ILE B C 1
ATOM 6449 O O . ILE B 1 252 ? -25.625 18.484 9.172 1 75.94 252 ILE B O 1
ATOM 6453 N N . ASP B 1 253 ? -23.812 17.344 9.766 1 76.81 253 ASP B N 1
ATOM 6454 C CA . ASP B 1 253 ? -23.109 17.656 8.539 1 76.81 253 ASP B CA 1
ATOM 6455 C C . ASP B 1 253 ? -23.562 16.766 7.391 1 76.81 253 ASP B C 1
ATOM 6457 O O . ASP B 1 253 ? -23.469 17.156 6.223 1 76.81 253 ASP B O 1
ATOM 6461 N N . THR B 1 254 ? -24.016 15.594 7.754 1 70.62 254 THR B N 1
ATOM 6462 C CA . THR B 1 254 ? -24.531 14.664 6.754 1 70.62 254 THR B CA 1
ATOM 6463 C C . THR B 1 254 ? -25.984 15.008 6.402 1 70.62 254 THR B C 1
ATOM 6465 O O . THR B 1 254 ? -26.359 14.984 5.227 1 70.62 254 THR B O 1
ATOM 6468 N N . PHE B 1 255 ? -26.672 15.312 7.523 1 71.81 255 PHE B N 1
ATOM 6469 C CA . PHE B 1 255 ? -28.078 15.664 7.363 1 71.81 255 PHE B CA 1
ATOM 6470 C C . PHE B 1 255 ? -28.312 17.125 7.711 1 71.81 255 PHE B C 1
ATOM 6472 O O . PHE B 1 255 ? -28.719 17.453 8.828 1 71.81 255 PHE B O 1
ATOM 6479 N N . THR B 1 256 ? -28.25 17.969 6.754 1 70.94 256 THR B N 1
ATOM 6480 C CA . THR B 1 256 ? -28.172 19.406 6.953 1 70.94 256 THR B CA 1
ATOM 6481 C C . THR B 1 256 ? -29.516 19.953 7.449 1 70.94 256 THR B C 1
ATOM 6483 O O . THR B 1 256 ? -29.562 21.016 8.062 1 70.94 256 THR B O 1
ATOM 6486 N N . TRP B 1 257 ? -30.578 19.172 7.227 1 73.5 257 TRP B N 1
ATOM 6487 C CA . TRP B 1 257 ? -31.875 19.641 7.695 1 73.5 257 TRP B CA 1
ATOM 6488 C C . TRP B 1 257 ? -31.922 19.672 9.219 1 73.5 257 TRP B C 1
ATOM 6490 O O . TRP B 1 257 ? -32.781 20.359 9.805 1 73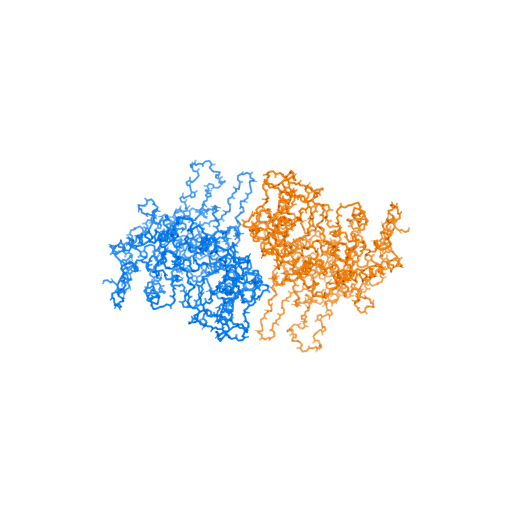.5 257 TRP B O 1
ATOM 6500 N N . LEU B 1 258 ? -30.953 19.031 9.766 1 77.38 258 LEU B N 1
ATOM 6501 C CA . LEU B 1 258 ? -30.875 18.984 11.227 1 77.38 258 LEU 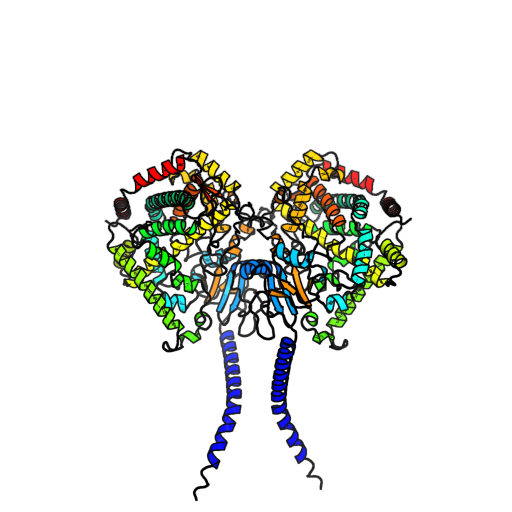B CA 1
ATOM 6502 C C . LEU B 1 258 ? -30.5 20.344 11.797 1 77.38 258 LEU B C 1
ATOM 6504 O O . LEU B 1 258 ? -30.688 20.594 12.992 1 77.38 258 LEU B O 1
ATOM 6508 N N . LYS B 1 259 ? -30 21.219 10.938 1 77.5 259 LYS B N 1
ATOM 6509 C CA . LYS B 1 259 ? -29.641 22.562 11.375 1 77.5 259 LYS B CA 1
ATOM 6510 C C . LYS B 1 259 ? -30.859 23.344 11.836 1 77.5 259 LYS B C 1
ATOM 6512 O O . LYS B 1 259 ? -30.75 24.266 12.648 1 77.5 259 LYS B O 1
ATOM 6517 N N . HIS B 1 260 ? -31.969 22.812 11.375 1 79.31 260 HIS B N 1
ATOM 6518 C CA . HIS B 1 260 ? -33.219 23.531 11.656 1 79.31 260 HIS B CA 1
ATOM 6519 C C . HIS B 1 260 ? -33.875 23 12.906 1 79.31 260 HIS B C 1
ATOM 6521 O O . HIS B 1 260 ? -34.875 23.562 13.383 1 79.31 260 HIS B O 1
ATOM 6527 N N . VAL B 1 261 ? -33.344 21.953 13.414 1 81.81 261 VAL B N 1
ATOM 6528 C CA . VAL B 1 261 ? -33.875 21.422 14.664 1 81.81 261 VAL B CA 1
ATOM 6529 C C . VAL B 1 261 ? -33.594 22.406 15.805 1 81.81 261 VAL B C 1
ATOM 6531 O O . VAL B 1 261 ? -32.469 22.859 15.969 1 81.81 261 VAL B O 1
ATOM 6534 N N . PRO B 1 262 ? -34.625 22.719 16.5 1 80.38 262 PRO B N 1
ATOM 6535 C CA . PRO B 1 262 ? -34.469 23.703 17.562 1 80.38 262 PRO B CA 1
ATOM 6536 C C . PRO B 1 262 ? -33.406 23.312 18.578 1 80.38 262 PRO B C 1
ATOM 6538 O O . PRO B 1 262 ? -33.219 22.125 18.859 1 80.38 262 PRO B O 1
ATOM 6541 N N . TYR B 1 263 ? -32.812 24.297 19.109 1 77.44 263 TYR B N 1
ATOM 6542 C CA . TYR B 1 263 ? -31.703 24.188 20.031 1 77.44 263 TYR B CA 1
ATOM 6543 C C . TYR B 1 263 ? -32.094 23.344 21.25 1 77.44 263 TYR B C 1
ATOM 6545 O O . TYR B 1 263 ? -31.297 22.531 21.719 1 77.44 263 TYR B O 1
ATOM 6553 N N . LEU B 1 264 ? -33.25 23.469 21.656 1 76.25 264 LEU B N 1
ATOM 6554 C CA . LEU B 1 264 ? -33.719 22.859 22.906 1 76.25 264 LEU B CA 1
ATOM 6555 C C . LEU B 1 264 ? -33.688 21.328 22.781 1 76.25 264 LEU B C 1
ATOM 6557 O O . LEU B 1 264 ? -33.469 20.641 23.781 1 76.25 264 LEU B O 1
ATOM 6561 N N . ILE B 1 265 ? -33.781 20.906 21.625 1 80 265 ILE B N 1
ATOM 6562 C CA . ILE B 1 265 ? -33.875 19.453 21.5 1 80 265 ILE B CA 1
ATOM 6563 C C . ILE B 1 265 ? -32.688 18.922 20.703 1 80 265 ILE B C 1
ATOM 6565 O O . ILE B 1 265 ? -32.688 17.781 20.25 1 80 265 ILE B O 1
ATOM 6569 N N . SER B 1 266 ? -31.766 19.859 20.641 1 80.12 266 SER B N 1
ATOM 6570 C CA . SER B 1 266 ? -30.609 19.453 19.844 1 80.12 266 SER B CA 1
ATOM 6571 C C . SER B 1 266 ? -29.375 19.281 20.703 1 80.12 266 SER B C 1
ATOM 6573 O O . SER B 1 266 ? -28.562 20.203 20.844 1 80.12 266 SER B O 1
ATOM 6575 N N . PRO B 1 267 ? -29.141 18.094 21.203 1 80 267 PRO B N 1
ATOM 6576 C CA . PRO B 1 267 ? -27.953 17.875 22.047 1 80 267 PRO B CA 1
ATOM 6577 C C . PRO B 1 267 ? -26.656 18.172 21.312 1 80 267 PRO B C 1
ATOM 6579 O O . PRO B 1 267 ? -25.656 18.562 21.938 1 80 267 PRO B O 1
ATOM 6582 N N . TRP B 1 268 ? -26.625 18.047 20.109 1 80.44 268 TRP B N 1
ATOM 6583 C CA . TRP B 1 268 ? -25.406 18.297 19.344 1 80.44 268 TRP B CA 1
ATOM 6584 C C . TRP B 1 268 ? -25.094 19.797 19.281 1 80.44 268 TRP B C 1
ATOM 6586 O O . TRP B 1 268 ? -23.922 20.188 19.281 1 80.44 268 TRP B O 1
ATOM 6596 N N . LYS B 1 269 ? -26.078 20.578 19.25 1 81.5 269 LYS B N 1
ATOM 6597 C CA . LYS B 1 269 ? -25.859 22.016 19.281 1 81.5 269 LYS B CA 1
ATOM 6598 C C . LYS B 1 269 ? -25.297 22.453 20.641 1 81.5 269 LYS B C 1
ATOM 6600 O O . LYS B 1 269 ? -24.422 23.312 20.703 1 81.5 269 LYS B O 1
ATOM 6605 N N . ARG B 1 270 ? -25.766 21.844 21.609 1 85.19 270 ARG B N 1
ATOM 6606 C CA . ARG B 1 270 ? -25.266 22.156 22.953 1 85.19 270 ARG B CA 1
ATOM 6607 C C . ARG B 1 270 ? -23.812 21.734 23.109 1 85.19 270 ARG B C 1
ATOM 6609 O O . ARG B 1 270 ? -23.016 22.453 23.703 1 85.19 270 ARG B O 1
ATOM 6616 N N . ALA B 1 271 ? -23.609 20.656 22.625 1 84.25 271 ALA B N 1
ATOM 6617 C CA . ALA B 1 271 ? -22.219 20.172 22.656 1 84.25 271 ALA B CA 1
ATOM 6618 C C . ALA B 1 271 ? -21.297 21.109 21.875 1 84.25 271 ALA B C 1
ATOM 6620 O O . ALA B 1 271 ? -20.188 21.406 22.312 1 84.25 271 ALA B O 1
ATOM 6621 N N . GLY B 1 272 ? -21.781 21.5 20.766 1 86.69 272 GLY B N 1
ATOM 6622 C CA . GLY B 1 272 ? -21.016 22.438 19.953 1 86.69 272 GLY B CA 1
ATOM 6623 C C . GLY B 1 272 ? -20.734 23.75 20.656 1 86.69 272 GLY B C 1
ATOM 6624 O O . GLY B 1 272 ? -19.641 24.297 20.562 1 86.69 272 GLY B O 1
ATOM 6625 N N . GLU B 1 273 ? -21.672 24.203 21.312 1 88.5 273 GLU B N 1
ATOM 6626 C CA . GLU B 1 273 ? -21.531 25.469 22.047 1 88.5 273 GLU B CA 1
ATOM 6627 C C . GLU B 1 273 ? -20.531 25.328 23.203 1 88.5 273 GLU B C 1
ATOM 6629 O O . GLU B 1 273 ? -19.75 26.234 23.469 1 88.5 273 GLU B O 1
ATOM 6634 N N . LYS B 1 274 ? -20.656 24.266 23.828 1 89.94 274 LYS B N 1
ATOM 6635 C CA . LYS B 1 274 ? -19.719 24.016 24.922 1 89.94 274 LYS B CA 1
ATOM 6636 C C . LYS B 1 274 ? -18.281 23.906 24.406 1 89.94 274 LYS B C 1
ATOM 6638 O O . LYS B 1 274 ? -17.344 24.422 25.047 1 89.94 274 LYS B O 1
ATOM 6643 N N . TYR B 1 275 ? -18.172 23.266 23.328 1 90.56 275 TYR B N 1
ATOM 6644 C CA . TYR B 1 275 ? -16.859 23.156 22.703 1 90.56 275 TYR B CA 1
ATOM 6645 C C . TYR B 1 275 ? -16.328 24.531 22.312 1 90.56 275 TYR B C 1
ATOM 6647 O O . TYR B 1 275 ? -15.148 24.828 22.547 1 90.56 275 TYR B O 1
ATOM 6655 N N . HIS B 1 276 ? -17.188 25.297 21.75 1 93 276 HIS B N 1
ATOM 6656 C CA . HIS B 1 276 ? -16.781 26.641 21.359 1 93 276 HIS B CA 1
ATOM 6657 C C . HIS B 1 276 ? -16.344 27.469 22.578 1 93 276 HIS B C 1
ATOM 6659 O O . HIS B 1 276 ? -15.297 28.125 22.531 1 93 276 HIS B O 1
ATOM 6665 N N . GLN B 1 277 ? -17.094 27.422 23.562 1 93 277 GLN B N 1
ATOM 6666 C CA . GLN B 1 277 ? -16.812 28.234 24.734 1 93 277 GLN B CA 1
ATOM 6667 C C . GLN B 1 277 ? -15.477 27.859 25.359 1 93 277 GLN B C 1
ATOM 6669 O O . GLN B 1 277 ? -14.672 28.734 25.703 1 93 277 GLN B O 1
ATOM 6674 N N . SER B 1 278 ? -15.289 26.656 25.453 1 91.88 278 SER B N 1
ATOM 6675 C CA . SER B 1 278 ? -14.039 26.172 26.062 1 91.88 278 SER B CA 1
ATOM 6676 C C . SER B 1 278 ? -12.836 26.578 25.219 1 91.88 278 SER B C 1
ATOM 6678 O O . SER B 1 278 ? -11.828 27.047 25.75 1 91.88 278 SER B O 1
ATOM 6680 N N . GLU B 1 279 ? -12.906 26.422 23.984 1 93.25 279 GLU B N 1
ATOM 6681 C CA . GLU B 1 279 ? -11.805 26.734 23.094 1 93.25 279 GLU B CA 1
ATOM 6682 C C . GLU B 1 279 ? -11.594 28.234 22.984 1 93.25 279 GLU B C 1
ATOM 6684 O O . GLU B 1 279 ? -10.453 28.719 23 1 93.25 279 GLU B O 1
ATOM 6689 N N . ALA B 1 280 ? -12.695 28.953 22.906 1 94.62 280 ALA B N 1
ATOM 6690 C CA . ALA B 1 280 ? -12.617 30.406 22.828 1 94.62 280 ALA B CA 1
ATOM 6691 C C . ALA B 1 280 ? -11.969 31 24.078 1 94.62 280 ALA B C 1
ATOM 6693 O O . ALA B 1 280 ? -11.156 31.922 23.984 1 94.62 280 ALA B O 1
ATOM 6694 N N . GLU B 1 281 ? -12.359 30.438 25.156 1 94.75 281 GLU B N 1
ATOM 6695 C CA . GLU B 1 281 ? -11.789 30.938 26.422 1 94.75 281 GLU B CA 1
ATOM 6696 C C . GLU B 1 281 ? -10.281 30.688 26.469 1 94.75 281 GLU B C 1
ATOM 6698 O O . GLU B 1 281 ? -9.523 31.547 26.922 1 94.75 281 GLU B O 1
ATOM 6703 N N . HIS B 1 282 ? -9.906 29.562 26.062 1 93.5 282 HIS B N 1
ATOM 6704 C CA . HIS B 1 282 ? -8.484 29.234 26.016 1 93.5 282 HIS B CA 1
ATOM 6705 C C . HIS B 1 282 ? -7.723 30.172 25.094 1 93.5 282 HIS B C 1
ATOM 6707 O O . HIS B 1 282 ? -6.668 30.688 25.453 1 93.5 282 HIS B O 1
ATOM 6713 N N . HIS B 1 283 ? -8.289 30.438 23.922 1 95.19 283 HIS B N 1
ATOM 6714 C CA . HIS B 1 283 ? -7.641 31.297 22.938 1 95.19 283 HIS B CA 1
ATOM 6715 C C . HIS B 1 283 ? -7.539 32.719 23.438 1 95.19 283 HIS B C 1
ATOM 6717 O O . HIS B 1 283 ? -6.484 33.344 23.328 1 95.19 283 HIS B O 1
ATOM 6723 N N . VAL B 1 284 ? -8.578 33.219 23.984 1 97 284 VAL B N 1
ATOM 6724 C CA . VAL B 1 284 ? -8.625 34.594 24.438 1 97 284 VAL B CA 1
ATOM 6725 C C . VAL B 1 284 ? -7.68 34.781 25.609 1 97 284 VAL B C 1
ATOM 6727 O O . VAL B 1 284 ? -6.992 35.812 25.703 1 97 284 VAL B O 1
ATOM 6730 N N . SER B 1 285 ? -7.711 33.781 26.453 1 95.44 285 SER B N 1
ATOM 6731 C CA . SER B 1 285 ? -6.809 33.844 27.594 1 95.44 285 SER B CA 1
ATOM 6732 C C . SER B 1 285 ? -5.352 33.906 27.156 1 95.44 285 SER B C 1
ATOM 6734 O O . SER B 1 285 ? -4.578 34.75 27.641 1 95.44 285 SER B O 1
ATOM 6736 N N . ASN B 1 286 ? -4.965 33.125 26.266 1 95.06 286 ASN B N 1
ATOM 6737 C CA . ASN B 1 286 ? -3.607 33.125 25.734 1 95.06 286 ASN B CA 1
ATOM 6738 C C . ASN B 1 286 ? -3.295 34.438 25.016 1 95.06 286 ASN B C 1
ATOM 6740 O O . ASN B 1 286 ? -2.188 34.969 25.125 1 95.06 286 ASN B O 1
ATOM 6744 N N . PHE B 1 287 ? -4.262 34.938 24.281 1 97.56 287 PHE B N 1
ATOM 6745 C CA . PHE B 1 287 ? -4.09 36.156 23.516 1 97.56 287 PHE B CA 1
ATOM 6746 C C . PHE B 1 287 ? -3.855 37.344 24.453 1 97.56 287 PHE B C 1
ATOM 6748 O O . PHE B 1 287 ? -2.939 38.125 24.234 1 97.56 287 PHE B O 1
ATOM 6755 N N . ARG B 1 288 ? -4.609 37.406 25.484 1 97.44 288 ARG B N 1
ATOM 6756 C CA . ARG B 1 288 ? -4.461 38.5 26.453 1 97.44 288 ARG B CA 1
ATOM 6757 C C . ARG B 1 288 ? -3.115 38.406 27.172 1 97.44 288 ARG B C 1
ATOM 6759 O O . ARG B 1 288 ? -2.467 39.438 27.406 1 97.44 288 ARG B O 1
ATOM 6766 N N . ARG B 1 289 ? -2.789 37.219 27.453 1 95.5 289 ARG B N 1
ATOM 6767 C CA . ARG B 1 289 ? -1.482 37 28.078 1 95.5 289 ARG B CA 1
ATOM 6768 C C . ARG B 1 289 ? -0.362 37.438 27.125 1 95.5 289 ARG B C 1
ATOM 6770 O O . ARG B 1 289 ? 0.619 38.031 27.562 1 95.5 289 ARG B O 1
ATOM 6777 N N . ALA B 1 290 ? -0.496 37.125 25.922 1 96.81 290 ALA B N 1
ATOM 6778 C CA . ALA B 1 290 ? 0.498 37.438 24.906 1 96.81 290 ALA B CA 1
ATOM 6779 C C . ALA B 1 290 ? 0.682 38.969 24.781 1 96.81 290 ALA B C 1
ATOM 6781 O O . ALA B 1 290 ? 1.805 39.438 24.609 1 96.81 290 ALA B O 1
ATOM 6782 N N . LEU B 1 291 ? -0.411 39.688 24.828 1 96.62 291 LEU B N 1
ATOM 6783 C CA . LEU B 1 291 ? -0.369 41.156 24.688 1 96.62 291 LEU B CA 1
ATOM 6784 C C . LEU B 1 291 ? 0.383 41.781 25.859 1 96.62 291 LEU B C 1
ATOM 6786 O O . LEU B 1 291 ? 0.894 42.906 25.734 1 96.62 291 LEU B O 1
ATOM 6790 N N . ARG B 1 292 ? 0.532 41 26.922 1 95.38 292 ARG B N 1
ATOM 6791 C CA . ARG B 1 292 ? 1.188 41.531 28.109 1 95.38 292 ARG B CA 1
ATOM 6792 C C . ARG B 1 292 ? 2.652 41.125 28.172 1 95.38 292 ARG B C 1
ATOM 6794 O O . ARG B 1 292 ? 3.426 41.625 28.969 1 95.38 292 ARG B O 1
ATOM 6801 N N . GLN B 1 293 ? 3.033 40.25 27.359 1 93.38 293 GLN B N 1
ATOM 6802 C CA . GLN B 1 293 ? 4.418 39.781 27.328 1 93.38 293 GLN B CA 1
ATOM 6803 C C . GLN B 1 293 ? 5.348 40.875 26.797 1 93.38 293 GLN B C 1
ATOM 6805 O O . GLN B 1 293 ? 4.965 41.625 25.906 1 93.38 293 GLN B O 1
ATOM 6810 N N . PRO B 1 294 ? 6.492 40.875 27.359 1 90.12 294 PRO B N 1
ATOM 6811 C CA . PRO B 1 294 ? 7.449 41.812 26.766 1 90.12 294 PRO B CA 1
ATOM 6812 C C . PRO B 1 294 ? 7.98 41.344 25.422 1 90.12 294 PRO B C 1
ATOM 6814 O O . PRO B 1 294 ? 8.023 40.125 25.141 1 90.12 294 PRO B O 1
ATOM 6817 N N . GLY B 1 295 ? 8.352 42.312 24.609 1 90.69 295 GLY B N 1
ATOM 6818 C CA . GLY B 1 295 ? 8.977 42 23.328 1 90.69 295 GLY B CA 1
ATOM 6819 C C . GLY B 1 295 ? 7.973 41.656 22.25 1 90.69 295 GLY B C 1
ATOM 6820 O O . GLY B 1 295 ? 6.781 41.938 22.375 1 90.69 295 GLY B O 1
ATOM 6821 N N . TYR B 1 296 ? 8.461 41.062 21.219 1 93.94 296 TYR B N 1
ATOM 6822 C CA . TYR B 1 296 ? 7.676 40.781 20.016 1 93.94 296 TYR B CA 1
ATOM 6823 C C . TYR B 1 296 ? 6.957 39.438 20.156 1 93.94 296 TYR B C 1
ATOM 6825 O O . TYR B 1 296 ? 7.488 38.5 20.75 1 93.94 296 TYR B O 1
ATOM 6833 N N . ASN B 1 297 ? 5.805 39.344 19.609 1 95.81 297 ASN B N 1
ATOM 6834 C CA . ASN B 1 297 ? 5.129 38.094 19.266 1 95.81 297 ASN B CA 1
ATOM 6835 C C . ASN B 1 297 ? 4.059 38.312 18.203 1 95.81 297 ASN B C 1
ATOM 6837 O O . ASN B 1 297 ? 3.674 39.438 17.922 1 95.81 297 ASN B O 1
ATOM 6841 N N . ILE B 1 298 ? 3.582 37.344 17.609 1 96.44 298 ILE B N 1
ATOM 6842 C CA . ILE B 1 298 ? 2.686 37.406 16.469 1 96.44 298 ILE B CA 1
ATOM 6843 C C . ILE B 1 298 ? 1.326 37.969 16.906 1 96.44 298 ILE B C 1
ATOM 6845 O O . ILE B 1 298 ? 0.642 38.625 16.125 1 96.44 298 ILE B O 1
ATOM 6849 N N . SER B 1 299 ? 0.918 37.688 18.156 1 97.25 299 SER B N 1
ATOM 6850 C CA . SER B 1 299 ? -0.354 38.188 18.656 1 97.25 299 SER B CA 1
ATOM 6851 C C . SER B 1 299 ? -0.372 39.719 18.625 1 97.25 299 SER B C 1
ATOM 6853 O O . SER B 1 299 ? -1.358 40.344 18.219 1 97.25 299 SER B O 1
ATOM 6855 N N . LYS B 1 300 ? 0.694 40.281 19.078 1 96.31 300 LYS B N 1
ATOM 6856 C CA . LYS B 1 300 ? 0.814 41.75 19.031 1 96.31 300 LYS B CA 1
ATOM 6857 C C . LYS B 1 300 ? 0.824 42.25 17.594 1 96.31 300 LYS B C 1
ATOM 6859 O O . LYS B 1 300 ? 0.222 43.281 17.281 1 96.31 300 LYS B O 1
ATOM 6864 N N . GLN B 1 301 ? 1.523 41.531 16.828 1 95.62 301 GLN B N 1
ATOM 6865 C CA . GLN B 1 301 ? 1.572 41.875 15.414 1 95.62 301 GLN B CA 1
ATOM 6866 C C . GLN B 1 301 ? 0.182 41.844 14.781 1 95.62 301 GLN B C 1
ATOM 6868 O O . GLN B 1 301 ? -0.164 42.688 13.969 1 95.62 301 GLN B O 1
ATOM 6873 N N . ILE B 1 302 ? -0.602 40.844 15.094 1 96.25 302 ILE B N 1
ATOM 6874 C CA . ILE B 1 302 ? -1.964 40.719 14.594 1 96.25 302 ILE B CA 1
ATOM 6875 C C . ILE B 1 302 ? -2.816 41.875 15.086 1 96.25 302 ILE B C 1
ATOM 6877 O O . ILE B 1 302 ? -3.541 42.5 14.305 1 96.25 302 ILE B O 1
ATOM 6881 N N . ALA B 1 303 ? -2.695 42.188 16.359 1 95.94 303 ALA B N 1
ATOM 6882 C CA . ALA B 1 303 ? -3.453 43.312 16.922 1 95.94 303 ALA B CA 1
ATOM 6883 C C . ALA B 1 303 ? -3.105 44.625 16.234 1 95.94 303 ALA B C 1
ATOM 6885 O O . ALA B 1 303 ? -3.994 45.406 15.875 1 95.94 303 ALA B O 1
ATOM 6886 N N . ASN B 1 304 ? -1.843 44.844 16.062 1 94.06 304 ASN B N 1
ATOM 6887 C CA . ASN B 1 304 ? -1.384 46.031 15.367 1 94.06 304 ASN B CA 1
ATOM 6888 C C . ASN B 1 304 ? -1.854 46.062 13.922 1 94.06 304 ASN B C 1
ATOM 6890 O O . ASN B 1 304 ? -2.186 47.125 13.391 1 94.06 304 ASN B O 1
ATOM 6894 N N . GLY B 1 305 ? -1.787 44.938 13.328 1 93.31 305 GLY B N 1
ATOM 6895 C CA . GLY B 1 305 ? -2.238 44.844 11.945 1 93.31 305 GLY B CA 1
ATOM 6896 C C . GLY B 1 305 ? -3.713 45.156 11.781 1 93.31 305 GLY B C 1
ATOM 6897 O O . GLY B 1 305 ? -4.102 45.844 10.828 1 93.31 305 GLY B O 1
ATOM 6898 N N . VAL B 1 306 ? -4.473 44.656 12.672 1 94.94 306 VAL B N 1
ATOM 6899 C CA . VAL B 1 306 ? -5.91 44.906 12.633 1 94.94 306 VAL B CA 1
ATOM 6900 C C . VAL B 1 306 ? -6.18 46.375 12.812 1 94.94 306 VAL B C 1
ATOM 6902 O O . VAL B 1 306 ? -7.039 46.938 12.133 1 94.94 306 VAL B O 1
ATOM 6905 N N . GLU B 1 307 ? -5.523 46.969 13.664 1 93.25 307 GLU B N 1
ATOM 6906 C CA . GLU B 1 307 ? -5.664 48.406 13.906 1 93.25 307 GLU B CA 1
ATOM 6907 C C . GLU B 1 307 ? -5.258 49.219 12.672 1 93.25 307 GLU B C 1
ATOM 6909 O O . GLU B 1 307 ? -5.969 50.156 12.273 1 93.25 307 GLU B O 1
ATOM 6914 N N . ARG B 1 308 ? -4.195 48.906 12.117 1 91.94 308 ARG B N 1
ATOM 6915 C CA . ARG B 1 308 ? -3.664 49.625 10.961 1 91.94 308 ARG B CA 1
ATOM 6916 C C . ARG B 1 308 ? -4.605 49.5 9.766 1 91.94 308 ARG B C 1
ATOM 6918 O O . ARG B 1 308 ? -4.785 50.438 9.008 1 91.94 308 ARG B O 1
ATOM 6925 N N . LEU B 1 309 ? -5.18 48.344 9.633 1 91.94 309 LEU B N 1
ATOM 6926 C CA . LEU B 1 309 ? -6.039 48.062 8.484 1 91.94 309 LEU B CA 1
ATOM 6927 C C . LEU B 1 309 ? -7.453 48.594 8.734 1 91.94 309 LEU B C 1
ATOM 6929 O O . LEU B 1 309 ? -8.258 48.688 7.801 1 91.94 309 LEU B O 1
ATOM 6933 N N . GLY B 1 310 ? -7.727 48.906 9.859 1 89.5 310 GLY B N 1
ATOM 6934 C CA . GLY B 1 310 ? -9.078 49.344 10.195 1 89.5 310 GLY B CA 1
ATOM 6935 C C . GLY B 1 310 ? -10.109 48.25 10.008 1 89.5 310 GLY B C 1
ATOM 6936 O O . GLY B 1 310 ? -11.234 48.5 9.57 1 89.5 310 GLY B O 1
ATOM 6937 N N . ALA B 1 311 ? -9.836 47.062 10.195 1 87 311 ALA B N 1
ATOM 6938 C CA . ALA B 1 311 ? -10.672 45.906 9.859 1 87 311 ALA B CA 1
ATOM 6939 C C . ALA B 1 311 ? -11.75 45.688 10.914 1 87 311 ALA B C 1
ATOM 6941 O O . ALA B 1 311 ? -12.75 45 10.664 1 87 311 ALA B O 1
ATOM 6942 N N . GLY B 1 312 ? -11.742 46.25 12.062 1 88.31 312 GLY B N 1
ATOM 6943 C CA . GLY B 1 312 ? -12.742 46.094 13.109 1 88.31 312 GLY B CA 1
ATOM 6944 C C . GLY B 1 312 ? -12.852 44.656 13.602 1 88.31 312 GLY B C 1
ATOM 6945 O O . GLY B 1 312 ? -13.945 44.188 13.906 1 88.31 312 GLY B O 1
ATOM 6946 N N . THR B 1 313 ? -11.875 43.906 13.625 1 93 313 THR B N 1
ATOM 6947 C CA . THR B 1 313 ? -11.828 42.531 14.078 1 93 313 THR B CA 1
ATOM 6948 C C . THR B 1 313 ? -11.914 42.438 15.594 1 93 313 THR B C 1
ATOM 6950 O O . THR B 1 313 ? -11.195 43.156 16.297 1 93 313 THR B O 1
ATOM 6953 N N . SER B 1 314 ? -12.797 41.625 16.094 1 95.06 314 SER B N 1
ATOM 6954 C CA . SER B 1 314 ? -13 41.469 17.531 1 95.06 314 SER B CA 1
ATOM 6955 C C . SER B 1 314 ? -11.797 40.812 18.188 1 95.06 314 SER B C 1
ATOM 6957 O O . SER B 1 314 ? -10.992 40.156 17.516 1 95.06 314 SER B O 1
ATOM 6959 N N . GLU B 1 315 ? -11.68 41 19.469 1 96 315 GLU B N 1
ATOM 6960 C CA . GLU B 1 315 ? -10.633 40.344 20.234 1 96 315 GLU B CA 1
ATOM 6961 C C . GLU B 1 315 ? -10.719 38.812 20.109 1 96 315 GLU B C 1
ATOM 6963 O O . GLU B 1 315 ? -9.695 38.156 19.984 1 96 315 GLU B O 1
ATOM 6968 N N . ALA B 1 316 ? -11.914 38.375 20.156 1 95.19 316 ALA B N 1
ATOM 6969 C CA . ALA B 1 316 ? -12.133 36.938 20.031 1 95.19 316 ALA B CA 1
ATOM 6970 C C . ALA B 1 316 ? -11.617 36.406 18.688 1 95.19 316 ALA B C 1
ATOM 6972 O O . ALA B 1 316 ? -10.969 35.375 18.625 1 95.19 316 ALA B O 1
ATOM 6973 N N . GLU B 1 317 ? -11.93 37.094 17.703 1 95.81 317 GLU B N 1
ATOM 6974 C CA . GLU B 1 317 ? -11.484 36.688 16.375 1 95.81 317 GLU B CA 1
ATOM 6975 C C . GLU B 1 317 ? -9.961 36.75 16.25 1 95.81 317 GLU B C 1
ATOM 6977 O O . GLU B 1 317 ? -9.328 35.875 15.688 1 95.81 317 GLU B O 1
ATOM 6982 N N . MET B 1 318 ? -9.367 37.844 16.766 1 97.38 318 MET B N 1
ATOM 6983 C CA . MET B 1 318 ? -7.914 37.969 16.734 1 97.38 318 MET B CA 1
ATOM 6984 C C . MET B 1 318 ? -7.266 36.812 17.5 1 97.38 318 MET B C 1
ATOM 6986 O O . MET B 1 318 ? -6.246 36.25 17.062 1 97.38 318 MET B O 1
ATOM 6990 N N . ALA B 1 319 ? -7.871 36.469 18.609 1 97.38 319 ALA B N 1
ATOM 6991 C CA . ALA B 1 319 ? -7.375 35.344 19.406 1 97.38 319 ALA B CA 1
ATOM 6992 C C . ALA B 1 319 ? -7.418 34.031 18.594 1 97.38 319 ALA B C 1
ATOM 6994 O O . ALA B 1 319 ? -6.48 33.25 18.656 1 97.38 319 ALA B O 1
ATOM 6995 N N . TRP B 1 320 ? -8.453 33.875 17.859 1 96.06 320 TRP B N 1
ATOM 6996 C CA . TRP B 1 320 ? -8.602 32.656 17.047 1 96.06 320 TRP B CA 1
ATOM 6997 C C . TRP B 1 320 ? -7.598 32.656 15.898 1 96.06 320 TRP B C 1
ATOM 6999 O O . TRP B 1 320 ? -7.078 31.609 15.523 1 96.06 320 TRP B O 1
ATOM 7009 N N . ILE B 1 321 ? -7.375 33.812 15.352 1 96.12 321 ILE B N 1
ATOM 7010 C CA . ILE B 1 321 ? -6.402 33.938 14.273 1 96.12 321 ILE B CA 1
ATOM 7011 C C . ILE B 1 321 ? -5.027 33.469 14.758 1 96.12 321 ILE B C 1
ATOM 7013 O O . ILE B 1 321 ? -4.355 32.688 14.094 1 96.12 321 ILE B O 1
ATOM 7017 N N . ALA B 1 322 ? -4.656 33.906 15.875 1 96.12 322 ALA B N 1
ATOM 7018 C CA . ALA B 1 322 ? -3.375 33.5 16.469 1 96.12 322 ALA B CA 1
ATOM 7019 C C . ALA B 1 322 ? -3.375 32.031 16.859 1 96.12 322 ALA B C 1
ATOM 7021 O O . ALA B 1 322 ? -2.422 31.312 16.578 1 96.12 322 ALA B O 1
ATOM 7022 N N . ALA B 1 323 ? -4.43 31.625 17.5 1 94.94 323 ALA B N 1
ATOM 7023 C CA . ALA B 1 323 ? -4.527 30.266 18.047 1 94.94 323 ALA B CA 1
ATOM 7024 C C . ALA B 1 323 ? -4.531 29.234 16.922 1 94.94 323 ALA B C 1
ATOM 7026 O O . ALA B 1 323 ? -4.035 28.109 17.109 1 94.94 323 ALA B O 1
ATOM 7027 N N . THR B 1 324 ? -5.035 29.547 15.797 1 93.06 324 THR B N 1
ATOM 7028 C CA . THR B 1 324 ? -5.07 28.641 14.664 1 93.06 324 THR B CA 1
ATOM 7029 C C . THR B 1 324 ? -3.658 28.203 14.273 1 93.06 324 THR B C 1
ATOM 7031 O O . THR B 1 324 ? -3.438 27.062 13.891 1 93.06 324 THR B O 1
ATOM 7034 N N . LEU B 1 325 ? -2.766 29.047 14.43 1 92.44 325 LEU B N 1
ATOM 7035 C CA . LEU B 1 325 ? -1.377 28.734 14.109 1 92.44 325 LEU B CA 1
ATOM 7036 C C . LEU B 1 325 ? -0.799 27.734 15.102 1 92.44 325 LEU B C 1
ATOM 7038 O O . LEU B 1 325 ? -0.029 26.844 14.719 1 92.44 325 LEU B O 1
ATOM 7042 N N . THR B 1 326 ? -1.165 27.906 16.312 1 89.81 326 THR B N 1
ATOM 7043 C CA . THR B 1 326 ? -0.673 27 17.344 1 89.81 326 THR B CA 1
ATOM 7044 C C . THR B 1 326 ? -1.226 25.594 17.141 1 89.81 326 THR B C 1
ATOM 7046 O O . THR B 1 326 ? -0.508 24.609 17.328 1 89.81 326 THR B O 1
ATOM 7049 N N . LEU B 1 327 ? -2.461 25.562 16.781 1 85.31 327 LEU B N 1
ATOM 7050 C CA . LEU B 1 327 ? -3.094 24.281 16.547 1 85.31 327 LEU B CA 1
ATOM 7051 C C . LEU B 1 327 ? -2.492 23.594 15.328 1 85.31 327 LEU B C 1
ATOM 7053 O O . LEU B 1 327 ? -2.289 22.375 15.328 1 85.31 327 LEU B O 1
ATOM 7057 N N . ALA B 1 328 ? -2.23 24.312 14.336 1 86.94 328 ALA B N 1
ATOM 7058 C CA . ALA B 1 328 ? -1.683 23.766 13.094 1 86.94 328 ALA B CA 1
ATOM 7059 C C . ALA B 1 328 ? -0.3 23.172 13.32 1 86.94 328 ALA B C 1
ATOM 7061 O O . ALA B 1 328 ? 0.025 22.125 12.766 1 86.94 328 ALA B O 1
ATOM 7062 N N . ASN B 1 329 ? 0.455 23.719 14.102 1 86.19 329 ASN B N 1
ATOM 7063 C CA . ASN B 1 329 ? 1.83 23.297 14.32 1 86.19 329 ASN B CA 1
ATOM 7064 C C . ASN B 1 329 ? 1.899 22.141 15.32 1 86.19 329 ASN B C 1
ATOM 7066 O O . ASN B 1 329 ? 2.793 21.297 15.234 1 86.19 329 ASN B O 1
ATOM 7070 N N . SER B 1 330 ? 1.061 22.156 16.281 1 78.44 330 SER B N 1
ATOM 7071 C CA . SER B 1 330 ? 1.195 21.281 17.438 1 78.44 330 SER B CA 1
ATOM 7072 C C . SER B 1 330 ? 1.138 19.812 17.031 1 78.44 330 SER B C 1
ATOM 7074 O O . SER B 1 330 ? 1.779 18.969 17.656 1 78.44 330 SER B O 1
ATOM 7076 N N . GLU B 1 331 ? 0.54 19.562 15.992 1 87.56 331 GLU B N 1
ATOM 7077 C CA . GLU B 1 331 ? 0.436 18.156 15.617 1 87.56 331 GLU B CA 1
ATOM 7078 C C . GLU B 1 331 ? 1.258 17.844 14.367 1 87.56 331 GLU B C 1
ATOM 7080 O O . GLU B 1 331 ? 1.745 16.734 14.195 1 87.56 331 GLU B O 1
ATOM 7085 N N . THR B 1 332 ? 1.371 18.844 13.57 1 93.12 332 THR B N 1
ATOM 7086 C CA . THR B 1 332 ? 2.002 18.609 12.273 1 93.12 332 THR B CA 1
ATOM 7087 C C . THR B 1 332 ? 3.482 18.297 12.445 1 93.12 332 THR B C 1
ATOM 7089 O O . THR B 1 332 ? 3.955 17.25 11.977 1 93.12 332 THR B O 1
ATOM 7092 N N . THR B 1 333 ? 4.203 19.109 13.156 1 95.38 333 THR B N 1
ATOM 7093 C CA . THR B 1 333 ? 5.633 18.906 13.344 1 95.38 333 THR B CA 1
ATOM 7094 C C . THR B 1 333 ? 5.895 17.609 14.109 1 95.38 333 THR B C 1
ATOM 7096 O O . THR B 1 333 ? 6.801 16.844 13.766 1 95.38 333 THR B O 1
ATOM 7099 N N . VAL B 1 334 ? 5.102 17.375 15.109 1 95.25 334 VAL B N 1
ATOM 7100 C CA . VAL B 1 334 ? 5.246 16.188 15.938 1 95.25 334 VAL B CA 1
ATOM 7101 C C . VAL B 1 334 ? 5.066 14.938 15.086 1 95.25 334 VAL B C 1
ATOM 7103 O O . VAL B 1 334 ? 5.828 13.977 15.219 1 95.25 334 VAL B O 1
ATOM 7106 N N . SER B 1 335 ? 4.09 14.984 14.273 1 96.69 335 SER B N 1
ATOM 7107 C CA . SER B 1 335 ? 3.803 13.836 13.414 1 96.69 335 SER B CA 1
ATOM 7108 C C . SER B 1 335 ? 4.934 13.586 12.422 1 96.69 335 SER B C 1
ATOM 7110 O O . SER B 1 335 ? 5.328 12.438 12.203 1 96.69 335 SER B O 1
ATOM 7112 N N . ILE B 1 336 ? 5.457 14.609 11.844 1 97.94 336 ILE B N 1
ATOM 7113 C CA . ILE B 1 336 ? 6.555 14.477 10.898 1 97.94 336 ILE B CA 1
ATOM 7114 C C . ILE B 1 336 ? 7.781 13.906 11.602 1 97.94 336 ILE B C 1
ATOM 7116 O O . ILE B 1 336 ? 8.445 13.016 11.086 1 97.94 336 ILE B O 1
ATOM 7120 N N . LEU B 1 337 ? 8.07 14.352 12.789 1 98.25 337 LEU B N 1
ATOM 7121 C CA . LEU B 1 337 ? 9.203 13.867 13.562 1 98.25 337 LEU B CA 1
ATOM 7122 C C . LEU B 1 337 ? 9.016 12.406 13.953 1 98.25 337 LEU B C 1
ATOM 7124 O O . LEU B 1 337 ? 9.977 11.625 13.953 1 98.25 337 LEU B O 1
ATOM 7128 N N . SER B 1 338 ? 7.793 12.102 14.32 1 98.06 338 SER B N 1
ATOM 7129 C CA . SER B 1 338 ? 7.504 10.727 14.703 1 98.06 338 SER B CA 1
ATOM 7130 C C . SER B 1 338 ? 7.727 9.766 13.531 1 98.06 338 SER B C 1
ATOM 7132 O O . SER B 1 338 ? 8.328 8.703 13.695 1 98.06 338 SER B O 1
ATOM 7134 N N . TRP B 1 339 ? 7.25 10.117 12.414 1 98.19 339 TRP B N 1
ATOM 7135 C CA . TRP B 1 339 ? 7.465 9.297 11.227 1 98.19 339 TRP B CA 1
ATOM 7136 C C . TRP B 1 339 ? 8.945 9.234 10.867 1 98.19 339 TRP B C 1
ATOM 7138 O O . TRP B 1 339 ? 9.43 8.211 10.375 1 98.19 339 TRP B O 1
ATOM 7148 N N . PHE B 1 340 ? 9.648 10.336 11.156 1 98.56 340 PHE B N 1
ATOM 7149 C CA . PHE B 1 340 ? 11.086 10.375 10.945 1 98.56 340 PHE B CA 1
ATOM 7150 C C . PHE B 1 340 ? 11.781 9.305 11.781 1 98.56 340 PHE B C 1
ATOM 7152 O O . PHE B 1 340 ? 12.633 8.562 11.281 1 98.56 340 PHE B O 1
ATOM 7159 N N . VAL B 1 341 ? 11.406 9.156 12.992 1 98.56 341 VAL B N 1
ATOM 7160 C CA . VAL B 1 341 ? 12 8.156 13.875 1 98.56 341 VAL B CA 1
ATOM 7161 C C . VAL B 1 341 ? 11.656 6.754 13.367 1 98.56 341 VAL B C 1
ATOM 7163 O O . VAL B 1 341 ? 12.523 5.871 13.344 1 98.56 341 VAL B O 1
ATOM 7166 N N . VAL B 1 342 ? 10.422 6.594 12.953 1 98.06 342 VAL B N 1
ATOM 7167 C CA . VAL B 1 342 ? 10.016 5.305 12.398 1 98.06 342 VAL B CA 1
ATOM 7168 C C . VAL B 1 342 ? 10.883 4.969 11.188 1 98.06 342 VAL B C 1
ATOM 7170 O O . VAL B 1 342 ? 11.328 3.83 11.031 1 98.06 342 VAL B O 1
ATOM 7173 N N . ALA B 1 343 ? 11.141 5.93 10.352 1 98.19 343 ALA B N 1
ATOM 7174 C CA . ALA B 1 343 ? 11.977 5.723 9.172 1 98.19 343 ALA B CA 1
ATOM 7175 C C . ALA B 1 343 ? 13.406 5.359 9.57 1 98.19 343 ALA B C 1
ATOM 7177 O O . ALA B 1 343 ? 14.008 4.461 8.977 1 98.19 343 ALA B O 1
ATOM 7178 N N . MET B 1 344 ? 13.93 6.02 10.516 1 98.19 344 MET B N 1
ATOM 7179 C CA . MET B 1 344 ? 15.305 5.777 10.938 1 98.19 344 MET B CA 1
ATOM 7180 C C . MET B 1 344 ? 15.453 4.387 11.547 1 98.19 344 MET B C 1
ATOM 7182 O O . MET B 1 344 ? 16.453 3.711 11.32 1 98.19 344 MET B O 1
ATOM 7186 N N . VAL B 1 345 ? 14.484 3.975 12.312 1 97.31 345 VAL B N 1
ATOM 7187 C CA . VAL B 1 345 ? 14.523 2.656 12.93 1 97.31 345 VAL B CA 1
ATOM 7188 C C . VAL B 1 345 ? 14.352 1.577 11.867 1 97.31 345 VAL B C 1
ATOM 7190 O O . VAL B 1 345 ? 14.969 0.515 11.938 1 97.31 345 VAL B O 1
ATOM 7193 N N . THR B 1 346 ? 13.523 1.883 10.883 1 95.81 346 THR B N 1
ATOM 7194 C CA . THR B 1 346 ? 13.211 0.933 9.82 1 95.81 346 THR B CA 1
ATOM 7195 C C . THR B 1 346 ? 14.375 0.818 8.836 1 95.81 346 THR B C 1
ATOM 7197 O O . THR B 1 346 ? 14.625 -0.255 8.281 1 95.81 346 THR B O 1
ATOM 7200 N N . TYR B 1 347 ? 15.039 1.963 8.633 1 95.81 347 TYR B N 1
ATOM 7201 C CA . TYR B 1 347 ? 16.125 2.029 7.66 1 95.81 347 TYR B CA 1
ATOM 7202 C C . TYR B 1 347 ? 17.406 2.553 8.312 1 95.81 347 TYR B C 1
ATOM 7204 O O . TYR B 1 347 ? 17.891 3.625 7.949 1 95.81 347 TYR B O 1
ATOM 7212 N N . PRO B 1 348 ? 18.016 1.781 9.086 1 96.06 348 PRO B N 1
ATOM 7213 C CA . PRO B 1 348 ? 19.203 2.244 9.82 1 96.06 348 PRO B CA 1
ATOM 7214 C C . PRO B 1 348 ? 20.344 2.643 8.906 1 96.06 348 PRO B C 1
ATOM 7216 O O . PRO B 1 348 ? 21.156 3.502 9.258 1 96.06 348 PRO B O 1
ATOM 7219 N N . HIS B 1 349 ? 20.406 1.992 7.695 1 95.25 349 HIS B N 1
ATOM 7220 C CA . HIS B 1 349 ? 21.484 2.338 6.773 1 95.25 349 HIS B CA 1
ATOM 7221 C C . HIS B 1 349 ? 21.359 3.777 6.289 1 95.25 349 HIS B C 1
ATOM 7223 O O . HIS B 1 349 ? 22.359 4.445 6.031 1 95.25 349 HIS B O 1
ATOM 7229 N N . MET B 1 350 ? 20.156 4.297 6.184 1 96.31 350 MET B N 1
ATOM 7230 C CA . MET B 1 350 ? 19.938 5.684 5.785 1 96.31 350 MET B CA 1
ATOM 7231 C C . MET B 1 350 ? 20.312 6.641 6.914 1 96.31 350 MET B C 1
ATOM 7233 O O . MET B 1 350 ? 20.812 7.738 6.664 1 96.31 350 MET B O 1
ATOM 7237 N N . MET B 1 351 ? 19.969 6.219 8.125 1 98.06 351 MET B N 1
ATOM 7238 C CA . MET B 1 351 ? 20.391 6.996 9.281 1 98.06 351 MET B CA 1
ATOM 7239 C C . MET B 1 351 ? 21.906 7.125 9.336 1 98.06 351 MET B C 1
ATOM 7241 O O . MET B 1 351 ? 22.438 8.227 9.508 1 98.06 351 MET B O 1
ATOM 7245 N N . ARG B 1 352 ? 22.609 6.008 9.094 1 98.12 352 ARG B N 1
ATOM 7246 C CA . ARG B 1 352 ? 24.078 5.992 9.141 1 98.12 352 ARG B CA 1
ATOM 7247 C C . ARG B 1 352 ? 24.672 6.852 8.031 1 98.12 352 ARG B C 1
ATOM 7249 O O . ARG B 1 352 ? 25.688 7.52 8.242 1 98.12 352 ARG B O 1
ATOM 7256 N N . LYS B 1 353 ? 24.016 6.777 6.945 1 98.12 353 LYS B N 1
ATOM 7257 C CA . LYS B 1 353 ? 24.469 7.605 5.832 1 98.12 353 LYS B CA 1
ATOM 7258 C C . LYS B 1 353 ? 24.391 9.086 6.184 1 98.12 353 LYS B C 1
ATOM 7260 O O . LYS B 1 353 ? 25.344 9.836 5.953 1 98.12 353 LYS B O 1
ATOM 7265 N N . ALA B 1 354 ? 23.281 9.516 6.719 1 98.56 354 ALA B N 1
ATOM 7266 C CA . ALA B 1 354 ? 23.109 10.914 7.129 1 98.56 354 ALA B CA 1
ATOM 7267 C C . ALA B 1 354 ? 24.109 11.289 8.227 1 98.56 354 ALA B C 1
ATOM 7269 O O . ALA B 1 354 ? 24.656 12.391 8.227 1 98.56 354 ALA B O 1
ATOM 7270 N N . GLN B 1 355 ? 24.328 10.375 9.109 1 98.62 355 GLN B N 1
ATOM 7271 C CA . GLN B 1 355 ? 25.25 10.609 10.219 1 98.62 355 GLN B CA 1
ATOM 7272 C C . GLN B 1 355 ? 26.688 10.75 9.719 1 98.62 355 GLN B C 1
ATOM 7274 O O . GLN B 1 355 ? 27.438 11.578 10.219 1 98.62 355 GLN B O 1
ATOM 7279 N N . ALA B 1 356 ? 27 9.914 8.742 1 98.56 356 ALA B N 1
ATOM 7280 C CA . ALA B 1 356 ? 28.344 10.031 8.164 1 98.56 356 ALA B CA 1
ATOM 7281 C C . ALA B 1 356 ? 28.547 11.406 7.547 1 98.56 356 ALA B C 1
ATOM 7283 O O . ALA B 1 356 ? 29.625 11.992 7.668 1 98.56 356 ALA B O 1
ATOM 7284 N N . MET B 1 357 ? 27.547 11.953 6.949 1 98.38 357 MET B N 1
ATOM 7285 C CA . MET B 1 357 ? 27.625 13.281 6.348 1 98.38 357 MET B CA 1
ATOM 7286 C C . MET B 1 357 ? 27.734 14.359 7.422 1 98.38 357 MET B C 1
ATOM 7288 O O . MET B 1 357 ? 28.5 15.32 7.27 1 98.38 357 MET B O 1
ATOM 7292 N N . LEU B 1 358 ? 26.984 14.227 8.445 1 98.62 358 LEU B N 1
ATOM 7293 C CA . LEU B 1 358 ? 27.062 15.148 9.57 1 98.62 358 LEU B CA 1
ATOM 7294 C C . LEU B 1 358 ? 28.438 15.117 10.211 1 98.62 358 LEU B C 1
ATOM 7296 O O . LEU B 1 358 ? 28.969 16.156 10.625 1 98.62 358 LEU B O 1
ATOM 7300 N N . ASP B 1 359 ? 29 13.914 10.328 1 98.5 359 ASP B N 1
ATOM 7301 C CA . ASP B 1 359 ? 30.344 13.773 10.891 1 98.5 359 ASP B CA 1
ATOM 7302 C C . ASP B 1 359 ? 31.375 14.492 10.031 1 98.5 359 ASP B C 1
ATOM 7304 O O . ASP B 1 359 ? 32.312 15.086 10.555 1 98.5 359 ASP B O 1
ATOM 7308 N N . GLU B 1 360 ? 31.188 14.43 8.789 1 98.44 360 GLU B N 1
ATOM 7309 C CA . GLU B 1 360 ? 32.125 15.062 7.863 1 98.44 360 GLU B CA 1
ATOM 7310 C C . GLU B 1 360 ? 32 16.578 7.91 1 98.44 360 GLU B C 1
ATOM 7312 O O . GLU B 1 360 ? 33 17.297 7.918 1 98.44 360 GLU B O 1
ATOM 7317 N N . VAL B 1 361 ? 30.812 17.125 8 1 98.44 361 VAL B N 1
ATOM 7318 C CA . VAL B 1 361 ? 30.562 18.547 7.859 1 98.44 361 VAL B CA 1
ATOM 7319 C C . VAL B 1 361 ? 30.656 19.234 9.227 1 98.44 361 VAL B C 1
ATOM 7321 O O . VAL B 1 361 ? 31.203 20.328 9.336 1 98.44 361 VAL B O 1
ATOM 7324 N N . VAL B 1 362 ? 30.141 18.656 10.258 1 98.25 362 VAL B N 1
ATOM 7325 C CA . VAL B 1 362 ? 30.016 19.281 11.57 1 98.25 362 VAL B CA 1
ATOM 7326 C C . VAL B 1 362 ? 31.031 18.672 12.531 1 98.25 362 VAL B C 1
ATOM 7328 O O . VAL B 1 362 ? 31.75 19.406 13.227 1 98.25 362 VAL B O 1
ATOM 7331 N N . GLY B 1 363 ? 31.078 17.344 12.516 1 97.56 363 GLY B N 1
ATOM 7332 C CA . GLY B 1 363 ? 31.969 16.641 13.43 1 97.56 363 GLY B CA 1
ATOM 7333 C C . GLY B 1 363 ? 31.406 16.531 14.836 1 97.56 363 GLY B C 1
ATOM 7334 O O . GLY B 1 363 ? 30.188 16.516 15.031 1 97.56 363 GLY B O 1
ATOM 7335 N N . GLN B 1 364 ? 32.375 16.406 15.898 1 97.31 364 GLN B N 1
ATOM 7336 C CA . GLN B 1 364 ? 31.984 16.094 17.266 1 97.31 364 GLN B CA 1
ATOM 7337 C C . GLN B 1 364 ? 32.312 17.25 18.203 1 97.31 364 GLN B C 1
ATOM 7339 O O . GLN B 1 364 ? 32.219 17.109 19.438 1 97.31 364 GLN B O 1
ATOM 7344 N N . GLN B 1 365 ? 32.594 18.375 17.609 1 96.38 365 GLN B N 1
ATOM 7345 C CA . GLN B 1 365 ? 33.094 19.469 18.453 1 96.38 365 GLN B CA 1
ATOM 7346 C C . GLN B 1 365 ? 32.031 20.562 18.625 1 96.38 365 GLN B C 1
ATOM 7348 O O . GLN B 1 365 ? 32.219 21.453 19.453 1 96.38 365 GLN B O 1
ATOM 7353 N N . ARG B 1 366 ? 31.047 20.5 17.875 1 96.81 366 ARG B N 1
ATOM 7354 C CA . ARG B 1 366 ? 29.969 21.484 17.984 1 96.81 366 ARG B CA 1
ATOM 7355 C C . ARG B 1 366 ? 28.641 20.906 17.5 1 96.81 366 ARG B C 1
ATOM 7357 O O . ARG B 1 366 ? 28.609 19.828 16.891 1 96.81 366 ARG B O 1
ATOM 7364 N N . LEU B 1 367 ? 27.594 21.641 17.812 1 97.12 367 LEU B N 1
ATOM 7365 C CA . LEU B 1 367 ? 26.266 21.266 17.344 1 97.12 367 LEU B CA 1
ATOM 7366 C C . LEU B 1 367 ? 26.047 21.734 15.906 1 97.12 367 LEU B C 1
ATOM 7368 O O . LEU B 1 367 ? 26.625 22.734 15.477 1 97.12 367 LEU B O 1
ATOM 7372 N N . PRO B 1 368 ? 25.219 20.984 15.141 1 98 368 PRO B N 1
ATOM 7373 C CA . PRO B 1 368 ? 24.812 21.5 13.836 1 98 368 PRO B CA 1
ATOM 7374 C C . PRO B 1 368 ? 24.078 22.844 13.938 1 98 368 PRO B C 1
ATOM 7376 O O . PRO B 1 368 ? 23.297 23.047 14.859 1 98 368 PRO B O 1
ATOM 7379 N N . VAL B 1 369 ? 24.344 23.734 12.992 1 97.69 369 VAL B N 1
ATOM 7380 C CA . VAL B 1 369 ? 23.703 25.047 12.922 1 97.69 369 VAL B CA 1
ATOM 7381 C C . VAL B 1 369 ? 23.188 25.297 11.508 1 97.69 369 VAL B C 1
ATOM 7383 O O . VAL B 1 369 ? 23.453 24.516 10.594 1 97.69 369 VAL B O 1
ATOM 7386 N N . TYR B 1 370 ? 22.359 26.312 11.305 1 97.69 370 TYR B N 1
ATOM 7387 C CA . TYR B 1 370 ? 21.703 26.594 10.031 1 97.69 370 TYR B CA 1
ATOM 7388 C C . TYR B 1 370 ? 22.734 26.844 8.93 1 97.69 370 TYR B C 1
ATOM 7390 O O . TYR B 1 370 ? 22.5 26.516 7.766 1 97.69 370 TYR B O 1
ATOM 7398 N N . GLU B 1 371 ? 23.875 27.312 9.289 1 97.31 371 GLU B N 1
ATOM 7399 C CA . GLU B 1 371 ? 24.922 27.609 8.32 1 97.31 371 GLU B CA 1
ATOM 7400 C C . GLU B 1 371 ? 25.453 26.344 7.664 1 97.31 371 GLU B C 1
ATOM 7402 O O . GLU B 1 371 ? 26.062 26.391 6.598 1 97.31 371 GLU B O 1
ATOM 7407 N N . ASP B 1 372 ? 25.219 25.188 8.289 1 98.31 372 ASP B N 1
ATOM 7408 C CA . ASP B 1 372 ? 25.688 23.906 7.758 1 98.31 372 ASP B CA 1
ATOM 7409 C C . ASP B 1 372 ? 24.75 23.391 6.664 1 98.31 372 ASP B C 1
ATOM 7411 O O . ASP B 1 372 ? 25.109 22.469 5.926 1 98.31 372 ASP B O 1
ATOM 7415 N N . ARG B 1 373 ? 23.609 23.984 6.535 1 98.06 373 ARG B N 1
ATOM 7416 C CA . ARG B 1 373 ? 22.516 23.438 5.742 1 98.06 373 ARG B CA 1
ATOM 7417 C C . ARG B 1 373 ? 22.922 23.297 4.281 1 98.06 373 ARG B C 1
ATOM 7419 O O . ARG B 1 373 ? 22.609 22.281 3.648 1 98.06 373 ARG B O 1
ATOM 7426 N N . ALA B 1 374 ? 23.641 24.203 3.773 1 97.25 374 ALA B N 1
ATOM 7427 C CA . ALA B 1 374 ? 24.047 24.172 2.369 1 97.25 374 ALA B CA 1
ATOM 7428 C C . ALA B 1 374 ? 24.938 22.984 2.072 1 97.25 374 ALA B C 1
ATOM 7430 O O . ALA B 1 374 ? 24.938 22.469 0.951 1 97.25 374 ALA B O 1
ATOM 7431 N N . ARG B 1 375 ? 25.609 22.469 3.055 1 98.19 375 ARG B N 1
ATOM 7432 C CA . ARG B 1 375 ? 26.531 21.359 2.877 1 98.19 375 ARG B CA 1
ATOM 7433 C C . ARG B 1 375 ? 25.891 20.047 3.268 1 98.19 375 ARG B C 1
ATOM 7435 O O . ARG B 1 375 ? 26.5 18.984 3.162 1 98.19 375 ARG B O 1
ATOM 7442 N N . LEU B 1 376 ? 24.672 20.141 3.719 1 98.44 376 LEU B N 1
ATOM 7443 C CA . LEU B 1 376 ? 23.969 18.938 4.152 1 98.44 376 LEU B CA 1
ATOM 7444 C C . LEU B 1 376 ? 22.641 18.797 3.436 1 98.44 376 LEU B C 1
ATOM 7446 O O . LEU B 1 376 ? 21.594 18.641 4.078 1 98.44 376 LEU B O 1
ATOM 7450 N N . PRO B 1 377 ? 22.641 18.75 2.1 1 97.31 377 PRO B N 1
ATOM 7451 C CA . PRO B 1 377 ? 21.391 18.688 1.343 1 97.31 377 PRO B CA 1
ATOM 7452 C C . PRO B 1 377 ? 20.609 17.391 1.602 1 97.31 377 PRO B C 1
ATOM 7454 O O . PRO B 1 377 ? 19.391 17.344 1.381 1 97.31 377 PRO B O 1
ATOM 7457 N N . TYR B 1 378 ? 21.297 16.375 2.078 1 98.25 378 TYR B N 1
ATOM 7458 C CA . TYR B 1 378 ? 20.656 15.086 2.336 1 98.25 378 TYR B CA 1
ATOM 7459 C C . TYR B 1 378 ? 19.625 15.211 3.447 1 98.25 378 TYR B C 1
ATOM 7461 O O . TYR B 1 378 ? 18.625 14.492 3.455 1 98.25 378 TYR B O 1
ATOM 7469 N N . ILE B 1 379 ? 19.812 16.188 4.406 1 98.5 379 ILE B N 1
ATOM 7470 C CA . ILE B 1 379 ? 18.859 16.375 5.488 1 98.5 379 ILE B CA 1
ATOM 7471 C C . ILE B 1 379 ? 17.562 16.953 4.934 1 98.5 379 ILE B C 1
ATOM 7473 O O . ILE B 1 379 ? 16.469 16.516 5.305 1 98.5 379 ILE B O 1
ATOM 7477 N N . ASP B 1 380 ? 17.672 17.891 4.035 1 97.62 380 ASP B N 1
ATOM 7478 C CA . ASP B 1 380 ? 16.484 18.422 3.363 1 97.62 380 ASP B CA 1
ATOM 7479 C C . ASP B 1 380 ? 15.773 17.328 2.572 1 97.62 380 ASP B C 1
ATOM 7481 O O . ASP B 1 380 ? 14.547 17.25 2.564 1 97.62 380 ASP B O 1
ATOM 7485 N N . ALA B 1 381 ? 16.578 16.484 1.921 1 97.94 381 ALA B N 1
ATOM 7486 C CA . ALA B 1 381 ? 16.016 15.375 1.157 1 97.94 381 ALA B CA 1
ATOM 7487 C C . ALA B 1 381 ? 15.25 14.414 2.066 1 97.94 381 ALA B C 1
ATOM 7489 O O . ALA B 1 381 ? 14.18 13.914 1.693 1 97.94 381 ALA B O 1
ATOM 7490 N N . MET B 1 382 ? 15.766 14.203 3.236 1 98.38 382 MET B N 1
ATOM 7491 C CA . MET B 1 382 ? 15.125 13.312 4.195 1 98.38 382 MET B CA 1
ATOM 7492 C C . MET B 1 382 ? 13.797 13.891 4.672 1 98.38 382 MET B C 1
ATOM 7494 O O . MET B 1 382 ? 12.82 13.164 4.844 1 98.38 382 MET B O 1
ATOM 7498 N N . ILE B 1 383 ? 13.773 15.188 4.883 1 98.19 383 ILE B N 1
ATOM 7499 C CA . ILE B 1 383 ? 12.555 15.852 5.328 1 98.19 383 ILE B CA 1
ATOM 7500 C C . ILE B 1 383 ? 11.461 15.688 4.273 1 98.19 383 ILE B C 1
ATOM 7502 O O . ILE B 1 383 ? 10.352 15.25 4.586 1 98.19 383 ILE B O 1
ATOM 7506 N N . GLU B 1 384 ? 11.82 15.961 3.021 1 97.44 384 GLU B N 1
ATOM 7507 C CA . GLU B 1 384 ? 10.852 15.828 1.937 1 97.44 384 GLU B CA 1
ATOM 7508 C C . GLU B 1 384 ? 10.406 14.383 1.766 1 97.44 384 GLU B C 1
ATOM 7510 O O . GLU B 1 384 ? 9.227 14.109 1.519 1 97.44 384 GLU B O 1
ATOM 7515 N N . GLU B 1 385 ? 11.352 13.484 1.903 1 98.12 385 GLU B N 1
ATOM 7516 C CA . GLU B 1 385 ? 11.047 12.07 1.687 1 98.12 385 GLU B CA 1
ATOM 7517 C C . GLU B 1 385 ? 10.133 11.531 2.781 1 98.12 385 GLU B C 1
ATOM 7519 O O . GLU B 1 385 ? 9.242 10.719 2.51 1 98.12 385 GLU B O 1
ATOM 7524 N N . VAL B 1 386 ? 10.367 11.953 4.035 1 98.25 386 VAL B N 1
ATOM 7525 C CA . VAL B 1 386 ? 9.5 11.508 5.121 1 98.25 386 VAL B CA 1
ATOM 7526 C C . VAL B 1 386 ? 8.07 11.992 4.867 1 98.25 386 VAL B C 1
ATOM 7528 O O . VAL B 1 386 ? 7.113 11.219 5.023 1 98.25 386 VAL B O 1
ATOM 7531 N N . MET B 1 387 ? 7.941 13.219 4.441 1 97.75 387 MET B N 1
ATOM 7532 C CA . MET B 1 387 ? 6.617 13.797 4.215 1 97.75 387 MET B CA 1
ATOM 7533 C C . MET B 1 387 ? 5.945 13.164 3.002 1 97.75 387 MET B C 1
ATOM 7535 O O . MET B 1 387 ? 4.719 13.07 2.945 1 97.75 387 MET B O 1
ATOM 7539 N N . ARG B 1 388 ? 6.738 12.727 2.055 1 97.44 388 ARG B N 1
ATOM 7540 C CA . ARG B 1 388 ? 6.18 12 0.919 1 97.44 388 ARG B CA 1
ATOM 7541 C C . ARG B 1 388 ? 5.812 10.57 1.311 1 97.44 388 ARG B C 1
ATOM 7543 O O . ARG B 1 388 ? 4.719 10.094 0.994 1 97.44 388 ARG B O 1
ATOM 7550 N N . TRP B 1 389 ? 6.707 9.906 2.008 1 97.62 389 TRP B N 1
ATOM 7551 C CA . TRP B 1 389 ? 6.617 8.492 2.381 1 97.62 389 TRP B CA 1
ATOM 7552 C C . TRP B 1 389 ? 5.43 8.25 3.303 1 97.62 389 TRP B C 1
ATOM 7554 O O . TRP B 1 389 ? 4.652 7.32 3.088 1 97.62 389 TRP B O 1
ATOM 7564 N N . ARG B 1 390 ? 5.312 9.094 4.281 1 97.62 390 ARG B N 1
ATOM 7565 C CA . ARG B 1 390 ? 4.184 9.078 5.207 1 97.62 390 ARG B CA 1
ATOM 7566 C C . ARG B 1 390 ? 3.607 10.477 5.395 1 97.62 390 ARG B C 1
ATOM 7568 O O . ARG B 1 390 ? 3.855 11.125 6.414 1 97.62 390 ARG B O 1
ATOM 7575 N N . PRO B 1 391 ? 2.764 10.875 4.383 1 97.5 391 PRO B N 1
ATOM 7576 C CA . PRO B 1 391 ? 2.164 12.203 4.516 1 97.5 391 PRO B CA 1
ATOM 7577 C C . PRO B 1 391 ? 1.313 12.344 5.777 1 97.5 391 PRO B C 1
ATOM 7579 O O . PRO B 1 391 ? 0.575 11.422 6.133 1 97.5 391 PRO B O 1
ATOM 7582 N N . ILE B 1 392 ? 1.378 13.477 6.41 1 96.5 392 ILE B N 1
ATOM 7583 C CA . ILE B 1 392 ? 0.716 13.625 7.703 1 96.5 392 ILE B CA 1
ATOM 7584 C C . ILE B 1 392 ? -0.755 13.977 7.488 1 96.5 392 ILE B C 1
ATOM 7586 O O . ILE B 1 392 ? -1.566 13.859 8.414 1 96.5 392 ILE B O 1
ATOM 7590 N N . LEU B 1 393 ? -1.089 14.469 6.352 1 96.06 393 LEU B N 1
ATOM 7591 C CA . LEU B 1 393 ? -2.475 14.609 5.922 1 96.06 393 LEU B CA 1
ATOM 7592 C C . LEU B 1 393 ? -2.789 13.672 4.766 1 96.06 393 LEU B C 1
ATOM 7594 O O . LEU B 1 393 ? -3.07 14.125 3.652 1 96.06 393 LEU B O 1
ATOM 7598 N N . PRO B 1 394 ? -2.842 12.398 5.059 1 96.81 394 PRO B N 1
ATOM 7599 C CA . PRO B 1 394 ? -2.91 11.438 3.955 1 96.81 394 PRO B CA 1
ATOM 7600 C C . PRO B 1 394 ? -4.199 11.562 3.145 1 96.81 394 PRO B C 1
ATOM 7602 O O . PRO B 1 394 ? -4.199 11.297 1.938 1 96.81 394 PRO B O 1
ATOM 7605 N N . ALA B 1 395 ? -5.297 11.938 3.768 1 94.44 395 ALA B N 1
ATOM 7606 C CA . ALA B 1 395 ? -6.555 12.102 3.043 1 94.44 395 ALA B CA 1
ATOM 7607 C C . ALA B 1 395 ? -6.656 13.492 2.426 1 94.44 395 ALA B C 1
ATOM 7609 O O . ALA B 1 395 ? -7.562 13.766 1.64 1 94.44 395 ALA B O 1
ATOM 7610 N N . GLY B 1 396 ? -5.727 14.352 2.807 1 92.06 396 GLY B N 1
ATOM 7611 C CA . GLY B 1 396 ? -5.746 15.727 2.316 1 92.06 396 GLY B CA 1
ATOM 7612 C C . GLY B 1 396 ? -6.738 16.609 3.049 1 92.06 396 GLY B C 1
ATOM 7613 O O . GLY B 1 396 ? -7.547 16.125 3.842 1 92.06 396 GLY B O 1
ATOM 7614 N N . MET B 1 397 ? -6.617 17.906 2.793 1 89.81 397 MET B N 1
ATOM 7615 C CA . MET B 1 397 ? -7.605 18.875 3.264 1 89.81 397 MET B CA 1
ATOM 7616 C C . MET B 1 397 ? -8.602 19.219 2.162 1 89.81 397 MET B C 1
ATOM 7618 O O . MET B 1 397 ? -8.219 19.438 1.014 1 89.81 397 MET B O 1
ATOM 7622 N N . ASP B 1 398 ? -9.766 19.281 2.557 1 90.69 398 ASP B N 1
ATOM 7623 C CA . ASP B 1 398 ? -10.836 19.453 1.579 1 90.69 398 ASP B CA 1
ATOM 7624 C C . ASP B 1 398 ? -10.812 20.859 0.976 1 90.69 398 ASP B C 1
ATOM 7626 O O . ASP B 1 398 ? -10.547 21.828 1.676 1 90.69 398 ASP B O 1
ATOM 7630 N N . HIS B 1 399 ? -10.977 20.922 -0.271 1 95.94 399 HIS B N 1
ATOM 7631 C CA . HIS B 1 399 ? -11.375 22.094 -1.022 1 95.94 399 HIS B CA 1
ATOM 7632 C C . HIS B 1 399 ? -12.82 22 -1.493 1 95.94 399 HIS B C 1
ATOM 7634 O O . HIS B 1 399 ? -13.477 20.984 -1.261 1 95.94 399 HIS B O 1
ATOM 7640 N N . ALA B 1 400 ? -13.281 23.062 -2.031 1 96.06 400 ALA B N 1
ATOM 7641 C CA . ALA B 1 400 ? -14.602 23.016 -2.664 1 96.06 400 ALA B CA 1
ATOM 7642 C C . ALA B 1 400 ? -14.609 23.828 -3.959 1 96.06 400 ALA B C 1
ATOM 7644 O O . ALA B 1 400 ? -13.945 24.875 -4.059 1 96.06 400 ALA B O 1
ATOM 7645 N N . ALA B 1 401 ? -15.375 23.312 -4.895 1 96.44 401 ALA B N 1
ATOM 7646 C CA . ALA B 1 401 ? -15.562 24.031 -6.152 1 96.44 401 ALA B CA 1
ATOM 7647 C C . ALA B 1 401 ? -16.578 25.156 -6 1 96.44 401 ALA B C 1
ATOM 7649 O O . ALA B 1 401 ? -17.766 24.906 -5.77 1 96.44 401 ALA B O 1
ATOM 7650 N N . ALA B 1 402 ? -16.172 26.359 -6.211 1 94.69 402 ALA B N 1
ATOM 7651 C CA . ALA B 1 402 ? -17.062 27.5 -6.062 1 94.69 402 ALA B CA 1
ATOM 7652 C C . ALA B 1 402 ? -18.047 27.594 -7.219 1 94.69 402 ALA B C 1
ATOM 7654 O O . ALA B 1 402 ? -19.141 28.141 -7.074 1 94.69 402 ALA B O 1
ATOM 7655 N N . GLU B 1 403 ? -17.656 27.094 -8.328 1 95.25 403 GLU B N 1
ATOM 7656 C CA . GLU B 1 403 ? -18.484 27.047 -9.523 1 95.25 403 GLU B CA 1
ATOM 7657 C C . GLU B 1 403 ? -18.281 25.75 -10.297 1 95.25 403 GLU B C 1
ATOM 7659 O O . GLU B 1 403 ? -17.312 25.031 -10.039 1 95.25 403 GLU B O 1
ATOM 7664 N N . GLU B 1 404 ? -19.203 25.484 -11.156 1 95.69 404 GLU B N 1
ATOM 7665 C CA . GLU B 1 404 ? -19.062 24.297 -11.984 1 95.69 404 GLU B CA 1
ATOM 7666 C C . GLU B 1 404 ? -17.859 24.391 -12.898 1 95.69 404 GLU B C 1
ATOM 7668 O O . GLU B 1 404 ? -17.5 25.469 -13.367 1 95.69 404 GLU B O 1
ATOM 7673 N N . ASP B 1 405 ? -17.188 23.266 -13.094 1 97 405 ASP B N 1
ATOM 7674 C CA . ASP B 1 405 ? -16 23.203 -13.945 1 97 405 ASP B CA 1
ATOM 7675 C C . ASP B 1 405 ? -15.945 21.875 -14.703 1 97 405 ASP B C 1
ATOM 7677 O O . ASP B 1 405 ? -16.812 21.016 -14.539 1 97 405 ASP B O 1
ATOM 7681 N N . GLU B 1 406 ? -15.062 21.844 -15.711 1 96.75 406 GLU B N 1
ATOM 7682 C CA . GLU B 1 406 ? -14.82 20.641 -16.5 1 96.75 406 GLU B CA 1
ATOM 7683 C C . GLU B 1 406 ? -13.344 20.25 -16.484 1 96.75 406 GLU B C 1
ATOM 7685 O O . GLU B 1 406 ? -12.469 21.125 -16.547 1 96.75 406 GLU B O 1
ATOM 7690 N N . TYR B 1 407 ? -13.078 18.984 -16.344 1 96.88 407 TYR B N 1
ATOM 7691 C CA . TYR B 1 407 ? -11.711 18.484 -16.344 1 96.88 407 TYR B CA 1
ATOM 7692 C C . TYR B 1 407 ? -11.648 17.062 -16.875 1 96.88 407 TYR B C 1
ATOM 7694 O O . TYR B 1 407 ? -12.414 16.203 -16.438 1 96.88 407 TYR B O 1
ATOM 7702 N N . MET B 1 408 ? -10.82 16.781 -17.891 1 95.94 408 MET B N 1
ATOM 7703 C CA . MET B 1 408 ? -10.602 15.477 -18.516 1 95.94 408 MET B CA 1
ATOM 7704 C C . MET B 1 408 ? -11.906 14.898 -19.047 1 95.94 408 MET B C 1
ATOM 7706 O O . MET B 1 408 ? -12.156 13.695 -18.922 1 95.94 408 MET B O 1
ATOM 7710 N N . GLY B 1 409 ? -12.773 15.75 -19.453 1 94.94 409 GLY B N 1
ATOM 7711 C CA . GLY B 1 409 ? -14.016 15.297 -20.062 1 94.94 409 GLY B CA 1
ATOM 7712 C C . GLY B 1 409 ? -15.117 15.055 -19.031 1 94.94 409 GLY B C 1
ATOM 7713 O O . GLY B 1 409 ? -16.172 14.523 -19.375 1 94.94 409 GLY B O 1
ATOM 7714 N N . TYR B 1 410 ? -14.875 15.477 -17.781 1 96.69 410 TYR B N 1
ATOM 7715 C CA . TYR B 1 410 ? -15.867 15.266 -16.734 1 96.69 410 TYR B CA 1
ATOM 7716 C C . TYR B 1 410 ? -16.344 16.594 -16.172 1 96.69 410 TYR B C 1
ATOM 7718 O O . TYR B 1 410 ? -15.594 17.562 -16.125 1 96.69 410 TYR B O 1
ATOM 7726 N N . ARG B 1 411 ? -17.531 16.531 -15.727 1 96.69 411 ARG B N 1
ATOM 7727 C CA . ARG B 1 411 ? -18.109 17.688 -15.047 1 96.69 411 ARG B CA 1
ATOM 7728 C C . ARG B 1 411 ? -17.828 17.641 -13.555 1 96.69 411 ARG B C 1
ATOM 7730 O O . ARG B 1 411 ? -17.969 16.594 -12.922 1 96.69 411 ARG B O 1
ATOM 7737 N N . ILE B 1 412 ? -17.406 18.766 -13 1 97.31 412 ILE B N 1
ATOM 7738 C CA . ILE B 1 412 ? -17.266 18.969 -11.562 1 97.31 412 ILE B CA 1
ATOM 7739 C C . ILE B 1 412 ? -18.344 19.938 -11.07 1 97.31 412 ILE B C 1
ATOM 7741 O O . ILE B 1 412 ? -18.297 21.125 -11.367 1 97.31 412 ILE B O 1
ATOM 7745 N N . PRO B 1 413 ? -19.234 19.453 -10.344 1 95 413 PRO B N 1
ATOM 7746 C CA . PRO B 1 413 ? -20.359 20.312 -9.945 1 95 413 PRO B CA 1
ATOM 7747 C C . PRO B 1 413 ? -19.938 21.438 -8.992 1 95 413 PRO B C 1
ATOM 7749 O O . PRO B 1 413 ? -19.016 21.266 -8.211 1 95 413 PRO B O 1
ATOM 7752 N N . ALA B 1 414 ? -20.719 22.484 -9.086 1 94.06 414 ALA B N 1
ATOM 7753 C CA . ALA B 1 414 ? -20.547 23.547 -8.102 1 94.06 414 ALA B CA 1
ATOM 7754 C C . ALA B 1 414 ? -20.859 23.047 -6.695 1 94.06 414 ALA B C 1
ATOM 7756 O O . ALA B 1 414 ? -21.828 22.297 -6.5 1 94.06 414 ALA B O 1
ATOM 7757 N N . GLY B 1 415 ? -19.969 23.422 -5.777 1 92.69 415 GLY B N 1
ATOM 7758 C CA . GLY B 1 415 ? -20.203 23.047 -4.395 1 92.69 415 GLY B CA 1
ATOM 7759 C C . GLY B 1 415 ? -19.625 21.703 -4.027 1 92.69 415 GLY B C 1
ATOM 7760 O O . GLY B 1 415 ? -19.609 21.312 -2.855 1 92.69 415 GLY B O 1
ATOM 7761 N N . ALA B 1 416 ? -19.094 21.016 -5.016 1 95 416 ALA B N 1
ATOM 7762 C CA . ALA B 1 416 ? -18.484 19.719 -4.734 1 95 416 ALA B CA 1
ATOM 7763 C C . ALA B 1 416 ? -17.266 19.859 -3.84 1 95 416 ALA B C 1
ATOM 7765 O O . ALA B 1 416 ? -16.469 20.781 -4.012 1 95 416 ALA B O 1
ATOM 7766 N N . THR B 1 417 ? -17.188 18.969 -2.848 1 94.88 417 THR B N 1
ATOM 7767 C CA . THR B 1 417 ? -15.953 18.844 -2.088 1 94.88 417 THR B CA 1
ATOM 7768 C C . THR B 1 417 ? -14.844 18.25 -2.951 1 94.88 417 THR B C 1
ATOM 7770 O O . THR B 1 417 ? -15.078 17.297 -3.691 1 94.88 417 THR B O 1
ATOM 7773 N N . VAL B 1 418 ? -13.742 18.859 -2.936 1 97.44 418 VAL B N 1
ATOM 7774 C CA . VAL B 1 418 ? -12.594 18.375 -3.699 1 97.44 418 VAL B CA 1
ATOM 7775 C C . VAL B 1 418 ? -11.469 17.984 -2.748 1 97.44 418 VAL B C 1
ATOM 7777 O O . VAL B 1 418 ? -10.938 18.828 -2.023 1 97.44 418 VAL B O 1
ATOM 7780 N N . VAL B 1 419 ? -11.102 16.719 -2.785 1 96.25 419 VAL B N 1
ATOM 7781 C CA . VAL B 1 419 ? -10.109 16.172 -1.872 1 96.25 419 VAL B CA 1
ATOM 7782 C C . VAL B 1 419 ? -8.828 15.836 -2.639 1 96.25 419 VAL B C 1
ATOM 7784 O O . VAL B 1 419 ? -8.859 15.078 -3.611 1 96.25 419 VAL B O 1
ATOM 7787 N N . ALA B 1 420 ? -7.754 16.438 -2.271 1 97.06 420 ALA B N 1
ATOM 7788 C CA . ALA B 1 420 ? -6.453 15.984 -2.76 1 97.06 420 ALA B CA 1
ATOM 7789 C C . ALA B 1 420 ? -5.91 14.844 -1.901 1 97.06 420 ALA B C 1
ATOM 7791 O O . ALA B 1 420 ? -5.293 15.078 -0.861 1 97.06 420 ALA B O 1
ATOM 7792 N N . SER B 1 421 ? -6.105 13.602 -2.322 1 97.5 421 SER B N 1
ATOM 7793 C CA . SER B 1 421 ? -5.629 12.461 -1.548 1 97.5 421 SER B CA 1
ATOM 7794 C C . SER B 1 421 ? -4.105 12.398 -1.54 1 97.5 421 SER B C 1
ATOM 7796 O O . SER B 1 421 ? -3.5 11.797 -2.428 1 97.5 421 SER B O 1
ATOM 7798 N N . GLN B 1 422 ? -3.533 12.898 -0.46 1 97.94 422 GLN B N 1
ATOM 7799 C CA . GLN B 1 422 ? -2.08 13.023 -0.402 1 97.94 422 GLN B CA 1
ATOM 7800 C C . GLN B 1 422 ? -1.403 11.656 -0.448 1 97.94 422 GLN B C 1
ATOM 7802 O O . GLN B 1 422 ? -0.313 11.516 -1.006 1 97.94 422 GLN B O 1
ATOM 7807 N N . TRP B 1 423 ? -2.049 10.656 0.12 1 97.81 423 TRP B N 1
ATOM 7808 C CA . TRP B 1 423 ? -1.498 9.312 0.072 1 97.81 423 TRP B CA 1
ATOM 7809 C C . TRP B 1 423 ? -1.372 8.82 -1.367 1 97.81 423 TRP B C 1
ATOM 7811 O O . TRP B 1 423 ? -0.329 8.297 -1.763 1 97.81 423 TRP B O 1
ATOM 7821 N N . ALA B 1 424 ? -2.414 8.984 -2.143 1 97.81 424 ALA B N 1
ATOM 7822 C CA . ALA B 1 424 ? -2.398 8.57 -3.543 1 97.81 424 ALA B CA 1
ATOM 7823 C C . ALA B 1 424 ? -1.448 9.445 -4.359 1 97.81 424 ALA B C 1
ATOM 7825 O O . ALA B 1 424 ? -0.69 8.938 -5.191 1 97.81 424 ALA B O 1
ATOM 7826 N N . ILE B 1 425 ? -1.464 10.727 -4.121 1 98.06 425 ILE B N 1
ATOM 7827 C CA . ILE B 1 425 ? -0.707 11.695 -4.906 1 98.06 425 ILE B CA 1
ATOM 7828 C C . ILE B 1 425 ? 0.79 11.477 -4.691 1 98.06 425 ILE B C 1
ATOM 7830 O O . ILE B 1 425 ? 1.575 11.555 -5.641 1 98.06 425 ILE B O 1
ATOM 7834 N N . THR B 1 426 ? 1.202 11.203 -3.451 1 97.69 426 THR B N 1
ATOM 7835 C CA . THR B 1 426 ? 2.615 11.008 -3.15 1 97.69 426 THR B CA 1
ATOM 7836 C C . THR B 1 426 ? 3.1 9.664 -3.691 1 97.69 426 THR B C 1
ATOM 7838 O O . THR B 1 426 ? 4.297 9.375 -3.67 1 97.69 426 THR B O 1
ATOM 7841 N N . ARG B 1 427 ? 2.211 8.852 -4.223 1 96.81 427 ARG B N 1
ATOM 7842 C CA . ARG B 1 427 ? 2.535 7.566 -4.828 1 96.81 427 ARG B CA 1
ATOM 7843 C C . ARG B 1 427 ? 2.285 7.594 -6.336 1 96.81 427 ARG B C 1
ATOM 7845 O O . ARG B 1 427 ? 2.104 6.543 -6.957 1 96.81 427 ARG B O 1
ATOM 7852 N N . ASP B 1 428 ? 2.219 8.836 -6.836 1 96.12 428 ASP B N 1
ATOM 7853 C CA . ASP B 1 428 ? 2.139 9.023 -8.281 1 96.12 428 ASP B CA 1
ATOM 7854 C C . ASP B 1 428 ? 3.43 8.586 -8.961 1 96.12 428 ASP B C 1
ATOM 7856 O O . ASP B 1 428 ? 4.426 9.312 -8.953 1 96.12 428 ASP B O 1
ATOM 7860 N N . LYS B 1 429 ? 3.43 7.52 -9.625 1 93.06 429 LYS B N 1
ATOM 7861 C CA . LYS B 1 429 ? 4.633 6.895 -10.164 1 93.06 429 LYS B CA 1
ATOM 7862 C C . LYS B 1 429 ? 5.172 7.684 -11.359 1 93.06 429 LYS B C 1
ATOM 7864 O O . LYS B 1 429 ? 6.367 7.633 -11.656 1 93.06 429 LYS B O 1
ATOM 7869 N N . ALA B 1 430 ? 4.324 8.406 -12 1 90.69 430 ALA B N 1
ATOM 7870 C CA . ALA B 1 430 ? 4.758 9.25 -13.109 1 90.69 430 ALA B CA 1
ATOM 7871 C C . ALA B 1 430 ? 5.672 10.367 -12.617 1 90.69 430 ALA B C 1
ATOM 7873 O O . ALA B 1 430 ? 6.473 10.906 -13.391 1 90.69 430 ALA B O 1
ATOM 7874 N N . VAL B 1 431 ? 5.578 10.648 -11.32 1 94.56 431 VAL B N 1
ATOM 7875 C CA . VAL B 1 431 ? 6.312 11.797 -10.781 1 94.56 431 VAL B CA 1
ATOM 7876 C C . VAL B 1 431 ? 7.434 11.312 -9.867 1 94.56 431 VAL B C 1
ATOM 7878 O O . VAL B 1 431 ? 8.578 11.758 -9.984 1 94.56 431 VAL B O 1
ATOM 7881 N N . PHE B 1 432 ? 7.129 10.359 -9.031 1 95.44 432 PHE B N 1
ATOM 7882 C CA . PHE B 1 432 ? 8.07 10 -7.973 1 95.44 432 PHE B CA 1
ATOM 7883 C C . PHE B 1 432 ? 8.766 8.688 -8.297 1 95.44 432 PHE B C 1
ATOM 7885 O O . PHE B 1 432 ? 9.586 8.203 -7.504 1 95.44 432 PHE B O 1
ATOM 7892 N N . GLY B 1 433 ? 8.438 8.094 -9.383 1 91.62 433 GLY B N 1
ATOM 7893 C CA . GLY B 1 433 ? 9.094 6.867 -9.805 1 91.62 433 GLY B CA 1
ATOM 7894 C C . GLY B 1 433 ? 8.352 5.613 -9.398 1 91.62 433 GLY B C 1
ATOM 7895 O O . GLY B 1 433 ? 7.449 5.664 -8.555 1 91.62 433 GLY B O 1
ATOM 7896 N N . ALA B 1 434 ? 8.734 4.508 -9.961 1 91.5 434 ALA B N 1
ATOM 7897 C CA . ALA B 1 434 ? 8.078 3.225 -9.742 1 91.5 434 ALA B CA 1
ATOM 7898 C C . ALA B 1 434 ? 8.375 2.686 -8.352 1 91.5 434 ALA B C 1
ATOM 7900 O O . ALA B 1 434 ? 7.609 1.88 -7.812 1 91.5 434 ALA B O 1
ATOM 7901 N N . ASP B 1 435 ? 9.43 3.154 -7.738 1 91.88 435 ASP B N 1
ATOM 7902 C CA . ASP B 1 435 ? 9.82 2.684 -6.414 1 91.88 435 ASP B CA 1
ATOM 7903 C C . ASP B 1 435 ? 9.312 3.619 -5.32 1 91.88 435 ASP B C 1
ATOM 7905 O O . ASP B 1 435 ? 9.914 3.721 -4.25 1 91.88 435 ASP B O 1
ATOM 7909 N N . ASN B 1 436 ? 8.25 4.312 -5.543 1 92.06 436 ASN B N 1
ATOM 7910 C CA . ASN B 1 436 ? 7.801 5.379 -4.652 1 92.06 436 ASN B CA 1
ATOM 7911 C C . ASN B 1 436 ? 7.27 4.82 -3.334 1 92.06 436 ASN B C 1
ATOM 7913 O O . ASN B 1 436 ? 7.078 5.562 -2.371 1 92.06 436 ASN B O 1
ATOM 7917 N N . ASP B 1 437 ? 7.117 3.504 -3.203 1 90.69 437 ASP B N 1
ATOM 7918 C CA . ASP B 1 437 ? 6.738 2.926 -1.917 1 90.69 437 ASP B CA 1
ATOM 7919 C C . ASP B 1 437 ? 7.938 2.834 -0.98 1 90.69 437 ASP B C 1
ATOM 7921 O O . ASP B 1 437 ? 7.777 2.705 0.235 1 90.69 437 ASP B O 1
ATOM 7925 N N . ASP B 1 438 ? 9.07 2.902 -1.572 1 93.06 438 ASP B N 1
ATOM 7926 C CA . ASP B 1 438 ? 10.297 2.814 -0.788 1 93.06 438 ASP B CA 1
ATOM 7927 C C . ASP B 1 438 ? 10.656 4.168 -0.176 1 93.06 438 ASP B C 1
ATOM 7929 O O . ASP B 1 438 ? 10.312 5.215 -0.726 1 93.06 438 ASP B O 1
ATOM 7933 N N . PHE B 1 439 ? 11.289 4.09 1 1 96.44 439 PHE B N 1
ATOM 7934 C CA . PHE B 1 439 ? 11.906 5.277 1.576 1 96.44 439 PHE B CA 1
ATOM 7935 C C . PHE B 1 439 ? 13.273 5.535 0.949 1 96.44 439 PHE B C 1
ATOM 7937 O O . PHE B 1 439 ? 14.234 4.812 1.223 1 96.44 439 PHE B O 1
ATOM 7944 N N . ARG B 1 440 ? 13.328 6.598 0.066 1 96.19 440 ARG B N 1
ATOM 7945 C CA . ARG B 1 440 ? 14.539 6.898 -0.679 1 96.19 440 ARG B CA 1
ATOM 7946 C C . ARG B 1 440 ? 14.75 8.406 -0.803 1 96.19 440 ARG B C 1
ATOM 7948 O O . ARG B 1 440 ? 14.375 9.008 -1.809 1 96.19 440 ARG B O 1
ATOM 7955 N N . PRO B 1 441 ? 15.492 8.977 0.179 1 97.31 441 PRO B N 1
ATOM 7956 C CA . PRO B 1 441 ? 15.742 10.414 0.135 1 97.31 441 PRO B CA 1
ATOM 7957 C C . PRO B 1 441 ? 16.5 10.844 -1.118 1 97.31 441 PRO B C 1
ATOM 7959 O O . PRO B 1 441 ? 16.375 11.984 -1.57 1 97.31 441 PRO B O 1
ATOM 7962 N N . GLU B 1 442 ? 17.219 9.938 -1.762 1 95.88 442 GLU B N 1
ATOM 7963 C CA . GLU B 1 442 ? 18.078 10.242 -2.902 1 95.88 442 GLU B CA 1
ATOM 7964 C C . GLU B 1 442 ? 17.281 10.805 -4.07 1 95.88 442 GLU B C 1
ATOM 7966 O O . GLU B 1 442 ? 17.797 11.555 -4.891 1 95.88 442 GLU B O 1
ATOM 7971 N N . ARG B 1 443 ? 16.016 10.523 -4.145 1 95 443 ARG B N 1
ATOM 7972 C CA . ARG B 1 443 ? 15.203 10.969 -5.27 1 95 443 ARG B CA 1
ATOM 7973 C C . ARG B 1 443 ? 15.156 12.492 -5.344 1 95 443 ARG B C 1
ATOM 7975 O O . ARG B 1 443 ? 15 13.062 -6.426 1 95 443 ARG B O 1
ATOM 7982 N N . TRP B 1 444 ? 15.297 13.117 -4.203 1 96.62 444 TRP B N 1
ATOM 7983 C CA . TRP B 1 444 ? 15.211 14.57 -4.133 1 96.62 444 TRP B CA 1
ATOM 7984 C C . TRP B 1 444 ? 16.531 15.219 -4.543 1 96.62 444 TRP B C 1
ATOM 7986 O O . TRP B 1 444 ? 16.609 16.438 -4.684 1 96.62 444 TRP B O 1
ATOM 7996 N N . LEU B 1 445 ? 17.516 14.375 -4.684 1 95.81 445 LEU B N 1
ATOM 7997 C CA . LEU B 1 445 ? 18.844 14.883 -5.016 1 95.81 445 LEU B CA 1
ATOM 7998 C C . LEU B 1 445 ? 19.219 14.547 -6.461 1 95.81 445 LEU B C 1
ATOM 8000 O O . LEU B 1 445 ? 20.297 14.906 -6.934 1 95.81 445 LEU B O 1
ATOM 8004 N N . GLU B 1 446 ? 18.359 13.828 -7.184 1 91.44 446 GLU B N 1
ATOM 8005 C CA . GLU B 1 446 ? 18.656 13.32 -8.523 1 91.44 446 GLU B CA 1
ATOM 8006 C C . GLU B 1 446 ? 18.281 14.352 -9.594 1 91.44 446 GLU B C 1
ATOM 8008 O O . GLU B 1 446 ? 18.156 14.008 -10.766 1 91.44 446 GLU B O 1
ATOM 8013 N N . GLY B 1 447 ? 18.188 15.539 -9.273 1 78.62 447 GLY B N 1
ATOM 8014 C CA . GLY B 1 447 ? 18.078 16.641 -10.227 1 78.62 447 GLY B CA 1
ATOM 8015 C C . GLY B 1 447 ? 16.656 16.828 -10.734 1 78.62 447 GLY B C 1
ATOM 8016 O O . GLY B 1 447 ? 16.391 17.734 -11.516 1 78.62 447 GLY B O 1
ATOM 8017 N N . GLN B 1 448 ? 15.781 16.031 -10.328 1 77.38 448 GLN B N 1
ATOM 8018 C CA . GLN B 1 448 ? 14.398 16.234 -10.75 1 77.38 448 GLN B CA 1
ATOM 8019 C C . GLN B 1 448 ? 13.719 17.297 -9.906 1 77.38 448 GLN B C 1
ATOM 8021 O O . GLN B 1 448 ? 14.07 17.516 -8.75 1 77.38 448 GLN B O 1
ATOM 8026 N N . ASP B 1 449 ? 13.016 18.109 -10.57 1 87.44 449 ASP B N 1
ATOM 8027 C CA . ASP B 1 449 ? 12.203 19.094 -9.867 1 87.44 449 ASP B CA 1
ATOM 8028 C C . ASP B 1 449 ? 10.906 18.469 -9.352 1 87.44 449 ASP B C 1
ATOM 8030 O O . ASP B 1 449 ? 9.836 18.703 -9.922 1 87.44 449 ASP B O 1
ATOM 8034 N N . LEU B 1 450 ? 11.086 17.734 -8.25 1 93.69 450 LEU B N 1
ATOM 8035 C CA . LEU B 1 450 ? 9.922 17.078 -7.676 1 93.69 450 LEU B CA 1
ATOM 8036 C C . LEU B 1 450 ? 9.023 18.094 -6.969 1 93.69 450 LEU B C 1
ATOM 8038 O O . LEU B 1 450 ? 9.516 19.031 -6.336 1 93.69 450 LEU B O 1
ATOM 8042 N N . PRO B 1 451 ? 7.73 17.938 -7.133 1 93.38 451 PRO B N 1
ATOM 8043 C CA . PRO B 1 451 ? 6.82 18.859 -6.469 1 93.38 451 PRO B CA 1
ATOM 8044 C C . PRO B 1 451 ? 6.793 18.688 -4.953 1 93.38 451 PRO B C 1
ATOM 8046 O O . PRO B 1 451 ? 6.801 17.562 -4.461 1 93.38 451 PRO B O 1
ATOM 8049 N N . LYS B 1 452 ? 6.848 19.812 -4.285 1 90 452 LYS B N 1
ATOM 8050 C CA . LYS B 1 452 ? 6.691 19.828 -2.832 1 90 452 LYS B CA 1
ATOM 8051 C C . LYS B 1 452 ? 5.238 20.078 -2.438 1 90 452 LYS B C 1
ATOM 8053 O O . LYS B 1 452 ? 4.84 21.219 -2.205 1 90 452 LYS B O 1
ATOM 8058 N N . ILE B 1 453 ? 4.52 19.047 -2.219 1 90.19 453 ILE B N 1
ATOM 8059 C CA . ILE B 1 453 ? 3.066 19.141 -2.17 1 90.19 453 ILE B CA 1
ATOM 8060 C C . ILE B 1 453 ? 2.588 18.984 -0.729 1 90.19 453 ILE B C 1
ATOM 8062 O O . ILE B 1 453 ? 1.383 18.984 -0.464 1 90.19 453 ILE B O 1
ATOM 8066 N N . SER B 1 454 ? 3.449 18.938 0.203 1 92.31 454 SER B N 1
ATOM 8067 C CA . SER B 1 454 ? 3.076 18.594 1.572 1 92.31 454 SER B CA 1
ATOM 8068 C C . SER B 1 454 ? 2.416 19.781 2.275 1 92.31 454 SER B C 1
ATOM 8070 O O . SER B 1 454 ? 1.74 19.609 3.291 1 92.31 454 SER B O 1
ATOM 8072 N N . PHE B 1 455 ? 2.553 20.953 1.77 1 94.38 455 PHE B N 1
ATOM 8073 C CA . PHE B 1 455 ? 2.076 22.141 2.484 1 94.38 455 PHE B CA 1
ATOM 8074 C C . PHE B 1 455 ? 0.837 22.719 1.81 1 94.38 455 PHE B C 1
ATOM 8076 O O . PHE B 1 455 ? 0.488 23.875 2.031 1 94.38 455 PHE B O 1
ATOM 8083 N N . GLY B 1 456 ? 0.218 22 0.968 1 94 456 GLY B N 1
ATOM 8084 C CA . GLY B 1 456 ? -1.067 22.406 0.422 1 94 456 GLY B CA 1
ATOM 8085 C C . GLY B 1 456 ? -0.976 22.922 -1 1 94 456 GLY B C 1
ATOM 8086 O O . GLY B 1 456 ? 0.043 22.734 -1.669 1 94 456 GLY B O 1
ATOM 8087 N N . TYR B 1 457 ? -2.127 23.562 -1.457 1 96 457 TYR B N 1
ATOM 8088 C CA . TYR B 1 457 ? -2.25 23.922 -2.863 1 96 457 TYR B CA 1
ATOM 8089 C C . TYR B 1 457 ? -2.863 25.312 -3.01 1 96 457 TYR B C 1
ATOM 8091 O O . TYR B 1 457 ? -3.705 25.719 -2.203 1 96 457 TYR B O 1
ATOM 8099 N N . GLY B 1 458 ? -2.367 26.047 -4.035 1 94.44 458 GLY B N 1
ATOM 8100 C CA . GLY B 1 458 ? -3.033 27.25 -4.504 1 94.44 458 GLY B CA 1
ATOM 8101 C C . GLY B 1 458 ? -3.104 28.344 -3.449 1 94.44 458 GLY B C 1
ATOM 8102 O O . GLY B 1 458 ? -2.094 28.672 -2.824 1 94.44 458 GLY B O 1
ATOM 8103 N N . ARG B 1 459 ? -4.312 28.828 -3.227 1 94.75 459 ARG B N 1
ATOM 8104 C CA . ARG B 1 459 ? -4.5 29.969 -2.346 1 94.75 459 ARG B CA 1
ATOM 8105 C C . ARG B 1 459 ? -4.605 29.531 -0.889 1 94.75 459 ARG B C 1
ATOM 8107 O O . ARG B 1 459 ? -4.637 30.375 0.015 1 94.75 459 ARG B O 1
ATOM 8114 N N . ARG B 1 460 ? -4.574 28.234 -0.707 1 94.31 460 ARG B N 1
ATOM 8115 C CA . ARG B 1 460 ? -4.66 27.719 0.651 1 94.31 460 ARG B CA 1
ATOM 8116 C C . ARG B 1 460 ? -3.336 27.094 1.085 1 94.31 460 ARG B C 1
ATOM 8118 O O . ARG B 1 460 ? -3.295 26.297 2.02 1 94.31 460 ARG B O 1
ATOM 8125 N N . LEU B 1 461 ? -2.314 27.469 0.396 1 94.31 461 LEU B N 1
ATOM 8126 C CA . LEU B 1 461 ? -0.978 27.031 0.786 1 94.31 461 LEU B CA 1
ATOM 8127 C C . LEU B 1 461 ? -0.679 27.422 2.23 1 94.31 461 LEU B C 1
ATOM 8129 O O . LEU B 1 461 ? -1.044 28.516 2.674 1 94.31 461 LEU B O 1
ATOM 8133 N N . CYS B 1 462 ? 0 26.547 2.895 1 94.19 462 CYS B N 1
ATOM 8134 C CA . CYS B 1 462 ? 0.32 26.766 4.301 1 94.19 462 CYS B CA 1
ATOM 8135 C C . CYS B 1 462 ? 1.183 28.016 4.477 1 94.19 462 CYS B C 1
ATOM 8137 O O . CYS B 1 462 ? 2.287 28.094 3.934 1 94.19 462 CYS B O 1
ATOM 8139 N N . PRO B 1 463 ? 0.712 28.938 5.219 1 92.75 463 PRO B N 1
ATOM 8140 C CA . PRO B 1 463 ? 1.525 30.125 5.445 1 92.75 463 PRO B CA 1
ATOM 8141 C C . PRO B 1 463 ? 2.764 29.844 6.297 1 92.75 463 PRO B C 1
ATOM 8143 O O . PRO B 1 463 ? 3.754 30.578 6.211 1 92.75 463 PRO B O 1
ATOM 8146 N N . GLY B 1 464 ? 2.732 28.859 7.09 1 93.38 464 GLY B N 1
ATOM 8147 C CA . GLY B 1 464 ? 3.816 28.547 8.016 1 93.38 464 GLY B CA 1
ATOM 8148 C C . GLY B 1 464 ? 4.871 27.641 7.414 1 93.38 464 GLY B C 1
ATOM 8149 O O . GLY B 1 464 ? 5.742 27.141 8.125 1 93.38 464 GLY B O 1
ATOM 8150 N N . ARG B 1 465 ? 4.871 27.406 6.145 1 94.62 465 ARG B N 1
ATOM 8151 C CA . ARG B 1 465 ? 5.711 26.391 5.516 1 94.62 465 ARG B CA 1
ATOM 8152 C C . ARG B 1 465 ? 7.188 26.719 5.688 1 94.62 465 ARG B C 1
ATOM 8154 O O . ARG B 1 465 ? 8.016 25.812 5.867 1 94.62 465 ARG B O 1
ATOM 8161 N N . HIS B 1 466 ? 7.594 28.047 5.691 1 95.62 466 HIS B N 1
ATOM 8162 C CA . HIS B 1 466 ? 9 28.422 5.824 1 95.62 466 HIS B CA 1
ATOM 8163 C C . HIS B 1 466 ? 9.492 28.203 7.25 1 95.62 466 HIS B C 1
ATOM 8165 O O . HIS B 1 466 ? 10.578 27.656 7.457 1 95.62 466 HIS B O 1
ATOM 8171 N N . VAL B 1 467 ? 8.672 28.625 8.188 1 95.44 467 VAL B N 1
ATOM 8172 C CA . VAL B 1 467 ? 9.008 28.422 9.594 1 95.44 467 VAL B CA 1
ATOM 8173 C C . VAL B 1 467 ? 9.078 26.922 9.891 1 95.44 467 VAL B C 1
ATOM 8175 O O . VAL B 1 467 ? 9.984 26.469 10.594 1 95.44 467 VAL B O 1
ATOM 8178 N N . GLY B 1 468 ? 8.094 26.219 9.328 1 95.19 468 GLY B N 1
ATOM 8179 C CA . GLY B 1 468 ? 8.039 24.781 9.547 1 95.19 468 GLY B CA 1
ATOM 8180 C C . GLY B 1 468 ? 9.25 24.047 8.992 1 95.19 468 GLY B C 1
ATOM 8181 O O . GLY B 1 468 ? 9.812 23.172 9.656 1 95.19 468 GLY B O 1
ATOM 8182 N N . ARG B 1 469 ? 9.672 24.344 7.824 1 95.19 469 ARG B N 1
ATOM 8183 C CA . ARG B 1 469 ? 10.797 23.672 7.18 1 95.19 469 ARG B CA 1
ATOM 8184 C C . ARG B 1 469 ? 12.094 23.953 7.926 1 95.19 469 ARG B C 1
ATOM 8186 O O . ARG B 1 469 ? 12.922 23.062 8.109 1 95.19 469 ARG B O 1
ATOM 8193 N N . ASP B 1 470 ? 12.25 25.203 8.32 1 96.69 470 ASP B N 1
ATOM 8194 C CA . ASP B 1 470 ? 13.445 25.562 9.086 1 96.69 470 ASP B CA 1
ATOM 8195 C C . ASP B 1 470 ? 13.477 24.828 10.422 1 96.69 470 ASP B C 1
ATOM 8197 O O . ASP B 1 470 ? 14.531 24.328 10.836 1 96.69 470 ASP B O 1
ATOM 8201 N N . GLY B 1 471 ? 12.344 24.797 11.055 1 96.88 471 GLY B N 1
ATOM 8202 C CA . GLY B 1 471 ? 12.258 24.062 12.305 1 96.88 471 GLY B CA 1
ATOM 8203 C C . GLY B 1 471 ? 12.57 22.594 12.156 1 96.88 471 GLY B C 1
ATOM 8204 O O . GLY B 1 471 ? 13.312 22.031 12.961 1 96.88 471 GLY B O 1
ATOM 8205 N N . LEU B 1 472 ? 12.055 22 11.117 1 97.56 472 LEU B N 1
ATOM 8206 C CA . LEU B 1 472 ? 12.289 20.594 10.867 1 97.56 472 LEU B CA 1
ATOM 8207 C C . LEU B 1 472 ? 13.766 20.328 10.586 1 97.56 472 LEU B C 1
ATOM 8209 O O . LEU B 1 472 ? 14.32 19.328 11.047 1 97.56 472 LEU B O 1
ATOM 8213 N N . TRP B 1 473 ? 14.352 21.188 9.852 1 98.5 473 TRP B N 1
ATOM 8214 C CA . TRP B 1 473 ? 15.734 20.953 9.453 1 98.5 473 TRP B CA 1
ATOM 8215 C C . TRP B 1 473 ? 16.641 20.844 10.672 1 98.5 473 TRP B C 1
ATOM 8217 O O . TRP B 1 473 ? 17.422 19.891 10.797 1 98.5 473 TRP B O 1
ATOM 8227 N N . ILE B 1 474 ? 16.547 21.797 11.586 1 98.5 474 ILE B N 1
ATOM 8228 C CA . ILE B 1 474 ? 17.469 21.812 12.727 1 98.5 474 ILE B CA 1
ATOM 8229 C C . ILE B 1 474 ? 17.156 20.641 13.648 1 98.5 474 ILE B C 1
ATOM 8231 O O . ILE B 1 474 ? 18.047 20.047 14.25 1 98.5 474 ILE B O 1
ATOM 8235 N N . LEU B 1 475 ? 15.891 20.312 13.781 1 98.62 475 LEU B N 1
ATOM 8236 C CA . LEU B 1 475 ? 15.5 19.172 14.609 1 98.62 475 LEU B CA 1
ATOM 8237 C C . LEU B 1 475 ? 16.047 17.875 14.031 1 98.62 475 LEU B C 1
ATOM 8239 O O . LEU B 1 475 ? 16.594 17.047 14.758 1 98.62 475 LEU B O 1
ATOM 8243 N N . TYR B 1 476 ? 15.891 17.672 12.68 1 98.75 476 TYR B N 1
ATOM 8244 C CA . TYR B 1 476 ? 16.422 16.469 12.016 1 98.75 476 TYR B CA 1
ATOM 8245 C C . TYR B 1 476 ? 17.938 16.391 12.18 1 98.75 476 TYR B C 1
ATOM 8247 O O . TYR B 1 476 ? 18.453 15.344 12.578 1 98.75 476 TYR B O 1
ATOM 8255 N N . ALA B 1 477 ? 18.609 17.469 11.883 1 98.81 477 ALA B N 1
ATOM 8256 C CA . ALA B 1 477 ? 20.062 17.516 11.922 1 98.81 477 ALA B CA 1
ATOM 8257 C C . ALA B 1 477 ? 20.578 17.156 13.312 1 98.81 477 ALA B C 1
ATOM 8259 O O . ALA B 1 477 ? 21.5 16.344 13.453 1 98.81 477 ALA B O 1
ATOM 8260 N N . ARG B 1 478 ? 20 17.703 14.273 1 98.69 478 ARG B N 1
ATOM 8261 C CA . ARG B 1 478 ? 20.516 17.531 15.625 1 98.69 478 ARG B CA 1
ATOM 8262 C C . ARG B 1 478 ? 20.125 16.188 16.203 1 98.69 478 ARG B C 1
ATOM 8264 O O . ARG B 1 478 ? 20.891 15.586 16.969 1 98.69 478 ARG B O 1
ATOM 8271 N N . LEU B 1 479 ? 18.953 15.672 15.898 1 98.75 479 LEU B N 1
ATOM 8272 C CA . LEU B 1 479 ? 18.594 14.328 16.328 1 98.75 479 LEU B CA 1
ATOM 8273 C C . LEU B 1 479 ? 19.531 13.297 15.727 1 98.75 479 LEU B C 1
ATOM 8275 O O . LEU B 1 479 ? 19.984 12.375 16.422 1 98.75 479 LEU B O 1
ATOM 8279 N N . LEU B 1 480 ? 19.812 13.445 14.43 1 98.81 480 LEU B N 1
ATOM 8280 C CA . LEU B 1 480 ? 20.719 12.531 13.734 1 98.81 480 LEU B CA 1
ATOM 8281 C C . LEU B 1 480 ? 22.125 12.664 14.281 1 98.81 480 LEU B C 1
ATOM 8283 O O . LEU B 1 480 ? 22.859 11.672 14.383 1 98.81 480 LEU B O 1
ATOM 8287 N N . TRP B 1 481 ? 22.516 13.883 14.562 1 98.81 481 TRP B N 1
ATOM 8288 C CA . TRP B 1 481 ? 23.844 14.156 15.094 1 98.81 481 TRP B CA 1
ATOM 8289 C C . TRP B 1 481 ? 24 13.547 16.484 1 98.81 481 TRP B C 1
ATOM 8291 O O . TRP B 1 481 ? 25.062 12.992 16.812 1 98.81 481 TRP B O 1
ATOM 8301 N N . ALA B 1 482 ? 23.016 13.516 17.281 1 98.5 482 ALA B N 1
ATOM 8302 C CA . ALA B 1 482 ? 23.109 13.211 18.703 1 98.5 482 ALA B CA 1
ATOM 8303 C C . ALA B 1 482 ? 22.844 11.734 18.969 1 98.5 482 ALA B C 1
ATOM 8305 O O . ALA B 1 482 ? 23.406 11.148 19.906 1 98.5 482 ALA B O 1
ATOM 8306 N N . PHE B 1 483 ? 21.969 11.094 18.141 1 98.38 483 PHE B N 1
ATOM 8307 C CA . PHE B 1 483 ? 21.438 9.828 18.625 1 98.38 483 PHE B CA 1
ATOM 8308 C C . PHE B 1 483 ? 21.547 8.75 17.547 1 98.38 483 PHE B C 1
ATOM 8310 O O . PHE B 1 483 ? 21.375 9.031 16.359 1 98.38 483 PHE B O 1
ATOM 8317 N N . GLU B 1 484 ? 21.797 7.59 18.016 1 97.62 484 GLU B N 1
ATOM 8318 C CA . GLU B 1 484 ? 21.453 6.367 17.297 1 97.62 484 GLU B CA 1
ATOM 8319 C C . GLU B 1 484 ? 20.062 5.871 17.703 1 97.62 484 GLU B C 1
ATOM 8321 O O . GLU B 1 484 ? 19.828 5.562 18.875 1 97.62 484 GLU B O 1
ATOM 8326 N N . MET B 1 485 ? 19.188 5.82 16.766 1 97.56 485 MET B N 1
ATOM 8327 C CA . MET B 1 485 ? 17.812 5.422 17.047 1 97.56 485 MET B CA 1
ATOM 8328 C C . MET B 1 485 ? 17.594 3.951 16.703 1 97.56 485 MET B C 1
ATOM 8330 O O . MET B 1 485 ? 17.875 3.523 15.578 1 97.56 485 MET B O 1
ATOM 8334 N N . GLU B 1 486 ? 17.062 3.207 17.656 1 96.12 486 GLU B N 1
ATOM 8335 C CA . GLU B 1 486 ? 16.891 1.771 17.469 1 96.12 486 GLU B CA 1
ATOM 8336 C C . GLU B 1 486 ? 15.57 1.295 18.078 1 96.12 486 GLU B C 1
ATOM 8338 O O . GLU B 1 486 ? 15.031 1.947 18.969 1 96.12 486 GLU B O 1
ATOM 8343 N N . ALA B 1 487 ? 15.102 0.195 17.531 1 94.88 487 ALA B N 1
ATOM 8344 C CA . ALA B 1 487 ? 13.961 -0.466 18.156 1 94.88 487 ALA B CA 1
ATOM 8345 C C . ALA B 1 487 ? 14.367 -1.129 19.484 1 94.88 487 ALA B C 1
ATOM 8347 O O . ALA B 1 487 ? 15.469 -1.66 19.594 1 94.88 487 ALA B O 1
ATOM 8348 N N . PRO B 1 488 ? 13.508 -1.044 20.406 1 93.75 488 PRO B N 1
ATOM 8349 C CA . PRO B 1 488 ? 13.797 -1.764 21.656 1 93.75 488 PRO B CA 1
ATOM 8350 C C . PRO B 1 488 ? 13.719 -3.279 21.484 1 93.75 488 PRO B C 1
ATOM 8352 O O . PRO B 1 488 ? 13.164 -3.77 20.5 1 93.75 488 PRO B O 1
ATOM 8355 N N . THR B 1 489 ? 14.312 -3.975 22.375 1 90.94 489 THR B N 1
ATOM 8356 C CA . THR B 1 489 ? 14.266 -5.434 22.391 1 90.94 489 THR B CA 1
ATOM 8357 C C . THR B 1 489 ? 13.125 -5.93 23.266 1 90.94 489 THR B C 1
ATOM 8359 O O . THR B 1 489 ? 12.93 -5.43 24.375 1 90.94 489 THR B O 1
ATOM 8362 N N . ASP B 1 490 ? 12.359 -6.777 22.703 1 87.81 490 ASP B N 1
ATOM 8363 C CA . ASP B 1 490 ? 11.312 -7.41 23.5 1 87.81 490 ASP B CA 1
ATOM 8364 C C . ASP B 1 490 ? 11.906 -8.312 24.578 1 87.81 490 ASP B C 1
ATOM 8366 O O . ASP B 1 490 ? 12.68 -9.227 24.266 1 87.81 490 ASP B O 1
ATOM 8370 N N . ALA B 1 491 ? 11.562 -8.086 25.734 1 82.06 491 ALA B N 1
ATOM 8371 C CA . ALA B 1 491 ? 12.148 -8.812 26.859 1 82.06 491 ALA B CA 1
ATOM 8372 C C . ALA B 1 491 ? 11.781 -10.289 26.812 1 82.06 491 ALA B C 1
ATOM 8374 O O . ALA B 1 491 ? 12.578 -11.148 27.203 1 82.06 491 ALA B O 1
ATOM 8375 N N . ALA B 1 492 ? 10.641 -10.625 26.266 1 84.06 492 ALA B N 1
ATOM 8376 C CA . ALA B 1 492 ? 10.133 -11.992 26.25 1 84.06 492 ALA B CA 1
ATOM 8377 C C . ALA B 1 492 ? 10.766 -12.797 25.125 1 84.06 492 ALA B C 1
ATOM 8379 O O . ALA B 1 492 ? 11.148 -13.953 25.312 1 84.06 492 ALA B O 1
ATOM 8380 N N . THR B 1 493 ? 11 -12.227 24 1 82.88 493 THR B N 1
ATOM 8381 C CA . THR B 1 493 ? 11.438 -12.977 22.828 1 82.88 493 THR B CA 1
ATOM 8382 C C . THR B 1 493 ? 12.914 -12.711 22.547 1 82.88 493 THR B C 1
ATOM 8384 O O . THR B 1 493 ? 13.562 -13.469 21.812 1 82.88 493 THR B O 1
ATOM 8387 N N . GLY B 1 494 ? 13.43 -11.633 23.109 1 84.44 494 GLY B N 1
ATOM 8388 C CA . GLY B 1 494 ? 14.812 -11.258 22.844 1 84.44 494 GLY B CA 1
ATOM 8389 C C . GLY B 1 494 ? 15.008 -10.664 21.453 1 84.44 494 GLY B C 1
ATOM 8390 O O . GLY B 1 494 ? 16.125 -10.375 21.047 1 84.44 494 GLY B O 1
ATOM 8391 N N . LYS B 1 495 ? 13.938 -10.523 20.781 1 86.06 495 LYS B N 1
ATOM 8392 C CA . LYS B 1 495 ? 14.008 -9.961 19.438 1 86.06 495 LYS B CA 1
ATOM 8393 C C . LYS B 1 495 ? 13.648 -8.477 19.438 1 86.06 495 LYS B C 1
ATOM 8395 O O . LYS B 1 495 ? 12.969 -7.996 20.344 1 86.06 495 LYS B O 1
ATOM 8400 N N . LYS B 1 496 ? 14.188 -7.777 18.469 1 90 496 LYS B N 1
ATOM 8401 C CA . LYS B 1 496 ? 13.859 -6.367 18.312 1 90 496 LYS B CA 1
ATOM 8402 C C . LYS B 1 496 ? 12.383 -6.18 17.984 1 90 496 LYS B C 1
ATOM 8404 O O . LYS B 1 496 ? 11.812 -6.949 17.203 1 90 496 LYS B O 1
ATOM 8409 N N . VAL B 1 497 ? 11.812 -5.215 18.688 1 91 497 VAL B N 1
ATOM 8410 C CA . VAL B 1 497 ? 10.414 -4.891 18.422 1 91 497 VAL B CA 1
ATOM 8411 C C . VAL B 1 497 ? 10.273 -4.289 17.031 1 91 497 VAL B C 1
ATOM 8413 O O . VAL B 1 497 ? 11.109 -3.49 16.609 1 91 497 VAL B O 1
ATOM 8416 N N . VAL B 1 498 ? 9.227 -4.73 16.375 1 90.56 498 VAL B N 1
ATOM 8417 C CA . VAL B 1 498 ? 8.977 -4.176 15.047 1 90.56 498 VAL B CA 1
ATOM 8418 C C . VAL B 1 498 ? 8.039 -2.973 15.156 1 90.56 498 VAL B C 1
ATOM 8420 O O . VAL B 1 498 ? 6.91 -3.102 15.633 1 90.56 498 VAL B O 1
ATOM 8423 N N . ILE B 1 499 ? 8.539 -1.81 14.82 1 93.5 499 ILE B N 1
ATOM 8424 C CA . ILE B 1 499 ? 7.691 -0.624 14.711 1 93.5 499 ILE B CA 1
ATOM 8425 C C . ILE B 1 499 ? 7.09 -0.547 13.312 1 93.5 499 ILE B C 1
ATOM 8427 O O . ILE B 1 499 ? 7.785 -0.232 12.344 1 93.5 499 ILE B O 1
ATOM 8431 N N . ASP B 1 500 ? 5.773 -0.833 13.188 1 91.88 500 ASP B N 1
ATOM 8432 C CA . ASP B 1 500 ? 5.066 -0.944 11.922 1 91.88 500 ASP B CA 1
ATOM 8433 C C . ASP B 1 500 ? 4.816 0.432 11.305 1 91.88 500 ASP B C 1
ATOM 8435 O O . ASP B 1 500 ? 4.078 1.242 11.875 1 91.88 500 ASP B O 1
ATOM 8439 N N . PRO B 1 501 ? 5.395 0.682 10.148 1 94.38 501 PRO B N 1
ATOM 8440 C CA . PRO B 1 501 ? 5.199 1.987 9.516 1 94.38 501 PRO B CA 1
ATOM 8441 C C . PRO B 1 501 ? 3.787 2.17 8.969 1 94.38 501 PRO B C 1
ATOM 8443 O O . PRO B 1 501 ? 3.484 3.203 8.367 1 94.38 501 PRO B O 1
ATOM 8446 N N . MET B 1 502 ? 2.904 1.217 9.172 1 93.19 502 MET B N 1
ATOM 8447 C CA . MET B 1 502 ? 1.52 1.329 8.719 1 93.19 502 MET B CA 1
ATOM 8448 C C . MET B 1 502 ? 0.563 1.348 9.914 1 93.19 502 MET B C 1
ATOM 8450 O O . MET B 1 502 ? -0.655 1.367 9.734 1 93.19 502 MET B O 1
ATOM 8454 N N . ASP B 1 503 ? 1.195 1.327 11.07 1 92.88 503 ASP B N 1
ATOM 8455 C CA . ASP B 1 503 ? 0.364 1.38 12.266 1 92.88 503 ASP B CA 1
ATOM 8456 C C . ASP B 1 503 ? -0.046 2.814 12.586 1 92.88 503 ASP B C 1
ATOM 8458 O O . ASP B 1 503 ? 0.628 3.5 13.359 1 92.88 503 ASP B O 1
ATOM 8462 N N . MET B 1 504 ? -1.104 3.264 12 1 94.06 504 MET B N 1
ATOM 8463 C CA . MET B 1 504 ? -1.607 4.625 12.164 1 94.06 504 MET B CA 1
ATOM 8464 C C . MET B 1 504 ? -3.082 4.617 12.555 1 94.06 504 MET B C 1
ATOM 8466 O O . MET B 1 504 ? -3.787 3.635 12.312 1 94.06 504 MET B O 1
ATOM 8470 N N . PRO B 1 505 ? -3.508 5.684 13.195 1 91.69 505 PRO B N 1
ATOM 8471 C CA . PRO B 1 505 ? -4.93 5.762 13.531 1 91.69 505 PRO B CA 1
ATOM 8472 C C . PRO B 1 505 ? -5.832 5.77 12.297 1 91.69 505 PRO B C 1
ATOM 8474 O O . PRO B 1 505 ? -5.48 6.371 11.273 1 91.69 505 PRO B O 1
ATOM 8477 N N . PRO B 1 506 ? -6.953 5.113 12.422 1 90.19 506 PRO B N 1
ATOM 8478 C CA . PRO B 1 506 ? -7.82 4.965 11.25 1 90.19 506 PRO B CA 1
ATOM 8479 C C . PRO B 1 506 ? -8.57 6.246 10.906 1 90.19 506 PRO B C 1
ATOM 8481 O O . PRO B 1 506 ? -9.133 6.363 9.812 1 90.19 506 PRO B O 1
ATOM 8484 N N . LEU B 1 507 ? -8.641 7.188 11.906 1 88.75 507 LEU B N 1
ATOM 8485 C CA . LEU B 1 507 ? -9.336 8.453 11.711 1 88.75 507 LEU B CA 1
ATOM 8486 C C . LEU B 1 507 ? -8.469 9.625 12.148 1 88.75 507 LEU B C 1
ATOM 8488 O O . LEU B 1 507 ? -7.551 9.461 12.961 1 88.75 507 LEU B O 1
ATOM 8492 N N . GLY B 1 508 ? -8.773 10.805 11.5 1 87.75 508 GLY B N 1
ATOM 8493 C CA . GLY B 1 508 ? -8.047 12.008 11.859 1 87.75 508 GLY B CA 1
ATOM 8494 C C . GLY B 1 508 ? -7.719 12.898 10.672 1 87.75 508 GLY B C 1
ATOM 8495 O O . GLY B 1 508 ? -7.836 12.469 9.523 1 87.75 508 GLY B O 1
ATOM 8496 N N . ILE B 1 509 ? -7.305 14.086 11.016 1 88.81 509 ILE B N 1
ATOM 8497 C CA . ILE B 1 509 ? -6.832 15.008 9.992 1 88.81 509 ILE B CA 1
ATOM 8498 C C . ILE B 1 509 ? -5.32 14.867 9.828 1 88.81 509 ILE B C 1
ATOM 8500 O O . ILE B 1 509 ? -4.836 14.461 8.766 1 88.81 509 ILE B O 1
ATOM 8504 N N . VAL B 1 510 ? -4.652 15.109 10.938 1 92.94 510 VAL B N 1
ATOM 8505 C CA . VAL B 1 510 ? -3.211 14.898 10.977 1 92.94 510 VAL B CA 1
ATOM 8506 C C . VAL B 1 510 ? -2.906 13.5 11.508 1 92.94 510 VAL B C 1
ATOM 8508 O O . VAL B 1 510 ? -3.34 13.133 12.602 1 92.94 510 VAL B O 1
ATOM 8511 N N . ILE B 1 511 ? -2.191 12.75 10.773 1 94.69 511 ILE B N 1
ATOM 8512 C CA . ILE B 1 511 ? -1.993 11.344 11.102 1 94.69 511 ILE B CA 1
ATOM 8513 C C . ILE B 1 511 ? -0.532 11.102 11.477 1 94.69 511 ILE B C 1
ATOM 8515 O O . ILE B 1 511 ? 0.364 11.273 10.641 1 94.69 511 ILE B O 1
ATOM 8519 N N . ALA B 1 512 ? -0.33 10.75 12.711 1 95.12 512 ALA B N 1
ATOM 8520 C CA . ALA B 1 512 ? 0.947 10.266 13.227 1 95.12 512 ALA B CA 1
ATOM 8521 C C . ALA B 1 512 ? 0.926 8.75 13.414 1 95.12 512 ALA B C 1
ATOM 8523 O O . ALA B 1 512 ? -0.134 8.125 13.344 1 95.12 512 ALA B O 1
ATOM 8524 N N . PRO B 1 513 ? 2.143 8.133 13.5 1 96.06 513 PRO B N 1
ATOM 8525 C CA . PRO B 1 513 ? 2.109 6.73 13.914 1 96.06 513 PRO B CA 1
ATOM 8526 C C . PRO B 1 513 ? 1.477 6.539 15.289 1 96.06 513 PRO B C 1
ATOM 8528 O O . PRO B 1 513 ? 1.526 7.441 16.125 1 96.06 513 PRO B O 1
ATOM 8531 N N . LYS B 1 514 ? 0.831 5.402 15.477 1 94.94 514 LYS B N 1
ATOM 8532 C CA . LYS B 1 514 ? 0.414 5.066 16.828 1 94.94 514 LYS B CA 1
ATOM 8533 C C . LYS B 1 514 ? 1.594 5.113 17.797 1 94.94 514 LYS B C 1
ATOM 8535 O O . LYS B 1 514 ? 2.748 5 17.391 1 94.94 514 LYS B O 1
ATOM 8540 N N . PRO B 1 515 ? 1.291 5.328 19.047 1 94.56 515 PRO B N 1
ATOM 8541 C CA . PRO B 1 515 ? 2.379 5.445 20.016 1 94.56 515 PRO B CA 1
ATOM 8542 C C . PRO B 1 515 ? 3.363 4.281 19.953 1 94.56 515 PRO B C 1
ATOM 8544 O O . PRO B 1 515 ? 2.951 3.129 19.781 1 94.56 515 PRO B O 1
ATOM 8547 N N . PHE B 1 516 ? 4.609 4.586 19.969 1 95.44 516 PHE B N 1
ATOM 8548 C CA . PHE B 1 516 ? 5.684 3.6 19.969 1 95.44 516 PHE B CA 1
ATOM 8549 C C . PHE B 1 516 ? 6.832 4.043 20.859 1 95.44 516 PHE B C 1
ATOM 8551 O O . PHE B 1 516 ? 6.879 5.199 21.297 1 95.44 516 PHE B O 1
ATOM 8558 N N . GLU B 1 517 ? 7.664 3.074 21.156 1 94.75 517 GLU B N 1
ATOM 8559 C CA . GLU B 1 517 ? 8.883 3.365 21.906 1 94.75 517 GLU B CA 1
ATOM 8560 C C . GLU B 1 517 ? 10.125 3.064 21.062 1 94.75 517 GLU B C 1
ATOM 8562 O O . GLU B 1 517 ? 10.133 2.131 20.266 1 94.75 517 GLU B O 1
ATOM 8567 N N . ALA B 1 518 ? 11.125 3.912 21.234 1 96.06 518 ALA B N 1
ATOM 8568 C CA . ALA B 1 518 ? 12.414 3.727 20.578 1 96.06 518 ALA B CA 1
ATOM 8569 C C . ALA B 1 518 ? 13.57 4.094 21.5 1 96.06 518 ALA B C 1
ATOM 8571 O O . ALA B 1 518 ? 13.359 4.727 22.547 1 96.06 518 ALA B O 1
ATOM 8572 N N . LEU B 1 519 ? 14.688 3.541 21.172 1 95.94 519 LEU B N 1
ATOM 8573 C CA . LEU B 1 519 ? 15.906 3.887 21.891 1 95.94 519 LEU B CA 1
ATOM 8574 C C . LEU B 1 519 ? 16.625 5.059 21.219 1 95.94 519 LEU B C 1
ATOM 8576 O O . LEU B 1 519 ? 16.812 5.066 20 1 95.94 519 LEU B O 1
ATOM 8580 N N . PHE B 1 520 ? 16.891 6.031 22.031 1 96.94 520 PHE B N 1
ATOM 8581 C CA . PHE B 1 520 ? 17.719 7.148 21.578 1 96.94 520 PHE B CA 1
ATOM 8582 C C . PHE B 1 520 ? 19.078 7.117 22.266 1 96.94 520 PHE B C 1
ATOM 8584 O O . PHE B 1 520 ? 19.281 7.777 23.281 1 96.94 520 PHE B O 1
ATOM 8591 N N . LYS B 1 521 ? 20 6.434 21.672 1 96.31 521 LYS B N 1
ATOM 8592 C CA . LYS B 1 521 ? 21.328 6.258 22.25 1 96.31 521 LYS B CA 1
ATOM 8593 C C . LYS B 1 521 ? 22.266 7.387 21.828 1 96.31 521 LYS B C 1
ATOM 8595 O O . LYS B 1 521 ? 22.5 7.594 20.641 1 96.31 521 LYS B O 1
ATOM 8600 N N . PRO B 1 522 ? 22.766 8.109 22.859 1 97 522 PRO B N 1
ATOM 8601 C CA . PRO B 1 522 ? 23.75 9.117 22.453 1 97 522 PRO B CA 1
ATOM 8602 C C . PRO B 1 522 ? 24.922 8.516 21.656 1 97 522 PRO B C 1
ATOM 8604 O O . PRO B 1 522 ? 25.422 7.453 22 1 97 522 PRO B O 1
ATOM 8607 N N . ARG B 1 523 ? 25.359 9.156 20.594 1 97.44 523 ARG B N 1
ATOM 8608 C CA . ARG B 1 523 ? 26.375 8.602 19.703 1 97.44 523 ARG B CA 1
ATOM 8609 C C . ARG B 1 523 ? 27.766 8.688 20.328 1 97.44 523 ARG B C 1
ATOM 8611 O O . ARG B 1 523 ? 28.703 8.039 19.875 1 97.44 523 ARG B O 1
ATOM 8618 N N . GLY B 1 524 ? 27.938 9.438 21.375 1 95.44 524 GLY B N 1
ATOM 8619 C CA . GLY B 1 524 ? 29.172 9.562 22.125 1 95.44 524 GLY B CA 1
ATOM 8620 C C . GLY B 1 524 ? 29.031 10.438 23.359 1 95.44 524 GLY B C 1
ATOM 8621 O O . GLY B 1 524 ? 28 11.102 23.547 1 95.44 524 GLY B O 1
ATOM 8622 N N . GLU B 1 525 ? 30 10.516 24.141 1 93.75 525 GLU B N 1
ATOM 8623 C CA . GLU B 1 525 ? 30 11.32 25.359 1 93.75 525 GLU B CA 1
ATOM 8624 C C . GLU B 1 525 ? 29.969 12.812 25.031 1 93.75 525 GLU B C 1
ATOM 8626 O O . GLU B 1 525 ? 29.422 13.609 25.797 1 93.75 525 GLU B O 1
ATOM 8631 N N . TRP B 1 526 ? 30.469 13.062 23.875 1 96.44 526 TRP B N 1
ATOM 8632 C CA . TRP B 1 526 ? 30.531 14.461 23.438 1 96.44 526 TRP B CA 1
ATOM 8633 C C . TRP B 1 526 ? 29.141 15.055 23.297 1 96.44 526 TRP B C 1
ATOM 8635 O O . TRP B 1 526 ? 28.969 16.266 23.422 1 96.44 526 TRP B O 1
ATOM 8645 N N . VAL B 1 527 ? 28.125 14.266 23.078 1 97.44 527 VAL B N 1
ATOM 8646 C CA . VAL B 1 527 ? 26.75 14.742 22.859 1 97.44 527 VAL B CA 1
ATOM 8647 C C . VAL B 1 527 ? 26.234 15.406 24.141 1 97.44 527 VAL B C 1
ATOM 8649 O O . VAL B 1 527 ? 25.75 16.531 24.094 1 97.44 527 VAL B O 1
ATOM 8652 N N . GLU B 1 528 ? 26.359 14.711 25.234 1 95 528 GLU B N 1
ATOM 8653 C CA . GLU B 1 528 ? 25.875 15.242 26.5 1 95 528 GLU B CA 1
ATOM 8654 C C . GLU B 1 528 ? 26.625 16.516 26.891 1 95 528 GLU B C 1
ATOM 8656 O O . GLU B 1 528 ? 26.016 17.469 27.375 1 95 528 GLU B O 1
ATOM 8661 N N . GLU B 1 529 ? 27.859 16.531 26.672 1 95.69 529 GLU B N 1
ATOM 8662 C CA . GLU B 1 529 ? 28.703 17.672 27.016 1 95.69 529 GLU B CA 1
ATOM 8663 C C . GLU B 1 529 ? 28.297 18.922 26.219 1 95.69 529 GLU B C 1
ATOM 8665 O O . GLU B 1 529 ? 28.141 20 26.797 1 95.69 529 GLU B O 1
ATOM 8670 N N . LEU B 1 530 ? 28.156 18.719 24.953 1 96.69 530 LEU B N 1
ATOM 8671 C CA . LEU B 1 530 ? 27.859 19.859 24.078 1 96.69 530 LEU B CA 1
ATOM 8672 C C . LEU B 1 530 ? 26.422 20.328 24.281 1 96.69 530 LEU B C 1
ATOM 8674 O O . LEU B 1 530 ? 26.141 21.531 24.188 1 96.69 530 LEU B O 1
ATOM 8678 N N . VAL B 1 531 ? 25.5 19.438 24.562 1 96.5 531 VAL B N 1
ATOM 8679 C CA . VAL B 1 531 ? 24.109 19.797 24.797 1 96.5 531 VAL B CA 1
ATOM 8680 C C . VAL B 1 531 ? 23.969 20.578 26.094 1 96.5 531 VAL B C 1
ATOM 8682 O O . VAL B 1 531 ? 23.328 21.625 26.141 1 96.5 531 VAL B O 1
ATOM 8685 N N . HIS B 1 532 ? 24.594 20.109 27.125 1 92.88 532 HIS B N 1
ATOM 8686 C CA . HIS B 1 532 ? 24.547 20.781 28.422 1 92.88 532 HIS B CA 1
ATOM 8687 C C . HIS B 1 532 ? 25.219 22.156 28.359 1 92.88 532 HIS B C 1
ATOM 8689 O O . HIS B 1 532 ? 24.719 23.125 28.922 1 92.88 532 HIS B O 1
ATOM 8695 N N . GLY B 1 533 ? 26.344 22.156 27.703 1 90.25 533 GLY B N 1
ATOM 8696 C CA . GLY B 1 533 ? 27.031 23.422 27.516 1 90.25 533 GLY B CA 1
ATOM 8697 C C . GLY B 1 533 ? 26.219 24.422 26.719 1 90.25 533 GLY B C 1
ATOM 8698 O O . GLY B 1 533 ? 26.203 25.625 27.047 1 90.25 533 GLY B O 1
ATOM 8699 N N . GLY B 1 534 ? 25.562 23.969 25.703 1 89.88 534 GLY B N 1
ATOM 8700 C CA . GLY B 1 534 ? 24.719 24.828 24.891 1 89.88 534 GLY B CA 1
ATOM 8701 C C . GLY B 1 534 ? 23.531 25.391 25.641 1 89.88 534 GLY B C 1
ATOM 8702 O O . GLY B 1 534 ? 23.156 26.547 25.453 1 89.88 534 GLY B O 1
ATOM 8703 N N . LEU B 1 535 ? 22.922 24.641 26.5 1 88.88 535 LEU B N 1
ATOM 8704 C CA . LEU B 1 535 ? 21.766 25.078 27.281 1 88.88 535 LEU B CA 1
ATOM 8705 C C . LEU B 1 535 ? 22.172 26.156 28.281 1 88.88 535 LEU B C 1
ATOM 8707 O O . LEU B 1 535 ? 21.406 27.094 28.516 1 88.88 535 LEU B O 1
ATOM 8711 N N . GLU B 1 536 ? 23.25 26.031 28.828 1 83.69 536 GLU B N 1
ATOM 8712 C CA . GLU B 1 536 ? 23.734 27.016 29.781 1 83.69 536 GLU B CA 1
ATOM 8713 C C . GLU B 1 536 ? 23.969 28.359 29.109 1 83.69 536 GLU B C 1
ATOM 8715 O O . GLU B 1 536 ? 23.672 29.406 29.703 1 83.69 536 GLU B O 1
ATOM 8720 N N . ARG B 1 537 ? 24.328 28.281 27.922 1 80.94 537 ARG B N 1
ATOM 8721 C CA . ARG B 1 537 ? 24.594 29.5 27.172 1 80.94 537 ARG B CA 1
ATOM 8722 C C . ARG B 1 537 ? 23.281 30.141 26.688 1 80.94 537 ARG B C 1
ATOM 8724 O O . ARG B 1 537 ? 23.188 31.359 26.594 1 80.94 537 ARG B O 1
ATOM 8731 N N . SER B 1 538 ? 22.297 29.375 26.406 1 78.25 538 SER B N 1
ATOM 8732 C CA . SER B 1 538 ? 21.047 29.844 25.828 1 78.25 538 SER B CA 1
ATOM 8733 C C . SER B 1 538 ? 20.109 30.406 26.891 1 78.25 538 SER B C 1
ATOM 8735 O O . SER B 1 538 ? 19.234 31.219 26.594 1 78.25 538 SER B O 1
ATOM 8737 N N . ALA B 1 539 ? 19.984 29.984 28.109 1 65 539 ALA B N 1
ATOM 8738 C CA . ALA B 1 539 ? 19.062 30.359 29.172 1 65 539 ALA B CA 1
ATOM 8739 C C . ALA B 1 539 ? 19.078 31.859 29.422 1 65 539 ALA B C 1
ATOM 8741 O O . ALA B 1 539 ? 18.047 32.438 29.766 1 65 539 ALA B O 1
ATOM 8742 N N . LYS B 1 540 ? 20.062 32.594 29.25 1 62.97 540 LYS B N 1
ATOM 8743 C CA . LYS B 1 540 ? 20.188 34 29.688 1 62.97 540 LYS B CA 1
ATOM 8744 C C . LYS B 1 540 ? 19.641 34.938 28.641 1 62.97 540 LYS B C 1
ATOM 8746 O O . LYS B 1 540 ? 19.469 36.156 28.906 1 62.97 540 LYS B O 1
ATOM 8751 N N . GLY B 1 541 ? 18.75 34.438 27.625 1 74.62 541 GLY B N 1
ATOM 8752 C CA . GLY B 1 541 ? 18.672 35.469 26.625 1 74.62 541 GLY B CA 1
ATOM 8753 C C . GLY B 1 541 ? 17.375 35.438 25.828 1 74.62 541 GLY B C 1
ATOM 8754 O O . GLY B 1 541 ? 17.312 35.969 24.719 1 74.62 541 GLY B O 1
ATOM 8755 N N . VAL B 1 542 ? 16.219 34.938 26.453 1 83.44 542 VAL B N 1
ATOM 8756 C CA . VAL B 1 542 ? 15.023 34.812 25.625 1 83.44 542 VAL B CA 1
ATOM 8757 C C . VAL B 1 542 ? 14.359 36.188 25.469 1 83.44 542 VAL B C 1
ATOM 8759 O O . VAL B 1 542 ? 13.906 36.531 24.375 1 83.44 542 VAL B O 1
ATOM 8762 N N . GLU B 1 543 ? 14.266 36.906 26.531 1 82.75 543 GLU B N 1
ATOM 8763 C CA . GLU B 1 543 ? 13.648 38.25 26.453 1 82.75 543 GLU B CA 1
ATOM 8764 C C . GLU B 1 543 ? 14.398 39.156 25.484 1 82.75 543 GLU B C 1
ATOM 8766 O O . GLU B 1 543 ? 13.781 39.875 24.719 1 82.75 543 GLU B O 1
ATOM 8771 N N . ASN B 1 544 ? 15.648 39.062 25.625 1 87.5 544 ASN B N 1
ATOM 8772 C CA . ASN B 1 544 ? 16.469 39.875 24.719 1 87.5 544 ASN B CA 1
ATOM 8773 C C . ASN B 1 544 ? 16.281 39.438 23.266 1 87.5 544 ASN B C 1
ATOM 8775 O O . ASN B 1 544 ? 16.312 40.281 22.359 1 87.5 544 ASN B O 1
ATOM 8779 N N . LEU B 1 545 ? 16.094 38.219 23.078 1 91.5 545 LEU B N 1
ATOM 8780 C CA . LEU B 1 545 ? 15.883 37.656 21.75 1 91.5 545 LEU B CA 1
ATOM 8781 C C . LEU B 1 545 ? 14.586 38.188 21.141 1 91.5 545 LEU B C 1
ATOM 8783 O O . LEU B 1 545 ? 14.555 38.594 19.984 1 91.5 545 LEU B O 1
ATOM 8787 N N . MET B 1 546 ? 13.555 38.25 21.922 1 92.12 546 MET B N 1
ATOM 8788 C CA . MET B 1 546 ? 12.25 38.688 21.422 1 92.12 546 MET B CA 1
ATOM 8789 C C . MET B 1 546 ? 12.266 40.188 21.125 1 92.12 546 MET B C 1
ATOM 8791 O O . MET B 1 546 ? 11.594 40.656 20.203 1 92.12 546 MET B O 1
ATOM 8795 N N . GLU B 1 547 ? 13.055 40.906 21.906 1 91.25 547 GLU B N 1
ATOM 8796 C CA . GLU B 1 547 ? 13.211 42.312 21.656 1 91.25 547 GLU B CA 1
ATOM 8797 C C . GLU B 1 547 ? 13.969 42.562 20.359 1 91.25 547 GLU B C 1
ATOM 8799 O O . GLU B 1 547 ? 13.625 43.469 19.594 1 91.25 547 GLU B O 1
ATOM 8804 N N . GLN B 1 548 ? 14.898 41.781 20.156 1 92.19 548 GLN B N 1
ATOM 8805 C CA . GLN B 1 548 ? 15.68 41.906 18.938 1 92.19 548 GLN B CA 1
ATOM 8806 C C . GLN B 1 548 ? 14.836 41.594 17.703 1 92.19 548 GLN B C 1
ATOM 8808 O O . GLN B 1 548 ? 14.961 42.25 16.672 1 92.19 548 GLN B O 1
ATOM 8813 N N . ILE B 1 549 ? 13.961 40.625 17.828 1 94 549 ILE B N 1
ATOM 8814 C CA . ILE B 1 549 ? 13.07 40.281 16.734 1 94 549 ILE B CA 1
ATOM 8815 C C . ILE B 1 549 ? 12.094 41.438 16.469 1 94 549 ILE B C 1
ATOM 8817 O O . ILE B 1 549 ? 11.836 41.781 15.32 1 94 549 ILE B O 1
ATOM 8821 N N . GLY B 1 550 ? 11.586 41.969 17.547 1 92.75 550 GLY B N 1
ATOM 8822 C CA . GLY B 1 550 ? 10.695 43.125 17.422 1 92.75 550 GLY B CA 1
ATOM 8823 C C . GLY B 1 550 ? 11.352 44.312 16.719 1 92.75 550 GLY B C 1
ATOM 8824 O O . GLY B 1 550 ? 10.727 44.969 15.875 1 92.75 550 GLY B O 1
ATOM 8825 N N . ALA B 1 551 ? 12.586 44.562 17.078 1 92.38 551 ALA B N 1
ATOM 8826 C CA . ALA B 1 551 ? 13.344 45.656 16.469 1 92.38 551 ALA B CA 1
ATOM 8827 C C . ALA B 1 551 ? 13.57 45.406 14.984 1 92.38 551 ALA B C 1
ATOM 8829 O O . ALA B 1 551 ? 13.438 46.312 14.164 1 92.38 551 ALA B O 1
ATOM 8830 N N . ALA B 1 552 ? 13.883 44.188 14.695 1 93.06 552 ALA B N 1
ATOM 8831 C CA . ALA B 1 552 ? 14.141 43.844 13.305 1 93.06 552 ALA B CA 1
ATOM 8832 C C . ALA B 1 552 ? 12.875 43.938 12.469 1 93.06 552 ALA B C 1
ATOM 8834 O O . ALA B 1 552 ? 12.938 44.219 11.266 1 93.06 552 ALA B O 1
ATOM 8835 N N . LYS B 1 553 ? 11.727 43.812 13.117 1 91.44 553 LYS B N 1
ATOM 8836 C CA . LYS B 1 553 ? 10.453 43.875 12.406 1 91.44 553 LYS B CA 1
ATOM 8837 C C . LYS B 1 553 ? 9.867 45.281 12.43 1 91.44 553 LYS B C 1
ATOM 8839 O O . LYS B 1 553 ? 8.812 45.531 11.836 1 91.44 553 LYS B O 1
ATOM 8844 N N . GLY B 1 554 ? 10.562 46.125 13.062 1 81.75 554 GLY B N 1
ATOM 8845 C CA . GLY B 1 554 ? 10.125 47.531 13.117 1 81.75 554 GLY B CA 1
ATOM 8846 C C . GLY B 1 554 ? 9 47.75 14.102 1 81.75 554 GLY B C 1
ATOM 8847 O O . GLY B 1 554 ? 8.18 48.656 13.922 1 81.75 554 GLY B O 1
ATOM 8848 N N . LEU B 1 555 ? 8.789 46.906 14.961 1 73 555 LEU B N 1
ATOM 8849 C CA . LEU B 1 555 ? 7.684 47.031 15.906 1 73 555 LEU B CA 1
ATOM 8850 C C . LEU B 1 555 ? 8.172 47.562 17.25 1 73 555 LEU B C 1
ATOM 8852 O O . LEU B 1 555 ? 7.457 47.469 18.25 1 73 555 LEU B O 1
ATOM 8856 N N . GLN B 1 556 ? 9.227 48.5 17.344 1 57.78 556 GLN B N 1
ATOM 8857 C CA . GLN B 1 556 ? 9.602 49.125 18.609 1 57.78 556 GLN B CA 1
ATOM 8858 C C . GLN B 1 556 ? 8.664 50.281 18.953 1 57.78 556 GLN B C 1
ATOM 8860 O O . GLN B 1 556 ? 8.234 51.031 18.078 1 57.78 556 GLN B O 1
#

InterPro domains:
  IPR001128 Cytochrome P450 [PF00067] (50-491)
  IPR001128 Cytochrome P450 [PR00385] (328-345)
  IPR001128 Cytochrome P450 [PR00385] (381-392)
  IPR001128 Cytochrome P450 [PR00385] (453-462)
  IPR002401 Cytochrome P450, E-class, group I [PR00463] (78-97)
  IPR002401 Cytochrome P450, E-class, group I [PR00463] (102-123)
  IPR002401 Cytochrome P450, E-class, group I [PR00463] (317-334)
  IPR002401 Cytochrome P450, E-class, group I [PR00463] (337-363)
  IPR002401 Cytochrome P450, E-class, group I [PR00463] (380-398)
  IPR002401 Cytochrome P450, E-class, group I [PR00463] (452-462)
  IPR002401 Cytochrome P450, E-class, group I [PR00463] (462-485)
  IPR017972 Cytochrome P450, conserved site [PS00086] (455-464)
  IPR036396 Cytochrome P450 superfamily [G3DSA:1.10.630.10] (39-525)
  IPR036396 Cytochrome P450 superfamily [SSF48264] (50-523)
  IPR050364 Cytochrome P450 monooxygenase, fungi [PTHR46300] (25-541)